Protein 6M7L (pdb70)

Sequence (792 aa):
PLPVTARQRRMWLLSRIGDEAEGLHVRVALRLRGRLDRDALAGALADVGGRHEILRTRFPGSRRDVRQEILDAETGRPPLEICPATEDELPGLLADRAGRPFDLTGEVPWRAHLFPLTDREQVLLVVAHRIAADEESVDVLVRDLAAAYGARREGRIPERAPLALQFADYALWERELLAGADERDSLIWDQIEFWRDRLRPVLPSRRAGSVPLRLPADSHARLLEAARSAGGTMFTAVHAALAMLLSRLDGRTSVTIGTRLPRDEEQTGLVPMVGPFSRWLALPVDLSGDPAFTEILGRARDVSEDAHRHQDLPFERLAELVVPVPSITRHPIFQVALQLDEDDVRPEESWALPGLRTSPVPMPEEAMELDLWLKLLDHRTDEGDADGLVGSLVYAEDRFDRAGAEALAQRLVALLEQVGAAPEVRLSQVDVPHRVLHLRDRLDLAAELKLLCERGPLVRIPLSAVHWFALGYDVVREVLGSEKFDKPGNLLQLDPPEHTRLRRMVAPAYSVRRMQALEPRVQAIVDDHLDTMASTGPPVEFLREVAGPMAARVACEFLGIPLDDRGELIRLTAHRGGKRRRVLNGHAYLAYMRELAARLRRDPGDGMLGMVARDHGADISDEELAGLCAVVMNSSVEQTESCLAAGTLLLLEHPEQFALLRERPELGEQAVEEIVRYLSVFEGLDPRTATEDVEIGGQVIKKGEAVFCSLLAANRADDGFDITRKESRHVAFGHGIHHCLGAPLARMELRIAFTTLVSRFPSLRTAVPAEEIRFRPPSSNVFTLLELPLTW

B-factor: mean 73.12, std 18.53, range [33.08, 157.38]

CATH classification: 1.10.630.10

Structure (mmCIF, N/CA/C/O backbone):
data_6M7L
#
_entry.id   6M7L
#
_cell.length_a   118.834
_cell.length_b   87.344
_cell.length_c   95.955
_cell.angle_alpha   90.000
_cell.angle_beta   95.769
_cell.angle_gamma   90.000
#
_symmetry.space_group_name_H-M   'C 1 2 1'
#
loop_
_entity.id
_entity.type
_entity.pdbx_description
1 polymer 'Putative non-ribosomal peptide synthetase'
2 polymer 'Putative cytochrome P450 hydroxylase'
3 non-polymer 'PROTOPORPHYRIN IX CONTAINING FE'
#
loop_
_atom_site.group_PDB
_atom_site.id
_atom_site.type_symbol
_atom_site.label_atom_id
_atom_site.label_alt_id
_atom_site.label_comp_id
_atom_site.label_asym_id
_atom_site.label_entity_id
_atom_site.label_seq_id
_atom_site.pdbx_PDB_ins_code
_atom_site.Cartn_x
_atom_site.Cartn_y
_atom_site.Cartn_z
_atom_site.occupancy
_atom_site.B_iso_or_equiv
_atom_site.auth_seq_id
_atom_site.auth_comp_id
_atom_site.auth_asym_id
_atom_site.auth_atom_id
_atom_site.pdbx_PDB_model_num
ATOM 1 N N . PRO A 1 21 ? 27.98384 30.19755 46.78098 1.000 103.04326 1040 PRO B N 1
ATOM 2 C CA . PRO A 1 21 ? 28.87391 29.03709 46.89243 1.000 94.38165 1040 PRO B CA 1
ATOM 3 C C . PRO A 1 21 ? 28.99313 28.26644 45.57805 1.000 93.39113 1040 PRO B C 1
ATOM 4 O O . PRO A 1 21 ? 28.33676 27.23865 45.39987 1.000 96.49381 1040 PRO B O 1
ATOM 8 N N . LEU A 1 22 ? 29.82715 28.76282 44.66675 1.000 83.78728 1041 LEU B N 1
ATOM 9 C CA . LEU A 1 22 ? 29.98590 28.13869 43.35960 1.000 74.96052 1041 LEU B CA 1
ATOM 10 C C . LEU A 1 22 ? 31.06278 27.06475 43.43026 1.000 78.79652 1041 LEU B C 1
ATOM 11 O O . LEU A 1 22 ? 32.22673 27.38854 43.70353 1.000 77.28912 1041 LEU B O 1
ATOM 16 N N . PRO A 1 23 ? 30.73509 25.79931 43.18892 1.000 75.17462 1042 PRO B N 1
ATOM 17 C CA . PRO A 1 23 ? 31.73411 24.73644 43.33179 1.000 76.91379 1042 PRO B CA 1
ATOM 18 C C . PRO A 1 23 ? 32.75277 24.75492 42.20479 1.000 73.90820 1042 PRO B C 1
ATOM 19 O O . PRO A 1 23 ? 32.52069 25.29438 41.11927 1.000 71.09284 1042 PRO B O 1
ATOM 23 N N . VAL A 1 24 ? 33.89970 24.14879 42.48233 1.000 73.16251 1043 VAL B N 1
ATOM 24 C CA . VAL A 1 24 ? 34.90841 23.90758 41.47354 1.000 67.08894 1043 VAL B CA 1
ATOM 25 C C . VAL A 1 24 ? 34.78557 22.45939 41.01547 1.000 66.08210 1043 VAL B C 1
ATOM 26 O O . VAL A 1 24 ? 33.99320 21.68391 41.54196 1.000 70.21297 1043 VAL B O 1
ATOM 30 N N . THR A 1 25 ? 35.57384 22.08816 40.01207 1.000 65.97209 1044 THR B N 1
ATOM 31 C CA . THR A 1 25 ? 35.56754 20.73308 39.48640 1.000 62.21943 1044 THR B CA 1
ATOM 32 C C . THR A 1 25 ? 36.70786 19.92411 40.09310 1.000 68.26233 1044 THR B C 1
ATOM 33 O O . THR A 1 25 ? 37.59981 20.45373 40.76089 1.000 57.81749 1044 THR B O 1
ATOM 37 N N . ALA A 1 26 ? 36.65952 18.61261 39.85397 1.000 67.47713 1045 ALA B N 1
ATOM 38 C CA . ALA A 1 26 ? 37.71791 17.73258 40.33747 1.000 59.84685 1045 ALA B CA 1
ATOM 39 C C . ALA A 1 26 ? 39.07229 18.13995 39.77296 1.000 65.28498 1045 ALA B C 1
ATOM 40 O O . ALA A 1 26 ? 40.07270 18.17807 40.50072 1.000 71.84240 1045 ALA B O 1
ATOM 42 N N . ARG A 1 27 ? 39.12188 18.45907 38.47753 1.000 60.93221 1046 ARG B N 1
ATOM 43 C CA . ARG A 1 27 ? 40.36964 18.92389 37.88426 1.000 59.03882 1046 ARG B CA 1
ATOM 44 C C . ARG A 1 27 ? 40.79378 20.26254 38.47163 1.000 61.02332 1046 ARG B C 1
ATOM 45 O O . ARG A 1 27 ? 41.97097 20.45759 38.79426 1.000 59.84572 1046 ARG B O 1
ATOM 53 N N . GLN A 1 28 ? 39.85128 21.19617 38.61753 1.000 62.05990 1047 GLN B N 1
ATOM 54 C CA . GLN A 1 28 ? 40.17044 22.47212 39.24996 1.000 64.73294 1047 GLN B CA 1
ATOM 55 C C . GLN A 1 28 ? 40.66963 22.27067 40.67348 1.000 66.30406 1047 GLN B C 1
ATOM 56 O O . GLN A 1 28 ? 41.59868 22.95679 41.11855 1.000 65.22926 1047 GLN B O 1
ATOM 62 N N . ARG A 1 29 ? 40.05352 21.33940 41.40507 1.000 66.30660 1048 ARG B N 1
ATOM 63 C CA . ARG A 1 29 ? 40.49404 21.03839 42.76274 1.000 63.46693 1048 ARG B CA 1
ATOM 64 C C . ARG A 1 29 ? 41.96010 20.62392 42.78054 1.000 65.08133 1048 ARG B C 1
ATOM 65 O O . ARG A 1 29 ? 42.75378 21.13327 43.58093 1.000 61.99808 1048 ARG B O 1
ATOM 73 N N . ARG A 1 30 ? 42.34423 19.71160 41.88595 1.000 57.94445 1049 ARG B N 1
ATOM 74 C CA . ARG A 1 30 ? 43.73388 19.27155 41.84892 1.000 55.00142 1049 ARG B CA 1
ATOM 75 C C . ARG A 1 30 ? 44.65290 20.38358 41.35917 1.000 58.44457 1049 ARG B C 1
ATOM 76 O O . ARG A 1 30 ? 45.75389 20.56600 41.89207 1.000 59.35451 1049 ARG B O 1
ATOM 84 N N . MET A 1 31 ? 44.21498 21.14316 40.35237 1.000 57.68182 1050 MET B N 1
ATOM 85 C CA . MET A 1 31 ? 45.04216 22.22727 39.83429 1.000 58.15330 1050 MET B CA 1
ATOM 86 C C . MET A 1 31 ? 45.27397 23.29758 40.88971 1.000 54.95397 1050 MET B C 1
ATOM 87 O O . MET A 1 31 ? 46.37903 23.84190 40.99880 1.000 51.03653 1050 MET B O 1
ATOM 92 N N . TRP A 1 32 ? 44.24284 23.61688 41.67352 1.000 60.86353 1051 TRP B N 1
ATOM 93 C CA . TRP A 1 32 ? 44.39935 24.61265 42.72756 1.000 66.79038 1051 TRP B CA 1
ATOM 94 C C . TRP A 1 32 ? 45.42631 24.15736 43.75719 1.000 60.03477 1051 TRP B C 1
ATOM 95 O O . TRP A 1 32 ? 46.30753 24.92702 44.15755 1.000 47.62973 1051 TRP B O 1
ATOM 106 N N . LEU A 1 33 ? 45.33252 22.89602 44.18570 1.000 62.79354 1052 LEU B N 1
ATOM 107 C CA . LEU A 1 33 ? 46.25920 22.37250 45.18397 1.000 61.43164 1052 LEU B CA 1
ATOM 108 C C . LEU A 1 33 ? 47.69640 22.41573 44.67860 1.000 59.10802 1052 LEU B C 1
ATOM 109 O O . LEU A 1 33 ? 48.58657 22.94689 45.35231 1.000 60.23265 1052 LEU B O 1
ATOM 114 N N . LEU A 1 34 ? 47.94042 21.87771 43.48099 1.000 55.11508 1053 LEU B N 1
ATOM 115 C CA . LEU A 1 34 ? 49.28811 21.88045 42.92558 1.000 48.49027 1053 LEU B CA 1
ATOM 116 C C . LEU A 1 34 ? 49.79436 23.27853 42.59973 1.000 52.69514 1053 LEU B C 1
ATOM 117 O O . LEU A 1 34 ? 50.99679 23.43899 42.36251 1.000 62.49242 1053 LEU B O 1
ATOM 122 N N . SER A 1 35 ? 48.92081 24.28629 42.57621 1.000 54.73841 1054 SER B N 1
ATOM 123 C CA . SER A 1 35 ? 49.36312 25.65562 42.34984 1.000 56.66766 1054 SER B CA 1
ATOM 124 C C . SER A 1 35 ? 50.03561 26.26275 43.57259 1.000 61.76328 1054 SER B C 1
ATOM 125 O O . SER A 1 35 ? 50.67893 27.30997 43.45001 1.000 66.50158 1054 SER B O 1
ATOM 128 N N . ARG A 1 36 ? 49.90236 25.63785 44.73963 1.000 57.18810 1055 ARG B N 1
ATOM 129 C CA . ARG A 1 36 ? 50.50192 26.15244 45.96770 1.000 68.30884 1055 ARG B CA 1
ATOM 130 C C . ARG A 1 36 ? 51.79182 25.38689 46.25988 1.000 72.68524 1055 ARG B C 1
ATOM 131 O O . ARG A 1 36 ? 51.88708 24.60427 47.20331 1.000 71.27389 1055 ARG B O 1
ATOM 139 N N . ILE A 1 37 ? 52.79762 25.61623 45.41406 1.000 74.86726 1056 ILE B N 1
ATOM 140 C CA . ILE A 1 37 ? 54.05080 24.87417 45.52601 1.000 73.77572 1056 ILE B CA 1
ATOM 141 C C . ILE A 1 37 ? 55.25109 25.80578 45.37777 1.000 78.78332 1056 ILE B C 1
ATOM 142 O O . ILE A 1 37 ? 56.27179 25.62341 46.04909 1.000 84.75482 1056 ILE B O 1
ATOM 147 N N . GLY A 1 38 ? 55.15182 26.80677 44.51470 1.000 85.65523 1057 GLY B N 1
ATOM 148 C CA . GLY A 1 38 ? 56.11844 27.88683 44.49215 1.000 87.58581 1057 GLY B CA 1
ATOM 149 C C . GLY A 1 38 ? 56.91789 27.94502 43.20348 1.000 87.39529 1057 GLY B C 1
ATOM 150 O O . GLY A 1 38 ? 56.76573 27.12670 42.29728 1.000 92.40262 1057 GLY B O 1
ATOM 151 N N . ASP A 1 39 ? 57.80784 28.94450 43.15966 1.000 88.64147 1058 ASP B N 1
ATOM 152 C CA . ASP A 1 39 ? 58.54236 29.27891 41.94101 1.000 91.77573 1058 ASP B CA 1
ATOM 153 C C . ASP A 1 39 ? 59.40331 28.12620 41.44295 1.000 98.89208 1058 ASP B C 1
ATOM 154 O O . ASP A 1 39 ? 59.57157 27.96134 40.22851 1.000 102.20876 1058 ASP B O 1
ATOM 159 N N . GLU A 1 40 ? 59.96882 27.33631 42.35761 1.000 104.34361 1059 GLU B N 1
ATOM 160 C CA . GLU A 1 40 ? 60.85063 26.24224 41.95937 1.000 104.81009 1059 GLU B CA 1
ATOM 161 C C . GLU A 1 40 ? 60.15237 25.28846 40.99714 1.000 94.78107 1059 GLU B C 1
ATOM 162 O O . GLU A 1 40 ? 60.73477 24.87394 39.98751 1.000 85.88191 1059 GLU B O 1
ATOM 168 N N . ALA A 1 41 ? 58.90360 24.93664 41.28819 1.000 88.23265 1060 ALA B N 1
ATOM 169 C CA . ALA A 1 41 ? 58.11074 24.12760 40.37561 1.000 85.20920 1060 ALA B CA 1
ATOM 170 C C . ALA A 1 41 ? 57.48234 25.01843 39.31338 1.000 79.45754 1060 ALA B C 1
ATOM 171 O O . ALA A 1 41 ? 56.80115 25.99666 39.63681 1.000 76.20182 1060 ALA B O 1
ATOM 173 N N . GLU A 1 42 ? 57.72210 24.68721 38.04625 1.000 80.15347 1061 GLU B N 1
ATOM 174 C CA . GLU A 1 42 ? 57.11356 25.43925 36.95746 1.000 80.65107 1061 GLU B CA 1
ATOM 175 C C . GLU A 1 42 ? 55.59730 25.36830 37.05884 1.000 69.69556 1061 GLU B C 1
ATOM 176 O O . GLU A 1 42 ? 55.02711 24.29826 37.29467 1.000 62.22196 1061 GLU B O 1
ATOM 182 N N . GLY A 1 43 ? 54.94930 26.51894 36.90127 1.000 63.62472 1062 GLY B N 1
ATOM 183 C CA . GLY A 1 43 ? 53.50046 26.54738 36.96886 1.000 55.44801 1062 GLY B CA 1
ATOM 184 C C . GLY A 1 43 ? 52.88391 25.67697 35.88899 1.000 59.53672 1062 GLY B C 1
ATOM 185 O O . GLY A 1 43 ? 53.36847 25.61694 34.75620 1.000 63.77015 1062 GLY B O 1
ATOM 186 N N . LEU A 1 44 ? 51.81623 24.97533 36.25678 1.000 61.02975 1063 LEU B N 1
ATOM 187 C CA . LEU A 1 44 ? 51.05775 24.17166 35.30113 1.000 57.00344 1063 LEU B CA 1
ATOM 188 C C . LEU A 1 44 ? 50.15208 25.11951 34.52957 1.000 55.30433 1063 LEU B C 1
ATOM 189 O O . LEU A 1 44 ? 49.01228 25.38772 34.91589 1.000 55.31447 1063 LEU B O 1
ATOM 194 N N . HIS A 1 45 ? 50.68111 25.64649 33.42790 1.000 55.77002 1064 HIS B N 1
ATOM 195 C CA . HIS A 1 45 ? 50.00702 26.65935 32.63460 1.000 53.32221 1064 HIS B CA 1
ATOM 196 C C . HIS A 1 45 ? 49.94671 26.23059 31.17513 1.000 54.92846 1064 HIS B C 1
ATOM 197 O O . HIS A 1 45 ? 50.77710 25.45252 30.69634 1.000 57.70893 1064 HIS B O 1
ATOM 204 N N . VAL A 1 46 ? 48.95519 26.74952 30.47393 1.000 52.98928 1065 VAL B N 1
ATOM 205 C CA . VAL A 1 46 ? 48.96862 26.78353 29.01893 1.000 51.91220 1065 VAL B CA 1
ATOM 206 C C . VAL A 1 46 ? 49.41787 28.17579 28.60729 1.000 50.67362 1065 VAL B C 1
ATOM 207 O O . VAL A 1 46 ? 49.18220 29.16107 29.31777 1.000 47.06287 1065 VAL B O 1
ATOM 211 N N . ARG A 1 47 ? 50.09102 28.26787 27.46451 1.000 52.81936 1066 ARG B N 1
ATOM 212 C CA . ARG A 1 47 ? 50.60372 29.56675 27.05496 1.000 52.58051 1066 ARG B CA 1
ATOM 213 C C . ARG A 1 47 ? 50.82140 29.59030 25.54903 1.000 49.36416 1066 ARG B C 1
ATOM 214 O O . ARG A 1 47 ? 51.08099 28.55917 24.92355 1.000 47.75800 1066 ARG B O 1
ATOM 222 N N . VAL A 1 48 ? 50.70123 30.78606 24.97938 1.000 44.58333 1067 VAL B N 1
ATOM 223 C CA . VAL A 1 48 ? 50.85969 31.00353 23.54723 1.000 47.95687 1067 VAL B CA 1
ATOM 224 C C . VAL A 1 48 ? 51.60635 32.31327 23.34175 1.000 46.37224 1067 VAL B C 1
ATOM 225 O O . VAL A 1 48 ? 51.27706 33.32858 23.96395 1.000 52.51338 1067 VAL B O 1
ATOM 229 N N . ALA A 1 49 ? 52.62132 32.28782 22.48638 1.000 52.14466 1068 ALA B N 1
ATOM 230 C CA . ALA A 1 49 ? 53.36585 33.48050 22.11335 1.000 51.87211 1068 ALA B CA 1
ATOM 231 C C . ALA A 1 49 ? 53.07387 33.80105 20.65458 1.000 53.86352 1068 ALA B C 1
ATOM 232 O O . ALA A 1 49 ? 53.22486 32.93897 19.78274 1.000 48.53852 1068 ALA B O 1
ATOM 234 N N . LEU A 1 50 ? 52.64584 35.03337 20.39526 1.000 55.27680 1069 LEU B N 1
ATOM 235 C CA . LEU A 1 50 ? 52.23664 35.46674 19.06486 1.000 51.77805 1069 LEU B CA 1
ATOM 236 C C . LEU A 1 50 ? 53.15791 36.57893 18.59102 1.000 52.16390 1069 LEU B C 1
ATOM 237 O O . LEU A 1 50 ? 53.28075 37.61244 19.25634 1.000 61.51232 1069 LEU B O 1
ATOM 242 N N . ARG A 1 51 ? 53.79182 36.37564 17.44069 1.000 57.44522 1070 ARG B N 1
ATOM 243 C CA . ARG A 1 51 ? 54.52246 37.45374 16.78990 1.000 52.96920 1070 ARG B CA 1
ATOM 244 C C . ARG A 1 51 ? 53.54007 38.31257 16.00505 1.000 52.99897 1070 ARG B C 1
ATOM 245 O O . ARG A 1 51 ? 52.77971 37.80132 15.17750 1.000 60.20589 1070 ARG B O 1
ATOM 253 N N . LEU A 1 52 ? 53.54063 39.61251 16.28454 1.000 54.27989 1071 LEU B N 1
ATOM 254 C CA . LEU A 1 52 ? 52.59379 40.55456 15.69428 1.000 50.58446 1071 LEU B CA 1
ATOM 255 C C . LEU A 1 52 ? 53.38402 41.63633 14.96721 1.000 59.60701 1071 LEU B C 1
ATOM 256 O O . LEU A 1 52 ? 53.85811 42.59165 15.58869 1.000 65.83475 1071 LEU B O 1
ATOM 261 N N . ARG A 1 53 ? 53.52125 41.49446 13.65269 1.000 70.34648 1072 ARG B N 1
ATOM 262 C CA . ARG A 1 53 ? 54.19776 42.49591 12.84065 1.000 64.15496 1072 ARG B CA 1
ATOM 263 C C . ARG A 1 53 ? 53.17602 43.49635 12.31443 1.000 65.31090 1072 ARG B C 1
ATOM 264 O O . ARG A 1 53 ? 52.17837 43.10987 11.69663 1.000 68.65222 1072 ARG B O 1
ATOM 272 N N . GLY A 1 54 ? 53.42286 44.77592 12.57343 1.000 63.51163 1073 GLY B N 1
ATOM 273 C CA . GLY A 1 54 ? 52.53537 45.84847 12.18133 1.000 66.61015 1073 GLY B CA 1
ATOM 274 C C . GLY A 1 54 ? 52.27198 46.80072 13.32633 1.000 67.84006 1073 GLY B C 1
ATOM 275 O O . GLY A 1 54 ? 52.72499 46.61001 14.45334 1.000 77.02499 1073 GLY B O 1
ATOM 276 N N . ARG A 1 55 ? 51.51516 47.85181 13.01741 1.000 74.43170 1074 ARG B N 1
ATOM 277 C CA . ARG A 1 55 ? 51.16037 48.85197 14.02064 1.000 74.04155 1074 ARG B CA 1
ATOM 278 C C . ARG A 1 55 ? 50.10253 48.28279 14.95780 1.000 73.55985 1074 ARG B C 1
ATOM 279 O O . ARG A 1 55 ? 48.93703 48.13358 14.57686 1.000 75.33898 1074 ARG B O 1
ATOM 287 N N . LEU A 1 56 ? 50.50498 47.97077 16.18628 1.000 72.19646 1075 LEU B N 1
ATOM 288 C CA . LEU A 1 56 ? 49.59942 47.42002 17.18369 1.000 67.95151 1075 LEU B CA 1
ATOM 289 C C . LEU A 1 56 ? 48.95754 48.54376 17.98509 1.000 63.86086 1075 LEU B C 1
ATOM 290 O O . LEU A 1 56 ? 49.65213 49.43067 18.49166 1.000 65.82636 1075 LEU B O 1
ATOM 295 N N . ASP A 1 57 ? 47.63193 48.50027 18.09824 1.000 59.28885 1076 ASP B N 1
ATOM 296 C CA . ASP A 1 57 ? 46.88556 49.44559 18.92623 1.000 66.22980 1076 ASP B CA 1
ATOM 297 C C . ASP A 1 57 ? 46.87718 48.88937 20.34450 1.000 71.64985 1076 ASP B C 1
ATOM 298 O O . ASP A 1 57 ? 46.03660 48.06482 20.70772 1.000 68.42995 1076 ASP B O 1
ATOM 303 N N . ARG A 1 58 ? 47.83687 49.34875 21.15595 1.000 68.73575 1077 ARG B N 1
ATOM 304 C CA . ARG A 1 58 ? 48.02005 48.78493 22.49028 1.000 67.44048 1077 ARG B CA 1
ATOM 305 C C . ARG A 1 58 ? 46.77181 48.94831 23.34638 1.000 68.42393 1077 ARG B C 1
ATOM 306 O O . ARG A 1 58 ? 46.41464 48.04612 24.11278 1.000 70.09870 1077 ARG B O 1
ATOM 314 N N . ASP A 1 59 ? 46.09281 50.09027 23.23333 1.000 69.81254 1078 ASP B N 1
ATOM 315 C CA . ASP A 1 59 ? 44.88585 50.29108 24.02627 1.000 74.80986 1078 ASP B CA 1
ATOM 316 C C . ASP A 1 59 ? 43.73288 49.43540 23.52088 1.000 69.80024 1078 ASP B C 1
ATOM 317 O O . ASP A 1 59 ? 42.84160 49.08064 24.30032 1.000 67.75285 1078 ASP B O 1
ATOM 322 N N . ALA A 1 60 ? 43.72929 49.09159 22.23156 1.000 69.15503 1079 ALA B N 1
ATOM 323 C CA . ALA A 1 60 ? 42.73562 48.14786 21.73199 1.000 68.38430 1079 ALA B CA 1
ATOM 324 C C . ALA A 1 60 ? 43.06358 46.72415 22.16469 1.000 68.44542 1079 ALA B C 1
ATOM 325 O O . ALA A 1 60 ? 42.15881 45.94627 22.48913 1.000 65.18883 1079 ALA B O 1
ATOM 327 N N . LEU A 1 61 ? 44.35233 46.37018 22.17283 1.000 66.42965 1080 LEU B N 1
ATOM 328 C CA . LEU A 1 61 ? 44.76227 45.06003 22.66703 1.000 63.79071 1080 LEU B CA 1
ATOM 329 C C . LEU A 1 61 ? 44.37436 44.88001 24.12872 1.000 66.30417 1080 LEU B C 1
ATOM 330 O O . LEU A 1 61 ? 43.92588 43.80006 24.53095 1.000 64.02943 1080 LEU B O 1
ATOM 335 N N . ALA A 1 62 ? 44.53587 45.93073 24.93823 1.000 60.65707 1081 ALA B N 1
ATOM 336 C CA . ALA A 1 62 ? 44.10573 45.86371 26.33061 1.000 59.60837 1081 ALA B CA 1
ATOM 337 C C . ALA A 1 62 ? 42.59515 45.69400 26.43104 1.000 65.18151 1081 ALA B C 1
ATOM 338 O O . ALA A 1 62 ? 42.10386 44.88798 27.23063 1.000 64.94880 1081 ALA B O 1
ATOM 340 N N . GLY A 1 63 ? 41.84133 46.44251 25.62394 1.000 66.82672 1082 GLY B N 1
ATOM 341 C CA . GLY A 1 63 ? 40.39758 46.27974 25.62237 1.000 65.96781 1082 GLY B CA 1
ATOM 342 C C . GLY A 1 63 ? 39.96953 44.90982 25.13462 1.000 63.54619 1082 GLY B C 1
ATOM 343 O O . GLY A 1 63 ? 39.04516 44.30481 25.68383 1.000 63.65712 1082 GLY B O 1
ATOM 344 N N . ALA A 1 64 ? 40.64014 44.39939 24.09896 1.000 63.95349 1083 ALA B N 1
ATOM 345 C CA . ALA A 1 64 ? 40.31056 43.07450 23.58329 1.000 67.54663 1083 ALA B CA 1
ATOM 346 C C . ALA A 1 64 ? 40.60055 41.99228 24.61500 1.000 67.57515 1083 ALA B C 1
ATOM 347 O O . ALA A 1 64 ? 39.82587 41.03746 24.75427 1.000 60.22092 1083 ALA B O 1
ATOM 349 N N . LEU A 1 65 ? 41.71400 42.12106 25.34212 1.000 65.06564 1084 LEU B N 1
ATOM 350 C CA . LEU A 1 65 ? 42.00663 41.18347 26.42142 1.000 55.70523 1084 LEU B CA 1
ATOM 351 C C . LEU A 1 65 ? 40.88668 41.18015 27.45462 1.000 62.41174 1084 LEU B C 1
ATOM 352 O O . LEU A 1 65 ? 40.40421 40.11654 27.86433 1.000 61.25695 1084 LEU B O 1
ATOM 357 N N . ALA A 1 66 ? 40.44780 42.36978 27.87591 1.000 54.51312 1085 ALA B N 1
ATOM 358 C CA . ALA A 1 66 ? 39.32008 42.45586 28.79662 1.000 51.65028 1085 ALA B CA 1
ATOM 359 C C . ALA A 1 66 ? 38.04980 41.87798 28.18593 1.000 60.00014 1085 ALA B C 1
ATOM 360 O O . ALA A 1 66 ? 37.21820 41.31390 28.90724 1.000 61.82955 1085 ALA B O 1
ATOM 362 N N . ASP A 1 67 ? 37.88395 42.00199 26.86385 1.000 60.69046 1086 ASP B N 1
ATOM 363 C CA . ASP A 1 67 ? 36.69226 41.46670 26.20935 1.000 60.25200 1086 ASP B CA 1
ATOM 364 C C . ASP A 1 67 ? 36.67847 39.94459 26.23712 1.000 59.31179 1086 ASP B C 1
ATOM 365 O O . ASP A 1 67 ? 35.62424 39.33301 26.44877 1.000 62.21509 1086 ASP B O 1
ATOM 370 N N . VAL A 1 68 ? 37.83425 39.31538 26.00855 1.000 58.54949 1087 VAL B N 1
ATOM 371 C CA . VAL A 1 68 ? 37.92715 37.86459 26.14522 1.000 56.44866 1087 VAL B CA 1
ATOM 372 C C . VAL A 1 68 ? 37.57335 37.44620 27.56493 1.000 63.37517 1087 VAL B C 1
ATOM 373 O O . VAL A 1 68 ? 36.84937 36.46521 27.77799 1.000 63.83639 1087 VAL B O 1
ATOM 377 N N . GLY A 1 69 ? 38.07340 38.18678 28.55750 1.000 54.86998 1088 GLY B N 1
ATOM 378 C CA . GLY A 1 69 ? 37.71423 37.89709 29.93517 1.000 60.52112 1088 GLY B CA 1
ATOM 379 C C . GLY A 1 69 ? 36.23241 38.07750 30.20256 1.000 67.84003 1088 GLY B C 1
ATOM 380 O O . GLY A 1 69 ? 35.62282 37.28790 30.92835 1.000 60.64987 1088 GLY B O 1
ATOM 381 N N . GLY A 1 70 ? 35.63124 39.11984 29.62230 1.000 62.71153 1089 GLY B N 1
ATOM 382 C CA . GLY A 1 70 ? 34.19574 39.29495 29.75401 1.000 53.19956 1089 GLY B CA 1
ATOM 383 C C . GLY A 1 70 ? 33.40448 38.19649 29.07575 1.000 56.45147 1089 GLY B C 1
ATOM 384 O O . GLY A 1 70 ? 32.31643 37.83668 29.53295 1.000 63.09578 1089 GLY B O 1
ATOM 385 N N . ARG A 1 71 ? 33.94182 37.63947 27.99000 1.000 60.01254 1090 ARG B N 1
ATOM 386 C CA . ARG A 1 71 ? 33.23346 36.59686 27.25551 1.000 60.13994 1090 ARG B CA 1
ATOM 387 C C . ARG A 1 71 ? 33.25533 35.27179 28.00819 1.000 62.55350 1090 ARG B C 1
ATOM 388 O O . ARG A 1 71 ? 32.26584 34.52979 27.99808 1.000 67.06270 1090 ARG B O 1
ATOM 396 N N . HIS A 1 72 ? 34.37086 34.95614 28.66347 1.000 61.01522 1091 HIS B N 1
ATOM 397 C CA . HIS A 1 72 ? 34.52985 33.71385 29.41423 1.000 65.87336 1091 HIS B CA 1
ATOM 398 C C . HIS A 1 72 ? 34.62865 34.05808 30.89405 1.000 62.48431 1091 HIS B C 1
ATOM 399 O O . HIS A 1 72 ? 35.65225 34.58323 31.34338 1.000 61.88517 1091 HIS B O 1
ATOM 406 N N . GLU A 1 73 ? 33.56831 33.75486 31.64896 1.000 66.81297 1092 GLU B N 1
ATOM 407 C CA . GLU A 1 73 ? 33.57321 34.03345 33.08250 1.000 65.04075 1092 GLU B CA 1
ATOM 408 C C . GLU A 1 73 ? 34.76256 33.38956 33.78059 1.000 65.46307 1092 GLU B C 1
ATOM 409 O O . GLU A 1 73 ? 35.31014 33.96395 34.72899 1.000 69.78938 1092 GLU B O 1
ATOM 415 N N . ILE A 1 74 ? 35.18374 32.20858 33.32178 1.000 64.37927 1093 ILE B N 1
ATOM 416 C CA . ILE A 1 74 ? 36.24886 31.48413 34.00748 1.000 63.70891 1093 ILE B CA 1
ATOM 417 C C . ILE A 1 74 ? 37.55851 32.26224 33.97109 1.000 62.91888 1093 ILE B C 1
ATOM 418 O O . ILE A 1 74 ? 38.38755 32.13687 34.87971 1.000 61.96072 1093 ILE B O 1
ATOM 423 N N . LEU A 1 75 ? 37.76536 33.08694 32.94188 1.000 62.93206 1094 LEU B N 1
ATOM 424 C CA . LEU A 1 75 ? 38.98266 33.88619 32.88206 1.000 61.11427 1094 LEU B CA 1
ATOM 425 C C . LEU A 1 75 ? 38.96118 35.04763 33.86678 1.000 61.78280 1094 LEU B C 1
ATOM 426 O O . LEU A 1 75 ? 40.02635 35.57453 34.20541 1.000 62.36414 1094 LEU B O 1
ATOM 431 N N . ARG A 1 76 ? 37.78124 35.46142 34.32945 1.000 60.65572 1095 ARG B N 1
ATOM 432 C CA . ARG A 1 76 ? 37.66572 36.43667 35.40646 1.000 67.91325 1095 ARG B CA 1
ATOM 433 C C . ARG A 1 76 ? 37.20120 35.79047 36.70687 1.000 64.59473 1095 ARG B C 1
ATOM 434 O O . ARG A 1 76 ? 36.63252 36.46832 37.56736 1.000 66.69798 1095 ARG B O 1
ATOM 442 N N . THR A 1 77 ? 37.43718 34.49066 36.86162 1.000 63.59169 1096 THR B N 1
ATOM 443 C CA . THR A 1 77 ? 37.06597 33.74546 38.05510 1.000 64.43395 1096 THR B CA 1
ATOM 444 C C . THR A 1 77 ? 38.25999 33.64020 38.99541 1.000 64.37327 1096 THR B C 1
ATOM 445 O O . THR A 1 77 ? 39.39214 33.42463 38.55556 1.000 64.52597 1096 THR B O 1
ATOM 449 N N . ARG A 1 78 ? 38.00334 33.80163 40.28886 1.000 64.24430 1097 ARG B N 1
ATOM 450 C CA . ARG A 1 78 ? 39.02215 33.66327 41.31597 1.000 67.42289 1097 ARG B CA 1
ATOM 451 C C . ARG A 1 78 ? 38.69628 32.47237 42.20681 1.000 69.60075 1097 ARG B C 1
ATOM 452 O O . ARG A 1 78 ? 37.54245 32.04623 42.31031 1.000 67.86028 1097 ARG B O 1
ATOM 460 N N . PHE A 1 79 ? 39.73001 31.93329 42.85635 1.000 64.46507 1098 PHE B N 1
ATOM 461 C CA . PHE A 1 79 ? 39.62384 30.67495 43.59677 1.000 69.18359 1098 PHE B CA 1
ATOM 462 C C . PHE A 1 79 ? 40.10487 30.84817 45.03048 1.000 67.22788 1098 PHE B C 1
ATOM 463 O O . PHE A 1 79 ? 41.19949 30.39361 45.38974 1.000 62.52447 1098 PHE B O 1
ATOM 471 N N . PRO A 1 80 ? 39.30683 31.48413 45.88185 1.000 71.37031 1099 PRO B N 1
ATOM 472 C CA . PRO A 1 80 ? 39.64821 31.55297 47.30327 1.000 72.67677 1099 PRO B CA 1
ATOM 473 C C . PRO A 1 80 ? 39.17911 30.30781 48.04367 1.000 73.76889 1099 PRO B C 1
ATOM 474 O O . PRO A 1 80 ? 38.27414 29.59055 47.61136 1.000 75.51882 1099 PRO B O 1
ATOM 478 N N . GLY A 1 81 ? 39.82466 30.05391 49.16927 1.000 81.87500 1100 GLY B N 1
ATOM 479 C CA . GLY A 1 81 ? 39.49615 28.90563 49.98564 1.000 88.78385 1100 GLY B CA 1
ATOM 480 C C . GLY A 1 81 ? 40.72959 28.39749 50.70523 1.000 88.87535 1100 GLY B C 1
ATOM 481 O O . GLY A 1 81 ? 41.68766 29.13597 50.91510 1.000 87.69714 1100 GLY B O 1
ATOM 482 N N . SER A 1 82 ? 40.68547 27.11937 51.07121 1.000 91.91914 1101 SER B N 1
ATOM 483 C CA . SER A 1 82 ? 41.75843 26.50963 51.84423 1.000 97.49902 1101 SER B CA 1
ATOM 484 C C . SER A 1 82 ? 41.88578 25.04303 51.44595 1.000 102.74312 1101 SER B C 1
ATOM 485 O O . SER A 1 82 ? 41.30170 24.59474 50.45434 1.000 97.34951 1101 SER B O 1
ATOM 488 N N . ARG A 1 83 ? 42.65753 24.29495 52.24103 1.000 106.69908 1102 ARG B N 1
ATOM 489 C CA . ARG A 1 83 ? 42.92391 22.88940 51.95039 1.000 107.39660 1102 ARG B CA 1
ATOM 490 C C . ARG A 1 83 ? 41.64527 22.06967 51.87278 1.000 108.31111 1102 ARG B C 1
ATOM 491 O O . ARG A 1 83 ? 41.57187 21.10758 51.10076 1.000 102.95103 1102 ARG B O 1
ATOM 493 N N . ARG A 1 84 ? 40.63363 22.42687 52.66089 1.000 109.75763 1103 ARG B N 1
ATOM 494 C CA . ARG A 1 84 ? 39.41130 21.64105 52.72188 1.000 107.35483 1103 ARG B CA 1
ATOM 495 C C . ARG A 1 84 ? 38.37415 22.05590 51.68952 1.000 105.89007 1103 ARG B C 1
ATOM 496 O O . ARG A 1 84 ? 37.51832 21.23720 51.33575 1.000 111.35870 1103 ARG B O 1
ATOM 498 N N . ASP A 1 85 ? 38.42888 23.28820 51.18618 1.000 100.52775 1104 ASP B N 1
ATOM 499 C CA . ASP A 1 85 ? 37.35398 23.77609 50.33201 1.000 96.81840 1104 ASP B CA 1
ATOM 500 C C . ASP A 1 85 ? 37.84871 24.93805 49.48369 1.000 95.68209 1104 ASP B C 1
ATOM 501 O O . ASP A 1 85 ? 38.48946 25.85816 50.00105 1.000 90.35801 1104 ASP B O 1
ATOM 506 N N . VAL A 1 86 ? 37.54536 24.89043 48.18648 1.000 94.38444 1105 VAL B N 1
ATOM 507 C CA . VAL A 1 86 ? 37.87128 25.95393 47.24357 1.000 89.63626 1105 VAL B CA 1
ATOM 508 C C . VAL A 1 86 ? 36.58157 26.41831 46.57996 1.000 83.47072 1105 VAL B C 1
ATOM 509 O O . VAL A 1 86 ? 35.70286 25.60527 46.27167 1.000 81.56011 1105 VAL B O 1
ATOM 513 N N . ARG A 1 87 ? 36.47336 27.72652 46.35898 1.000 83.40842 1106 ARG B N 1
ATOM 514 C CA . ARG A 1 87 ? 35.27164 28.34980 45.82555 1.000 85.70537 1106 ARG B CA 1
ATOM 515 C C . ARG A 1 87 ? 35.59359 29.09158 44.53231 1.000 83.11582 1106 ARG B C 1
ATOM 516 O O . ARG A 1 87 ? 36.69814 29.61542 44.35782 1.000 79.04099 1106 ARG B O 1
ATOM 524 N N . GLN A 1 88 ? 34.62079 29.11929 43.61910 1.000 77.14796 1107 GLN B N 1
ATOM 525 C CA . GLN A 1 88 ? 34.74025 29.84498 42.35602 1.000 75.42959 1107 GLN B CA 1
ATOM 526 C C . GLN A 1 88 ? 34.12099 31.23060 42.52010 1.000 77.10213 1107 GLN B C 1
ATOM 527 O O . GLN A 1 88 ? 32.89452 31.36649 42.57600 1.000 80.80218 1107 GLN B O 1
ATOM 533 N N . GLU A 1 89 ? 34.96537 32.25950 42.59208 1.000 73.01453 1108 GLU B N 1
ATOM 534 C CA . GLU A 1 89 ? 34.51740 33.64336 42.72386 1.000 70.17091 1108 GLU B CA 1
ATOM 535 C C . GLU A 1 89 ? 34.63649 34.32734 41.36492 1.000 75.19239 1108 GLU B C 1
ATOM 536 O O . GLU A 1 89 ? 35.74684 34.60296 40.89767 1.000 77.64513 1108 GLU B O 1
ATOM 542 N N . ILE A 1 90 ? 33.49785 34.61318 40.73935 1.000 65.51597 1109 ILE B N 1
ATOM 543 C CA . ILE A 1 90 ? 33.47230 35.21684 39.41083 1.000 63.45536 1109 ILE B CA 1
ATOM 544 C C . ILE A 1 90 ? 33.41771 36.73303 39.55208 1.000 60.56628 1109 ILE B C 1
ATOM 545 O O . ILE A 1 90 ? 32.46580 37.28018 40.11905 1.000 63.55867 1109 ILE B O 1
ATOM 550 N N . LEU A 1 91 ? 34.43201 37.41083 39.02625 1.000 64.16399 1110 LEU B N 1
ATOM 551 C CA . LEU A 1 91 ? 34.47717 38.86319 39.00985 1.000 64.92829 1110 LEU B CA 1
ATOM 552 C C . LEU A 1 91 ? 33.81071 39.40041 37.74489 1.000 67.71395 1110 LEU B C 1
ATOM 553 O O . LEU A 1 91 ? 33.48298 38.65680 36.81851 1.000 72.64631 1110 LEU B O 1
ATOM 558 N N . ASP A 1 92 ? 33.60850 40.71566 37.71219 1.000 72.18415 1111 ASP B N 1
ATOM 559 C CA . ASP A 1 92 ? 33.09618 41.35347 36.51016 1.000 78.90600 1111 ASP B CA 1
ATOM 560 C C . ASP A 1 92 ? 34.23388 41.54861 35.50893 1.000 77.74032 1111 ASP B C 1
ATOM 561 O O . ASP A 1 92 ? 35.39064 41.20344 35.76611 1.000 80.01616 1111 ASP B O 1
ATOM 566 N N . ALA A 1 93 ? 33.90210 42.10666 34.34355 1.000 74.36257 1112 ALA B N 1
ATOM 567 C CA . ALA A 1 93 ? 34.90383 42.25665 33.29371 1.000 65.05874 1112 ALA B CA 1
ATOM 568 C C . ALA A 1 93 ? 35.98036 43.26219 33.68591 1.000 73.22667 1112 ALA B C 1
ATOM 569 O O . ALA A 1 93 ? 37.16939 43.03210 33.43592 1.000 78.75572 1112 ALA B O 1
ATOM 571 N N . GLU A 1 94 ? 35.58970 44.37733 34.30481 1.000 73.99252 1113 GLU B N 1
ATOM 572 C CA . GLU A 1 94 ? 36.54392 45.43317 34.62423 1.000 76.43123 1113 GLU B CA 1
ATOM 573 C C . GLU A 1 94 ? 37.45390 45.01456 35.77262 1.000 83.71004 1113 GLU B C 1
ATOM 574 O O . GLU A 1 94 ? 38.64574 44.76737 35.56148 1.000 90.29864 1113 GLU B O 1
ATOM 580 N N . THR A 1 95 ? 36.91523 44.94248 36.98917 1.000 79.79702 1114 THR B N 1
ATOM 581 C CA . THR A 1 95 ? 37.66398 44.37213 38.10372 1.000 75.83477 1114 THR B CA 1
ATOM 582 C C . THR A 1 95 ? 37.80974 42.87799 37.85813 1.000 81.55476 1114 THR B C 1
ATOM 583 O O . THR A 1 95 ? 36.84920 42.11881 38.00521 1.000 89.00510 1114 THR B O 1
ATOM 587 N N . GLY A 1 96 ? 39.00296 42.44913 37.46974 1.000 74.46532 1115 GLY B N 1
ATOM 588 C CA . GLY A 1 96 ? 39.19958 41.08848 37.00038 1.000 79.96837 1115 GLY B CA 1
ATOM 589 C C . GLY A 1 96 ? 39.62453 40.99672 35.55383 1.000 70.87195 1115 GLY B C 1
ATOM 590 O O . GLY A 1 96 ? 39.70703 39.88150 35.01934 1.000 63.16970 1115 GLY B O 1
ATOM 591 N N . ARG A 1 97 ? 39.87207 42.11899 34.88849 1.000 68.22948 1116 ARG B N 1
ATOM 592 C CA . ARG A 1 97 ? 40.55225 42.08552 33.60923 1.000 75.07985 1116 ARG B CA 1
ATOM 593 C C . ARG A 1 97 ? 41.95181 41.50483 33.80933 1.000 67.62778 1116 ARG B C 1
ATOM 594 O O . ARG A 1 97 ? 42.53761 41.63840 34.88835 1.000 72.31456 1116 ARG B O 1
ATOM 602 N N . PRO A 1 98 ? 42.50814 40.83762 32.79731 1.000 67.35889 1117 PRO B N 1
ATOM 603 C CA . PRO A 1 98 ? 43.84907 40.28830 32.94888 1.000 60.33154 1117 PRO B CA 1
ATOM 604 C C . PRO A 1 98 ? 44.87803 41.40185 32.99751 1.000 61.94828 1117 PRO B C 1
ATOM 605 O O . PRO A 1 98 ? 44.71210 42.44781 32.34679 1.000 68.90924 1117 PRO B O 1
ATOM 609 N N . PRO A 1 99 ? 45.94486 41.23642 33.77324 1.000 56.07073 1118 PRO B N 1
ATOM 610 C CA . PRO A 1 99 ? 47.04727 42.19834 33.70707 1.000 53.10000 1118 PRO B CA 1
ATOM 611 C C . PRO A 1 99 ? 47.76655 42.10588 32.37191 1.000 55.04950 1118 PRO B C 1
ATOM 612 O O . PRO A 1 99 ? 47.82028 41.04979 31.73785 1.000 56.25241 1118 PRO B O 1
ATOM 616 N N . LEU A 1 100 ? 48.31530 43.23899 31.94113 1.000 55.39247 1119 LEU B N 1
ATOM 617 C CA . LEU A 1 100 ? 49.03438 43.33799 30.67233 1.000 50.88848 1119 LEU B CA 1
ATOM 618 C C . LEU A 1 100 ? 50.37957 44.00502 30.93606 1.000 54.26069 1119 LEU B C 1
ATOM 619 O O . LEU A 1 100 ? 50.46191 45.23327 31.03344 1.000 55.96350 1119 LEU B O 1
ATOM 624 N N . GLU A 1 101 ? 51.42873 43.19763 31.05485 1.000 51.47998 1120 GLU B N 1
ATOM 625 C CA . GLU A 1 101 ? 52.77560 43.73154 31.16679 1.000 47.10457 1120 GLU B CA 1
ATOM 626 C C . GLU A 1 101 ? 53.27270 44.18406 29.80127 1.000 60.85334 1120 GLU B C 1
ATOM 627 O O . GLU A 1 101 ? 53.07916 43.49869 28.79185 1.000 59.62169 1120 GLU B O 1
ATOM 633 N N . ILE A 1 102 ? 53.90580 45.35061 29.77541 1.000 57.16465 1121 ILE B N 1
ATOM 634 C CA . ILE A 1 102 ? 54.55254 45.87965 28.58325 1.000 60.33931 1121 ILE B CA 1
ATOM 635 C C . ILE A 1 102 ? 56.04298 45.93272 28.88121 1.000 61.11343 1121 ILE B C 1
ATOM 636 O O . ILE A 1 102 ? 56.49707 46.75494 29.68626 1.000 64.29338 1121 ILE B O 1
ATOM 641 N N . CYS A 1 103 ? 56.80542 45.04692 28.24231 1.000 61.20872 1122 CYS B N 1
ATOM 642 C CA . CYS A 1 103 ? 58.21323 44.82583 28.56995 1.000 56.04689 1122 CYS B CA 1
ATOM 643 C C . CYS A 1 103 ? 59.05751 44.96138 27.31005 1.000 57.03887 1122 CYS B C 1
ATOM 644 O O . CYS A 1 103 ? 59.28548 43.97680 26.59336 1.000 60.76812 1122 CYS B O 1
ATOM 647 N N . PRO A 1 104 ? 59.53483 46.16950 27.00594 1.000 58.62114 1123 PRO B N 1
ATOM 648 C CA . PRO A 1 104 ? 60.37953 46.35645 25.81859 1.000 55.26729 1123 PRO B CA 1
ATOM 649 C C . PRO A 1 104 ? 61.59484 45.44286 25.85150 1.000 56.12442 1123 PRO B C 1
ATOM 650 O O . PRO A 1 104 ? 62.25567 45.29323 26.88079 1.000 64.42065 1123 PRO B O 1
ATOM 654 N N . ALA A 1 105 ? 61.88253 44.82359 24.70898 1.000 59.87889 1124 ALA B N 1
ATOM 655 C CA . ALA A 1 105 ? 62.92057 43.80754 24.64612 1.000 59.78649 1124 ALA B CA 1
ATOM 656 C C . ALA A 1 105 ? 63.54585 43.79062 23.26003 1.000 61.32280 1124 ALA B C 1
ATOM 657 O O . ALA A 1 105 ? 63.06087 44.42988 22.32260 1.000 63.52973 1124 ALA B O 1
ATOM 659 N N . THR A 1 106 ? 64.64629 43.05224 23.15149 1.000 50.45421 1125 THR B N 1
ATOM 660 C CA . THR A 1 106 ? 65.24430 42.68506 21.87957 1.000 57.77046 1125 THR B CA 1
ATOM 661 C C . THR A 1 106 ? 65.06656 41.18818 21.66583 1.000 64.70485 1125 THR B C 1
ATOM 662 O O . THR A 1 106 ? 64.99999 40.41739 22.62881 1.000 61.90304 1125 THR B O 1
ATOM 666 N N . GLU A 1 107 ? 64.97270 40.78954 20.39147 1.000 61.43934 1126 GLU B N 1
ATOM 667 C CA . GLU A 1 107 ? 64.83731 39.37990 20.03010 1.000 61.96084 1126 GLU B CA 1
ATOM 668 C C . GLU A 1 107 ? 65.80133 38.51326 20.82938 1.000 60.02086 1126 GLU B C 1
ATOM 669 O O . GLU A 1 107 ? 65.43374 37.45240 21.34528 1.000 60.75570 1126 GLU B O 1
ATOM 675 N N . ASP A 1 108 ? 67.05036 38.96902 20.91157 1.000 62.06562 1127 ASP B N 1
ATOM 676 C CA . ASP A 1 108 ? 68.08553 38.51446 21.83222 1.000 60.60103 1127 ASP B CA 1
ATOM 677 C C . ASP A 1 108 ? 67.53601 37.85777 23.09475 1.000 65.05827 1127 ASP B C 1
ATOM 678 O O . ASP A 1 108 ? 67.84654 36.69794 23.38512 1.000 63.07824 1127 ASP B O 1
ATOM 683 N N . GLU A 1 109 ? 66.70674 38.58649 23.84220 1.000 62.70348 1128 GLU B N 1
ATOM 684 C CA . GLU A 1 109 ? 66.29433 38.18250 25.18007 1.000 57.55106 1128 GLU B CA 1
ATOM 685 C C . GLU A 1 109 ? 64.86118 37.66743 25.24179 1.000 60.75525 1128 GLU B C 1
ATOM 686 O O . GLU A 1 109 ? 64.33915 37.45329 26.34140 1.000 68.37288 1128 GLU B O 1
ATOM 692 N N . LEU A 1 110 ? 64.21479 37.45658 24.09964 1.000 61.99085 1129 LEU B N 1
ATOM 693 C CA . LEU A 1 110 ? 62.84864 36.94213 24.08616 1.000 56.71089 1129 LEU B CA 1
ATOM 694 C C . LEU A 1 110 ? 62.74854 35.50247 24.59065 1.000 55.56015 1129 LEU B C 1
ATOM 695 O O . LEU A 1 110 ? 61.79406 35.18718 25.31382 1.000 59.30018 1129 LEU B O 1
ATOM 700 N N . PRO A 1 111 ? 63.66951 34.59327 24.23049 1.000 51.28951 1130 PRO B N 1
ATOM 701 C CA . PRO A 1 111 ? 63.59464 33.23643 24.80461 1.000 46.07680 1130 PRO B CA 1
ATOM 702 C C . PRO A 1 111 ? 63.52799 33.21421 26.32299 1.000 54.77996 1130 PRO B C 1
ATOM 703 O O . PRO A 1 111 ? 62.67829 32.51866 26.89356 1.000 61.52362 1130 PRO B O 1
ATOM 707 N N . GLY A 1 112 ? 64.39540 33.97014 26.99707 1.000 56.77325 1131 GLY B N 1
ATOM 708 C CA . GLY A 1 112 ? 64.38924 33.95881 28.45040 1.000 54.05461 1131 GLY B CA 1
ATOM 709 C C . GLY A 1 112 ? 63.15236 34.61082 29.03665 1.000 54.78347 1131 GLY B C 1
ATOM 710 O O . GLY A 1 112 ? 62.59427 34.12749 30.02578 1.000 63.19086 1131 GLY B O 1
ATOM 711 N N . LEU A 1 113 ? 62.70601 35.71523 28.43701 1.000 53.38474 1132 LEU B N 1
ATOM 712 C CA . LEU A 1 113 ? 61.52681 36.40797 28.94480 1.000 51.95993 1132 LEU B CA 1
ATOM 713 C C . LEU A 1 113 ? 60.28245 35.53933 28.82017 1.000 55.02171 1132 LEU B C 1
ATOM 714 O O . LEU A 1 113 ? 59.48511 35.43978 29.75912 1.000 58.73046 1132 LEU B O 1
ATOM 719 N N . LEU A 1 114 ? 60.10293 34.89538 27.66450 1.000 57.19666 1133 LEU B N 1
ATOM 720 C CA . LEU A 1 114 ? 58.92645 34.05576 27.46245 1.000 58.11968 1133 LEU B CA 1
ATOM 721 C C . LEU A 1 114 ? 58.89322 32.90290 28.45618 1.000 55.13061 1133 LEU B C 1
ATOM 722 O O . LEU A 1 114 ? 57.83969 32.59570 29.02565 1.000 55.57570 1133 LEU B O 1
ATOM 727 N N . ALA A 1 115 ? 60.03915 32.25660 28.68286 1.000 54.88555 1134 ALA B N 1
ATOM 728 C CA . ALA A 1 115 ? 60.08531 31.15094 29.63456 1.000 58.67268 1134 ALA B CA 1
ATOM 729 C C . ALA A 1 115 ? 59.79693 31.62920 31.05143 1.000 59.14982 1134 ALA B C 1
ATOM 730 O O . ALA A 1 115 ? 59.02125 30.99929 31.78002 1.000 60.06433 1134 ALA B O 1
ATOM 732 N N . ASP A 1 116 ? 60.40817 32.74401 31.45643 1.000 54.12240 1135 ASP B N 1
ATOM 733 C CA . ASP A 1 116 ? 60.18949 33.26490 32.80137 1.000 58.27446 1135 ASP B CA 1
ATOM 734 C C . ASP A 1 116 ? 58.73466 33.66454 33.00952 1.000 59.86967 1135 ASP B C 1
ATOM 735 O O . ASP A 1 116 ? 58.11001 33.27837 34.00400 1.000 59.50486 1135 ASP B O 1
ATOM 740 N N . ARG A 1 117 ? 58.17769 34.44627 32.07979 1.000 62.47117 1136 ARG B N 1
ATOM 741 C CA . ARG A 1 117 ? 56.80311 34.90916 32.23752 1.000 59.46919 1136 ARG B CA 1
ATOM 742 C C . ARG A 1 117 ? 55.80770 33.75848 32.16872 1.000 58.09089 1136 ARG B C 1
ATOM 743 O O . ARG A 1 117 ? 54.75799 33.81146 32.81817 1.000 64.68787 1136 ARG B O 1
ATOM 751 N N . ALA A 1 118 ? 56.11355 32.71469 31.39563 1.000 56.61476 1137 ALA B N 1
ATOM 752 C CA . ALA A 1 118 ? 55.21763 31.56506 31.33363 1.000 57.79151 1137 ALA B CA 1
ATOM 753 C C . ALA A 1 118 ? 55.25075 30.75858 32.62307 1.000 58.24635 1137 ALA B C 1
ATOM 754 O O . ALA A 1 118 ? 54.25862 30.10843 32.97052 1.000 57.54008 1137 ALA B O 1
ATOM 756 N N . GLY A 1 119 ? 56.37133 30.78925 33.34244 1.000 61.14764 1138 GLY B N 1
ATOM 757 C CA . GLY A 1 119 ? 56.51305 30.02883 34.56584 1.000 59.42871 1138 GLY B CA 1
ATOM 758 C C . GLY A 1 119 ? 56.12198 30.74396 35.83569 1.000 55.67587 1138 GLY B C 1
ATOM 759 O O . GLY A 1 119 ? 55.96447 30.08753 36.86891 1.000 64.17085 1138 GLY B O 1
ATOM 760 N N . ARG A 1 120 ? 55.95919 32.06498 35.78934 1.000 55.53913 1139 ARG B N 1
ATOM 761 C CA . ARG A 1 120 ? 55.62017 32.82182 36.98873 1.000 60.87545 1139 ARG B CA 1
ATOM 762 C C . ARG A 1 120 ? 54.33524 32.27769 37.60514 1.000 64.58429 1139 ARG B C 1
ATOM 763 O O . ARG A 1 120 ? 53.31279 32.17830 36.91164 1.000 62.54271 1139 ARG B O 1
ATOM 771 N N . PRO A 1 121 ? 54.34327 31.91588 38.88466 1.000 71.01546 1140 PRO B N 1
ATOM 772 C CA . PRO A 1 121 ? 53.16842 31.27309 39.48065 1.000 64.18775 1140 PRO B CA 1
ATOM 773 C C . PRO A 1 121 ? 51.99513 32.23231 39.60959 1.000 60.38803 1140 PRO B C 1
ATOM 774 O O . PRO A 1 121 ? 52.14687 33.45550 39.64083 1.000 56.37359 1140 PRO B O 1
ATOM 778 N N . PHE A 1 122 ? 50.80411 31.64583 39.68125 1.000 62.17680 1141 PHE B N 1
ATOM 779 C CA . PHE A 1 122 ? 49.57554 32.38064 39.93973 1.000 61.13886 1141 PHE B CA 1
ATOM 780 C C . PHE A 1 122 ? 49.17772 32.22242 41.40158 1.000 61.40382 1141 PHE B C 1
ATOM 781 O O . PHE A 1 122 ? 49.29929 31.13657 41.97664 1.000 65.40868 1141 PHE B O 1
ATOM 789 N N . ASP A 1 123 ? 48.70351 33.31100 41.99892 1.000 69.31509 1142 ASP B N 1
ATOM 790 C CA . ASP A 1 123 ? 48.03339 33.26490 43.29650 1.000 63.61126 1142 ASP B CA 1
ATOM 791 C C . ASP A 1 123 ? 46.53859 33.21603 43.00020 1.000 60.59983 1142 ASP B C 1
ATOM 792 O O . ASP A 1 123 ? 45.85612 34.24014 42.97381 1.000 68.28768 1142 ASP B O 1
ATOM 797 N N . LEU A 1 124 ? 46.02989 32.00336 42.77329 1.000 57.02181 1143 LEU B N 1
ATOM 798 C CA . LEU A 1 124 ? 44.65347 31.82000 42.32632 1.000 56.77005 1143 LEU B CA 1
ATOM 799 C C . LEU A 1 124 ? 43.61993 32.30440 43.33505 1.000 66.16398 1143 LEU B C 1
ATOM 800 O O . LEU A 1 124 ? 42.44347 32.42837 42.97311 1.000 61.44582 1143 LEU B O 1
ATOM 805 N N . THR A 1 125 ? 44.01597 32.57755 44.58118 1.000 69.54781 1144 THR B N 1
ATOM 806 C CA . THR A 1 125 ? 43.05991 33.10104 45.54978 1.000 68.75678 1144 THR B CA 1
ATOM 807 C C . THR A 1 125 ? 42.75239 34.57240 45.30520 1.000 66.66721 1144 THR B C 1
ATOM 808 O O . THR A 1 125 ? 41.61554 35.00570 45.52238 1.000 72.18899 1144 THR B O 1
ATOM 812 N N . GLY A 1 126 ? 43.73270 35.34650 44.84568 1.000 62.73254 1145 GLY B N 1
ATOM 813 C CA . GLY A 1 126 ? 43.52233 36.76312 44.62131 1.000 70.23868 1145 GLY B CA 1
ATOM 814 C C . GLY A 1 126 ? 43.93794 37.25766 43.24941 1.000 75.49460 1145 GLY B C 1
ATOM 815 O O . GLY A 1 126 ? 44.34629 38.41392 43.10128 1.000 77.65530 1145 GLY B O 1
ATOM 816 N N . GLU A 1 127 ? 43.83314 36.39978 42.23581 1.000 70.12306 1146 GLU B N 1
ATOM 817 C CA . GLU A 1 127 ? 44.20392 36.76795 40.87701 1.000 64.02090 1146 GLU B CA 1
ATOM 818 C C . GLU A 1 127 ? 43.33518 36.00602 39.89127 1.000 61.42873 1146 GLU B C 1
ATOM 819 O O . GLU A 1 127 ? 42.97140 34.85063 40.12821 1.000 62.83729 1146 GLU B O 1
ATOM 825 N N . VAL A 1 128 ? 43.01874 36.65794 38.77651 1.000 62.10564 1147 VAL B N 1
ATOM 826 C CA . VAL A 1 128 ? 42.35273 35.97763 37.66936 1.000 63.03430 1147 VAL B CA 1
ATOM 827 C C . VAL A 1 128 ? 43.35470 34.99346 37.07777 1.000 57.31976 1147 VAL B C 1
ATOM 828 O O . VAL A 1 128 ? 44.56948 35.23484 37.13657 1.000 54.66388 1147 VAL B O 1
ATOM 832 N N . PRO A 1 129 ? 42.90393 33.87980 36.51168 1.000 51.72229 1148 PRO B N 1
ATOM 833 C CA . PRO A 1 129 ? 43.83906 32.80348 36.16122 1.000 54.76622 1148 PRO B CA 1
ATOM 834 C C . PRO A 1 129 ? 44.49785 32.96614 34.79979 1.000 56.80605 1148 PRO B C 1
ATOM 835 O O . PRO A 1 129 ? 44.83089 31.96733 34.15382 1.000 52.37262 1148 PRO B O 1
ATOM 839 N N . TRP A 1 130 ? 44.69868 34.20210 34.34908 1.000 50.87536 1149 TRP B N 1
ATOM 840 C CA . TRP A 1 130 ? 45.46412 34.41364 33.12909 1.000 55.97709 1149 TRP B CA 1
ATOM 841 C C . TRP A 1 130 ? 46.03065 35.82459 33.12734 1.000 54.43815 1149 TRP B C 1
ATOM 842 O O . TRP A 1 130 ? 45.58877 36.69568 33.88015 1.000 52.62670 1149 TRP B O 1
ATOM 853 N N . ARG A 1 131 ? 47.02856 36.02845 32.27195 1.000 54.37559 1150 ARG B N 1
ATOM 854 C CA . ARG A 1 131 ? 47.71598 37.30651 32.16651 1.000 54.33700 1150 ARG B CA 1
ATOM 855 C C . ARG A 1 131 ? 48.40780 37.37367 30.81250 1.000 55.12553 1150 ARG B C 1
ATOM 856 O O . ARG A 1 131 ? 48.57770 36.36000 30.12943 1.000 49.63660 1150 ARG B O 1
ATOM 864 N N . ALA A 1 132 ? 48.80694 38.58444 30.43431 1.000 53.35949 1151 ALA B N 1
ATOM 865 C CA . ALA A 1 132 ? 49.41304 38.83709 29.13652 1.000 55.24575 1151 ALA B CA 1
ATOM 866 C C . ALA A 1 132 ? 50.67974 39.66092 29.30702 1.000 55.97467 1151 ALA B C 1
ATOM 867 O O . ALA A 1 132 ? 50.72638 40.58561 30.12417 1.000 52.23493 1151 ALA B O 1
ATOM 869 N N . HIS A 1 133 ? 51.70320 39.32362 28.52466 1.000 53.58600 1152 HIS B N 1
ATOM 870 C CA . HIS A 1 133 ? 52.98969 40.01074 28.56358 1.000 54.52160 1152 HIS B CA 1
ATOM 871 C C . HIS A 1 133 ? 53.32611 40.46691 27.15185 1.000 62.15255 1152 HIS B C 1
ATOM 872 O O . HIS A 1 133 ? 53.61911 39.64010 26.28145 1.000 59.77854 1152 HIS B O 1
ATOM 879 N N . LEU A 1 134 ? 53.27899 41.77584 26.92527 1.000 54.35794 1153 LEU B N 1
ATOM 880 C CA . LEU A 1 134 ? 53.61121 42.34763 25.62993 1.000 54.52923 1153 LEU B CA 1
ATOM 881 C C . LEU A 1 134 ? 55.08341 42.73391 25.60896 1.000 59.97266 1153 LEU B C 1
ATOM 882 O O . LEU A 1 134 ? 55.58653 43.33676 26.56249 1.000 65.44510 1153 LEU B O 1
ATOM 887 N N . PHE A 1 135 ? 55.77077 42.38445 24.52047 1.000 61.57610 1154 PHE B N 1
ATOM 888 C CA . PHE A 1 135 ? 57.20565 42.62357 24.37228 1.000 61.25067 1154 PHE B CA 1
ATOM 889 C C . PHE A 1 135 ? 57.44565 43.45814 23.12205 1.000 62.61226 1154 PHE B C 1
ATOM 890 O O . PHE A 1 135 ? 57.59740 42.91280 22.01788 1.000 64.12854 1154 PHE B O 1
ATOM 898 N N . PRO A 1 136 ? 57.48112 44.78522 23.24640 1.000 66.35855 1155 PRO B N 1
ATOM 899 C CA . PRO A 1 136 ? 57.74691 45.64275 22.08023 1.000 64.94374 1155 PRO B CA 1
ATOM 900 C C . PRO A 1 136 ? 59.17525 45.46551 21.58660 1.000 67.44025 1155 PRO B C 1
ATOM 901 O O . PRO A 1 136 ? 60.13446 45.62828 22.34509 1.000 60.62126 1155 PRO B O 1
ATOM 905 N N . LEU A 1 137 ? 59.30950 45.12745 20.30502 1.000 6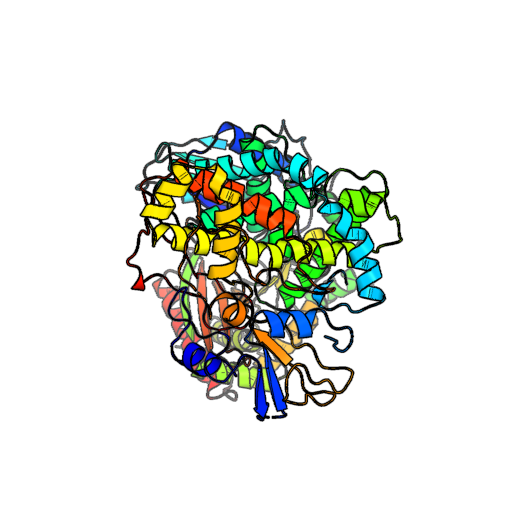9.16475 1156 LEU B N 1
ATOM 906 C CA . LEU A 1 137 ? 60.60442 45.01548 19.64503 1.000 66.12156 1156 LEU B CA 1
ATOM 907 C C . LEU A 1 137 ? 60.91185 46.23751 18.79064 1.000 62.19834 1156 LEU B C 1
ATOM 908 O O . LEU A 1 137 ? 61.99172 46.82398 18.90400 1.000 58.44401 1156 LEU B O 1
ATOM 913 N N . THR A 1 138 ? 59.97946 46.61940 17.92255 1.000 66.27515 1157 THR B N 1
ATOM 914 C CA . THR A 1 138 ? 59.99994 47.88149 17.19879 1.000 61.57892 1157 THR B CA 1
ATOM 915 C C . THR A 1 138 ? 58.60743 48.49343 17.28709 1.000 66.91495 1157 THR B C 1
ATOM 916 O O . THR A 1 138 ? 57.70869 47.94878 17.93517 1.000 66.91160 1157 THR B O 1
ATOM 920 N N . ASP A 1 139 ? 58.42061 49.63535 16.62467 1.000 66.04966 1158 ASP B N 1
ATOM 921 C CA . ASP A 1 139 ? 57.09192 50.23026 16.56206 1.000 71.20235 1158 ASP B CA 1
ATOM 922 C C . ASP A 1 139 ? 56.14513 49.44194 15.66827 1.000 72.26148 1158 ASP B C 1
ATOM 923 O O . ASP A 1 139 ? 54.93107 49.66320 15.73180 1.000 73.09534 1158 ASP B O 1
ATOM 928 N N . ARG A 1 140 ? 56.67038 48.52831 14.85045 1.000 73.83547 1159 ARG B N 1
ATOM 929 C CA . ARG A 1 140 ? 55.86699 47.71874 13.94353 1.000 72.15232 1159 ARG B CA 1
ATOM 930 C C . ARG A 1 140 ? 56.00514 46.22505 14.21186 1.000 70.18396 1159 ARG B C 1
ATOM 931 O O . ARG A 1 140 ? 55.48071 45.41825 13.43714 1.000 68.78886 1159 ARG B O 1
ATOM 939 N N . GLU A 1 141 ? 56.69664 45.83375 15.27933 1.000 73.71759 1160 GLU B N 1
ATOM 940 C CA . GLU A 1 141 ? 56.88858 44.42043 15.58730 1.000 69.90802 1160 GLU B CA 1
ATOM 941 C C . GLU A 1 141 ? 56.89943 44.23654 17.09592 1.000 72.30994 1160 GLU B C 1
ATOM 942 O O . GLU A 1 141 ? 57.68936 44.87705 17.79680 1.000 73.43459 1160 GLU B O 1
ATOM 948 N N . GLN A 1 142 ? 56.01451 43.37191 17.58744 1.000 65.40457 1161 GLN B N 1
ATOM 949 C CA . GLN A 1 142 ? 55.95434 43.01591 18.99513 1.000 61.69774 1161 GLN B CA 1
ATOM 950 C C . GLN A 1 142 ? 55.73979 41.51419 19.10400 1.000 62.86215 1161 GLN B C 1
ATOM 951 O O . GLN A 1 142 ? 55.37217 40.84771 18.13343 1.000 63.10512 1161 GLN B O 1
ATOM 957 N N . VAL A 1 143 ? 55.96705 40.98194 20.30054 1.000 56.29097 1162 VAL B N 1
ATOM 958 C CA . VAL A 1 143 ? 55.62846 39.59911 20.61778 1.000 58.74081 1162 VAL B CA 1
ATOM 959 C C . VAL A 1 143 ? 54.74028 39.59797 21.85146 1.000 59.79235 1162 VAL B C 1
ATOM 960 O O . VAL A 1 143 ? 55.10980 40.15814 22.88985 1.000 59.30766 1162 VAL B O 1
ATOM 964 N N . LEU A 1 144 ? 53.56727 38.98203 21.72715 1.000 54.72255 1163 LEU B N 1
ATOM 965 C CA . LEU A 1 144 ? 52.58613 38.90363 22.79830 1.000 53.18017 1163 LEU B CA 1
ATOM 966 C C . LEU A 1 144 ? 52.58408 37.49839 23.37604 1.000 53.56017 1163 LEU B C 1
ATOM 967 O O . LEU A 1 144 ? 52.51964 36.51615 22.62998 1.000 52.74622 1163 LEU B O 1
ATOM 972 N N . LEU A 1 145 ? 52.65923 37.40710 24.69930 1.000 52.87865 1164 LEU B N 1
ATOM 973 C CA . LEU A 1 145 ? 52.56692 36.14112 25.41034 1.000 49.82616 1164 LEU B CA 1
ATOM 974 C C . LEU A 1 145 ? 51.29666 36.14251 26.24367 1.000 50.92403 1164 LEU B C 1
ATOM 975 O O . LEU A 1 145 ? 51.02913 37.10266 26.97306 1.000 51.78828 1164 LEU B O 1
ATOM 980 N N . VAL A 1 146 ? 50.51355 35.07734 26.12334 1.000 46.57540 1165 VAL B N 1
ATOM 981 C CA . VAL A 1 146 ? 49.31791 34.87872 26.92940 1.000 50.30176 1165 VAL B CA 1
ATOM 982 C C . VAL A 1 146 ? 49.52607 33.60937 27.73832 1.000 51.71326 1165 VAL B C 1
ATOM 983 O O . VAL A 1 146 ? 49.77054 32.53829 27.16913 1.000 47.05680 1165 VAL B O 1
ATOM 987 N N . VAL A 1 147 ? 49.45047 33.73215 29.05932 1.000 50.02068 1166 VAL B N 1
ATOM 988 C CA . VAL A 1 147 ? 49.56881 32.60261 29.97001 1.000 42.25055 1166 VAL B CA 1
ATOM 989 C C . VAL A 1 147 ? 48.23391 32.43018 30.67436 1.000 47.01288 1166 VAL B C 1
ATOM 990 O O . VAL A 1 147 ? 47.61453 33.41313 31.09536 1.000 52.14690 1166 VAL B O 1
ATOM 994 N N . ALA A 1 148 ? 47.78323 31.18380 30.78653 1.000 48.33484 1167 ALA B N 1
ATOM 995 C CA . ALA A 1 148 ? 46.54344 30.86850 31.48133 1.000 52.27146 1167 ALA B CA 1
ATOM 996 C C . ALA A 1 148 ? 46.76412 29.62931 32.33181 1.000 51.55014 1167 ALA B C 1
ATOM 997 O O . ALA A 1 148 ? 47.30099 28.63058 31.84494 1.000 53.56794 1167 ALA B O 1
ATOM 999 N N . HIS A 1 149 ? 46.36293 29.69597 33.59751 1.000 53.72446 1168 HIS B N 1
ATOM 1000 C CA . HIS A 1 149 ? 46.52374 28.54919 34.47771 1.000 53.03477 1168 HIS B CA 1
ATOM 1001 C C . HIS A 1 149 ? 45.59845 27.42274 34.03632 1.000 55.25522 1168 HIS B C 1
ATOM 1002 O O . HIS A 1 149 ? 44.48043 27.66401 33.57276 1.000 53.70088 1168 HIS B O 1
ATOM 1009 N N . ARG A 1 150 ? 46.07195 26.18187 34.17480 1.000 50.74829 1169 ARG B N 1
ATOM 1010 C CA . ARG A 1 150 ? 45.28615 25.04369 33.70883 1.000 53.35266 1169 ARG B CA 1
ATOM 1011 C C . ARG A 1 150 ? 44.04531 24.79272 34.55529 1.000 52.05863 1169 ARG B C 1
ATOM 1012 O O . ARG A 1 150 ? 43.25577 23.90342 34.21595 1.000 58.69766 1169 ARG B O 1
ATOM 1020 N N . ILE A 1 151 ? 43.85532 25.54677 35.64140 1.000 52.59124 1170 ILE B N 1
ATOM 1021 C CA . ILE A 1 151 ? 42.59438 25.51039 36.37029 1.000 53.76352 1170 ILE B CA 1
ATOM 1022 C C . ILE A 1 151 ? 41.48834 26.18035 35.56976 1.000 57.76450 1170 ILE B C 1
ATOM 1023 O O . ILE A 1 151 ? 40.30324 25.97373 35.85232 1.000 56.07778 1170 ILE B O 1
ATOM 1028 N N . ALA A 1 152 ? 41.85000 26.97507 34.56188 1.000 57.75847 1171 ALA B N 1
ATOM 1029 C CA . ALA A 1 152 ? 40.88705 27.70975 33.76197 1.000 54.97068 1171 ALA B CA 1
ATOM 1030 C C . ALA A 1 152 ? 40.93713 27.39188 32.27876 1.000 58.65657 1171 ALA B C 1
ATOM 1031 O O . ALA A 1 152 ? 39.96431 27.68328 31.57644 1.000 56.28929 1171 ALA B O 1
ATOM 1033 N N . ALA A 1 153 ? 42.02517 26.80902 31.78351 1.000 55.78666 1172 ALA B N 1
ATOM 1034 C CA . ALA A 1 153 ? 42.20726 26.63228 30.35082 1.000 51.83675 1172 ALA B CA 1
ATOM 1035 C C . ALA A 1 153 ? 42.95237 25.33305 30.09191 1.000 51.72140 1172 ALA B C 1
ATOM 1036 O O . ALA A 1 153 ? 43.95178 25.04661 30.75816 1.000 51.00682 1172 ALA B O 1
ATOM 1038 N N . ASP A 1 154 ? 42.46480 24.55196 29.13201 1.000 50.17082 1173 ASP B N 1
ATOM 1039 C CA . ASP A 1 154 ? 43.13517 23.33274 28.71554 1.000 46.73740 1173 ASP B CA 1
ATOM 1040 C C . ASP A 1 154 ? 43.92910 23.60362 27.43710 1.000 49.67140 1173 ASP B C 1
ATOM 1041 O O . ASP A 1 154 ? 44.10776 24.75442 27.02424 1.000 49.99320 1173 ASP B O 1
ATOM 1046 N N . GLU A 1 155 ? 44.42110 22.53602 26.80216 1.000 47.56244 1174 GLU B N 1
ATOM 1047 C CA . GLU A 1 155 ? 45.18508 22.70071 25.56895 1.000 54.02418 1174 GLU B CA 1
ATOM 1048 C C . GLU A 1 155 ? 44.32534 23.32878 24.47759 1.000 57.99083 1174 GLU B C 1
ATOM 1049 O O . GLU A 1 155 ? 44.74245 24.28439 23.81219 1.000 58.21882 1174 GLU B O 1
ATOM 1055 N N . GLU A 1 156 ? 43.10745 22.81158 24.29359 1.000 49.06489 1175 GLU B N 1
ATOM 1056 C CA . GLU A 1 156 ? 42.20910 23.32850 23.26758 1.000 49.31267 1175 GLU B CA 1
ATOM 1057 C C . GLU A 1 156 ? 41.77972 24.76346 23.53823 1.000 57.49161 1175 GLU B C 1
ATOM 1058 O O . GLU A 1 156 ? 41.41286 25.47222 22.59557 1.000 55.34691 1175 GLU B O 1
ATOM 1064 N N . SER A 1 157 ? 41.81109 25.20525 24.79883 1.000 56.19725 1176 SER B N 1
ATOM 1065 C CA . SER A 1 157 ? 41.41198 26.56963 25.11917 1.000 50.09214 1176 SER B CA 1
ATOM 1066 C C . SER A 1 157 ? 42.37539 27.60331 24.55685 1.000 49.70882 1176 SER B C 1
ATOM 1067 O O . SER A 1 157 ? 41.97738 28.75602 24.36158 1.000 54.69717 1176 SER B O 1
ATOM 1070 N N . VAL A 1 158 ? 43.62943 27.22465 24.30325 1.000 50.34862 1177 VAL B N 1
ATOM 1071 C CA . VAL A 1 158 ? 44.59371 28.17200 23.74995 1.000 50.01753 1177 VAL B CA 1
ATOM 1072 C C . VAL A 1 158 ? 44.13065 28.64905 22.38185 1.000 51.77460 1177 VAL B C 1
ATOM 1073 O O . VAL A 1 158 ? 44.16290 29.84703 22.07635 1.000 50.32252 1177 VAL B O 1
ATOM 1077 N N . ASP A 1 159 ? 43.68390 27.71274 21.54198 1.000 53.34625 1178 ASP B N 1
ATOM 1078 C CA . ASP A 1 159 ? 43.11448 28.07174 20.24826 1.000 49.93358 1178 ASP B CA 1
ATOM 1079 C C . ASP A 1 159 ? 41.90132 28.97754 20.41775 1.000 50.43763 1178 ASP B C 1
ATOM 1080 O O . ASP A 1 159 ? 41.77620 30.00131 19.73600 1.000 52.63206 1178 ASP B O 1
ATOM 1085 N N . VAL A 1 160 ? 40.99851 28.61598 21.33425 1.000 48.53516 1179 VAL B N 1
ATOM 1086 C CA . VAL A 1 160 ? 39.83227 29.45053 21.61268 1.000 53.61870 1179 VAL B CA 1
ATOM 1087 C C . VAL A 1 160 ? 40.26334 30.81722 22.12861 1.000 57.88195 1179 VAL B C 1
ATOM 1088 O O . VAL A 1 160 ? 39.68743 31.84832 21.75851 1.000 59.74785 1179 VAL B O 1
ATOM 1092 N N . LEU A 1 161 ? 41.28346 30.84454 22.98931 1.000 56.54158 1180 LEU B N 1
ATOM 1093 C CA . LEU A 1 161 ? 41.80044 32.10542 23.50985 1.000 50.84104 1180 LEU B CA 1
ATOM 1094 C C . LEU A 1 161 ? 42.22161 33.03421 22.37781 1.000 55.38116 1180 LEU B C 1
ATOM 1095 O O . LEU A 1 161 ? 41.77777 34.18585 22.30333 1.000 55.04927 1180 LEU B O 1
ATOM 1100 N N . VAL A 1 162 ? 43.07777 32.54126 21.48006 1.000 54.19587 1181 VAL B N 1
ATOM 1101 C CA . VAL A 1 162 ? 43.63360 33.38490 20.42619 1.000 56.85775 1181 VAL B CA 1
ATOM 1102 C C . VAL A 1 162 ? 42.55048 33.80500 19.43907 1.000 63.25570 1181 VAL B C 1
ATOM 1103 O O . VAL A 1 162 ? 42.49635 34.96556 19.01280 1.000 58.91128 1181 VAL B O 1
ATOM 1107 N N . ARG A 1 163 ? 41.67553 32.87225 19.05661 1.000 58.05611 1182 ARG B N 1
ATOM 1108 C CA . ARG A 1 163 ? 40.61293 33.20144 18.11391 1.000 54.12219 1182 ARG B CA 1
ATOM 1109 C C . ARG A 1 163 ? 39.68141 34.26838 18.67808 1.000 63.72026 1182 ARG B C 1
ATOM 1110 O O . ARG A 1 163 ? 39.30828 35.21355 17.97153 1.000 65.42739 1182 ARG B O 1
ATOM 1118 N N . ASP A 1 164 ? 39.30342 34.14351 19.95336 1.000 61.50092 1183 ASP B N 1
ATOM 1119 C CA . ASP A 1 164 ? 38.43044 35.14428 20.55941 1.000 58.15390 1183 ASP B CA 1
ATOM 1120 C C . ASP A 1 164 ? 39.16970 36.44940 20.82551 1.000 61.91248 1183 ASP B C 1
ATOM 1121 O O . ASP A 1 164 ? 38.55198 37.52064 20.81977 1.000 58.52462 1183 ASP B O 1
ATOM 1126 N N . LEU A 1 165 ? 40.48277 36.38507 21.06054 1.000 58.69833 1184 LEU B N 1
ATOM 1127 C CA . LEU A 1 165 ? 41.26143 37.61159 21.19266 1.000 58.74836 1184 LEU B CA 1
ATOM 1128 C C . LEU A 1 165 ? 41.40278 38.31243 19.84901 1.000 64.61186 1184 LEU B C 1
ATOM 1129 O O . LEU A 1 165 ? 41.39716 39.54763 19.78003 1.000 65.15174 1184 LEU B O 1
ATOM 1134 N N . ALA A 1 166 ? 41.52911 37.53777 18.76990 1.000 65.75935 1185 ALA B N 1
ATOM 1135 C CA . ALA A 1 166 ? 41.55764 38.12472 17.43591 1.000 60.48085 1185 ALA B CA 1
ATOM 1136 C C . ALA A 1 166 ? 40.22685 38.78101 17.09726 1.000 62.54084 1185 ALA B C 1
ATOM 1137 O O . ALA A 1 166 ? 40.19582 39.89368 16.55863 1.000 58.44812 1185 ALA B O 1
ATOM 1139 N N . ALA A 1 167 ? 39.11725 38.10763 17.40888 1.000 58.59271 1186 ALA B N 1
ATOM 1140 C CA . ALA A 1 167 ? 37.80453 38.67956 17.13231 1.000 60.88746 1186 ALA B CA 1
ATOM 1141 C C . ALA A 1 167 ? 37.59030 39.96797 17.91529 1.000 68.67532 1186 ALA B C 1
ATOM 1142 O O . ALA A 1 167 ? 37.04187 40.94187 17.38589 1.000 74.87161 1186 ALA B O 1
ATOM 1144 N N . ALA A 1 168 ? 38.02648 39.99641 19.17642 1.000 65.83563 1187 ALA B N 1
ATOM 1145 C CA . ALA A 1 168 ? 37.83572 41.18932 19.99299 1.000 66.27558 1187 ALA B CA 1
ATOM 1146 C C . ALA A 1 168 ? 38.76421 42.31480 19.55610 1.000 65.51910 1187 ALA B C 1
ATOM 1147 O O . ALA A 1 168 ? 38.38361 43.49017 19.59837 1.000 66.64271 1187 ALA B O 1
ATOM 1149 N N . TYR A 1 169 ? 39.98339 41.97969 19.12841 1.000 63.38666 1188 TYR B N 1
ATOM 1150 C CA . TYR A 1 169 ? 40.91963 43.02131 18.71923 1.000 64.95257 1188 TYR B CA 1
ATOM 1151 C C . TYR A 1 169 ? 40.47008 43.69761 17.43206 1.000 67.34440 1188 TYR B C 1
ATOM 1152 O O . TYR A 1 169 ? 40.59585 44.91965 17.29351 1.000 71.69910 1188 TYR B O 1
ATOM 1161 N N . GLY A 1 170 ? 39.95014 42.92149 16.47827 1.000 69.75651 1189 GLY B N 1
ATOM 1162 C CA . GLY A 1 170 ? 39.48379 43.51023 15.23299 1.000 65.72861 1189 GLY B CA 1
ATOM 1163 C C . GLY A 1 170 ? 38.39613 44.54304 15.44870 1.000 65.38612 1189 GLY B C 1
ATOM 1164 O O . GLY A 1 170 ? 38.34602 45.56193 14.75548 1.000 66.14783 1189 GLY B O 1
ATOM 1165 N N . ALA A 1 171 ? 37.51605 44.29925 16.41881 1.000 63.79011 1190 ALA B N 1
ATOM 1166 C CA . ALA A 1 171 ? 36.49172 45.28123 16.74759 1.000 70.77651 1190 ALA B CA 1
ATOM 1167 C C . ALA A 1 171 ? 37.06846 46.44132 17.55088 1.000 73.81030 1190 ALA B C 1
ATOM 1168 O O . ALA A 1 171 ? 36.72239 47.60243 17.30395 1.000 74.10900 1190 ALA B O 1
ATOM 1170 N N . ARG A 1 172 ? 37.95255 46.14690 18.50831 1.000 67.42356 1191 ARG B N 1
ATOM 1171 C CA . ARG A 1 172 ? 38.51877 47.19903 19.34713 1.000 67.94034 1191 ARG B CA 1
ATOM 1172 C C . ARG A 1 172 ? 39.41749 48.13038 18.54408 1.000 69.57277 1191 ARG B C 1
ATOM 1173 O O . ARG A 1 172 ? 39.43363 49.34309 18.78549 1.000 72.09012 1191 ARG B O 1
ATOM 1181 N N . ARG A 1 173 ? 40.17443 47.58761 17.58689 1.000 69.19231 1192 ARG B N 1
ATOM 1182 C CA . ARG A 1 173 ? 41.03823 48.42815 16.76579 1.000 71.77938 1192 ARG B CA 1
ATOM 1183 C C . ARG A 1 173 ? 40.24844 49.36936 15.86830 1.000 67.96097 1192 ARG B C 1
ATOM 1184 O O . ARG A 1 173 ? 40.83208 50.30670 15.31481 1.000 69.22388 1192 ARG B O 1
ATOM 1192 N N . GLU A 1 174 ? 38.94622 49.13808 15.70831 1.000 72.84209 1193 GLU B N 1
ATOM 1193 C CA . GLU A 1 174 ? 38.05770 50.04211 14.99554 1.000 69.30462 1193 GLU B CA 1
ATOM 1194 C C . GLU A 1 174 ? 37.18751 50.85435 15.94715 1.000 72.64816 1193 GLU B C 1
ATOM 1195 O O . GLU A 1 174 ? 36.09984 51.29443 15.56096 1.000 74.98780 1193 GLU B O 1
ATOM 1201 N N . GLY A 1 175 ? 37.64349 51.05261 17.18097 1.000 78.17665 1194 GLY B N 1
ATOM 1202 C CA . GLY A 1 175 ? 36.90849 51.85030 18.15231 1.000 77.27498 1194 GLY B CA 1
ATOM 1203 C C . GLY A 1 175 ? 35.50873 51.35072 18.43038 1.000 80.45123 1194 GLY B C 1
ATOM 1204 O O . GLY A 1 175 ? 34.58562 52.15707 18.60138 1.000 90.56830 1194 GLY B O 1
ATOM 1205 N N . ARG A 1 176 ? 35.32941 50.03356 18.48822 1.000 78.95089 1195 ARG B N 1
ATOM 1206 C CA . ARG A 1 176 ? 34.00766 49.43900 18.60911 1.000 78.09927 1195 ARG B CA 1
ATOM 1207 C C . ARG A 1 176 ? 34.05978 48.27978 19.59307 1.000 79.63796 1195 ARG B C 1
ATOM 1208 O O . ARG A 1 176 ? 35.07720 47.59157 19.71735 1.000 78.40039 1195 ARG B O 1
ATOM 1216 N N . ILE A 1 177 ? 32.95202 48.07736 20.30057 1.000 78.05876 1196 ILE B N 1
ATOM 1217 C CA . ILE A 1 177 ? 32.80032 46.96857 21.23826 1.000 79.40325 1196 ILE B CA 1
ATOM 1218 C C . ILE A 1 177 ? 32.59483 45.69921 20.41782 1.000 83.42629 1196 ILE B C 1
ATOM 1219 O O . ILE A 1 177 ? 31.87068 45.72347 19.41410 1.000 80.93400 1196 ILE B O 1
ATOM 1224 N N . PRO A 1 178 ? 33.23018 44.58558 20.78380 1.000 81.24874 1197 PRO B N 1
ATOM 1225 C CA . PRO A 1 178 ? 33.06991 43.34984 20.00387 1.000 75.71750 1197 PRO B CA 1
ATOM 1226 C C . PRO A 1 178 ? 31.61185 42.92141 19.91450 1.000 75.88032 1197 PRO B C 1
ATOM 1227 O O . PRO A 1 178 ? 30.89612 42.86589 20.91874 1.000 76.40382 1197 PRO B O 1
ATOM 1231 N N . GLU A 1 179 ? 31.18113 42.62534 18.69475 1.000 77.67711 1198 GLU B N 1
ATOM 1232 C CA . GLU A 1 179 ? 29.81165 42.22853 18.38797 1.000 76.32847 1198 GLU B CA 1
ATOM 1233 C C . GLU A 1 179 ? 29.82403 40.73084 18.09963 1.000 72.51164 1198 GLU B C 1
ATOM 1234 O O . GLU A 1 179 ? 30.13810 40.30707 16.98339 1.000 71.11874 1198 GLU B O 1
ATOM 1240 N N . ARG A 1 180 ? 29.49741 39.92952 19.11311 1.000 68.00297 1199 ARG B N 1
ATOM 1241 C CA . ARG A 1 180 ? 29.54094 38.47917 18.99267 1.000 71.54142 1199 ARG B CA 1
ATOM 1242 C C . ARG A 1 180 ? 28.34809 37.85840 19.70132 1.000 65.02076 1199 ARG B C 1
ATOM 1243 O O . ARG A 1 180 ? 27.85885 38.38196 20.70542 1.000 69.62083 1199 ARG B O 1
ATOM 1251 N N . ALA A 1 181 ? 27.89444 36.72981 19.17253 1.000 68.18833 1200 ALA B N 1
ATOM 1252 C CA . ALA A 1 181 ? 26.90473 35.92972 19.87577 1.000 75.32040 1200 ALA B CA 1
ATOM 1253 C C . ALA A 1 181 ? 27.51244 35.41182 21.17564 1.000 78.58842 1200 ALA B C 1
ATOM 1254 O O . ALA A 1 181 ? 28.58961 34.79825 21.14893 1.000 73.82865 1200 ALA B O 1
ATOM 1256 N N . PRO A 1 182 ? 26.87459 35.64215 22.31951 1.000 76.92877 1201 PRO B N 1
ATOM 1257 C CA . PRO A 1 182 ? 27.47633 35.24874 23.59847 1.000 69.46074 1201 PRO B CA 1
ATOM 1258 C C . PRO A 1 182 ? 27.51889 33.73588 23.76008 1.000 69.11606 1201 PRO B C 1
ATOM 1259 O O . PRO A 1 182 ? 26.95468 32.96960 22.97605 1.000 70.93043 1201 PRO B O 1
ATOM 1263 N N . LEU A 1 183 ? 28.21235 33.31321 24.81462 1.000 77.24126 1202 LEU B N 1
ATOM 1264 C CA . LEU A 1 183 ? 28.31853 31.89634 25.13498 1.000 72.31394 1202 LEU B CA 1
ATOM 1265 C C . LEU A 1 183 ? 26.97984 31.36227 25.62819 1.000 72.66932 1202 LEU B C 1
ATOM 1266 O O . LEU A 1 183 ? 26.33721 31.96847 26.49081 1.000 74.72050 1202 LEU B O 1
ATOM 1271 N N . ALA A 1 184 ? 26.55764 30.22294 25.07821 1.000 69.11371 1203 ALA B N 1
ATOM 1272 C CA . ALA A 1 184 ? 25.36522 29.55712 25.59224 1.000 70.43747 1203 ALA B CA 1
ATOM 1273 C C . ALA A 1 184 ? 25.60795 29.02249 26.99760 1.000 70.35361 1203 ALA B C 1
ATOM 1274 O O . ALA A 1 184 ? 24.83792 29.30061 27.92379 1.000 66.43801 1203 ALA B O 1
ATOM 1276 N N . LEU A 1 185 ? 26.67948 28.25739 27.17305 1.000 79.29138 1204 LEU B N 1
ATOM 1277 C CA . LEU A 1 185 ? 27.07289 27.71396 28.46324 1.000 73.48680 1204 LEU B CA 1
ATOM 1278 C C . LEU A 1 185 ? 28.31142 28.44099 28.96586 1.000 65.95214 1204 LEU B C 1
ATOM 1279 O O . LEU A 1 185 ? 29.19733 28.79517 28.18147 1.000 72.77716 1204 LEU B O 1
ATOM 1284 N N . GLN A 1 186 ? 28.36160 28.67300 30.26977 1.000 68.92408 1205 GLN B N 1
ATOM 1285 C CA . GLN A 1 186 ? 29.56624 29.13039 30.94270 1.000 63.89960 1205 GLN B CA 1
ATOM 1286 C C . GLN A 1 186 ? 30.14638 27.97568 31.74504 1.000 66.19321 1205 GLN B C 1
ATOM 1287 O O . GLN A 1 186 ? 29.48835 26.95637 31.96838 1.000 67.56224 1205 GLN B O 1
ATOM 1293 N N . PHE A 1 187 ? 31.40125 28.12880 32.17200 1.000 73.09321 1206 PHE B N 1
ATOM 1294 C CA . PHE A 1 187 ? 32.02798 27.02713 32.89242 1.000 73.54598 1206 PHE B CA 1
ATOM 1295 C C . PHE A 1 187 ? 31.36581 26.78651 34.24131 1.000 69.09151 1206 PHE B C 1
ATOM 1296 O O . PHE A 1 187 ? 31.40098 25.66014 34.75126 1.000 66.71435 1206 PHE B O 1
ATOM 1304 N N . ALA A 1 188 ? 30.76386 27.82250 34.83206 1.000 68.06974 1207 ALA B N 1
ATOM 1305 C CA . ALA A 1 188 ? 29.99409 27.62458 36.05547 1.000 71.42801 1207 ALA B CA 1
ATOM 1306 C C . ALA A 1 188 ? 28.91078 26.57320 35.85350 1.000 71.64346 1207 ALA B C 1
ATOM 1307 O O . ALA A 1 188 ? 28.63066 25.77700 36.75653 1.000 68.77637 1207 ALA B O 1
ATOM 1309 N N . ASP A 1 189 ? 28.30112 26.54455 34.66629 1.000 70.03205 1208 ASP B N 1
ATOM 1310 C CA . ASP A 1 189 ? 27.32915 25.49988 34.36512 1.000 70.46650 1208 ASP B CA 1
ATOM 1311 C C . ASP A 1 189 ? 27.99010 24.12750 34.33471 1.000 71.67018 1208 ASP B C 1
ATOM 1312 O O . ASP A 1 189 ? 27.38690 23.12983 34.74737 1.000 75.95469 1208 ASP B O 1
ATOM 1317 N N . TYR A 1 190 ? 29.23398 24.05551 33.85372 1.000 69.08236 1209 TYR B N 1
ATOM 1318 C CA . TYR A 1 190 ? 29.92571 22.77133 33.80986 1.000 73.54163 1209 TYR B CA 1
ATOM 1319 C C . TYR A 1 190 ? 30.32395 22.30998 35.20628 1.000 74.06437 1209 TYR B C 1
ATOM 1320 O O . TYR A 1 190 ? 30.30851 21.10729 35.49449 1.000 70.83366 1209 TYR B O 1
ATOM 1329 N N . ALA A 1 191 ? 30.69021 23.24905 36.08425 1.000 68.25314 1210 ALA B N 1
ATOM 1330 C CA . ALA A 1 191 ? 31.06194 22.88018 37.44640 1.000 65.75872 1210 ALA B CA 1
ATOM 1331 C C . ALA A 1 191 ? 29.86401 22.33987 38.21599 1.000 74.66804 1210 ALA B C 1
ATOM 1332 O O . ALA A 1 191 ? 29.98860 21.36363 38.96507 1.000 75.32724 1210 ALA B O 1
ATOM 1334 N N . LEU A 1 192 ? 28.69497 22.96157 38.04249 1.000 76.18094 1211 LEU B N 1
ATOM 1335 C CA . LEU A 1 192 ? 27.48255 22.45257 38.67467 1.000 74.99264 1211 LEU B CA 1
ATOM 1336 C C . LEU A 1 192 ? 27.06252 21.12124 38.06461 1.000 77.61607 1211 LEU B C 1
ATOM 1337 O O . LEU A 1 192 ? 26.64081 20.20856 38.78491 1.000 85.59634 1211 LEU B O 1
ATOM 1342 N N . TRP A 1 193 ? 27.16442 20.99527 36.73734 1.000 74.99510 1212 TRP B N 1
ATOM 1343 C CA . TRP A 1 193 ? 26.84798 19.72806 36.08479 1.000 75.98624 1212 TRP B CA 1
ATOM 1344 C C . TRP A 1 193 ? 27.74182 18.60800 36.59765 1.000 78.18203 1212 TRP B C 1
ATOM 1345 O O . TRP A 1 193 ? 27.29655 17.46332 36.74100 1.000 76.63814 1212 TRP B O 1
ATOM 1356 N N . GLU A 1 194 ? 29.00876 18.91627 36.87936 1.000 80.33539 1213 GLU B N 1
ATOM 1357 C CA . GLU A 1 194 ? 29.88470 17.90600 37.45982 1.000 80.45193 1213 GLU B CA 1
ATOM 1358 C C . GLU A 1 194 ? 29.50236 17.61337 38.90394 1.000 80.45905 1213 GLU B C 1
ATOM 1359 O O . GLU A 1 194 ? 29.53312 16.45757 39.33235 1.000 82.52997 1213 GLU B O 1
ATOM 1365 N N . ARG A 1 195 ? 29.13607 18.64144 39.67262 1.000 77.80676 1214 ARG B N 1
ATOM 1366 C CA . ARG A 1 195 ? 28.70911 18.39161 41.04519 1.000 79.07692 1214 ARG B CA 1
ATOM 1367 C C . ARG A 1 195 ? 27.42482 17.57594 41.08676 1.000 84.63439 1214 ARG B C 1
ATOM 1368 O O . ARG A 1 195 ? 27.17608 16.85989 42.06389 1.000 86.53847 1214 ARG B O 1
ATOM 1376 N N . GLU A 1 196 ? 26.61037 17.65339 40.03325 1.000 85.51894 1215 GLU B N 1
ATOM 1377 C CA . GLU A 1 196 ? 25.34380 16.93552 39.98981 1.000 88.80552 1215 GLU B CA 1
ATOM 1378 C C . GLU A 1 196 ? 25.55958 15.47035 39.62995 1.000 88.77118 1215 GLU B C 1
ATOM 1379 O O . GLU A 1 196 ? 25.64131 14.61577 40.51862 1.000 92.99929 1215 GLU B O 1
ATOM 1385 N N . LEU A 1 197 ? 25.66174 15.16800 38.33401 1.000 93.43178 1216 LEU B N 1
ATOM 1386 C CA . LEU A 1 197 ? 25.83765 13.78826 37.89332 1.000 96.47083 1216 LEU B CA 1
ATOM 1387 C C . LEU A 1 197 ? 27.20061 13.26906 38.33864 1.000 87.26373 1216 LEU B C 1
ATOM 1388 O O . LEU A 1 197 ? 28.11689 13.09911 37.52585 1.000 87.18652 1216 LEU B O 1
ATOM 1393 N N . LEU A 1 198 ? 27.31416 13.00687 39.64201 1.000 90.05745 1217 LEU B N 1
ATOM 1394 C CA . LEU A 1 198 ? 28.53421 12.60593 40.33164 1.000 90.42823 1217 LEU B CA 1
ATOM 1395 C C . LEU A 1 198 ? 28.21182 12.52635 41.81605 1.000 92.26011 1217 LEU B C 1
ATOM 1396 O O . LEU A 1 198 ? 28.94148 11.90364 42.59450 1.000 91.98656 1217 LEU B O 1
ATOM 1401 N N . ALA A 1 199 ? 27.11127 13.17506 42.20827 1.000 89.76868 1218 ALA B N 1
ATOM 1402 C CA . ALA A 1 199 ? 26.67990 13.18129 43.59967 1.000 95.30918 1218 ALA B CA 1
ATOM 1403 C C . ALA A 1 199 ? 26.25747 11.80155 44.08221 1.000 90.49857 1218 ALA B C 1
ATOM 1404 O O . ALA A 1 199 ? 26.22671 11.56591 45.29436 1.000 93.70234 1218 ALA B O 1
ATOM 1406 N N . GLY A 1 200 ? 25.93408 10.89037 43.16889 1.000 94.77599 1219 GLY B N 1
ATOM 1407 C CA . GLY A 1 200 ? 25.59413 9.53231 43.54042 1.000 95.72085 1219 GLY B CA 1
ATOM 1408 C C . GLY A 1 200 ? 26.81914 8.65666 43.69344 1.000 99.11821 1219 GLY B C 1
ATOM 1409 O O . GLY A 1 200 ? 26.79834 7.47681 43.33130 1.000 101.50100 1219 GLY B O 1
ATOM 1410 N N . ALA A 1 201 ? 27.90070 9.23247 44.22482 1.000 104.21700 1220 ALA B N 1
ATOM 1411 C CA . ALA A 1 201 ? 29.12623 8.46665 44.42277 1.000 102.85985 1220 ALA B CA 1
ATOM 1412 C C . ALA A 1 201 ? 28.92553 7.36805 45.45745 1.000 108.25820 1220 ALA B C 1
ATOM 1413 O O . ALA A 1 201 ? 29.36417 6.22893 45.25985 1.000 112.47290 1220 ALA B O 1
ATOM 1415 N N . ASP A 1 202 ? 28.25724 7.68838 46.56514 1.000 108.75951 1221 ASP B N 1
ATOM 1416 C CA . ASP A 1 202 ? 27.99979 6.72389 47.63280 1.000 109.67181 1221 ASP B CA 1
ATOM 1417 C C . ASP A 1 202 ? 26.56186 6.22867 47.50365 1.000 112.02081 1221 ASP B C 1
ATOM 1418 O O . ASP A 1 202 ? 25.65522 6.65636 48.21864 1.000 116.52403 1221 ASP B O 1
ATOM 1423 N N . GLU A 1 203 ? 26.36281 5.30438 46.56603 1.000 106.01465 1222 GLU B N 1
ATOM 1424 C CA . GLU A 1 203 ? 25.05380 4.69320 46.34737 1.000 109.34902 1222 GLU B CA 1
ATOM 1425 C C . GLU A 1 203 ? 25.24768 3.41987 45.54358 1.000 112.51841 1222 GLU B C 1
ATOM 1426 O O . GLU A 1 203 ? 25.71139 3.48005 44.40202 1.000 113.16577 1222 GLU B O 1
ATOM 1432 N N . ARG A 1 204 ? 24.88052 2.28166 46.13003 1.000 113.82570 1223 ARG B N 1
ATOM 1433 C CA . ARG A 1 204 ? 25.06382 0.98414 45.48876 1.000 112.62655 1223 ARG B CA 1
ATOM 1434 C C . ARG A 1 204 ? 24.44378 0.96143 44.09600 1.000 114.38825 1223 ARG B C 1
ATOM 1435 O O . ARG A 1 204 ? 23.28988 1.35644 43.90718 1.000 112.35564 1223 ARG B O 1
ATOM 1443 N N . ASP A 1 205 ? 25.23440 0.51082 43.12092 1.000 114.33845 1224 ASP B N 1
ATOM 1444 C CA . ASP A 1 205 ? 24.82637 0.34044 41.72577 1.000 115.28544 1224 ASP B CA 1
ATOM 1445 C C . ASP A 1 205 ? 24.46243 1.65715 41.04247 1.000 115.99389 1224 ASP B C 1
ATOM 1446 O O . ASP A 1 205 ? 23.70762 1.65925 40.06398 1.000 117.61251 1224 ASP B O 1
ATOM 1451 N N . SER A 1 206 ? 24.98805 2.78238 41.52022 1.000 110.97701 1225 SER B N 1
ATOM 1452 C CA . SER A 1 206 ? 24.77381 4.04398 40.82965 1.000 108.71030 1225 SER B CA 1
ATOM 1453 C C . SER A 1 206 ? 25.65735 4.12031 39.58633 1.000 104.29972 1225 SER B C 1
ATOM 1454 O O . SER A 1 206 ? 26.56526 3.30844 39.38572 1.000 103.49767 1225 SER B O 1
ATOM 1457 N N . LEU A 1 207 ? 25.37876 5.11837 38.74321 1.000 95.77911 1226 LEU B N 1
ATOM 1458 C CA . LEU A 1 207 ? 26.13022 5.28653 37.50182 1.000 97.13062 1226 LEU B CA 1
ATOM 1459 C C . LEU A 1 207 ? 27.61468 5.49791 37.78189 1.000 99.20637 1226 LEU B C 1
ATOM 1460 O O . LEU A 1 207 ? 28.46414 4.71615 37.33955 1.000 96.64876 1226 LEU B O 1
ATOM 1465 N N . ILE A 1 208 ? 27.94598 6.55846 38.52038 1.000 96.49353 1227 ILE B N 1
ATOM 1466 C CA . ILE A 1 208 ? 29.34084 6.81308 38.86195 1.000 94.26051 1227 ILE B CA 1
ATOM 1467 C C . ILE A 1 208 ? 29.84548 5.78457 39.86848 1.000 98.88042 1227 ILE B C 1
ATOM 1468 O O . ILE A 1 208 ? 31.02333 5.40670 39.84007 1.000 97.13981 1227 ILE B O 1
ATOM 1473 N N . TRP A 1 209 ? 28.97072 5.29816 40.75582 1.000 103.38630 1228 TRP B N 1
ATOM 1474 C CA . TRP A 1 209 ? 29.36056 4.22678 41.66991 1.000 99.62985 1228 TRP B CA 1
ATOM 1475 C C . TRP A 1 209 ? 29.82233 2.99445 40.90448 1.000 98.47228 1228 TRP B C 1
ATOM 1476 O O . TRP A 1 209 ? 30.82329 2.36750 41.27098 1.000 94.02124 1228 TRP B O 1
ATOM 1487 N N . ASP A 1 210 ? 29.09436 2.62049 39.84699 1.000 98.52230 1229 ASP B N 1
ATOM 1488 C CA . ASP A 1 210 ? 29.55277 1.53397 38.98686 1.000 98.83448 1229 ASP B CA 1
ATOM 1489 C C . ASP A 1 210 ? 30.92709 1.84063 38.41088 1.000 91.71449 1229 ASP B C 1
ATOM 1490 O O . ASP A 1 210 ? 31.77038 0.94583 38.28398 1.000 94.80350 1229 ASP B O 1
ATOM 1495 N N . GLN A 1 211 ? 31.17507 3.10507 38.06697 1.000 86.70333 1230 GLN B N 1
ATOM 1496 C CA . GLN A 1 211 ? 32.45506 3.47242 37.47442 1.000 85.20276 1230 GLN B CA 1
ATOM 1497 C C . GLN A 1 211 ? 33.56508 3.53042 38.51635 1.000 87.37198 1230 GLN B C 1
ATOM 1498 O O . GLN A 1 211 ? 34.68747 3.08554 38.24985 1.000 86.14820 1230 GLN B O 1
ATOM 1504 N N . ILE A 1 212 ? 33.27589 4.07085 39.70328 1.000 86.33681 1231 ILE B N 1
ATOM 1505 C CA . ILE A 1 212 ? 34.26319 4.05840 40.78022 1.000 86.04442 1231 ILE B CA 1
ATOM 1506 C C . ILE A 1 212 ? 34.67292 2.62817 41.10409 1.000 84.72793 1231 ILE B C 1
ATOM 1507 O O . ILE A 1 212 ? 35.85885 2.33287 41.29308 1.000 82.38126 1231 ILE B O 1
ATOM 1512 N N . GLU A 1 213 ? 33.70017 1.71535 41.15655 1.000 88.37281 1232 GLU B N 1
ATOM 1513 C CA . GLU A 1 213 ? 34.01222 0.31000 41.39193 1.000 83.83896 1232 GLU B CA 1
ATOM 1514 C C . GLU A 1 213 ? 34.81020 -0.28071 40.23791 1.000 81.56782 1232 GLU B C 1
ATOM 1515 O O . GLU A 1 213 ? 35.67732 -1.13580 40.45051 1.000 86.77169 1232 GLU B O 1
ATOM 1521 N N . PHE A 1 214 ? 34.53125 0.16073 39.00963 1.000 84.29047 1233 PHE B N 1
ATOM 1522 C CA . PHE A 1 214 ? 35.23961 -0.37305 37.84996 1.000 84.96233 1233 PHE B CA 1
ATOM 1523 C C . PHE A 1 214 ? 36.73422 -0.09710 37.94265 1.000 80.21646 1233 PHE B C 1
ATOM 1524 O O . PHE A 1 214 ? 37.55676 -0.99124 37.71497 1.000 78.94917 1233 PHE B O 1
ATOM 1532 N N . TRP A 1 215 ? 37.10525 1.13934 38.28241 1.000 77.34275 1234 TRP B N 1
ATOM 1533 C CA . TRP A 1 215 ? 38.51536 1.51120 38.30461 1.000 75.08686 1234 TRP B CA 1
ATOM 1534 C C . TRP A 1 215 ? 39.24888 0.95060 39.51594 1.000 76.71276 1234 TRP B C 1
ATOM 1535 O O . TRP A 1 215 ? 40.45310 0.68712 39.43048 1.000 81.68561 1234 TRP B O 1
ATOM 1546 N N . ARG A 1 216 ? 38.55716 0.76909 40.64411 1.000 80.35329 1235 ARG B N 1
ATOM 1547 C CA . ARG A 1 216 ? 39.18111 0.11745 41.79248 1.000 76.15143 1235 ARG B CA 1
ATOM 1548 C C . ARG A 1 216 ? 39.64792 -1.28573 41.42976 1.000 77.28294 1235 ARG B C 1
ATOM 1549 O O . ARG A 1 216 ? 40.82530 -1.62503 41.59552 1.000 80.04185 1235 ARG B O 1
ATOM 1557 N N . ASP A 1 217 ? 38.73083 -2.11624 40.92603 1.000 77.57037 1236 ASP B N 1
ATOM 1558 C CA . ASP A 1 217 ? 39.09589 -3.46317 40.50296 1.000 80.34776 1236 ASP B CA 1
ATOM 1559 C C . ASP A 1 217 ? 40.05750 -3.43658 39.32297 1.000 79.7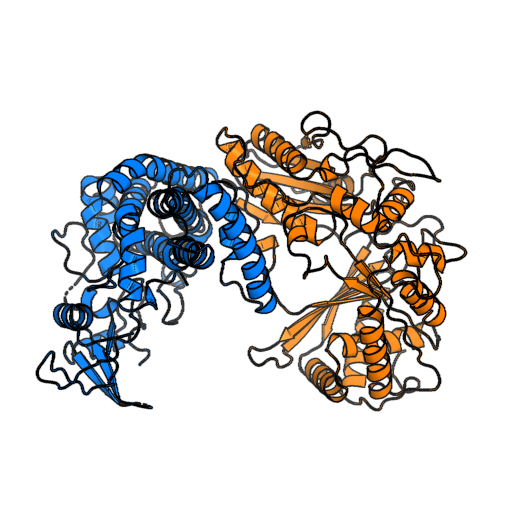9965 1236 ASP B C 1
ATOM 1560 O O . ASP A 1 217 ? 40.91609 -4.31802 39.20412 1.000 79.64821 1236 ASP B O 1
ATOM 1565 N N . ARG A 1 218 ? 39.93430 -2.43691 38.44768 1.000 77.72501 1237 ARG B N 1
ATOM 1566 C CA . ARG A 1 218 ? 40.83274 -2.34619 37.30230 1.000 79.61867 1237 ARG B CA 1
ATOM 1567 C C . ARG A 1 218 ? 42.25784 -2.03359 37.74155 1.000 80.63798 1237 ARG B C 1
ATOM 1568 O O . ARG A 1 218 ? 43.22140 -2.52849 37.14495 1.000 81.74290 1237 ARG B O 1
ATOM 1576 N N . LEU A 1 219 ? 42.40988 -1.22100 38.78089 1.000 77.68474 1238 LEU B N 1
ATOM 1577 C CA . LEU A 1 219 ? 43.72309 -0.86442 39.29779 1.000 76.93476 1238 LEU B CA 1
ATOM 1578 C C . LEU A 1 219 ? 43.96780 -1.53651 40.64594 1.000 80.15758 1238 LEU B C 1
ATOM 1579 O O . LEU A 1 219 ? 45.08063 -1.51605 41.17161 1.000 74.17553 1238 LEU B O 1
ATOM 1584 N N . ARG A 1 238 ? 63.89398 10.53707 43.03809 1.000 61.28821 1257 ARG B N 1
ATOM 1585 C CA . ARG A 1 238 ? 62.94448 11.61176 42.76461 1.000 64.82716 1257 ARG B CA 1
ATOM 1586 C C . ARG A 1 238 ? 63.10628 12.78215 43.72256 1.000 59.91959 1257 ARG B C 1
ATOM 1587 O O . ARG A 1 238 ? 63.19507 12.58878 44.93293 1.000 63.52764 1257 ARG B O 1
ATOM 1595 N N . PRO A 1 239 ? 63.12529 13.99783 43.18526 1.000 64.25454 1258 PRO B N 1
ATOM 1596 C CA . PRO A 1 239 ? 63.22660 15.17405 44.05028 1.000 59.61570 1258 PRO B CA 1
ATOM 1597 C C . PRO A 1 239 ? 61.93465 15.37495 44.82201 1.000 67.37511 1258 PRO B C 1
ATOM 1598 O O . PRO A 1 239 ? 60.84122 15.08848 44.33059 1.000 78.12505 1258 PRO B O 1
ATOM 1602 N N . VAL A 1 240 ? 62.06687 15.86006 46.05695 1.000 66.01427 1259 VAL B N 1
ATOM 1603 C CA . VAL A 1 240 ? 60.86848 16.09227 46.85482 1.000 74.77902 1259 VAL B CA 1
ATOM 1604 C C . VAL A 1 240 ? 60.06933 17.25908 46.28571 1.000 64.57312 1259 VAL B C 1
ATOM 1605 O O . VAL A 1 240 ? 58.84297 17.31206 46.43657 1.000 71.57452 1259 VAL B O 1
ATOM 1609 N N . LEU A 1 241 ? 60.72934 18.19065 45.60777 1.000 60.77263 1260 LEU B N 1
ATOM 1610 C CA . LEU A 1 241 ? 60.04284 19.29745 44.94307 1.000 74.04768 1260 LEU B CA 1
ATOM 1611 C C . LEU A 1 241 ? 60.32350 19.25786 43.45103 1.000 70.74853 1260 LEU B C 1
ATOM 1612 O O . LEU A 1 241 ? 61.48053 19.45685 43.03295 1.000 71.03074 1260 LEU B O 1
ATOM 1617 N N . PRO A 1 242 ? 59.31701 19.02533 42.61836 1.000 65.89791 1261 PRO B N 1
ATOM 1618 C CA . PRO A 1 242 ? 59.55391 18.89762 41.18085 1.000 66.16310 1261 PRO B CA 1
ATOM 1619 C C . PRO A 1 242 ? 59.79789 20.25006 40.53212 1.000 62.49334 1261 PRO B C 1
ATOM 1620 O O . PRO A 1 242 ? 59.39538 21.29758 41.03553 1.000 73.64772 1261 PRO B O 1
ATOM 1624 N N . SER A 1 243 ? 60.48078 20.20682 39.39408 1.000 60.16793 1262 SER B N 1
ATOM 1625 C CA . SER A 1 243 ? 60.54695 21.36914 38.52423 1.000 64.15728 1262 SER B CA 1
ATOM 1626 C C . SER A 1 243 ? 59.49537 21.32167 37.43005 1.000 68.15606 1262 SER B C 1
ATOM 1627 O O . SER A 1 243 ? 59.10189 22.37698 36.91960 1.000 64.93804 1262 SER B O 1
ATOM 1630 N N . ARG A 1 244 ? 59.02630 20.12386 37.07914 1.000 60.92534 1263 ARG B N 1
ATOM 1631 C CA . ARG A 1 244 ? 58.07449 19.89928 35.99570 1.000 57.52319 1263 ARG B CA 1
ATOM 1632 C C . ARG A 1 244 ? 58.60530 20.38744 34.65255 1.000 59.91268 1263 ARG B C 1
ATOM 1633 O O . ARG A 1 244 ? 57.82589 20.64616 33.73183 1.000 63.05653 1263 ARG B O 1
ATOM 1641 N N . ARG A 1 245 ? 59.92250 20.51806 34.51994 1.000 57.30824 1264 ARG B N 1
ATOM 1642 C CA . ARG A 1 245 ? 60.51933 20.92950 33.25832 1.000 62.54708 1264 ARG B CA 1
ATOM 1643 C C . ARG A 1 245 ? 60.54134 19.75569 32.29272 1.000 63.45673 1264 ARG B C 1
ATOM 1644 O O . ARG A 1 245 ? 60.92731 18.64168 32.66059 1.000 62.87397 1264 ARG B O 1
ATOM 1652 N N . ALA A 1 246 ? 60.12212 20.00677 31.05816 1.000 60.60848 1265 ALA B N 1
ATOM 1653 C CA . ALA A 1 246 ? 60.01649 18.97187 30.04367 1.000 63.01759 1265 ALA B CA 1
ATOM 1654 C C . ALA A 1 246 ? 60.88825 19.32869 28.85160 1.000 62.21281 1265 ALA B C 1
ATOM 1655 O O . ALA A 1 246 ? 60.83074 20.45539 28.34822 1.000 66.71122 1265 ALA B O 1
ATOM 1657 N N . GLY A 1 247 ? 61.70835 18.37166 28.41964 1.000 59.30926 1266 GLY B N 1
ATOM 1658 C CA . GLY A 1 247 ? 62.31532 18.40903 27.11091 1.000 59.76476 1266 GLY B CA 1
ATOM 1659 C C . GLY A 1 247 ? 61.60054 17.44843 26.17350 1.000 59.38899 1266 GLY B C 1
ATOM 1660 O O . GLY A 1 247 ? 60.60810 16.81368 26.52142 1.000 59.78427 1266 GLY B O 1
ATOM 1661 N N . SER A 1 248 ? 62.13223 17.34302 24.95956 1.000 60.71610 1267 SER B N 1
ATOM 1662 C CA . SER A 1 248 ? 61.58935 16.38533 24.01024 1.000 56.50467 1267 SER B CA 1
ATOM 1663 C C . SER A 1 248 ? 62.68204 15.94967 23.04840 1.000 59.48244 1267 SER B C 1
ATOM 1664 O O . SER A 1 248 ? 63.57051 16.72988 22.69599 1.000 51.59518 1267 SER B O 1
ATOM 1667 N N . VAL A 1 249 ? 62.60656 14.68864 22.63636 1.000 58.96071 1268 VAL B N 1
ATOM 1668 C CA . VAL A 1 249 ? 63.47387 14.15023 21.59472 1.000 54.28029 1268 VAL B CA 1
ATOM 1669 C C . VAL A 1 249 ? 62.57978 13.63725 20.47242 1.000 59.62725 1268 VAL B C 1
ATOM 1670 O O . VAL A 1 249 ? 61.45439 13.18770 20.73468 1.000 59.61712 1268 VAL B O 1
ATOM 1674 N N . PRO A 1 250 ? 63.01575 13.70164 19.21904 1.000 58.40146 1269 PRO B N 1
ATOM 1675 C CA . PRO A 1 250 ? 62.17552 13.21010 18.12474 1.000 57.11285 1269 PRO B CA 1
ATOM 1676 C C . PRO A 1 250 ? 62.10668 11.69114 18.11452 1.000 55.92587 1269 PRO B C 1
ATOM 1677 O O . PRO A 1 250 ? 62.98983 10.99265 18.61577 1.000 59.17416 1269 PRO B O 1
ATOM 1681 N N . LEU A 1 251 ? 61.02096 11.18191 17.53579 1.000 61.95197 1270 LEU B N 1
ATOM 1682 C CA . LEU A 1 251 ? 60.82541 9.74313 17.37024 1.000 61.85175 1270 LEU B CA 1
ATOM 1683 C C . LEU A 1 251 ? 60.16186 9.51239 16.01993 1.000 67.57463 1270 LEU B C 1
ATOM 1684 O O . LEU A 1 251 ? 59.01052 9.91127 15.81459 1.000 62.08363 1270 LEU B O 1
ATOM 1689 N N . ARG A 1 252 ? 60.88499 8.87288 15.10404 1.000 68.58875 1271 ARG B N 1
ATOM 1690 C CA . ARG A 1 252 ? 60.39022 8.58525 13.76691 1.000 64.01042 1271 ARG B CA 1
ATOM 1691 C C . ARG A 1 252 ? 60.41129 7.08462 13.51676 1.000 66.75948 1271 ARG B C 1
ATOM 1692 O O . ARG A 1 252 ? 61.37989 6.39977 13.85979 1.000 68.94639 1271 ARG B O 1
ATOM 1700 N N . LEU A 1 253 ? 59.33387 6.58173 12.92062 1.000 67.74933 1272 LEU B N 1
ATOM 1701 C CA . LEU A 1 253 ? 59.23546 5.19340 12.49352 1.000 62.43226 1272 LEU B CA 1
ATOM 1702 C C . LEU A 1 253 ? 58.95637 5.17535 10.99767 1.000 69.79205 1272 LEU B C 1
ATOM 1703 O O . LEU A 1 253 ? 57.97824 5.80031 10.55047 1.000 65.79158 1272 LEU B O 1
ATOM 1708 N N . PRO A 1 254 ? 59.77127 4.50213 10.18685 1.000 73.36802 1273 PRO B N 1
ATOM 1709 C CA . PRO A 1 254 ? 59.51874 4.48220 8.74186 1.000 65.74047 1273 PRO B CA 1
ATOM 1710 C C . PRO A 1 254 ? 58.20304 3.79135 8.41227 1.000 64.68891 1273 PRO B C 1
ATOM 1711 O O . PRO A 1 254 ? 57.63261 3.05393 9.22005 1.000 64.08223 1273 PRO B O 1
ATOM 1715 N N . ALA A 1 255 ? 57.72150 4.04533 7.19200 1.000 70.48128 1274 ALA B N 1
ATOM 1716 C CA . ALA A 1 255 ? 56.41846 3.52797 6.78417 1.000 66.72114 1274 ALA B CA 1
ATOM 1717 C C . ALA A 1 255 ? 56.39502 2.00642 6.74890 1.000 66.04943 1274 ALA B C 1
ATOM 1718 O O . ALA A 1 255 ? 55.34103 1.40130 6.97684 1.000 71.09336 1274 ALA B O 1
ATOM 1720 N N . ASP A 1 256 ? 57.53755 1.37436 6.46651 1.000 71.60151 1275 ASP B N 1
ATOM 1721 C CA . ASP A 1 256 ? 57.61536 -0.08329 6.45405 1.000 75.71031 1275 ASP B CA 1
ATOM 1722 C C . ASP A 1 256 ? 57.13646 -0.67261 7.77546 1.000 74.44652 1275 ASP B C 1
ATOM 1723 O O . ASP A 1 256 ? 56.15543 -1.42301 7.82157 1.000 69.40509 1275 ASP B O 1
ATOM 1728 N N . SER A 1 257 ? 57.82671 -0.33543 8.86774 1.000 76.59316 1276 SER B N 1
ATOM 1729 C CA . SER A 1 257 ? 57.42331 -0.83300 10.17754 1.000 74.63437 1276 SER B CA 1
ATOM 1730 C C . SER A 1 257 ? 56.07479 -0.26526 10.59824 1.000 66.99314 1276 SER B C 1
ATOM 1731 O O . SER A 1 257 ? 55.32673 -0.92432 11.32989 1.000 64.85637 1276 SER B O 1
ATOM 1734 N N . HIS A 1 258 ? 55.75093 0.94858 10.14496 1.000 67.12223 1277 HIS B N 1
ATOM 1735 C CA . HIS A 1 258 ? 54.44216 1.52796 10.42666 1.000 61.81903 1277 HIS B CA 1
ATOM 1736 C C . HIS A 1 258 ? 53.33021 0.69450 9.80109 1.000 68.74217 1277 HIS B C 1
ATOM 1737 O O . HIS A 1 258 ? 52.28873 0.46414 10.42756 1.000 68.47973 1277 HIS B O 1
ATOM 1744 N N . ALA A 1 259 ? 53.53758 0.22590 8.56762 1.000 67.91284 1278 ALA B N 1
ATOM 1745 C CA . ALA A 1 259 ? 52.52091 -0.58216 7.90231 1.000 62.94341 1278 ALA B CA 1
ATOM 1746 C C . ALA A 1 259 ? 52.29269 -1.89782 8.63292 1.000 68.48209 1278 ALA B C 1
ATOM 1747 O O . ALA A 1 259 ? 51.14904 -2.34524 8.77755 1.000 70.74730 1278 ALA B O 1
ATOM 1749 N N . ARG A 1 260 ? 53.36961 -2.53044 9.10618 1.000 69.70486 1279 ARG B N 1
ATOM 1750 C CA . ARG A 1 260 ? 53.23045 -3.81334 9.78559 1.000 70.54685 1279 ARG B CA 1
ATOM 1751 C C . ARG A 1 260 ? 52.48929 -3.67697 11.10974 1.000 74.25502 1279 ARG B C 1
ATOM 1752 O O . ARG A 1 260 ? 51.75744 -4.59260 11.50494 1.000 73.58350 1279 ARG B O 1
ATOM 1760 N N . LEU A 1 261 ? 52.65889 -2.55132 11.80505 1.000 69.89457 1280 LEU B N 1
ATOM 1761 C CA . LEU A 1 261 ? 51.90302 -2.32530 13.03243 1.000 67.45833 1280 LEU B CA 1
ATOM 1762 C C . LEU A 1 261 ? 50.43177 -2.07394 12.72654 1.000 71.78377 1280 LEU B C 1
ATOM 1763 O O . LEU A 1 261 ? 49.54580 -2.65460 13.36548 1.000 67.41683 1280 LEU B O 1
ATOM 1768 N N . LEU A 1 262 ? 50.15420 -1.20525 11.74977 1.000 69.61892 1281 LEU B N 1
ATOM 1769 C CA . LEU A 1 262 ? 48.78204 -1.01224 11.29218 1.000 63.08140 1281 LEU B CA 1
ATOM 1770 C C . LEU A 1 262 ? 48.17557 -2.32716 10.81995 1.000 71.77012 1281 LEU B C 1
ATOM 1771 O O . LEU A 1 262 ? 46.98496 -2.58754 11.03419 1.000 69.88881 1281 LEU B O 1
ATOM 1776 N N . GLU A 1 263 ? 48.98825 -3.17180 10.18285 1.000 73.45691 1282 GLU B N 1
ATOM 1777 C CA . GLU A 1 263 ? 48.52818 -4.48920 9.75874 1.000 68.17575 1282 GLU B CA 1
ATOM 1778 C C . GLU A 1 263 ? 48.15049 -5.34829 10.96014 1.000 72.16561 1282 GLU B C 1
ATOM 1779 O O . GLU A 1 263 ? 47.06849 -5.94701 10.99675 1.000 75.55286 1282 GLU B O 1
ATOM 1785 N N . ALA A 1 264 ? 49.03326 -5.41193 11.96196 1.000 69.65003 1283 ALA B N 1
ATOM 1786 C CA . ALA A 1 264 ? 48.74366 -6.19146 13.16103 1.000 68.25432 1283 ALA B CA 1
ATOM 1787 C C . ALA A 1 264 ? 47.61094 -5.57688 13.97340 1.000 70.68405 1283 ALA B C 1
ATOM 1788 O O . ALA A 1 264 ? 46.83335 -6.30663 14.60037 1.000 66.67740 1283 ALA B O 1
ATOM 1790 N N . ALA A 1 265 ? 47.50410 -4.24573 13.98046 1.000 69.10447 1284 ALA B N 1
ATOM 1791 C CA . ALA A 1 265 ? 46.40230 -3.59527 14.68168 1.000 63.84969 1284 ALA B CA 1
ATOM 1792 C C . ALA A 1 265 ? 45.06199 -4.01267 14.09197 1.000 70.19211 1284 ALA B C 1
ATOM 1793 O O . ALA A 1 265 ? 44.15525 -4.43288 14.82029 1.000 68.63154 1284 ALA B O 1
ATOM 1795 N N . ARG A 1 266 ? 44.92177 -3.90549 12.76551 1.000 73.34364 1285 ARG B N 1
ATOM 1796 C CA . ARG A 1 266 ? 43.70020 -4.35691 12.10429 1.000 61.92837 1285 ARG B CA 1
ATOM 1797 C C . ARG A 1 266 ? 43.43797 -5.83208 12.37550 1.000 64.26186 1285 ARG B C 1
ATOM 1798 O O . ARG A 1 266 ? 42.28430 -6.24467 12.54324 1.000 67.16517 1285 ARG B O 1
ATOM 1806 N N . SER A 1 267 ? 44.49984 -6.64237 12.41979 1.000 67.42761 1286 SER B N 1
ATOM 1807 C CA . SER A 1 267 ? 44.33802 -8.07780 12.62840 1.000 68.56641 1286 SER B CA 1
ATOM 1808 C C . SER A 1 267 ? 43.62299 -8.38870 13.93736 1.000 71.07257 1286 SER B C 1
ATOM 1809 O O . SER A 1 267 ? 42.89545 -9.38478 14.02306 1.000 76.60908 1286 SER B O 1
ATOM 1812 N N . ALA A 1 268 ? 43.80545 -7.55287 14.96066 1.000 68.38337 1287 ALA B N 1
ATOM 1813 C CA . ALA A 1 268 ? 43.20855 -7.78509 16.26947 1.000 73.81020 1287 ALA B CA 1
ATOM 1814 C C . ALA A 1 268 ? 42.06003 -6.82782 16.56706 1.000 74.66102 1287 ALA B C 1
ATOM 1815 O O . ALA A 1 268 ? 41.63844 -6.71392 17.72254 1.000 76.06874 1287 ALA B O 1
ATOM 1817 N N . GLY A 1 269 ? 41.54041 -6.14427 15.55062 1.000 72.27882 1288 GLY B N 1
ATOM 1818 C CA . GLY A 1 269 ? 40.45254 -5.20930 15.76777 1.000 71.21205 1288 GLY B CA 1
ATOM 1819 C C . GLY A 1 269 ? 40.83698 -3.98534 16.56700 1.000 72.93349 1288 GLY B C 1
ATOM 1820 O O . GLY A 1 269 ? 40.00335 -3.44172 17.29898 1.000 68.03414 1288 GLY B O 1
ATOM 1821 N N . GLY A 1 270 ? 42.08688 -3.53697 16.45153 1.000 70.78964 1289 GLY B N 1
ATOM 1822 C CA . GLY A 1 270 ? 42.56939 -2.38344 17.17214 1.000 70.14669 1289 GLY B CA 1
ATOM 1823 C C . GLY A 1 270 ? 42.99240 -1.26665 16.23345 1.000 67.53827 1289 GLY B C 1
ATOM 1824 O O . GLY A 1 270 ? 42.91135 -1.37874 15.00760 1.000 70.76675 1289 GLY B O 1
ATOM 1825 N N . THR A 1 271 ? 43.44813 -0.18012 16.84337 1.000 67.99765 1290 THR B N 1
ATOM 1826 C CA . THR A 1 271 ? 43.91078 0.99855 16.12940 1.000 64.29819 1290 THR B CA 1
ATOM 1827 C C . THR A 1 271 ? 45.42980 1.08189 16.19639 1.000 65.96862 1290 THR B C 1
ATOM 1828 O O . THR A 1 271 ? 46.09076 0.29307 16.87735 1.000 70.73480 1290 THR B O 1
ATOM 1832 N N . MET A 1 272 ? 45.98540 2.05418 15.46856 1.000 62.80829 1291 MET B N 1
ATOM 1833 C CA . MET A 1 272 ? 47.41457 2.32017 15.58762 1.000 61.07196 1291 MET B CA 1
ATOM 1834 C C . MET A 1 272 ? 47.78662 2.70818 17.01091 1.000 62.48746 1291 MET B C 1
ATOM 1835 O O . MET A 1 272 ? 48.87819 2.36707 17.48179 1.000 62.77440 1291 MET B O 1
ATOM 1840 N N . PHE A 1 273 ? 46.89371 3.41653 17.70824 1.000 61.70510 1292 PHE B N 1
ATOM 1841 C CA . PHE A 1 273 ? 47.10523 3.68745 19.12586 1.000 63.26902 1292 PHE B CA 1
ATOM 1842 C C . PHE A 1 273 ? 47.30095 2.39296 19.90230 1.000 63.69162 1292 PHE B C 1
ATOM 1843 O O . PHE A 1 273 ? 48.19958 2.29596 20.74502 1.000 66.58444 1292 PHE B O 1
ATOM 1851 N N . THR A 1 274 ? 46.47535 1.38234 19.62067 1.000 63.27000 1293 THR B N 1
ATOM 1852 C CA . THR A 1 274 ? 46.61211 0.10005 20.30279 1.000 67.52459 1293 THR B CA 1
ATOM 1853 C C . THR A 1 274 ? 47.95173 -0.55378 19.98561 1.000 64.19386 1293 THR B C 1
ATOM 1854 O O . THR A 1 274 ? 48.55343 -1.20421 20.84802 1.000 62.85112 1293 THR B O 1
ATOM 1858 N N . ALA A 1 275 ? 48.43942 -0.38615 18.75431 1.000 65.62196 1294 ALA B N 1
ATOM 1859 C CA . ALA A 1 275 ? 49.71886 -0.98167 18.38194 1.000 68.27848 1294 ALA B CA 1
ATOM 1860 C C . ALA A 1 275 ? 50.87606 -0.32558 19.12647 1.000 62.43947 1294 ALA B C 1
ATOM 1861 O O . ALA A 1 275 ? 51.77284 -1.01752 19.62256 1.000 65.89445 1294 ALA B O 1
ATOM 1863 N N . VAL A 1 276 ? 50.87679 1.00563 19.21416 1.000 64.18437 1295 VAL B N 1
ATOM 1864 C CA . VAL A 1 276 ? 51.93579 1.69853 19.94265 1.000 61.86971 1295 VAL B CA 1
ATOM 1865 C C . VAL A 1 276 ? 51.76063 1.51086 21.44569 1.000 65.22043 1295 VAL B C 1
ATOM 1866 O O . VAL A 1 276 ? 52.74270 1.40612 22.19081 1.000 61.46171 1295 VAL B O 1
ATOM 1870 N N . HIS A 1 277 ? 50.51022 1.46986 21.91386 1.000 63.20346 1296 HIS B N 1
ATOM 1871 C CA . HIS A 1 277 ? 50.24169 1.18921 23.32156 1.000 57.18502 1296 HIS B CA 1
ATOM 1872 C C . HIS A 1 277 ? 50.85109 -0.14460 23.73448 1.000 61.60760 1296 HIS B C 1
ATOM 1873 O O . HIS A 1 277 ? 51.52459 -0.23982 24.76715 1.000 63.64375 1296 HIS B O 1
ATOM 1880 N N . ALA A 1 278 ? 50.62879 -1.18739 22.93135 1.000 66.31693 1297 ALA B N 1
ATOM 1881 C CA . ALA A 1 278 ? 51.17565 -2.50174 23.25132 1.000 64.85264 1297 ALA B CA 1
ATOM 1882 C C . ALA A 1 278 ? 52.69903 -2.48106 23.23144 1.000 66.44771 1297 ALA B C 1
ATOM 1883 O O . ALA A 1 278 ? 53.35007 -3.01326 24.13822 1.000 60.50433 1297 ALA B O 1
ATOM 1885 N N . ALA A 1 279 ? 53.28554 -1.86311 22.20310 1.000 63.69488 1298 ALA B N 1
ATOM 1886 C CA . ALA A 1 279 ? 54.74051 -1.78405 22.11572 1.000 69.00221 1298 ALA B CA 1
ATOM 1887 C C . ALA A 1 279 ? 55.32369 -1.05161 23.31798 1.000 65.04177 1298 ALA B C 1
ATOM 1888 O O . ALA A 1 279 ? 56.25915 -1.53846 23.96302 1.000 65.87308 1298 ALA B O 1
ATOM 1890 N N . LEU A 1 280 ? 54.77319 0.12241 23.63751 1.000 63.82263 1299 LEU B N 1
ATOM 1891 C CA . LEU A 1 280 ? 55.25859 0.88872 24.78090 1.000 65.49601 1299 LEU B CA 1
ATOM 1892 C C . LEU A 1 280 ? 55.09185 0.10680 26.07836 1.000 65.74784 1299 LEU B C 1
ATOM 1893 O O . LEU A 1 280 ? 55.96122 0.15275 26.95749 1.000 62.76596 1299 LEU B O 1
ATOM 1898 N N . ALA A 1 281 ? 53.98407 -0.62790 26.20889 1.000 67.61251 1300 ALA B N 1
ATOM 1899 C CA . ALA A 1 281 ? 53.75928 -1.43007 27.40606 1.000 60.17605 1300 ALA B CA 1
ATOM 1900 C C . ALA A 1 281 ? 54.80467 -2.52837 27.55002 1.000 67.91205 1300 ALA B C 1
ATOM 1901 O O . ALA A 1 281 ? 55.16497 -2.89854 28.67278 1.000 64.94331 1300 ALA B O 1
ATOM 1903 N N . MET A 1 282 ? 55.29793 -3.06499 26.43141 1.000 70.72387 1301 MET B N 1
ATOM 1904 C CA . MET A 1 282 ? 56.37414 -4.04712 26.50042 1.000 65.45542 1301 MET B CA 1
ATOM 1905 C C . MET A 1 282 ? 57.68150 -3.39365 26.92445 1.000 72.18810 1301 MET B C 1
ATOM 1906 O O . MET A 1 282 ? 58.40464 -3.93002 27.77227 1.000 78.53200 1301 MET B O 1
ATOM 1911 N N . LEU A 1 283 ? 57.99533 -2.23086 26.34844 1.000 69.06999 1302 LEU B N 1
ATOM 1912 C CA . LEU A 1 283 ? 59.24628 -1.55013 26.66562 1.000 68.50166 1302 LEU B CA 1
ATOM 1913 C C . LEU A 1 283 ? 59.31143 -1.17836 28.14087 1.000 68.38467 1302 LEU B C 1
ATOM 1914 O O . LEU A 1 283 ? 60.30605 -1.45601 28.81951 1.000 69.41915 1302 LEU B O 1
ATOM 1919 N N . LEU A 1 284 ? 58.25615 -0.54313 28.65510 1.000 64.48065 1303 LEU B N 1
ATOM 1920 C CA . LEU A 1 284 ? 58.23702 -0.17516 30.06585 1.000 67.42887 1303 LEU B CA 1
ATOM 1921 C C . LEU A 1 284 ? 58.25106 -1.40287 30.96317 1.000 68.04930 1303 LEU B C 1
ATOM 1922 O O . LEU A 1 284 ? 58.84278 -1.37144 32.04795 1.000 69.48446 1303 LEU B O 1
ATOM 1927 N N . SER A 1 285 ? 57.60778 -2.48902 30.52997 1.000 69.79519 1304 SER B N 1
ATOM 1928 C CA . SER A 1 285 ? 57.59305 -3.70987 31.32778 1.000 71.14941 1304 SER B CA 1
ATOM 1929 C C . SER A 1 285 ? 58.99994 -4.25258 31.52977 1.000 76.86383 1304 SER B C 1
ATOM 1930 O O . SER A 1 285 ? 59.35759 -4.67451 32.63464 1.000 79.58466 1304 SER B O 1
ATOM 1933 N N . ARG A 1 286 ? 59.81437 -4.24623 30.47404 1.000 79.29783 1305 ARG B N 1
ATOM 1934 C CA . ARG A 1 286 ? 61.16641 -4.78303 30.57467 1.000 76.33746 1305 ARG B CA 1
ATOM 1935 C C . ARG A 1 286 ? 62.11695 -3.79514 31.24046 1.000 77.22547 1305 ARG B C 1
ATOM 1936 O O . ARG A 1 286 ? 63.01104 -4.20212 31.99109 1.000 80.06679 1305 ARG B O 1
ATOM 1944 N N . LEU A 1 287 ? 61.93978 -2.49817 30.97885 1.000 75.32020 1306 LEU B N 1
ATOM 1945 C CA . LEU A 1 287 ? 62.79007 -1.49104 31.60577 1.000 71.66479 1306 LEU B CA 1
ATOM 1946 C C . LEU A 1 287 ? 62.60318 -1.47918 33.11696 1.000 75.21679 1306 LEU B C 1
ATOM 1947 O O . LEU A 1 287 ? 63.57815 -1.44933 33.87610 1.000 84.12201 1306 LEU B O 1
ATOM 1952 N N . ASP A 1 288 ? 61.35519 -1.50196 33.57208 1.000 76.78884 1307 ASP B N 1
ATOM 1953 C CA . ASP A 1 288 ? 61.04763 -1.45158 34.99376 1.000 78.39548 1307 ASP B CA 1
ATOM 1954 C C . ASP A 1 288 ? 60.85065 -2.83138 35.60866 1.000 78.71978 1307 ASP B C 1
ATOM 1955 O O . ASP A 1 288 ? 60.63354 -2.92631 36.82086 1.000 87.50012 1307 ASP B O 1
ATOM 1960 N N . GLY A 1 289 ? 60.92031 -3.89289 34.81103 1.000 77.14035 1308 GLY B N 1
ATOM 1961 C CA . GLY A 1 289 ? 60.79006 -5.24345 35.33924 1.000 79.13091 1308 GLY B CA 1
ATOM 1962 C C . GLY A 1 289 ? 59.45172 -5.53176 35.98345 1.000 88.63883 1308 GLY B C 1
ATOM 1963 O O . GLY A 1 289 ? 59.39039 -6.26042 36.98170 1.000 95.23435 1308 GLY B O 1
ATOM 1964 N N . ARG A 1 290 ? 58.37288 -4.98392 35.43104 1.000 83.08906 1309 ARG B N 1
ATOM 1965 C CA . ARG A 1 290 ? 57.04594 -5.10248 36.01625 1.000 79.86114 1309 ARG B CA 1
ATOM 1966 C C . ARG A 1 290 ? 56.11271 -5.82371 35.05433 1.000 83.57780 1309 ARG B C 1
ATOM 1967 O O . ARG A 1 290 ? 56.14244 -5.57961 33.84397 1.000 85.31738 1309 ARG B O 1
ATOM 1975 N N . THR A 1 291 ? 55.28408 -6.71347 35.60065 1.000 86.85653 1310 THR B N 1
ATOM 1976 C CA . THR A 1 291 ? 54.31870 -7.46589 34.80831 1.000 84.62068 1310 THR B CA 1
ATOM 1977 C C . THR A 1 291 ? 53.02238 -6.70491 34.56818 1.000 78.12411 1310 THR B C 1
ATOM 1978 O O . THR A 1 291 ? 52.13597 -7.22929 33.88663 1.000 81.57731 1310 THR B O 1
ATOM 1982 N N . SER A 1 292 ? 52.88438 -5.49552 35.10878 1.000 72.94092 1311 SER B N 1
ATOM 1983 C CA . SER A 1 292 ? 51.64084 -4.73096 35.00863 1.000 71.45479 1311 SER B CA 1
ATOM 1984 C C . SER A 1 292 ? 52.00110 -3.26444 34.80056 1.000 70.72375 1311 SER B C 1
ATOM 1985 O O . SER A 1 292 ? 52.36999 -2.57104 35.75134 1.000 80.69738 1311 SER B O 1
ATOM 1988 N N . VAL A 1 293 ? 51.88007 -2.79394 33.56428 1.000 68.15337 1312 VAL B N 1
ATOM 1989 C CA . VAL A 1 293 ? 52.20955 -1.42091 33.20374 1.000 62.74119 1312 VAL B CA 1
ATOM 1990 C C . VAL A 1 293 ? 50.91726 -0.66415 32.92772 1.000 61.98882 1312 VAL B C 1
ATOM 1991 O O . VAL A 1 293 ? 49.97371 -1.21201 32.34549 1.000 70.75465 1312 VAL B O 1
ATOM 1995 N N . THR A 1 294 ? 50.86958 0.59155 33.36735 1.000 61.41468 1313 THR B N 1
ATOM 1996 C CA . THR A 1 294 ? 49.69843 1.44750 33.21209 1.000 55.83242 1313 THR B CA 1
ATOM 1997 C C . THR A 1 294 ? 50.14720 2.76381 32.59430 1.000 56.96526 1313 THR B C 1
ATOM 1998 O O . THR A 1 294 ? 50.77872 3.58373 33.26880 1.000 53.73823 1313 THR B O 1
ATOM 2002 N N . ILE A 1 295 ? 49.83568 2.96415 31.32011 1.000 60.81774 1314 ILE B N 1
ATOM 2003 C CA . ILE A 1 295 ? 50.02431 4.24796 30.67835 1.000 52.79105 1314 ILE B CA 1
ATOM 2004 C C . ILE A 1 295 ? 48.69177 4.98759 30.67829 1.000 55.58424 1314 ILE B C 1
ATOM 2005 O O . ILE A 1 295 ? 47.63831 4.42405 30.97389 1.000 56.23300 1314 ILE B O 1
ATOM 2010 N N . GLY A 1 296 ? 48.73631 6.27855 30.33983 1.000 56.47293 1315 GLY B N 1
ATOM 2011 C CA . GLY A 1 296 ? 47.54111 7.08212 30.25264 1.000 48.91987 1315 GLY B CA 1
ATOM 2012 C C . GLY A 1 296 ? 47.48227 7.79821 28.91564 1.000 52.76299 1315 GLY B C 1
ATOM 2013 O O . GLY A 1 296 ? 48.40686 7.72502 28.10351 1.000 48.57368 1315 GLY B O 1
ATOM 2014 N N . THR A 1 297 ? 46.36601 8.48286 28.69461 1.000 54.23060 1316 THR B N 1
ATOM 2015 C CA . THR A 1 297 ? 46.21234 9.30601 27.50590 1.000 48.36390 1316 THR B CA 1
ATOM 2016 C C . THR A 1 297 ? 45.30538 10.47272 27.85567 1.000 51.43115 1316 THR B C 1
ATOM 2017 O O . THR A 1 297 ? 44.35941 10.31811 28.63423 1.000 55.49206 1316 THR B O 1
ATOM 2021 N N . ARG A 1 298 ? 45.61622 11.64200 27.30491 1.000 51.67355 1317 ARG B N 1
ATOM 2022 C CA . ARG A 1 298 ? 44.79771 12.82616 27.51834 1.000 51.13188 1317 ARG B CA 1
ATOM 2023 C C . ARG A 1 298 ? 43.72757 12.88987 26.43848 1.000 55.90491 1317 ARG B C 1
ATOM 2024 O O . ARG A 1 298 ? 44.04257 12.93007 25.24430 1.000 61.17246 1317 ARG B O 1
ATOM 2032 N N . LEU A 1 299 ? 42.47229 12.88104 26.85689 1.000 57.78033 1318 LEU B N 1
ATOM 2033 C CA . LEU A 1 299 ? 41.42822 13.13028 25.87947 1.000 57.19935 1318 LEU B CA 1
ATOM 2034 C C . LEU A 1 299 ? 40.98707 14.58463 25.95579 1.000 58.79295 1318 LEU B C 1
ATOM 2035 O O . LEU A 1 299 ? 40.96692 15.17023 27.04479 1.000 64.68973 1318 LEU B O 1
ATOM 2040 N N . PRO A 1 300 ? 40.64273 15.20871 24.83453 1.000 58.85889 1319 PRO B N 1
ATOM 2041 C CA . PRO A 1 300 ? 40.17509 16.59942 24.88964 1.000 57.55117 1319 PRO B CA 1
ATOM 2042 C C . PRO A 1 300 ? 38.76404 16.69544 25.44531 1.000 62.70870 1319 PRO B C 1
ATOM 2043 O O . PRO A 1 300 ? 38.23915 15.72030 25.99437 1.000 62.68773 1319 PRO B O 1
ATOM 2047 N N . ARG A 1 301 ? 38.14320 17.86548 25.31426 1.000 66.12411 1320 ARG B N 1
ATOM 2048 C CA . ARG A 1 301 ? 36.76905 18.03123 25.76678 1.000 68.23972 1320 ARG B CA 1
ATOM 2049 C C . ARG A 1 301 ? 35.84832 17.06570 25.03235 1.000 60.17829 1320 ARG B C 1
ATOM 2050 O O . ARG A 1 301 ? 36.13523 16.62649 23.91498 1.000 63.43288 1320 ARG B O 1
ATOM 2058 N N . ASP A 1 302 ? 34.73657 16.72323 25.68175 1.000 62.00589 1321 ASP B N 1
ATOM 2059 C CA . ASP A 1 302 ? 33.74201 15.85581 25.06486 1.000 74.87570 1321 ASP B CA 1
ATOM 2060 C C . ASP A 1 302 ? 33.26640 16.47954 23.76080 1.000 71.12332 1321 ASP B C 1
ATOM 2061 O O . ASP A 1 302 ? 32.59707 17.51733 23.77085 1.000 77.22941 1321 ASP B O 1
ATOM 2066 N N . GLU A 1 303 ? 33.62596 15.86428 22.63301 1.000 66.86072 1322 GLU B N 1
ATOM 2067 C CA . GLU A 1 303 ? 33.22963 16.40530 21.34001 1.000 81.26083 1322 GLU B CA 1
ATOM 2068 C C . GLU A 1 303 ? 31.73348 16.26502 21.08883 1.000 85.97171 1322 GLU B C 1
ATOM 2069 O O . GLU A 1 303 ? 31.19601 16.97424 20.23221 1.000 84.56271 1322 GLU B O 1
ATOM 2075 N N . GLU A 1 304 ? 31.05003 15.37348 21.81234 1.000 84.87408 1323 GLU B N 1
ATOM 2076 C CA . GLU A 1 304 ? 29.59853 15.27833 21.68527 1.000 87.04100 1323 GLU B CA 1
ATOM 2077 C C . GLU A 1 304 ? 28.91877 16.52663 22.23558 1.000 86.63642 1323 GLU B C 1
ATOM 2078 O O . GLU A 1 304 ? 28.09852 17.15079 21.55177 1.000 94.91685 1323 GLU B O 1
ATOM 2084 N N . GLN A 1 305 ? 29.24056 16.90123 23.47505 1.000 82.20289 1324 GLN B N 1
ATOM 2085 C CA . GLN A 1 305 ? 28.72236 18.13434 24.05495 1.000 83.58017 1324 GLN B CA 1
ATOM 2086 C C . GLN A 1 305 ? 29.17622 19.32543 23.22006 1.000 83.83317 1324 GLN B C 1
ATOM 2087 O O . GLN A 1 305 ? 30.23740 19.90526 23.47471 1.000 84.54588 1324 GLN B O 1
ATOM 2093 N N . THR A 1 306 ? 28.37368 19.69204 22.21662 1.000 87.59492 1325 THR B N 1
ATOM 2094 C CA . THR A 1 306 ? 28.76495 20.73146 21.27098 1.000 76.62344 1325 THR B CA 1
ATOM 2095 C C . THR A 1 306 ? 28.83483 22.11321 21.90791 1.000 72.56756 1325 THR B C 1
ATOM 2096 O O . THR A 1 306 ? 29.49522 23.00001 21.35664 1.000 67.05994 1325 THR B O 1
ATOM 2100 N N . GLY A 1 307 ? 28.17090 22.31918 23.04773 1.000 70.53962 1326 GLY B N 1
ATOM 2101 C CA . GLY A 1 307 ? 28.21888 23.60987 23.71028 1.000 58.71996 1326 GLY B CA 1
ATOM 2102 C C . GLY A 1 307 ? 29.58093 23.96663 24.26447 1.000 68.21454 1326 GLY B C 1
ATOM 2103 O O . GLY A 1 307 ? 29.85706 25.14976 24.48873 1.000 67.25686 1326 GLY B O 1
ATOM 2104 N N . LEU A 1 308 ? 30.43751 22.97122 24.49193 1.000 68.29247 1327 LEU B N 1
ATOM 2105 C CA . LEU A 1 308 ? 31.78662 23.21455 24.98208 1.000 65.73366 1327 LEU B CA 1
ATOM 2106 C C . LEU A 1 308 ? 32.74522 23.64851 23.88150 1.000 63.98935 1327 LEU B C 1
ATOM 2107 O O . LEU A 1 308 ? 33.87195 24.05192 24.19131 1.000 64.89128 1327 LEU B O 1
ATOM 2112 N N . VAL A 1 309 ? 32.32096 23.57903 22.61575 1.000 61.90583 1328 VAL B N 1
ATOM 2113 C CA . VAL A 1 309 ? 33.23171 23.87011 21.50547 1.000 59.55781 1328 VAL B CA 1
ATOM 2114 C C . VAL A 1 309 ? 33.84432 25.26529 21.58979 1.000 61.54682 1328 VAL B C 1
ATOM 2115 O O . VAL A 1 309 ? 35.07520 25.38030 21.46907 1.000 60.90996 1328 VAL B O 1
ATOM 2119 N N . PRO A 1 310 ? 33.08419 26.34343 21.78468 1.000 64.81233 1329 PRO B N 1
ATOM 2120 C CA . PRO A 1 310 ? 33.67781 27.68669 21.70870 1.000 65.96949 1329 PRO B CA 1
ATOM 2121 C C . PRO A 1 310 ? 34.13133 28.28861 23.03233 1.000 63.81615 1329 PRO B C 1
ATOM 2122 O O . PRO A 1 310 ? 34.41324 29.49069 23.06284 1.000 66.94622 1329 PRO B O 1
ATOM 2126 N N . MET A 1 311 ? 34.21836 27.52090 24.11604 1.000 60.93069 1330 MET B N 1
ATOM 2127 C CA . MET A 1 311 ? 34.45320 28.09663 25.43207 1.000 61.60113 1330 MET B CA 1
ATOM 2128 C C . MET A 1 311 ? 35.77679 27.62739 26.02594 1.000 62.79249 1330 MET B C 1
ATOM 2129 O O . MET A 1 311 ? 36.25317 26.52134 25.74926 1.000 54.58258 1330 MET B O 1
ATOM 2134 N N . VAL A 1 312 ? 36.36281 28.49926 26.84682 1.000 58.87022 1331 VAL B N 1
ATOM 2135 C CA . VAL A 1 312 ? 37.58705 28.20054 27.57895 1.000 55.84070 1331 VAL B CA 1
ATOM 2136 C C . VAL A 1 312 ? 37.23336 27.42615 28.84057 1.000 62.92439 1331 VAL B C 1
ATOM 2137 O O . VAL A 1 312 ? 36.22518 27.71050 29.49798 1.000 69.99801 1331 VAL B O 1
ATOM 2141 N N . GLY A 1 313 ? 38.05542 26.43603 29.18252 1.000 58.30976 1332 GLY B N 1
ATOM 2142 C CA . GLY A 1 313 ? 37.84882 25.67000 30.38776 1.000 56.96822 1332 GLY B CA 1
ATOM 2143 C C . GLY A 1 313 ? 38.83548 24.53140 30.54394 1.000 60.17131 1332 GLY B C 1
ATOM 2144 O O . GLY A 1 313 ? 39.45757 24.07937 29.57854 1.000 63.64256 1332 GLY B O 1
ATOM 2145 N N . PRO A 1 314 ? 39.00959 24.05264 31.77722 1.000 64.35227 1333 PRO B N 1
ATOM 2146 C CA . PRO A 1 314 ? 39.83689 22.85225 32.00887 1.000 61.96980 1333 PRO B CA 1
ATOM 2147 C C . PRO A 1 314 ? 39.06660 21.57777 31.68772 1.000 60.57174 1333 PRO B C 1
ATOM 2148 O O . PRO A 1 314 ? 38.67519 20.79708 32.56123 1.000 68.52256 1333 PRO B O 1
ATOM 2152 N N . PHE A 1 315 ? 38.82924 21.35715 30.39720 1.000 60.01638 1334 PHE B N 1
ATOM 2153 C CA . PHE A 1 315 ? 38.05169 20.21371 29.94172 1.000 57.66002 1334 PHE B CA 1
ATOM 2154 C C . PHE A 1 315 ? 38.90454 18.98464 29.66178 1.000 64.69891 1334 PHE B C 1
ATOM 2155 O O . PHE A 1 315 ? 38.36081 17.96012 29.23509 1.000 71.38272 1334 PHE B O 1
ATOM 2163 N N . SER A 1 316 ? 40.21733 19.06363 29.87290 1.000 69.15285 1335 SER B N 1
ATOM 2164 C CA . SER A 1 316 ? 41.07924 17.90426 29.68756 1.000 65.03809 1335 SER B CA 1
ATOM 2165 C C . SER A 1 316 ? 40.59114 16.73933 30.53523 1.000 63.42417 1335 SER B C 1
ATOM 2166 O O . SER A 1 316 ? 40.38952 16.87455 31.74438 1.000 67.21455 1335 SER B O 1
ATOM 2169 N N . ARG A 1 317 ? 40.38270 15.59951 29.88761 1.000 63.00045 1336 ARG B N 1
ATOM 2170 C CA . ARG A 1 317 ? 40.07488 14.35096 30.56715 1.000 61.05600 1336 ARG B CA 1
ATOM 2171 C C . ARG A 1 317 ? 41.24636 13.39917 30.38458 1.000 59.63560 1336 ARG B C 1
ATOM 2172 O O . ARG A 1 317 ? 41.76471 13.25184 29.27279 1.000 62.61061 1336 ARG B O 1
ATOM 2180 N N . TRP A 1 318 ? 41.66957 12.77057 31.47354 1.000 58.78675 1337 TRP B N 1
ATOM 2181 C CA . TRP A 1 318 ? 42.75420 11.80381 31.44577 1.000 57.41005 1337 TRP B CA 1
ATOM 2182 C C . TRP A 1 318 ? 42.19748 10.40837 31.68152 1.000 53.61938 1337 TRP B C 1
ATOM 2183 O O . TRP A 1 318 ? 41.26144 10.22606 32.46577 1.000 60.03726 1337 TRP B O 1
ATOM 2194 N N . LEU A 1 319 ? 42.77344 9.42649 30.99386 1.000 49.81154 1338 LEU B N 1
ATOM 2195 C CA . LEU A 1 319 ? 42.26866 8.06030 31.01327 1.000 56.21501 1338 LEU B CA 1
ATOM 2196 C C . LEU A 1 319 ? 43.42260 7.10481 31.27300 1.000 57.31928 1338 LEU B C 1
ATOM 2197 O O . LEU A 1 319 ? 44.35780 7.02538 30.47015 1.000 59.45511 1338 LEU B O 1
ATOM 2202 N N . ALA A 1 320 ? 43.35830 6.38662 32.39016 1.000 51.47657 1339 ALA B N 1
ATOM 2203 C CA . ALA A 1 320 ? 44.32560 5.33628 32.66881 1.000 56.24804 1339 ALA B CA 1
ATOM 2204 C C . ALA A 1 320 ? 44.00353 4.10460 31.83401 1.000 61.07673 1339 ALA B C 1
ATOM 2205 O O . ALA A 1 320 ? 42.83401 3.76751 31.62628 1.000 64.70240 1339 ALA B O 1
ATOM 2207 N N . LEU A 1 321 ? 45.04714 3.43256 31.35030 1.000 57.32406 1340 LEU B N 1
ATOM 2208 C CA . LEU A 1 321 ? 44.90340 2.25262 30.49621 1.000 52.62219 1340 LEU B CA 1
ATOM 2209 C C . LEU A 1 321 ? 45.75529 1.11533 31.04691 1.000 52.53960 1340 LEU B C 1
ATOM 2210 O O . LEU A 1 321 ? 46.72833 0.68701 30.41390 1.000 55.44978 1340 LEU B O 1
ATOM 2215 N N . PRO A 1 322 ? 45.40773 0.59161 32.22415 1.000 52.44945 1341 PRO B N 1
ATOM 2216 C CA . PRO A 1 322 ? 46.22568 -0.47086 32.82688 1.000 62.25734 1341 PRO B CA 1
ATOM 2217 C C . PRO A 1 322 ? 46.14965 -1.75670 32.01703 1.000 67.72488 1341 PRO B C 1
ATOM 2218 O O . PRO A 1 322 ? 45.06426 -2.24232 31.69096 1.000 65.83521 1341 PRO B O 1
ATOM 2222 N N . VAL A 1 323 ? 47.31643 -2.30856 31.70033 1.000 66.12777 1342 VAL B N 1
ATOM 2223 C CA . VAL A 1 323 ? 47.42900 -3.54512 30.93878 1.000 66.58123 1342 VAL B CA 1
ATOM 2224 C C . VAL A 1 323 ? 48.18762 -4.55723 31.78343 1.000 73.40008 1342 VAL B C 1
ATOM 2225 O O . VAL A 1 323 ? 49.26131 -4.25063 32.31457 1.000 77.84931 1342 VAL B O 1
ATOM 2229 N N . ASP A 1 324 ? 47.62302 -5.75340 31.91679 1.000 75.08192 1343 ASP B N 1
ATOM 2230 C CA . ASP A 1 324 ? 48.26091 -6.83601 32.65115 1.000 70.72111 1343 ASP B CA 1
ATOM 2231 C C . ASP A 1 324 ? 49.07709 -7.67521 31.67746 1.000 71.19043 1343 ASP B C 1
ATOM 2232 O O . ASP A 1 324 ? 48.52560 -8.26109 30.73988 1.000 76.86321 1343 ASP B O 1
ATOM 2237 N N . LEU A 1 325 ? 50.39044 -7.72264 31.89498 1.000 78.00363 1344 LEU B N 1
ATOM 2238 C CA . LEU A 1 325 ? 51.28872 -8.54989 31.10149 1.000 77.25930 1344 LEU B CA 1
ATOM 2239 C C . LEU A 1 325 ? 51.67374 -9.83215 31.82999 1.000 76.72373 1344 LEU B C 1
ATOM 2240 O O . LEU A 1 325 ? 52.75102 -10.38682 31.58566 1.000 77.08530 1344 LEU B O 1
ATOM 2245 N N . SER A 1 326 ? 50.80539 -10.31030 32.72228 1.000 81.22281 1345 SER B N 1
ATOM 2246 C CA . SER A 1 326 ? 51.04957 -11.55057 33.44345 1.000 83.51093 1345 SER B CA 1
ATOM 2247 C C . SER A 1 326 ? 51.21324 -12.71641 32.47347 1.000 85.89693 1345 SER B C 1
ATOM 2248 O O . SER A 1 326 ? 50.78141 -12.66884 31.31626 1.000 86.16085 1345 SER B O 1
ATOM 2251 N N . GLY A 1 327 ? 51.83481 -13.78419 32.96833 1.000 88.18223 1346 GLY B N 1
ATOM 2252 C CA . GLY A 1 327 ? 52.30129 -14.81120 32.05897 1.000 87.37972 1346 GLY B CA 1
ATOM 2253 C C . GLY A 1 327 ? 53.39869 -14.23884 31.18418 1.000 89.74346 1346 GLY B C 1
ATOM 2254 O O . GLY A 1 327 ? 54.20053 -13.40112 31.61692 1.000 91.16356 1346 GLY B O 1
ATOM 2255 N N . ASP A 1 328 ? 53.43345 -14.67403 29.93041 1.000 77.56061 1347 ASP B N 1
ATOM 2256 C CA . ASP A 1 328 ? 54.38046 -14.14528 28.95021 1.000 80.76971 1347 ASP B CA 1
ATOM 2257 C C . ASP A 1 328 ? 53.65215 -13.94924 27.63241 1.000 88.09004 1347 ASP B C 1
ATOM 2258 O O . ASP A 1 328 ? 53.74852 -14.77317 26.71471 1.000 88.83709 1347 ASP B O 1
ATOM 2263 N N . PRO A 1 329 ? 52.91345 -12.85304 27.49940 1.000 87.08234 1348 PRO B N 1
ATOM 2264 C CA . PRO A 1 329 ? 52.09448 -12.65229 26.30351 1.000 80.93374 1348 PRO B CA 1
ATOM 2265 C C . PRO A 1 329 ? 52.92965 -12.22367 25.10979 1.000 83.02085 1348 PRO B C 1
ATOM 2266 O O . PRO A 1 329 ? 53.99381 -11.61533 25.24403 1.000 84.26497 1348 PRO B O 1
ATOM 2270 N N . ALA A 1 330 ? 52.42805 -12.55826 23.92682 1.000 80.07962 1349 ALA B N 1
ATOM 2271 C CA . ALA A 1 330 ? 53.02781 -12.09412 22.68831 1.000 80.31433 1349 ALA B CA 1
ATOM 2272 C C . ALA A 1 330 ? 52.45834 -10.72799 22.31576 1.000 82.11441 1349 ALA B C 1
ATOM 2273 O O . ALA A 1 330 ? 51.45439 -10.27426 22.86897 1.000 80.35857 1349 ALA B O 1
ATOM 2275 N N . PHE A 1 331 ? 53.11932 -10.06656 21.36106 1.000 78.19094 1350 PHE B N 1
ATOM 2276 C CA . PHE A 1 331 ? 52.67927 -8.73771 20.94689 1.000 73.32263 1350 PHE B CA 1
ATOM 2277 C C . PHE A 1 331 ? 51.22909 -8.75354 20.48104 1.000 77.78433 1350 PHE B C 1
ATOM 2278 O O . PHE A 1 331 ? 50.45311 -7.85163 20.81804 1.000 75.58138 1350 PHE B O 1
ATOM 2286 N N . THR A 1 332 ? 50.84398 -9.77189 19.70665 1.000 76.36201 1351 THR B N 1
ATOM 2287 C CA . THR A 1 332 ? 49.44513 -9.90894 19.31353 1.000 77.51096 1351 THR B CA 1
ATOM 2288 C C . THR A 1 332 ? 48.54707 -10.05989 20.53356 1.000 77.82142 1351 THR B C 1
ATOM 2289 O O . THR A 1 332 ? 47.45382 -9.48329 20.58639 1.000 73.14050 1351 THR B O 1
ATOM 2293 N N . GLU A 1 333 ? 48.99625 -10.82831 21.52865 1.000 79.64676 1352 GLU B N 1
ATOM 2294 C CA . GLU A 1 333 ? 48.19970 -11.01413 22.73619 1.000 77.12175 1352 GLU B CA 1
ATOM 2295 C C . GLU A 1 333 ? 48.17758 -9.74670 23.57989 1.000 73.14092 1352 GLU B C 1
ATOM 2296 O O . GLU A 1 333 ? 47.14438 -9.40322 24.16460 1.000 71.99203 1352 GLU B O 1
ATOM 2302 N N . ILE A 1 334 ? 49.30651 -9.03792 23.65288 1.000 74.71395 1353 ILE B N 1
ATOM 2303 C CA . ILE A 1 334 ? 49.33867 -7.76331 24.36393 1.000 75.44213 1353 ILE B CA 1
ATOM 2304 C C . ILE A 1 334 ? 48.49438 -6.72837 23.63223 1.000 69.79148 1353 ILE B C 1
ATOM 2305 O O . ILE A 1 334 ? 47.82009 -5.89938 24.25702 1.000 64.11911 1353 ILE B O 1
ATOM 2310 N N . LEU A 1 335 ? 48.50921 -6.76752 22.29752 1.000 71.42932 1354 LEU B N 1
ATOM 2311 C CA . LEU A 1 335 ? 47.64660 -5.88715 21.51681 1.000 71.31379 1354 LEU B CA 1
ATOM 2312 C C . LEU A 1 335 ? 46.17981 -6.11746 21.85840 1.000 68.39878 1354 LEU B C 1
ATOM 2313 O O . LEU A 1 335 ? 45.37859 -5.17567 21.86159 1.000 68.25332 1354 LEU B O 1
ATOM 2318 N N . GLY A 1 336 ? 45.81172 -7.36373 22.15675 1.000 66.68077 1355 GLY B N 1
ATOM 2319 C CA . GLY A 1 336 ? 44.44432 -7.63816 22.56469 1.000 68.53454 1355 GLY B CA 1
ATOM 2320 C C . GLY A 1 336 ? 44.12638 -7.06736 23.93303 1.000 68.03822 1355 GLY B C 1
ATOM 2321 O O . GLY A 1 336 ? 43.07915 -6.44543 24.13091 1.000 67.35542 1355 GLY B O 1
ATOM 2322 N N . ARG A 1 337 ? 45.02943 -7.27144 24.89743 1.000 68.23016 1356 ARG B N 1
ATOM 2323 C CA . ARG A 1 337 ? 44.82635 -6.71179 26.22975 1.000 68.95693 1356 ARG B CA 1
ATOM 2324 C C . ARG A 1 337 ? 44.76008 -5.19179 26.17709 1.000 67.98825 1356 ARG B C 1
ATOM 2325 O O . ARG A 1 337 ? 43.94466 -4.57280 26.87135 1.000 66.68938 1356 ARG B O 1
ATOM 2333 N N . ALA A 1 338 ? 45.61171 -4.57287 25.35555 1.000 65.54864 1357 ALA B N 1
ATOM 2334 C CA . ALA A 1 338 ? 45.54735 -3.12668 25.17902 1.000 62.11571 1357 ALA B CA 1
ATOM 2335 C C . ALA A 1 338 ? 44.21495 -2.70896 24.57121 1.000 65.67475 1357 ALA B C 1
ATOM 2336 O O . ALA A 1 338 ? 43.59567 -1.73620 25.01856 1.000 64.92902 1357 ALA B O 1
ATOM 2338 N N . ARG A 1 339 ? 43.75343 -3.44077 23.55503 1.000 64.33486 1358 ARG B N 1
ATOM 2339 C CA . ARG A 1 339 ? 42.48465 -3.10763 22.91774 1.000 64.57942 1358 ARG B CA 1
ATOM 2340 C C . ARG A 1 339 ? 41.32181 -3.24511 23.89213 1.000 66.53491 1358 ARG B C 1
ATOM 2341 O O . ARG A 1 339 ? 40.41398 -2.40571 23.90753 1.000 70.27553 1358 ARG B O 1
ATOM 2349 N N . ASP A 1 340 ? 41.33685 -4.29211 24.72247 1.000 71.87560 1359 ASP B N 1
ATOM 2350 C CA . ASP A 1 340 ? 40.19854 -4.55444 25.59883 1.000 71.06820 1359 ASP B CA 1
ATOM 2351 C C . ASP A 1 340 ? 40.08992 -3.51756 26.71000 1.000 72.38024 1359 ASP B C 1
ATOM 2352 O O . ASP A 1 340 ? 38.97983 -3.12422 27.08791 1.000 73.37312 1359 ASP B O 1
ATOM 2357 N N . VAL A 1 341 ? 41.22270 -3.06678 27.25452 1.000 63.91008 1360 VAL B N 1
ATOM 2358 C CA . VAL A 1 341 ? 41.14759 -2.09414 28.33889 1.000 66.65691 1360 VAL B CA 1
ATOM 2359 C C . VAL A 1 341 ? 40.74328 -0.72734 27.80538 1.000 65.03110 1360 VAL B C 1
ATOM 2360 O O . VAL A 1 341 ? 40.12235 0.06527 28.52374 1.000 67.33418 1360 VAL B O 1
ATOM 2364 N N . SER A 1 342 ? 41.06382 -0.42923 26.54300 1.000 63.99284 1361 SER B N 1
ATOM 2365 C CA . SER A 1 342 ? 40.67395 0.85878 25.98050 1.000 66.71737 1361 SER B CA 1
ATOM 2366 C C . SER A 1 342 ? 39.16822 0.93916 25.76032 1.000 68.99625 1361 SER B C 1
ATOM 2367 O O . SER A 1 342 ? 38.57756 2.01436 25.91253 1.000 63.32935 1361 SER B O 1
ATOM 2370 N N . GLU A 1 343 ? 38.53104 -0.18162 25.41381 1.000 65.83545 1362 GLU B N 1
ATOM 2371 C CA . GLU A 1 343 ? 37.08033 -0.18660 25.26001 1.000 68.22783 1362 GLU B CA 1
ATOM 2372 C C . GLU A 1 343 ? 36.38252 -0.04275 26.60576 1.000 69.36112 1362 GLU B C 1
ATOM 2373 O O . GLU A 1 343 ? 35.42411 0.72777 26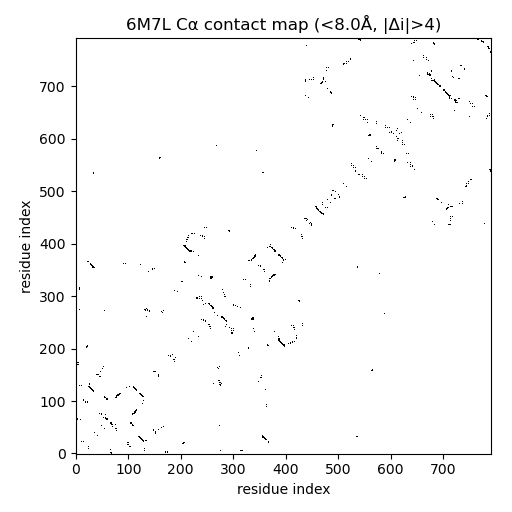.73511 1.000 71.75652 1362 GLU B O 1
ATOM 2379 N N . ASP A 1 344 ? 36.85129 -0.77087 27.62107 1.000 74.60007 1363 ASP B N 1
ATOM 2380 C CA . ASP A 1 344 ? 36.23439 -0.67520 28.93990 1.000 72.84269 1363 ASP B CA 1
ATOM 2381 C C . ASP A 1 344 ? 36.48445 0.68894 29.57008 1.000 70.26569 1363 ASP B C 1
ATOM 2382 O O . ASP A 1 344 ? 35.60392 1.23614 30.24350 1.000 71.67653 1363 ASP B O 1
ATOM 2387 N N . ALA A 1 345 ? 37.67625 1.25484 29.36092 1.000 73.41677 1364 ALA B N 1
ATOM 2388 C CA . ALA A 1 345 ? 37.99056 2.55996 29.93545 1.000 66.21928 1364 ALA B CA 1
ATOM 2389 C C . ALA A 1 345 ? 37.12341 3.65314 29.32461 1.000 68.17213 1364 ALA B C 1
ATOM 2390 O O . ALA A 1 345 ? 36.57682 4.49977 30.04197 1.000 67.25644 1364 ALA B O 1
ATOM 2392 N N . HIS A 1 346 ? 36.98785 3.65455 27.99529 1.000 72.42056 1365 HIS B N 1
ATOM 2393 C CA . HIS A 1 346 ? 36.13252 4.63907 27.34190 1.000 74.17291 1365 HIS B CA 1
ATOM 2394 C C . HIS A 1 346 ? 34.66141 4.44093 27.68150 1.000 71.77124 1365 HIS B C 1
ATOM 2395 O O . HIS A 1 346 ? 33.86632 5.36870 27.49769 1.000 71.71843 1365 HIS B O 1
ATOM 2402 N N . ARG A 1 347 ? 34.28360 3.25979 28.16962 1.000 72.18885 1366 ARG B N 1
ATOM 2403 C CA . ARG A 1 347 ? 32.95016 3.04064 28.71318 1.000 74.82914 1366 ARG B CA 1
ATOM 2404 C C . ARG A 1 347 ? 32.81378 3.52505 30.15039 1.000 74.43525 1366 ARG B C 1
ATOM 2405 O O . ARG A 1 347 ? 31.73926 3.36510 30.73954 1.000 76.97195 1366 ARG B O 1
ATOM 2413 N N . HIS A 1 348 ? 33.86358 4.11339 30.72354 1.000 74.26758 1367 HIS B N 1
ATOM 2414 C CA . HIS A 1 348 ? 33.88578 4.47952 32.13676 1.000 75.13661 1367 HIS B CA 1
ATOM 2415 C C . HIS A 1 348 ? 34.60730 5.80433 32.34509 1.000 70.88722 1367 HIS B C 1
ATOM 2416 O O . HIS A 1 348 ? 35.37360 5.96597 33.29971 1.000 72.50701 1367 HIS B O 1
ATOM 2423 N N . GLN A 1 349 ? 34.36993 6.77975 31.46774 1.000 75.14133 1368 GLN B N 1
ATOM 2424 C CA . GLN A 1 349 ? 35.11747 8.03116 31.50124 1.000 74.28398 1368 GLN B CA 1
ATOM 2425 C C . GLN A 1 349 ? 34.29691 9.20290 32.03297 1.000 71.39255 1368 GLN B C 1
ATOM 2426 O O . GLN A 1 349 ? 34.63558 10.36053 31.76808 1.000 73.96692 1368 GLN B O 1
ATOM 2432 N N . ASP A 1 350 ? 33.23247 8.93396 32.78573 1.000 71.63320 1369 ASP B N 1
ATOM 2433 C CA . ASP A 1 350 ? 32.47090 10.01608 33.39666 1.000 72.71004 1369 ASP B CA 1
ATOM 2434 C C . ASP A 1 350 ? 33.00281 10.38901 34.77195 1.000 72.62547 1369 ASP B C 1
ATOM 2435 O O . ASP A 1 350 ? 32.86625 11.54454 35.19038 1.000 74.60601 1369 ASP B O 1
ATOM 2440 N N . LEU A 1 351 ? 33.60330 9.44252 35.47737 1.000 79.00748 1370 LEU B N 1
ATOM 2441 C CA . LEU A 1 351 ? 34.33176 9.75477 36.69937 1.000 73.10469 1370 LEU B CA 1
ATOM 2442 C C . LEU A 1 351 ? 35.60488 10.51071 36.34140 1.000 74.57816 1370 LEU B C 1
ATOM 2443 O O . LEU A 1 351 ? 36.43106 9.98435 35.58348 1.000 76.11922 1370 LEU B O 1
ATOM 2448 N N . PRO A 1 352 ? 35.80375 11.73008 36.83809 1.000 70.05867 1371 PRO B N 1
ATOM 2449 C CA . PRO A 1 352 ? 37.00318 12.48613 36.46640 1.000 69.33012 1371 PRO B CA 1
ATOM 2450 C C . PRO A 1 352 ? 38.25944 11.83551 37.01947 1.000 72.76564 1371 PRO B C 1
ATOM 2451 O O . PRO A 1 352 ? 38.25913 11.24837 38.10481 1.000 74.17023 1371 PRO B O 1
ATOM 2455 N N . PHE A 1 353 ? 39.34316 11.94784 36.24695 1.000 70.92852 1372 PHE B N 1
ATOM 2456 C CA . PHE A 1 353 ? 40.60474 11.33210 36.64625 1.000 65.41202 1372 PHE B CA 1
ATOM 2457 C C . PHE A 1 353 ? 41.08142 11.86122 37.99160 1.000 63.45583 1372 PHE B C 1
ATOM 2458 O O . PHE A 1 353 ? 41.58693 11.09805 38.82320 1.000 64.39120 1372 PHE B O 1
ATOM 2466 N N . GLU A 1 354 ? 40.92787 13.16602 38.22458 1.000 60.46362 1373 GLU B N 1
ATOM 2467 C CA . GLU A 1 354 ? 41.38333 13.74863 39.48205 1.000 66.64447 1373 GLU B CA 1
ATOM 2468 C C . GLU A 1 354 ? 40.57477 13.23655 40.66750 1.000 70.27511 1373 GLU B C 1
ATOM 2469 O O . GLU A 1 354 ? 41.12035 13.08651 41.76620 1.000 68.72843 1373 GLU B O 1
ATOM 2475 N N . ARG A 1 355 ? 39.28217 12.96361 40.47283 1.000 73.43866 1374 ARG B N 1
ATOM 2476 C CA . ARG A 1 355 ? 38.49752 12.37342 41.55146 1.000 73.43601 1374 ARG B CA 1
ATOM 2477 C C . ARG A 1 355 ? 38.89136 10.91953 41.77881 1.000 73.48164 1374 ARG B C 1
ATOM 2478 O O . ARG A 1 355 ? 39.02486 10.47974 42.92716 1.000 67.42062 1374 ARG B O 1
ATOM 2486 N N . LEU A 1 356 ? 39.08129 10.15940 40.69561 1.000 74.69481 1375 LEU B N 1
ATOM 2487 C CA . LEU A 1 356 ? 39.56869 8.78983 40.82642 1.000 67.66006 1375 LEU B CA 1
ATOM 2488 C C . LEU A 1 356 ? 40.91589 8.75231 41.53433 1.000 68.42683 1375 LEU B C 1
ATOM 2489 O O . LEU A 1 356 ? 41.17029 7.86189 42.35406 1.000 69.66036 1375 LEU B O 1
ATOM 2494 N N . ALA A 1 357 ? 41.79169 9.71302 41.22966 1.000 75.12980 1376 ALA B N 1
ATOM 2495 C CA . ALA A 1 357 ? 43.08342 9.78438 41.90443 1.000 69.07446 1376 ALA B CA 1
ATOM 2496 C C . ALA A 1 357 ? 42.90405 9.88071 43.41381 1.000 67.86424 1376 ALA B C 1
ATOM 2497 O O . ALA A 1 357 ? 43.52446 9.12783 44.17139 1.000 72.22872 1376 ALA B O 1
ATOM 2499 N N . GLU A 1 358 ? 42.03123 10.78685 43.86717 1.000 67.71292 1377 GLU B N 1
ATOM 2500 C CA . GLU A 1 358 ? 41.76202 10.91806 45.29681 1.000 67.39733 1377 GLU B CA 1
ATOM 2501 C C . GLU A 1 358 ? 41.28830 9.60715 45.91334 1.000 72.94849 1377 GLU B C 1
ATOM 2502 O O . GLU A 1 358 ? 41.48144 9.38439 47.11345 1.000 82.36837 1377 GLU B O 1
ATOM 2508 N N . LEU A 1 359 ? 40.67978 8.72668 45.11754 1.000 68.62473 1378 LEU B N 1
ATOM 2509 C CA . LEU A 1 359 ? 40.05403 7.52486 45.65292 1.000 65.52143 1378 LEU B CA 1
ATOM 2510 C C . LEU A 1 359 ? 40.96225 6.30260 45.65070 1.000 71.50631 1378 LEU B C 1
ATOM 2511 O O . LEU A 1 359 ? 40.67892 5.34366 46.37703 1.000 80.18869 1378 LEU B O 1
ATOM 2516 N N . VAL A 1 360 ? 42.03567 6.29553 44.85758 1.000 70.98720 1379 VAL B N 1
ATOM 2517 C CA . VAL A 1 360 ? 42.89561 5.12403 44.74589 1.000 61.69715 1379 VAL B CA 1
ATOM 2518 C C . VAL A 1 360 ? 44.36015 5.42599 45.01903 1.000 66.96227 1379 VAL B C 1
ATOM 2519 O O . VAL A 1 360 ? 45.17197 4.49922 45.04290 1.000 65.08413 1379 VAL B O 1
ATOM 2523 N N . VAL A 1 361 ? 44.73724 6.68238 45.22165 1.000 69.07546 1380 VAL B N 1
ATOM 2524 C CA . VAL A 1 361 ? 46.09058 7.02777 45.64858 1.000 68.45690 1380 VAL B CA 1
ATOM 2525 C C . VAL A 1 361 ? 46.07405 7.15795 47.16940 1.000 72.23398 1380 VAL B C 1
ATOM 2526 O O . VAL A 1 361 ? 45.23043 7.89214 47.70932 1.000 75.09402 1380 VAL B O 1
ATOM 2530 N N . PRO A 1 362 ? 46.89610 6.40380 47.89214 1.000 77.20462 1381 PRO B N 1
ATOM 2531 C CA . PRO A 1 362 ? 46.89669 6.51791 49.35611 1.000 74.18080 1381 PRO B CA 1
ATOM 2532 C C . PRO A 1 362 ? 47.77328 7.66719 49.82361 1.000 72.44617 1381 PRO B C 1
ATOM 2533 O O . PRO A 1 362 ? 47.33526 8.52739 50.59500 1.000 69.48121 1381 PRO B O 1
ATOM 2537 N N . VAL A 1 363 ? 49.01440 7.68866 49.35107 1.000 66.50040 1382 VAL B N 1
ATOM 2538 C CA . VAL A 1 363 ? 49.93872 8.78190 49.62612 1.000 71.19486 1382 VAL B CA 1
ATOM 2539 C C . VAL A 1 363 ? 50.22043 9.49310 48.30870 1.000 70.01145 1382 VAL B C 1
ATOM 2540 O O . VAL A 1 363 ? 51.15434 9.11184 47.58745 1.000 64.97866 1382 VAL B O 1
ATOM 2544 N N . PRO A 1 364 ? 49.43804 10.50639 47.94516 1.000 69.54318 1383 PRO B N 1
ATOM 2545 C CA . PRO A 1 364 ? 49.70591 11.22728 46.69849 1.000 70.82628 1383 PRO B CA 1
ATOM 2546 C C . PRO A 1 364 ? 51.03388 11.95921 46.76324 1.000 69.82591 1383 PRO B C 1
ATOM 2547 O O . PRO A 1 364 ? 51.50043 12.36445 47.83074 1.000 69.82731 1383 PRO B O 1
ATOM 2551 N N . SER A 1 365 ? 51.64543 12.11826 45.59658 1.000 68.94899 1384 SER B N 1
ATOM 2552 C CA . SER A 1 365 ? 52.95554 12.73459 45.47919 1.000 60.06459 1384 SER B CA 1
ATOM 2553 C C . SER A 1 365 ? 52.89065 13.87927 44.48270 1.000 60.86078 1384 SER B C 1
ATOM 2554 O O . SER A 1 365 ? 52.27090 13.75593 43.42306 1.000 70.32149 1384 SER B O 1
ATOM 2557 N N . ILE A 1 366 ? 53.52665 15.00166 44.83303 1.000 59.19870 1385 ILE B N 1
ATOM 2558 C CA . ILE A 1 366 ? 53.65659 16.10987 43.88960 1.000 56.43532 1385 ILE B CA 1
ATOM 2559 C C . ILE A 1 366 ? 54.82939 15.92214 42.94593 1.000 56.23483 1385 ILE B C 1
ATOM 2560 O O . ILE A 1 366 ? 55.06143 16.77841 42.08424 1.000 59.15229 1385 ILE B O 1
ATOM 2565 N N . THR A 1 367 ? 55.57792 14.82842 43.07965 1.000 56.69329 1386 THR B N 1
ATOM 2566 C CA . THR A 1 367 ? 56.74681 14.57600 42.25326 1.000 61.18462 1386 THR B CA 1
ATOM 2567 C C . THR A 1 367 ? 56.60705 13.31813 41.40583 1.000 61.48906 1386 THR B C 1
ATOM 2568 O O . THR A 1 367 ? 57.52542 12.99547 40.64263 1.000 65.50577 1386 THR B O 1
ATOM 2572 N N . ARG A 1 368 ? 55.49044 12.60136 41.51886 1.000 56.52689 1387 ARG B N 1
ATOM 2573 C CA . ARG A 1 368 ? 55.17438 11.47875 40.64650 1.000 55.33735 1387 ARG B CA 1
ATOM 2574 C C . ARG A 1 368 ? 53.68796 11.51944 40.32933 1.000 55.30075 1387 ARG B C 1
ATOM 2575 O O . ARG A 1 368 ? 52.85963 11.59579 41.24159 1.000 54.02893 1387 ARG B O 1
ATOM 2583 N N . HIS A 1 369 ? 53.35709 11.46834 39.04226 1.000 61.29942 1388 HIS B N 1
ATOM 2584 C CA . HIS A 1 369 ? 51.96796 11.59362 38.62428 1.000 53.59836 1388 HIS B CA 1
ATOM 2585 C C . HIS A 1 369 ? 51.16246 10.38086 39.08924 1.000 52.93754 1388 HIS B C 1
ATOM 2586 O O . HIS A 1 369 ? 51.68125 9.25884 39.10972 1.000 48.63981 1388 HIS B O 1
ATOM 2593 N N . PRO A 1 370 ? 49.90288 10.57328 39.47794 1.000 53.58811 1389 PRO B N 1
ATOM 2594 C CA . PRO A 1 370 ? 49.10622 9.44849 39.98018 1.000 54.15734 1389 PRO B CA 1
ATOM 2595 C C . PRO A 1 370 ? 48.78500 8.42940 38.89675 1.000 51.42779 1389 PRO B C 1
ATOM 2596 O O . PRO A 1 370 ? 48.66883 8.75402 37.71192 1.000 52.98763 1389 PRO B O 1
ATOM 2600 N N . ILE A 1 371 ? 48.66110 7.17398 39.33172 1.000 50.49179 1390 ILE B N 1
ATOM 2601 C CA . ILE A 1 371 ? 48.18773 6.04580 38.53053 1.000 44.74452 1390 ILE B CA 1
ATOM 2602 C C . ILE A 1 371 ? 49.11595 5.74055 37.35886 1.000 48.86349 1390 ILE B C 1
ATOM 2603 O O . ILE A 1 371 ? 49.50605 4.58571 37.15581 1.000 49.58323 1390 ILE B O 1
ATOM 2608 N N . PHE A 1 372 ? 49.46568 6.75224 36.56825 1.000 50.12449 1391 PHE B N 1
ATOM 2609 C CA . PHE A 1 372 ? 50.40112 6.55440 35.47198 1.000 48.24579 1391 PHE B CA 1
ATOM 2610 C C . PHE A 1 372 ? 51.39927 7.69997 35.43484 1.000 49.27565 1391 PHE B C 1
ATOM 2611 O O . PHE A 1 372 ? 51.10284 8.82321 35.84916 1.000 48.62369 1391 PHE B O 1
ATOM 2619 N N . GLN A 1 373 ? 52.59559 7.39129 34.94103 1.000 48.46878 1392 GLN B N 1
ATOM 2620 C CA . GLN A 1 373 ? 53.64287 8.37800 34.74587 1.000 50.53076 1392 GLN B CA 1
ATOM 2621 C C . GLN A 1 373 ? 54.04917 8.51381 33.29031 1.000 53.21538 1392 GLN B C 1
ATOM 2622 O O . GLN A 1 373 ? 54.83470 9.41180 32.96322 1.000 57.74228 1392 GLN B O 1
ATOM 2628 N N . VAL A 1 374 ? 53.54511 7.64726 32.41777 1.000 48.83073 1393 VAL B N 1
ATOM 2629 C CA . VAL A 1 374 ? 53.78534 7.70329 30.98428 1.000 45.94741 1393 VAL B CA 1
ATOM 2630 C C . VAL A 1 374 ? 52.44014 7.87180 30.29579 1.000 50.05141 1393 VAL B C 1
ATOM 2631 O O . VAL A 1 374 ? 51.46112 7.21256 30.66039 1.000 49.56075 1393 VAL B O 1
ATOM 2635 N N . ALA A 1 375 ? 52.38477 8.77039 29.31817 1.000 50.95901 1394 ALA B N 1
ATOM 2636 C CA . ALA A 1 375 ? 51.16812 9.00949 28.56187 1.000 50.22699 1394 ALA B CA 1
ATOM 2637 C C . ALA A 1 375 ? 51.47155 8.94053 27.07284 1.000 50.00659 1394 ALA B C 1
ATOM 2638 O O . ALA A 1 375 ? 52.59781 9.19505 26.63696 1.000 50.39372 1394 ALA B O 1
ATOM 2640 N N . LEU A 1 376 ? 50.45209 8.58725 26.29493 1.000 50.73329 1395 LEU B N 1
ATOM 2641 C CA . LEU A 1 376 ? 50.59701 8.38163 24.86135 1.000 52.75626 1395 LEU B CA 1
ATOM 2642 C C . LEU A 1 376 ? 49.50445 9.13475 24.11972 1.000 55.20960 1395 LEU B C 1
ATOM 2643 O O . LEU A 1 376 ? 48.32019 9.00073 24.44642 1.000 54.96660 1395 LEU B O 1
ATOM 2648 N N . GLN A 1 377 ? 49.90593 9.92657 23.12828 1.000 54.02427 1396 GLN B N 1
ATOM 2649 C CA . GLN A 1 377 ? 48.98291 10.56236 22.19867 1.000 55.96634 1396 GLN B CA 1
ATOM 2650 C C . GLN A 1 377 ? 49.31424 10.09507 20.79013 1.000 58.44844 1396 GLN B C 1
ATOM 2651 O O . GLN A 1 377 ? 50.46389 10.20347 20.35003 1.000 58.66374 1396 GLN B O 1
ATOM 2657 N N . LEU A 1 378 ? 48.31307 9.56955 20.09202 1.000 57.62660 1397 LEU B N 1
ATOM 2658 C CA . LEU A 1 378 ? 48.44794 9.16782 18.69633 1.000 63.50260 1397 LEU B CA 1
ATOM 2659 C C . LEU A 1 378 ? 47.37698 9.90433 17.90452 1.000 64.58830 1397 LEU B C 1
ATOM 2660 O O . LEU A 1 378 ? 46.18418 9.61337 18.04339 1.000 64.48270 1397 LEU B O 1
ATOM 2665 N N . ASP A 1 379 ? 47.80101 10.85651 17.08165 1.000 66.14542 1398 ASP B N 1
ATOM 2666 C CA . ASP A 1 379 ? 46.89271 11.72921 16.35637 1.000 68.42135 1398 ASP B CA 1
ATOM 2667 C C . ASP A 1 379 ? 46.98530 11.47466 14.85904 1.000 74.07755 1398 ASP B C 1
ATOM 2668 O O . ASP A 1 379 ? 48.07472 11.25372 14.31986 1.000 67.65555 1398 ASP B O 1
ATOM 2673 N N . GLU A 1 380 ? 45.83554 11.50102 14.19473 1.000 80.79952 1399 GLU B N 1
ATOM 2674 C CA . GLU A 1 380 ? 45.81347 11.56668 12.74465 1.000 84.61269 1399 GLU B CA 1
ATOM 2675 C C . GLU A 1 380 ? 46.16927 12.98111 12.30557 1.000 79.35082 1399 GLU B C 1
ATOM 2676 O O . GLU A 1 380 ? 45.91935 13.95415 13.02206 1.000 75.39319 1399 GLU B O 1
ATOM 2682 N N . ASP A 1 381 ? 46.77194 13.09107 11.12528 1.000 88.88425 1400 ASP B N 1
ATOM 2683 C CA . ASP A 1 381 ? 47.15625 14.40298 10.62371 1.000 94.46076 1400 ASP B CA 1
ATOM 2684 C C . ASP A 1 381 ? 45.91500 15.25263 10.37871 1.000 89.85927 1400 ASP B C 1
ATOM 2685 O O . ASP A 1 381 ? 44.89351 14.76396 9.88850 1.000 94.56388 1400 ASP B O 1
ATOM 2690 N N . ASP A 1 382 ? 46.00150 16.53044 10.73957 1.000 88.98259 1401 ASP B N 1
ATOM 2691 C CA . ASP A 1 382 ? 44.85858 17.42737 10.65902 1.000 90.92874 1401 ASP B CA 1
ATOM 2692 C C . ASP A 1 382 ? 45.36441 18.85508 10.50138 1.000 87.51215 1401 ASP B C 1
ATOM 2693 O O . ASP A 1 382 ? 46.57182 19.11261 10.49918 1.000 81.91195 1401 ASP B O 1
ATOM 2698 N N . VAL A 1 383 ? 44.42179 19.78975 10.36938 1.000 89.64424 1402 VAL B N 1
ATOM 2699 C CA . VAL A 1 383 ? 44.77649 21.19410 10.21392 1.000 93.81761 1402 VAL B CA 1
ATOM 2700 C C . VAL A 1 383 ? 45.37488 21.71819 11.51365 1.000 90.14815 1402 VAL B C 1
ATOM 2701 O O . VAL A 1 383 ? 44.91444 21.38686 12.61544 1.000 88.91554 1402 VAL B O 1
ATOM 2705 N N . ARG A 1 384 ? 46.42499 22.52056 11.39196 1.000 90.11872 1403 ARG B N 1
ATOM 2706 C CA . ARG A 1 384 ? 47.06081 23.08929 12.57492 1.000 85.17598 1403 ARG B CA 1
ATOM 2707 C C . ARG A 1 384 ? 46.36755 24.38887 12.96103 1.000 82.89699 1403 ARG B C 1
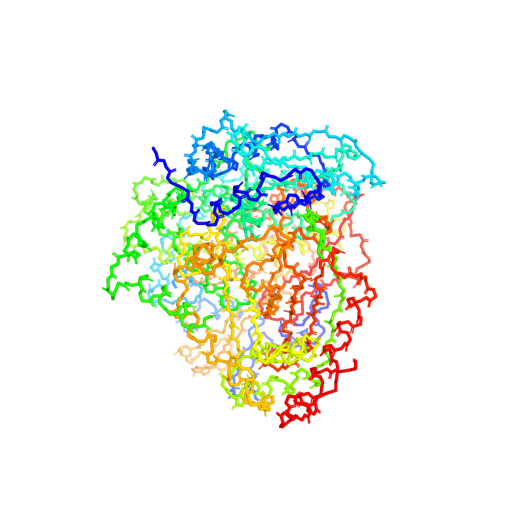ATOM 2708 O O . ARG A 1 384 ? 46.20714 25.27231 12.11079 1.000 81.15868 1403 ARG B O 1
ATOM 2716 N N . PRO A 1 385 ? 45.94192 24.53931 14.21825 1.000 83.23774 1404 PRO B N 1
ATOM 2717 C CA . PRO A 1 385 ? 45.25138 25.77917 14.60714 1.000 75.07682 1404 PRO B CA 1
ATOM 2718 C C . PRO A 1 385 ? 46.13985 27.00743 14.54342 1.000 70.68807 1404 PRO B C 1
ATOM 2719 O O . PRO A 1 385 ? 45.62735 28.11914 14.36448 1.000 70.28609 1404 PRO B O 1
ATOM 2723 N N . GLU A 1 386 ? 47.45773 26.83866 14.67582 1.000 75.30628 1405 GLU B N 1
ATOM 2724 C CA . GLU A 1 386 ? 48.36375 27.98282 14.68488 1.000 73.69766 1405 GLU B CA 1
ATOM 2725 C C . GLU A 1 386 ? 48.41843 28.67156 13.32830 1.000 78.16276 1405 GLU B C 1
ATOM 2726 O O . GLU A 1 386 ? 48.72657 29.86660 13.25438 1.000 78.32093 1405 GLU B O 1
ATOM 2732 N N . GLU A 1 387 ? 48.13127 27.94009 12.24950 1.000 80.99341 1406 GLU B N 1
ATOM 2733 C CA . GLU A 1 387 ? 48.15509 28.53482 10.92031 1.000 80.50233 1406 GLU B CA 1
ATOM 2734 C C . GLU A 1 387 ? 47.01270 29.51812 10.71055 1.000 81.91081 1406 GLU B C 1
ATOM 2735 O O . GLU A 1 387 ? 47.13096 30.41935 9.87265 1.000 85.72488 1406 GLU B O 1
ATOM 2741 N N . SER A 1 388 ? 45.91617 29.36803 11.45326 1.000 76.14286 1407 SER B N 1
ATOM 2742 C CA . SER A 1 388 ? 44.71713 30.17494 11.27041 1.000 74.86267 1407 SER B CA 1
ATOM 2743 C C . SER A 1 388 ? 44.50086 31.15536 12.42180 1.000 77.33939 1407 SER B C 1
ATOM 2744 O O . SER A 1 388 ? 43.36171 31.50020 12.74601 1.000 77.02913 1407 SER B O 1
ATOM 2747 N N . TRP A 1 389 ? 45.58390 31.60475 13.05130 1.000 72.25645 1408 TRP B N 1
ATOM 2748 C CA . TRP A 1 389 ? 45.53414 32.65648 14.05941 1.000 65.48104 1408 TRP B CA 1
ATOM 2749 C C . TRP A 1 389 ? 45.92716 33.97143 13.39845 1.000 65.43926 1408 TRP B C 1
ATOM 2750 O O . TRP A 1 389 ? 47.04235 34.09900 12.88157 1.000 68.67355 1408 TRP B O 1
ATOM 2761 N N . ALA A 1 390 ? 45.01788 34.94398 13.41417 1.000 65.58689 1409 ALA B N 1
ATOM 2762 C CA . ALA A 1 390 ? 45.26238 36.21480 12.73599 1.000 67.27926 1409 ALA B CA 1
ATOM 2763 C C . ALA A 1 390 ? 44.55567 37.32873 13.49449 1.000 62.32998 1409 ALA B C 1
ATOM 2764 O O . ALA A 1 390 ? 43.32201 37.35879 13.53970 1.000 58.36455 1409 ALA B O 1
ATOM 2766 N N . LEU A 1 391 ? 45.33116 38.23831 14.08115 1.000 55.12557 1410 LEU B N 1
ATOM 2767 C CA . LEU A 1 391 ? 44.76349 39.46168 14.63593 1.000 60.46015 1410 LEU B CA 1
ATOM 2768 C C . LEU A 1 391 ? 44.52256 40.45125 13.50315 1.000 63.01765 1410 LEU B C 1
ATOM 2769 O O . LEU A 1 391 ? 45.47095 40.79467 12.78708 1.000 66.59931 1410 LEU B O 1
ATOM 2774 N N . PRO A 1 392 ? 43.29141 40.91724 13.29745 1.000 61.32663 1411 PRO B N 1
ATOM 2775 C CA . PRO A 1 392 ? 43.02141 41.85635 12.20014 1.000 59.64560 1411 PRO B CA 1
ATOM 2776 C C . PRO A 1 392 ? 43.94743 43.06398 12.23342 1.000 63.26066 1411 PRO B C 1
ATOM 2777 O O . PRO A 1 392 ? 44.08976 43.73637 13.25700 1.000 70.00079 1411 PRO B O 1
ATOM 2781 N N . GLY A 1 393 ? 44.59561 43.32508 11.09999 1.000 58.80421 1412 GLY B N 1
ATOM 2782 C CA . GLY A 1 393 ? 45.50928 44.43877 10.97085 1.000 54.58359 1412 GLY B CA 1
ATOM 2783 C C . GLY A 1 393 ? 46.95455 44.13492 11.29945 1.000 63.83861 1412 GLY B C 1
ATOM 2784 O O . GLY A 1 393 ? 47.80343 45.02432 11.15647 1.000 65.23267 1412 GLY B O 1
ATOM 2785 N N . LEU A 1 394 ? 47.26684 42.91448 11.72892 1.000 63.22370 1413 LEU B N 1
ATOM 2786 C CA . LEU A 1 394 ? 48.61881 42.54685 12.12166 1.000 62.73285 1413 LEU B CA 1
ATOM 2787 C C . LEU A 1 394 ? 48.99724 41.21380 11.49589 1.000 57.65805 1413 LEU B C 1
ATOM 2788 O O . LEU A 1 394 ? 48.19022 40.27985 11.46254 1.000 57.95120 1413 LEU B O 1
ATOM 2793 N N . ARG A 1 395 ? 50.22772 41.13517 10.99792 1.000 57.98040 1414 ARG B N 1
ATOM 2794 C CA . ARG A 1 395 ? 50.78298 39.87565 10.51605 1.000 54.54450 1414 ARG B CA 1
ATOM 2795 C C . ARG A 1 395 ? 51.06259 38.97665 11.71549 1.000 62.01473 1414 ARG B C 1
ATOM 2796 O O . ARG A 1 395 ? 51.98052 39.24135 12.49918 1.000 55.47355 1414 ARG B O 1
ATOM 2804 N N . THR A 1 396 ? 50.26734 37.92107 11.86888 1.000 56.56460 1415 THR B N 1
ATOM 2805 C CA . THR A 1 396 ? 50.28496 37.07722 13.05720 1.000 53.00893 1415 THR B CA 1
ATOM 2806 C C . THR A 1 396 ? 50.95434 35.74570 12.74691 1.000 57.33046 1415 THR B C 1
ATOM 2807 O O . THR A 1 396 ? 50.63513 35.10597 11.74025 1.000 63.26994 1415 THR B O 1
ATOM 2811 N N . SER A 1 397 ? 51.87121 35.32323 13.62103 1.000 58.81307 1416 SER B N 1
ATOM 2812 C CA . SER A 1 397 ? 52.53008 34.03085 13.48469 1.000 51.00087 1416 SER B CA 1
ATOM 2813 C C . SER A 1 397 ? 52.95668 33.53916 14.86127 1.000 64.46195 1416 SER B C 1
ATOM 2814 O O . SER A 1 397 ? 53.34109 34.35775 15.71176 1.000 58.03242 1416 SER B O 1
ATOM 2817 N N . PRO A 1 398 ? 52.90408 32.23209 15.11074 1.000 63.70205 1417 PRO B N 1
ATOM 2818 C CA . PRO A 1 398 ? 53.21215 31.72299 16.45255 1.000 58.08687 1417 PRO B CA 1
ATOM 2819 C C . PRO A 1 398 ? 54.70653 31.68732 16.73291 1.000 56.18791 1417 PRO B C 1
ATOM 2820 O O . PRO A 1 398 ? 55.52223 31.38931 15.85691 1.000 57.25315 1417 PRO B O 1
ATOM 2824 N N . VAL A 1 399 ? 55.05577 31.99319 17.97620 1.000 60.43254 1418 VAL B N 1
ATOM 2825 C CA . VAL A 1 399 ? 56.43357 31.94060 18.45629 1.000 56.40736 1418 VAL B CA 1
ATOM 2826 C C . VAL A 1 399 ? 56.59849 30.65383 19.25761 1.000 64.68835 1418 VAL B C 1
ATOM 2827 O O . VAL A 1 399 ? 55.83486 30.43287 20.21080 1.000 64.81825 1418 VAL B O 1
ATOM 2831 N N . PRO A 1 400 ? 57.55562 29.79143 18.91787 1.000 73.25293 1419 PRO B N 1
ATOM 2832 C CA . PRO A 1 400 ? 57.70585 28.53452 19.65660 1.000 69.28025 1419 PRO B CA 1
ATOM 2833 C C . PRO A 1 400 ? 58.12972 28.78406 21.09408 1.000 63.75731 1419 PRO B C 1
ATOM 2834 O O . PRO A 1 400 ? 58.89100 29.70713 21.38800 1.000 72.13750 1419 PRO B O 1
ATOM 2838 N N . MET A 1 401 ? 57.61434 27.95233 21.98817 1.000 69.47785 1420 MET B N 1
ATOM 2839 C CA . MET A 1 401 ? 57.95377 27.93135 23.39893 1.000 68.29676 1420 MET B CA 1
ATOM 2840 C C . MET A 1 401 ? 58.54291 26.57193 23.74726 1.000 69.85441 1420 MET B C 1
ATOM 2841 O O . MET A 1 401 ? 58.33182 25.59242 23.02157 1.000 71.53004 1420 MET B O 1
ATOM 2846 N N . PRO A 1 402 ? 59.29308 26.47160 24.84322 1.000 70.27209 1421 PRO B N 1
ATOM 2847 C CA . PRO A 1 402 ? 59.73069 25.15107 25.31010 1.000 70.99931 1421 PRO B CA 1
ATOM 2848 C C . PRO A 1 402 ? 58.53636 24.27505 25.65758 1.000 74.01019 1421 PRO B C 1
ATOM 2849 O O . PRO A 1 402 ? 57.39707 24.73527 25.76538 1.000 69.23772 1421 PRO B O 1
ATOM 2853 N N . GLU A 1 403 ? 58.81287 22.98235 25.82515 1.000 74.79248 1422 GLU B N 1
ATOM 2854 C CA . GLU A 1 403 ? 57.75839 22.02520 26.13371 1.000 66.36486 1422 GLU B CA 1
ATOM 2855 C C . GLU A 1 403 ? 57.01295 22.43634 27.39722 1.000 68.65512 1422 GLU B C 1
ATOM 2856 O O . GLU A 1 403 ? 57.60143 22.97650 28.33819 1.000 69.00509 1422 GLU B O 1
ATOM 2862 N N . GLU A 1 404 ? 55.70513 22.18658 27.40458 1.000 64.16848 1423 GLU B N 1
ATOM 2863 C CA . GLU A 1 404 ? 54.87116 22.56175 28.53739 1.000 65.55354 1423 GLU B CA 1
ATOM 2864 C C . GLU A 1 404 ? 55.32599 21.85360 29.80756 1.000 68.08819 1423 GLU B C 1
ATOM 2865 O O . GLU A 1 404 ? 55.84649 20.73538 29.77370 1.000 69.31222 1423 GLU B O 1
ATOM 2871 N N . ALA A 1 405 ? 55.13119 22.52675 30.93841 1.000 67.08978 1424 ALA B N 1
ATOM 2872 C CA . ALA A 1 405 ? 55.36374 21.89561 32.22773 1.000 58.89826 1424 ALA B CA 1
ATOM 2873 C C . ALA A 1 405 ? 54.40703 20.72521 32.40064 1.000 57.64563 1424 ALA B C 1
ATOM 2874 O O . ALA A 1 405 ? 53.21544 20.83170 32.09435 1.000 64.18631 1424 ALA B O 1
ATOM 2876 N N . MET A 1 406 ? 54.93130 19.59985 32.87828 1.000 54.94967 1425 MET B N 1
ATOM 2877 C CA . MET A 1 406 ? 54.12159 18.40366 33.03861 1.000 58.90078 1425 MET B CA 1
ATOM 2878 C C . MET A 1 406 ? 54.54676 17.66209 34.29536 1.000 55.46523 1425 MET B C 1
ATOM 2879 O O . MET A 1 406 ? 55.66049 17.83010 34.79589 1.000 57.04916 1425 MET B O 1
ATOM 2884 N N . GLU A 1 407 ? 53.63035 16.83993 34.80601 1.000 54.91517 1426 GLU B N 1
ATOM 2885 C CA . GLU A 1 407 ? 53.92571 15.95857 35.92550 1.000 50.55479 1426 GLU B CA 1
ATOM 2886 C C . GLU A 1 407 ? 54.38881 14.58287 35.47946 1.000 51.54379 1426 GLU B C 1
ATOM 2887 O O . GLU A 1 407 ? 54.96958 13.84589 36.28440 1.000 51.40993 1426 GLU B O 1
ATOM 2893 N N . LEU A 1 408 ? 54.13526 14.22051 34.22676 1.000 54.36096 1427 LEU B N 1
ATOM 2894 C CA . LEU A 1 408 ? 54.51606 12.91295 33.72754 1.000 51.34705 1427 LEU B CA 1
ATOM 2895 C C . LEU A 1 408 ? 56.02883 12.82326 33.56631 1.000 53.06027 1427 LEU B C 1
ATOM 2896 O O . LEU A 1 408 ? 56.73145 13.83146 33.45351 1.000 52.23218 1427 LEU B O 1
ATOM 2901 N N . ASP A 1 409 ? 56.53123 11.58776 33.57280 1.000 52.78824 1428 ASP B N 1
ATOM 2902 C CA . ASP A 1 409 ? 57.93537 11.36748 33.24987 1.000 50.37839 1428 ASP B CA 1
ATOM 2903 C C . ASP A 1 409 ? 58.14414 11.32275 31.74495 1.000 58.78020 1428 ASP B C 1
ATOM 2904 O O . ASP A 1 409 ? 59.15363 11.82334 31.23569 1.000 60.04814 1428 ASP B O 1
ATOM 2909 N N . LEU A 1 410 ? 57.19681 10.72838 31.02451 1.000 54.52509 1429 LEU B N 1
ATOM 2910 C CA . LEU A 1 410 ? 57.29235 10.55652 29.58560 1.000 53.46938 1429 LEU B CA 1
ATOM 2911 C C . LEU A 1 410 ? 55.92689 10.79378 28.96175 1.000 56.78493 1429 LEU B C 1
ATOM 2912 O O . LEU A 1 410 ? 54.90859 10.31632 29.47111 1.000 52.42044 1429 LEU B O 1
ATOM 2917 N N . TRP A 1 411 ? 55.91149 11.54091 27.86212 1.000 50.92926 1430 TRP B N 1
ATOM 2918 C CA . TRP A 1 411 ? 54.68926 11.80817 27.11053 1.000 46.58059 1430 TRP B CA 1
ATOM 2919 C C . TRP A 1 411 ? 55.01102 11.58787 25.63696 1.000 50.97851 1430 TRP B C 1
ATOM 2920 O O . TRP A 1 411 ? 55.63243 12.43955 24.99469 1.000 53.15219 1430 TRP B O 1
ATOM 2931 N N . LEU A 1 412 ? 54.59453 10.44315 25.10631 1.000 47.09717 1431 LEU B N 1
ATOM 2932 C CA . LEU A 1 412 ? 54.85550 10.09034 23.71636 1.000 53.44915 1431 LEU B CA 1
ATOM 2933 C C . LEU A 1 412 ? 53.71034 10.60975 22.85299 1.000 49.43459 1431 LEU B C 1
ATOM 2934 O O . LEU A 1 412 ? 52.58253 10.11368 22.93785 1.000 50.15091 1431 LEU B O 1
ATOM 2939 N N . LYS A 1 413 ? 54.00097 11.60898 22.02593 1.000 46.84314 1432 LYS B N 1
ATOM 2940 C CA . LYS A 1 413 ? 53.02846 12.21522 21.12475 1.000 50.15272 1432 LYS B CA 1
ATOM 2941 C C . LYS A 1 413 ? 53.43530 11.89727 19.69247 1.000 52.59463 1432 LYS B C 1
ATOM 2942 O O . LYS A 1 413 ? 54.50441 12.32212 19.24328 1.000 53.57883 1432 LYS B O 1
ATOM 2948 N N . LEU A 1 414 ? 52.58853 11.15947 18.97777 1.000 48.48674 1433 LEU B N 1
ATOM 2949 C CA . LEU A 1 414 ? 52.92266 10.68193 17.64349 1.000 58.18080 1433 LEU B CA 1
ATOM 2950 C C . LEU A 1 414 ? 51.84311 11.06970 16.64375 1.000 59.62003 1433 LEU B C 1
ATOM 2951 O O . LEU A 1 414 ? 50.65165 11.08662 16.96945 1.000 55.24724 1433 LEU B O 1
ATOM 2956 N N . LEU A 1 415 ? 52.27474 11.38439 15.42597 1.000 60.38628 1434 LEU B N 1
ATOM 2957 C CA . LEU A 1 415 ? 51.37960 11.65639 14.30986 1.000 62.96014 1434 LEU B CA 1
ATOM 2958 C C . LEU A 1 415 ? 51.26977 10.41312 13.43742 1.000 67.00880 1434 LEU B C 1
ATOM 2959 O O . LEU A 1 415 ? 52.28552 9.86682 12.99180 1.000 65.14498 1434 LEU B O 1
ATOM 2964 N N . ASP A 1 416 ? 50.03473 9.97212 13.19729 1.000 66.48542 1435 ASP B N 1
ATOM 2965 C CA . ASP A 1 416 ? 49.76698 8.77485 12.40141 1.000 60.60620 1435 ASP B CA 1
ATOM 2966 C C . ASP A 1 416 ? 49.53055 9.20266 10.95433 1.000 66.78649 1435 ASP B C 1
ATOM 2967 O O . ASP A 1 416 ? 48.39947 9.37796 10.49480 1.000 68.40396 1435 ASP B O 1
ATOM 2972 N N . HIS A 1 417 ? 50.63303 9.37777 10.22731 1.000 65.19528 1436 HIS B N 1
ATOM 2973 C CA . HIS A 1 417 ? 50.55623 9.80866 8.83690 1.000 70.91128 1436 HIS B CA 1
ATOM 2974 C C . HIS A 1 417 ? 49.98229 8.70502 7.95711 1.000 68.65407 1436 HIS B C 1
ATOM 2975 O O . HIS A 1 417 ? 50.32380 7.52752 8.10289 1.000 62.70456 1436 HIS B O 1
ATOM 2982 N N . ARG A 1 418 ? 49.11180 9.09457 7.02840 1.000 71.57419 1437 ARG B N 1
ATOM 2983 C CA . ARG A 1 418 ? 48.46013 8.15478 6.13077 1.000 71.64809 1437 ARG B CA 1
ATOM 2984 C C . ARG A 1 418 ? 48.47833 8.68515 4.70492 1.000 68.43663 1437 ARG B C 1
ATOM 2985 O O . ARG A 1 418 ? 48.48261 9.89695 4.47282 1.000 73.18751 1437 ARG B O 1
ATOM 2993 N N . THR A 1 419 ? 48.49509 7.75936 3.75097 1.000 77.58890 1438 THR B N 1
ATOM 2994 C CA . THR A 1 419 ? 48.20926 8.09727 2.36755 1.000 75.47038 1438 THR B CA 1
ATOM 2995 C C . THR A 1 419 ? 46.70530 8.30487 2.20356 1.000 77.54305 1438 THR B C 1
ATOM 2996 O O . THR A 1 419 ? 45.90744 7.93067 3.06770 1.000 83.84891 1438 THR B O 1
ATOM 3000 N N . ASP A 1 420 ? 46.32064 8.92040 1.08120 1.000 87.78078 1439 ASP B N 1
ATOM 3001 C CA . ASP A 1 420 ? 44.90952 9.18398 0.81597 1.000 91.70975 1439 ASP B CA 1
ATOM 3002 C C . ASP A 1 420 ? 44.05472 7.92533 0.89255 1.000 90.24778 1439 ASP B C 1
ATOM 3003 O O . ASP A 1 420 ? 42.84686 8.02076 1.13951 1.000 88.47245 1439 ASP B O 1
ATOM 3008 N N . GLU A 1 421 ? 44.65191 6.75091 0.69777 1.000 87.46524 1440 GLU B N 1
ATOM 3009 C CA . GLU A 1 421 ? 43.93763 5.48705 0.80092 1.000 88.51746 1440 GLU B CA 1
ATOM 3010 C C . GLU A 1 421 ? 43.85951 4.95642 2.22646 1.000 83.86059 1440 GLU B C 1
ATOM 3011 O O . GLU A 1 421 ? 43.19301 3.94113 2.45714 1.000 73.93651 1440 GLU B O 1
ATOM 3017 N N . GLY A 1 422 ? 44.51388 5.61077 3.18115 1.000 84.45787 1441 GLY B N 1
ATOM 3018 C CA . GLY A 1 422 ? 44.55662 5.12560 4.54359 1.000 75.53407 1441 GLY B CA 1
ATOM 3019 C C . GLY A 1 422 ? 45.72638 4.22676 4.86554 1.000 75.93166 1441 GLY B C 1
ATOM 3020 O O . GLY A 1 422 ? 45.78117 3.68324 5.97543 1.000 75.34895 1441 GLY B O 1
ATOM 3021 N N . ASP A 1 423 ? 46.65890 4.04879 3.93524 1.000 76.26886 1442 ASP B N 1
ATOM 3022 C CA . ASP A 1 423 ? 47.82458 3.21738 4.17588 1.000 74.34237 1442 ASP B CA 1
ATOM 3023 C C . ASP A 1 423 ? 48.86169 3.97924 4.99495 1.000 72.28804 1442 ASP B C 1
ATOM 3024 O O . ASP A 1 423 ? 48.90258 5.21258 5.00531 1.000 66.32286 1442 ASP B O 1
ATOM 3029 N N . ALA A 1 424 ? 49.70837 3.22039 5.68712 1.000 72.41058 1443 ALA B N 1
ATOM 3030 C CA . ALA A 1 424 ? 50.70870 3.81667 6.56211 1.000 66.49328 1443 ALA B CA 1
ATOM 3031 C C . ALA A 1 424 ? 51.70236 4.64969 5.76308 1.000 66.92505 1443 ALA B C 1
ATOM 3032 O O . ALA A 1 424 ? 52.22500 4.20419 4.73743 1.000 74.14154 1443 ALA B O 1
ATOM 3034 N N . ASP A 1 425 ? 51.96285 5.86400 6.23897 1.000 64.59999 1444 ASP B N 1
ATOM 3035 C CA . ASP A 1 425 ? 52.89363 6.78061 5.59362 1.000 67.83332 1444 ASP B CA 1
ATOM 3036 C C . ASP A 1 425 ? 53.83336 7.39711 6.62142 1.000 73.84252 1444 ASP B C 1
ATOM 3037 O O . ASP A 1 425 ? 54.12217 8.59733 6.59122 1.000 77.57572 1444 ASP B O 1
ATOM 3042 N N . GLY A 1 426 ? 54.32080 6.58447 7.54599 1.000 68.72077 1445 GLY B N 1
ATOM 3043 C CA . GLY A 1 426 ? 55.26749 7.04025 8.54250 1.000 63.40398 1445 GLY B CA 1
ATOM 3044 C C . GLY A 1 426 ? 54.59716 7.41779 9.85086 1.000 69.73821 1445 GLY B C 1
ATOM 3045 O O . GLY A 1 426 ? 53.44308 7.86001 9.89090 1.000 67.86176 1445 GLY B O 1
ATOM 3046 N N . LEU A 1 427 ? 55.33280 7.23429 10.94598 1.000 65.31404 1446 LEU B N 1
ATOM 3047 C CA . LEU A 1 427 ? 54.88381 7.59154 12.28881 1.000 61.13139 1446 LEU B CA 1
ATOM 3048 C C . LEU A 1 427 ? 55.89769 8.57360 12.86254 1.000 60.63211 1446 LEU B C 1
ATOM 3049 O O . LEU A 1 427 ? 57.02099 8.18390 13.19874 1.000 57.03325 1446 LEU B O 1
ATOM 3054 N N . VAL A 1 428 ? 55.51020 9.84439 12.96482 1.000 60.59942 1447 VAL B N 1
ATOM 3055 C CA . VAL A 1 428 ? 56.41811 10.92194 13.33991 1.000 62.64792 1447 VAL B CA 1
ATOM 3056 C C . VAL A 1 428 ? 55.88766 11.61715 14.58535 1.000 59.67924 1447 VAL B C 1
ATOM 3057 O O . VAL A 1 428 ? 54.69357 11.92078 14.67740 1.000 62.27828 1447 VAL B O 1
ATOM 3061 N N . GLY A 1 429 ? 56.77626 11.87529 15.53676 1.000 56.49227 1448 GLY B N 1
ATOM 3062 C CA . GLY A 1 429 ? 56.37296 12.56992 16.74153 1.000 62.35168 1448 GLY B CA 1
ATOM 3063 C C . GLY A 1 429 ? 57.54966 12.88602 17.63546 1.000 62.55733 1448 GLY B C 1
ATOM 3064 O O . GLY A 1 429 ? 58.69434 12.96475 17.18467 1.000 61.65090 1448 GLY B O 1
ATOM 3065 N N . SER A 1 430 ? 57.25062 13.06377 18.92032 1.000 59.31394 1449 SER B N 1
ATOM 3066 C CA . SER A 1 430 ? 58.24264 13.47276 19.90081 1.000 58.72868 1449 SER B CA 1
ATOM 3067 C C . SER A 1 430 ? 58.03115 12.71415 21.20013 1.000 56.96590 1449 SER B C 1
ATOM 3068 O O . SER A 1 430 ? 56.89273 12.49992 21.62640 1.000 55.70936 1449 SER B O 1
ATOM 3071 N N . LEU A 1 431 ? 59.13565 12.30814 21.82225 1.000 50.69536 1450 LEU B N 1
ATOM 3072 C CA . LEU A 1 431 ? 59.11034 11.74831 23.17100 1.000 54.22942 1450 LEU B CA 1
ATOM 3073 C C . LEU A 1 431 ? 59.39625 12.88514 24.14283 1.000 54.11204 1450 LEU B C 1
ATOM 3074 O O . LEU A 1 431 ? 60.54539 13.29735 24.31474 1.000 51.84717 1450 LEU B O 1
ATOM 3079 N N . VAL A 1 432 ? 58.34548 13.40897 24.76466 1.000 53.53033 1451 VAL B N 1
ATOM 3080 C CA . VAL A 1 432 ? 58.49074 14.47925 25.74451 1.000 57.91920 1451 VAL B CA 1
ATOM 3081 C C . VAL A 1 432 ? 58.84323 13.85565 27.08823 1.000 53.08365 1451 VAL B C 1
ATOM 3082 O O . VAL A 1 432 ? 58.09853 13.01924 27.60930 1.000 57.00351 1451 VAL B O 1
ATOM 3086 N N . TYR A 1 433 ? 59.98083 14.25783 27.64937 1.000 54.78120 1452 TYR B N 1
ATOM 3087 C CA . TYR A 1 433 ? 60.51235 13.65250 28.86115 1.000 63.26202 1452 TYR B CA 1
ATOM 3088 C C . TYR A 1 433 ? 60.62052 14.68850 29.97160 1.000 57.32088 1452 TYR B C 1
ATOM 3089 O O . TYR A 1 433 ? 60.80111 15.88292 29.71643 1.000 57.93423 1452 TYR B O 1
ATOM 3098 N N . ALA A 1 434 ? 60.52008 14.21331 31.21026 1.000 61.84428 1453 ALA B N 1
ATOM 3099 C CA . ALA A 1 434 ? 60.67678 15.07239 32.37592 1.000 57.17945 1453 ALA B CA 1
ATOM 3100 C C . ALA A 1 434 ? 62.15562 15.25725 32.68862 1.000 53.47341 1453 ALA B C 1
ATOM 3101 O O . ALA A 1 434 ? 62.90376 14.28023 32.78807 1.000 55.11816 1453 ALA B O 1
ATOM 3103 N N . GLU A 1 435 ? 62.57522 16.51383 32.85234 1.000 57.13474 1454 GLU B N 1
ATOM 3104 C CA . GLU A 1 435 ? 63.99013 16.78901 33.08026 1.000 59.68170 1454 GLU B CA 1
ATOM 3105 C C . GLU A 1 435 ? 64.45178 16.31907 34.45635 1.000 59.51317 1454 GLU B C 1
ATOM 3106 O O . GLU A 1 435 ? 65.62041 15.94867 34.61701 1.000 60.21911 1454 GLU B O 1
ATOM 3112 N N . ASP A 1 436 ? 63.55570 16.30627 35.45792 1.000 59.73465 1455 ASP B N 1
ATOM 3113 C CA . ASP A 1 436 ? 63.91069 15.77526 36.78565 1.000 55.23150 1455 ASP B CA 1
ATOM 3114 C C . ASP A 1 436 ? 64.07983 14.27681 36.79039 1.000 60.71198 1455 ASP B C 1
ATOM 3115 O O . ASP A 1 436 ? 64.28570 13.68744 37.86152 1.000 70.46213 1455 ASP B O 1
ATOM 3120 N N . ARG A 1 437 ? 63.99721 13.65342 35.61654 1.000 55.51715 1456 ARG B N 1
ATOM 3121 C CA . ARG A 1 437 ? 63.93451 12.20103 35.51463 1.000 56.44267 1456 ARG B CA 1
ATOM 3122 C C . ARG A 1 437 ? 64.78567 11.62450 34.39776 1.000 60.39276 1456 ARG B C 1
ATOM 3123 O O . ARG A 1 437 ? 65.31672 10.52254 34.56534 1.000 63.81959 1456 ARG B O 1
ATOM 3131 N N . PHE A 1 438 ? 64.95062 12.32434 33.27780 1.000 55.06756 1457 PHE B N 1
ATOM 3132 C CA . PHE A 1 438 ? 65.84450 11.91795 32.20625 1.000 55.68712 1457 PHE B CA 1
ATOM 3133 C C . PHE A 1 438 ? 66.62671 13.13671 31.74774 1.000 54.44033 1457 PHE B C 1
ATOM 3134 O O . PHE A 1 438 ? 66.27692 14.27321 32.06781 1.000 54.35379 1457 PHE B O 1
ATOM 3142 N N . ASP A 1 439 ? 67.69004 12.89108 30.99252 1.000 60.67498 1458 ASP B N 1
ATOM 3143 C CA . ASP A 1 439 ? 68.33636 13.92127 30.19218 1.000 68.89661 1458 ASP B CA 1
ATOM 3144 C C . ASP A 1 439 ? 68.16254 13.56971 28.71908 1.000 66.99406 1458 ASP B C 1
ATOM 3145 O O . ASP A 1 439 ? 67.56494 12.54738 28.37382 1.000 67.04116 1458 ASP B O 1
ATOM 3150 N N . ARG A 1 440 ? 68.69652 14.42778 27.84465 1.000 66.94972 1459 ARG B N 1
ATOM 3151 C CA . ARG A 1 440 ? 68.53770 14.21095 26.40790 1.000 72.10489 1459 ARG B CA 1
ATOM 3152 C C . ARG A 1 440 ? 69.09486 12.85869 25.97904 1.000 74.32238 1459 ARG B C 1
ATOM 3153 O O . ARG A 1 440 ? 68.45840 12.13449 25.20300 1.000 73.01393 1459 ARG B O 1
ATOM 3161 N N . ALA A 1 441 ? 70.28085 12.49994 26.47641 1.000 69.49807 1460 ALA B N 1
ATOM 3162 C CA . ALA A 1 441 ? 70.86856 11.21147 26.12611 1.000 70.42776 1460 ALA B CA 1
ATOM 3163 C C . ALA A 1 441 ? 69.99005 10.05874 26.59497 1.000 68.03101 1460 ALA B C 1
ATOM 3164 O O . ALA A 1 441 ? 69.75137 9.10505 25.84403 1.000 68.64609 1460 ALA B O 1
ATOM 3166 N N . GLY A 1 442 ? 69.49450 10.13117 27.83288 1.000 61.93248 1461 GLY B N 1
ATOM 3167 C CA . GLY A 1 442 ? 68.61325 9.09014 28.33160 1.000 59.35215 1461 GLY B CA 1
ATOM 3168 C C . GLY A 1 442 ? 67.29236 9.02314 27.59356 1.000 70.26846 1461 GLY B C 1
ATOM 3169 O O . GLY A 1 442 ? 66.68648 7.95175 27.49628 1.000 73.40314 1461 GLY B O 1
ATOM 3170 N N . ALA A 1 443 ? 66.82717 10.15689 27.06404 1.000 70.83474 1462 ALA B N 1
ATOM 3171 C CA . ALA A 1 443 ? 65.59702 10.16207 26.28151 1.000 60.18685 1462 ALA B CA 1
ATOM 3172 C C . ALA A 1 443 ? 65.83787 9.66350 24.86206 1.000 69.67583 1462 ALA B C 1
ATOM 3173 O O . ALA A 1 443 ? 65.03288 8.89028 24.33041 1.000 68.69681 1462 ALA B O 1
ATOM 3175 N N . GLU A 1 444 ? 66.93292 10.10183 24.23223 1.000 71.23511 1463 GLU B N 1
ATOM 3176 C CA . GLU A 1 444 ? 67.29805 9.56774 22.92342 1.000 67.50379 1463 GLU B CA 1
ATOM 3177 C C . GLU A 1 444 ? 67.48356 8.05848 22.98122 1.000 73.63992 1463 GLU B C 1
ATOM 3178 O O . GLU A 1 444 ? 67.01605 7.33259 22.09562 1.000 76.11759 1463 GLU B O 1
ATOM 3184 N N . ALA A 1 445 ? 68.17302 7.56943 24.01526 1.000 74.95252 1464 ALA B N 1
ATOM 3185 C CA . ALA A 1 445 ? 68.32295 6.12916 24.19144 1.000 78.17006 1464 ALA B CA 1
ATOM 3186 C C . ALA A 1 445 ? 66.96783 5.45375 24.34496 1.000 72.17851 1464 ALA B C 1
ATOM 3187 O O . ALA A 1 445 ? 66.76248 4.33595 23.85838 1.000 78.20742 1464 ALA B O 1
ATOM 3189 N N . LEU A 1 446 ? 66.02788 6.12174 25.01469 1.000 68.43294 1465 LEU B N 1
ATOM 3190 C CA . LEU A 1 446 ? 64.68796 5.56659 25.16490 1.000 72.24786 1465 LEU B CA 1
ATOM 3191 C C . LEU A 1 446 ? 63.93499 5.58378 23.83944 1.000 73.50330 1465 LEU B C 1
ATOM 3192 O O . LEU A 1 446 ? 63.32211 4.58269 23.44886 1.000 71.91502 1465 LEU B O 1
ATOM 3197 N N . ALA A 1 447 ? 63.96792 6.71849 23.13607 1.000 63.35501 1466 ALA B N 1
ATOM 3198 C CA . ALA A 1 447 ? 63.30222 6.81308 21.84138 1.000 66.62536 1466 ALA B CA 1
ATOM 3199 C C . ALA A 1 447 ? 63.83994 5.76835 20.87254 1.000 70.63181 1466 ALA B C 1
ATOM 3200 O O . ALA A 1 447 ? 63.07018 5.06250 20.21116 1.000 74.76031 1466 ALA B O 1
ATOM 3202 N N . GLN A 1 448 ? 65.16624 5.65038 20.78313 1.000 75.52491 1467 GLN B N 1
ATOM 3203 C CA . GLN A 1 448 ? 65.76319 4.64242 19.91340 1.000 73.94446 1467 GLN B CA 1
ATOM 3204 C C . GLN A 1 448 ? 65.38567 3.23489 20.36139 1.000 75.17757 1467 GLN B C 1
ATOM 3205 O O . GLN A 1 448 ? 65.16673 2.34698 19.52792 1.000 71.45802 1467 GLN B O 1
ATOM 3211 N N . ARG A 1 449 ? 65.29003 3.01637 21.67605 1.000 78.59005 1468 ARG B N 1
ATOM 3212 C CA . ARG A 1 449 ? 64.92124 1.69891 22.18568 1.000 75.20452 1468 ARG B CA 1
ATOM 3213 C C . ARG A 1 449 ? 63.48852 1.34223 21.80877 1.000 76.15432 1468 ARG B C 1
ATOM 3214 O O . ARG A 1 449 ? 63.18710 0.17646 21.52577 1.000 79.66843 1468 ARG B O 1
ATOM 3222 N N . LEU A 1 450 ? 62.59084 2.33093 21.79776 1.000 73.47894 1469 LEU B N 1
ATOM 3223 C CA . LEU A 1 450 ? 61.20502 2.06652 21.42585 1.000 74.33223 1469 LEU B CA 1
ATOM 3224 C C . LEU A 1 450 ? 61.05610 1.86481 19.92266 1.000 71.40419 1469 LEU B C 1
ATOM 3225 O O . LEU A 1 450 ? 60.28952 0.99996 19.48411 1.000 67.84152 1469 LEU B O 1
ATOM 3230 N N . VAL A 1 451 ? 61.77123 2.66025 19.12322 1.000 70.83211 1470 VAL B N 1
ATOM 3231 C CA . VAL A 1 451 ? 61.74825 2.48028 17.67369 1.000 67.07399 1470 VAL B CA 1
ATOM 3232 C C . VAL A 1 451 ? 62.20929 1.07697 17.30683 1.000 73.70882 1470 VAL B C 1
ATOM 3233 O O . VAL A 1 451 ? 61.63321 0.42792 16.42472 1.000 72.94530 1470 VAL B O 1
ATOM 3237 N N . ALA A 1 452 ? 63.25037 0.58446 17.98259 1.000 76.47184 1471 ALA B N 1
ATOM 3238 C CA . ALA A 1 452 ? 63.69134 -0.78912 17.76858 1.000 70.27349 1471 ALA B CA 1
ATOM 3239 C C . ALA A 1 452 ? 62.58506 -1.77465 18.11891 1.000 72.13539 1471 ALA B C 1
ATOM 3240 O O . ALA A 1 452 ? 62.29486 -2.70143 17.35303 1.000 80.19669 1471 ALA B O 1
ATOM 3242 N N . LEU A 1 453 ? 61.94659 -1.58014 19.27417 1.000 71.14607 1472 LEU B N 1
ATOM 3243 C CA . LEU A 1 453 ? 60.87094 -2.47503 19.68488 1.000 75.01081 1472 LEU B CA 1
ATOM 3244 C C . LEU A 1 453 ? 59.70274 -2.42154 18.70676 1.000 77.09064 1472 LEU B C 1
ATOM 3245 O O . LEU A 1 453 ? 59.11712 -3.45817 18.37088 1.000 73.08540 1472 LEU B O 1
ATOM 3250 N N . LEU A 1 454 ? 59.35117 -1.22043 18.23964 1.000 74.21557 1473 LEU B N 1
ATOM 3251 C CA . LEU A 1 454 ? 58.28704 -1.08317 17.24909 1.000 71.68102 1473 LEU B CA 1
ATOM 3252 C C . LEU A 1 454 ? 58.61454 -1.86187 15.98231 1.000 75.90283 1473 LEU B C 1
ATOM 3253 O O . LEU A 1 454 ? 57.76365 -2.57571 15.43843 1.000 77.93573 1473 LEU B O 1
ATOM 3258 N N . GLU A 1 455 ? 59.84941 -1.72931 15.49336 1.000 75.02822 1474 GLU B N 1
ATOM 3259 C CA . GLU A 1 455 ? 60.24737 -2.44731 14.28886 1.000 76.97663 1474 GLU B CA 1
ATOM 3260 C C . GLU A 1 455 ? 60.26110 -3.95369 14.51108 1.000 80.66985 1474 GLU B C 1
ATOM 3261 O O . GLU A 1 455 ? 59.95063 -4.71765 13.58990 1.000 80.46306 1474 GLU B O 1
ATOM 3267 N N . GLN A 1 456 ? 60.60418 -4.39871 15.72089 1.000 79.49694 1475 GLN B N 1
ATOM 3268 C CA . GLN A 1 456 ? 60.68617 -5.83147 15.98070 1.000 80.26650 1475 GLN B CA 1
ATOM 3269 C C . GLN A 1 456 ? 59.30244 -6.46878 16.01528 1.000 81.98290 1475 GLN B C 1
ATOM 3270 O O . GLN A 1 456 ? 59.03946 -7.43950 15.29578 1.000 83.20204 1475 GLN B O 1
ATOM 3276 N N . VAL A 1 457 ? 58.40237 -5.93828 16.84815 1.000 82.46074 1476 VAL B N 1
ATOM 3277 C CA . VAL A 1 457 ? 57.08203 -6.54776 16.98226 1.000 82.22234 1476 VAL B CA 1
ATOM 3278 C C . VAL A 1 457 ? 56.28052 -6.40357 15.69488 1.000 80.78100 1476 VAL B C 1
ATOM 3279 O O . VAL A 1 457 ? 55.38538 -7.21193 15.42078 1.000 79.83665 1476 VAL B O 1
ATOM 3283 N N . GLY A 1 458 ? 56.57479 -5.38378 14.88739 1.000 79.29811 1477 GLY B N 1
ATOM 3284 C CA . GLY A 1 458 ? 55.91641 -5.27291 13.59710 1.000 77.43350 1477 GLY B CA 1
ATOM 3285 C C . GLY A 1 458 ? 56.32403 -6.38453 12.65028 1.000 81.40066 1477 GLY B C 1
ATOM 3286 O O . GLY A 1 458 ? 55.47897 -6.98088 11.97643 1.000 78.89027 1477 GLY B O 1
ATOM 3287 N N . ALA A 1 459 ? 57.62194 -6.69051 12.60013 1.000 88.71891 1478 ALA B N 1
ATOM 3288 C CA . ALA A 1 459 ? 58.14167 -7.74068 11.73504 1.000 85.10195 1478 ALA B CA 1
ATOM 3289 C C . ALA A 1 459 ? 57.98029 -9.13708 12.32149 1.000 82.98188 1478 ALA B C 1
ATOM 3290 O O . ALA A 1 459 ? 58.19884 -10.11758 11.60261 1.000 88.62564 1478 ALA B O 1
ATOM 3292 N N . ALA A 1 460 ? 57.61137 -9.25517 13.59509 1.000 80.33561 1479 ALA B N 1
ATOM 3293 C CA . ALA A 1 460 ? 57.39777 -10.55759 14.22904 1.000 81.96814 1479 ALA B CA 1
ATOM 3294 C C . ALA A 1 460 ? 56.39061 -10.39835 15.35569 1.000 86.99222 1479 ALA B C 1
ATOM 3295 O O . ALA A 1 460 ? 56.74987 -10.37072 16.53851 1.000 87.12494 1479 ALA B O 1
ATOM 3297 N N . PRO A 1 461 ? 55.09945 -10.29437 15.02222 1.000 85.80124 1480 PRO B N 1
ATOM 3298 C CA . PRO A 1 461 ? 54.08483 -10.03894 16.05975 1.000 83.20413 1480 PRO B CA 1
ATOM 3299 C C . PRO A 1 461 ? 53.90334 -11.17538 17.05591 1.000 84.89399 1480 PRO B C 1
ATOM 3300 O O . PRO A 1 461 ? 53.24290 -10.96641 18.08243 1.000 79.42443 1480 PRO B O 1
ATOM 3304 N N . GLU A 1 462 ? 54.45563 -12.35852 16.79755 1.000 89.25683 1481 GLU B N 1
ATOM 3305 C CA . GLU A 1 462 ? 54.34309 -13.47328 17.72756 1.000 88.71716 1481 GLU B CA 1
ATOM 3306 C C . GLU A 1 462 ? 55.41042 -13.44669 18.81348 1.000 94.64329 1481 GLU B C 1
ATOM 3307 O O . GLU A 1 462 ? 55.42377 -14.33914 19.66873 1.000 90.84427 1481 GLU B O 1
ATOM 3313 N N . VAL A 1 463 ? 56.29717 -12.44651 18.80195 1.000 94.94348 1482 VAL B N 1
ATOM 3314 C CA . VAL A 1 463 ? 57.36655 -12.38313 19.79046 1.000 89.07872 1482 VAL B CA 1
ATOM 3315 C C . VAL A 1 463 ? 56.76790 -12.23851 21.18165 1.000 88.33957 1482 VAL B C 1
ATOM 3316 O O . VAL A 1 463 ? 55.87351 -11.41574 21.41513 1.000 86.71074 1482 VAL B O 1
ATOM 3320 N N . ARG A 1 464 ? 57.24042 -13.06369 22.10983 1.000 90.40746 1483 ARG B N 1
ATOM 3321 C CA . ARG A 1 464 ? 56.76807 -12.97984 23.48010 1.000 93.05803 1483 ARG B CA 1
ATOM 3322 C C . ARG A 1 464 ? 57.36260 -11.75361 24.17011 1.000 89.36443 1483 ARG B C 1
ATOM 3323 O O . ARG A 1 464 ? 58.30630 -11.12365 23.68336 1.000 89.22810 1483 ARG B O 1
ATOM 3331 N N . LEU A 1 465 ? 56.78809 -11.41569 25.32695 1.000 90.01199 1484 LEU B N 1
ATOM 3332 C CA . LEU A 1 465 ? 57.29258 -10.28799 26.10350 1.000 80.93050 1484 LEU B CA 1
ATOM 3333 C C . LEU A 1 465 ? 58.72206 -10.52403 26.57139 1.000 87.72651 1484 LEU B C 1
ATOM 3334 O O . LEU A 1 465 ? 59.51280 -9.57701 26.65379 1.000 89.67470 1484 LEU B O 1
ATOM 3339 N N . SER A 1 466 ? 59.07629 -11.77702 26.86445 1.000 93.50692 1485 SER B N 1
ATOM 3340 C CA . SER A 1 466 ? 60.39685 -12.07727 27.40756 1.000 91.22150 1485 SER B CA 1
ATOM 3341 C C . SER A 1 466 ? 61.47958 -12.03535 26.33595 1.000 89.15589 1485 SER B C 1
ATOM 3342 O O . SER A 1 466 ? 62.58540 -11.54547 26.58923 1.000 90.21786 1485 SER B O 1
ATOM 3345 N N . GLN A 1 467 ? 61.18770 -12.54781 25.14089 1.000 94.39561 1486 GLN B N 1
ATOM 3346 C CA . GLN A 1 467 ? 62.17534 -12.66479 24.07701 1.000 98.12742 1486 GLN B CA 1
ATOM 3347 C C . GLN A 1 467 ? 62.28136 -11.40479 23.22230 1.000 97.38564 1486 GLN B C 1
ATOM 3348 O O . GLN A 1 467 ? 62.72004 -11.48396 22.06879 1.000 101.46613 1486 GLN B O 1
ATOM 3354 N N . VAL A 1 468 ? 61.90415 -10.25553 23.75776 1.000 90.87613 1487 VAL B N 1
ATOM 3355 C CA . VAL A 1 468 ? 61.95345 -9.00125 23.01763 1.000 94.33807 1487 VAL B CA 1
ATOM 3356 C C . VAL A 1 468 ? 63.27716 -8.30473 23.30865 1.000 98.60368 1487 VAL B C 1
ATOM 3357 O O . VAL A 1 468 ? 63.85970 -8.45137 24.38828 1.000 101.18430 1487 VAL B O 1
ATOM 3361 N N . ASP A 1 469 ? 63.76820 -7.54890 22.32735 1.000 99.64162 1488 ASP B N 1
ATOM 3362 C CA . ASP A 1 469 ? 65.11763 -6.98479 22.36831 1.000 103.86502 1488 ASP B CA 1
ATOM 3363 C C . ASP A 1 469 ? 65.07430 -5.61225 23.03375 1.000 107.96558 1488 ASP B C 1
ATOM 3364 O O . ASP A 1 469 ? 64.74582 -4.60853 22.39537 1.000 110.77464 1488 ASP B O 1
ATOM 3369 N N . VAL A 1 470 ? 65.41242 -5.56646 24.32058 1.000 107.11321 1489 VAL B N 1
ATOM 3370 C CA . VAL A 1 470 ? 65.55575 -4.30858 25.05368 1.000 105.18188 1489 VAL B CA 1
ATOM 3371 C C . VAL A 1 470 ? 66.82686 -4.37220 25.89370 1.000 105.96840 1489 VAL B C 1
ATOM 3372 O O . VAL A 1 470 ? 66.80338 -4.91035 27.01038 1.000 108.79408 1489 VAL B O 1
ATOM 3376 N N . PRO A 1 471 ? 67.96212 -3.85627 25.40009 1.000 106.65311 1490 PRO B N 1
ATOM 3377 C CA . PRO A 1 471 ? 69.19692 -3.81861 26.19131 1.000 104.66513 1490 PRO B CA 1
ATOM 3378 C C . PRO A 1 471 ? 69.17324 -2.72414 27.25478 1.000 104.28326 1490 PRO B C 1
ATOM 3379 O O . PRO A 1 471 ? 69.01471 -3.03555 28.43560 1.000 101.68269 1490 PRO B O 1
ATOM 3383 N N . HIS B 2 26 ? 39.66471 15.38633 -21.63238 1.000 102.43843 6 HIS A N 1
ATOM 3384 C CA . HIS B 2 26 ? 38.53512 16.02802 -20.97118 1.000 107.12349 6 HIS A CA 1
ATOM 3385 C C . HIS B 2 26 ? 39.01422 17.04374 -19.93673 1.000 110.53523 6 HIS A C 1
ATOM 3386 O O . HIS B 2 26 ? 38.25252 17.90901 -19.50119 1.000 106.02304 6 HIS A O 1
ATOM 3393 N N . ARG B 2 27 ? 40.28110 16.92836 -19.54107 1.000 109.41643 7 ARG A N 1
ATOM 3394 C CA . ARG B 2 27 ? 40.89160 17.89037 -18.63281 1.000 95.88809 7 ARG A CA 1
ATOM 3395 C C . ARG B 2 27 ? 41.37495 19.14228 -19.34855 1.000 93.51894 7 ARG A C 1
ATOM 3396 O O . ARG B 2 27 ? 41.83342 20.07765 -18.68474 1.000 92.38748 7 ARG A O 1
ATOM 3404 N N . VAL B 2 28 ? 41.26974 19.17983 -20.67947 1.000 97.44038 8 VAL A N 1
ATOM 3405 C CA . VAL B 2 28 ? 41.80962 20.28595 -21.46514 1.000 94.65141 8 VAL A CA 1
ATOM 3406 C C . VAL B 2 28 ? 41.09992 21.59494 -21.14060 1.000 91.25078 8 VAL A C 1
ATOM 3407 O O . VAL B 2 28 ? 41.67875 22.67884 -21.29003 1.000 88.14886 8 VAL A O 1
ATOM 3411 N N . LEU B 2 29 ? 39.85296 21.52248 -20.66951 1.000 91.12242 9 LEU A N 1
ATOM 3412 C CA . LEU B 2 29 ? 39.07906 22.72577 -20.38560 1.000 92.54024 9 LEU A CA 1
ATOM 3413 C C . LEU B 2 29 ? 39.66442 23.55884 -19.25200 1.000 88.67126 9 LEU A C 1
ATOM 3414 O O . LEU B 2 29 ? 39.21451 24.69139 -19.04465 1.000 89.15824 9 LEU A O 1
ATOM 3419 N N . HIS B 2 30 ? 40.64975 23.03805 -18.52073 1.000 88.87382 10 HIS A N 1
ATOM 3420 C CA . HIS B 2 30 ? 41.25291 23.75446 -17.40361 1.000 90.62727 10 HIS A CA 1
ATOM 3421 C C . HIS B 2 30 ? 42.75734 23.93447 -17.56454 1.000 88.97012 10 HIS A C 1
ATOM 3422 O O . HIS B 2 30 ? 43.41263 24.43814 -16.64434 1.000 87.65851 10 HIS A O 1
ATOM 3429 N N . LEU B 2 31 ? 43.32193 23.53650 -18.70164 1.000 92.13329 11 LEU A N 1
ATOM 3430 C CA . LEU B 2 31 ? 44.73598 23.75979 -18.96683 1.000 93.19286 11 LEU A CA 1
ATOM 3431 C C . LEU B 2 31 ? 44.95484 25.20102 -19.40566 1.000 88.52314 11 LEU A C 1
ATOM 3432 O O . LEU B 2 31 ? 44.30652 25.68067 -20.34150 1.000 86.07403 11 LEU A O 1
ATOM 3437 N N . ARG B 2 32 ? 45.86380 25.89276 -18.72389 1.000 81.86880 12 ARG A N 1
ATOM 3438 C CA . ARG B 2 32 ? 46.15617 27.28724 -19.01155 1.000 75.06619 12 ARG A CA 1
ATOM 3439 C C . ARG B 2 32 ? 47.66193 27.49179 -19.07218 1.000 76.64351 12 ARG A C 1
ATOM 3440 O O . ARG B 2 32 ? 48.43118 26.75880 -18.44426 1.000 72.37388 12 ARG A O 1
ATOM 3448 N N . ASP B 2 33 ? 48.07546 28.48824 -19.85336 1.000 77.78569 13 ASP A N 1
ATOM 3449 C CA . ASP B 2 33 ? 49.46764 28.91644 -19.86597 1.000 79.88004 13 ASP A CA 1
ATOM 3450 C C . ASP B 2 33 ? 49.80684 29.46974 -18.48938 1.000 81.92166 13 ASP A C 1
ATOM 3451 O O . ASP B 2 33 ? 50.46267 28.80227 -17.68259 1.000 93.42643 13 ASP A O 1
ATOM 3456 N N . ARG B 2 34 ? 49.35949 30.69312 -18.21931 1.000 72.45115 14 ARG A N 1
ATOM 3457 C CA . ARG B 2 34 ? 49.31193 31.22375 -16.86389 1.000 72.24046 14 ARG A CA 1
ATOM 3458 C C . ARG B 2 34 ? 47.90063 31.74596 -16.63088 1.000 69.14614 14 ARG A C 1
ATOM 3459 O O . ARG B 2 34 ? 47.01254 30.98606 -16.23172 1.000 67.41100 14 ARG A O 1
ATOM 3467 N N . LEU B 2 35 ? 47.67513 33.03103 -16.90115 1.000 74.46830 15 LEU A N 1
ATOM 3468 C CA . LEU B 2 35 ? 46.31623 33.54374 -17.00990 1.000 68.64777 15 LEU A CA 1
ATOM 3469 C C . LEU B 2 35 ? 45.70038 33.26387 -18.37335 1.000 73.61334 15 LEU A C 1
ATOM 3470 O O . LEU B 2 35 ? 44.49480 33.47294 -18.54609 1.000 78.21130 15 LEU A O 1
ATOM 3475 N N . ASP B 2 36 ? 46.49067 32.78725 -19.32961 1.000 70.60262 16 ASP A N 1
ATOM 3476 C CA . ASP B 2 36 ? 46.08690 32.67022 -20.72151 1.000 72.80408 16 ASP A CA 1
ATOM 3477 C C . ASP B 2 36 ? 45.74106 31.22685 -21.07136 1.000 75.66542 16 ASP A C 1
ATOM 3478 O O . ASP B 2 36 ? 46.08318 30.28622 -20.35232 1.000 78.86229 16 ASP A O 1
ATOM 3483 N N . LEU B 2 37 ? 45.05349 31.06610 -22.19991 1.000 86.08148 17 LEU A N 1
ATOM 3484 C CA . LEU B 2 37 ? 44.66433 29.74192 -22.66705 1.000 85.45001 17 LEU A CA 1
ATOM 3485 C C . LEU B 2 37 ? 45.89147 28.93396 -23.06768 1.000 80.23274 17 LEU A C 1
ATOM 3486 O O . LEU B 2 37 ? 46.78323 29.43841 -23.75693 1.000 80.70998 17 LEU A O 1
ATOM 3491 N N . ALA B 2 38 ? 45.93481 27.67705 -22.63537 1.000 80.18542 18 ALA A N 1
ATOM 3492 C CA . ALA B 2 38 ? 46.98587 26.77700 -23.07833 1.000 80.64796 18 ALA A CA 1
ATOM 3493 C C . ALA B 2 38 ? 46.81004 26.45167 -24.55961 1.000 87.70767 18 ALA A C 1
ATOM 3494 O O . ALA B 2 38 ? 45.72357 26.59002 -25.13097 1.000 85.60724 18 ALA A O 1
ATOM 3496 N N . ALA B 2 39 ? 47.90605 26.01194 -25.18346 1.000 89.93293 19 ALA A N 1
ATOM 3497 C CA . ALA B 2 39 ? 47.88256 25.74869 -26.61901 1.000 82.55893 19 ALA A CA 1
ATOM 3498 C C . ALA B 2 39 ? 46.91881 24.62041 -26.96343 1.000 88.08258 19 ALA A C 1
ATOM 3499 O O . ALA B 2 39 ? 46.20820 24.68988 -27.97295 1.000 94.47051 19 ALA A O 1
ATOM 3501 N N . GLU B 2 40 ? 46.87378 23.57562 -26.13290 1.000 89.12632 20 GLU A N 1
ATOM 3502 C CA . GLU B 2 40 ? 45.98877 22.44915 -26.41321 1.000 91.06191 20 GLU A CA 1
ATOM 3503 C C . GLU B 2 40 ? 44.52624 22.87706 -26.39590 1.000 88.71041 20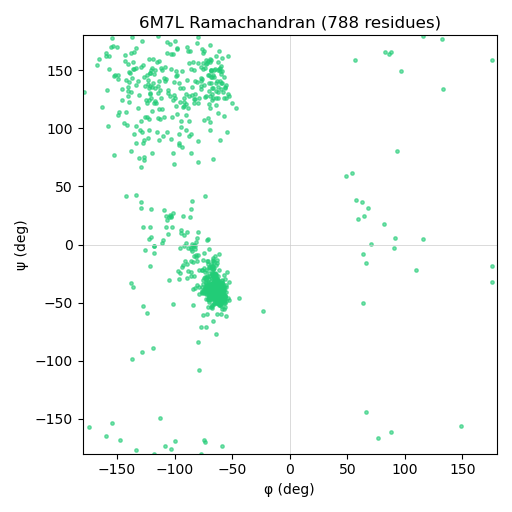 GLU A C 1
ATOM 3504 O O . GLU B 2 40 ? 43.71637 22.38213 -27.18917 1.000 85.79668 20 GLU A O 1
ATOM 3510 N N . LEU B 2 41 ? 44.17011 23.80073 -25.50040 1.000 89.77859 21 LEU A N 1
ATOM 3511 C CA . LEU B 2 41 ? 42.79405 24.28207 -25.44395 1.000 86.82198 21 LEU A CA 1
ATOM 3512 C C . LEU B 2 41 ? 42.47508 25.17454 -26.63623 1.000 91.43131 21 LEU A C 1
ATOM 3513 O O . LEU B 2 41 ? 41.34663 25.16340 -27.14304 1.000 88.18608 21 LEU A O 1
ATOM 3518 N N . LYS B 2 42 ? 43.45762 25.95264 -27.09867 1.000 90.04373 22 LYS A N 1
ATOM 3519 C CA . LYS B 2 42 ? 43.24876 26.78617 -28.27801 1.000 89.15635 22 LYS A CA 1
ATOM 3520 C C . LYS B 2 42 ? 43.03673 25.93638 -29.52435 1.000 96.88306 22 LYS A C 1
ATOM 3521 O O . LYS B 2 42 ? 42.19778 26.26684 -30.36993 1.000 97.21490 22 LYS A O 1
ATOM 3527 N N . LEU B 2 43 ? 43.78490 24.83688 -29.65506 1.000 99.18893 23 LEU A N 1
ATOM 3528 C CA . LEU B 2 43 ? 43.56646 23.92584 -30.77407 1.000 101.94404 23 LEU A CA 1
ATOM 3529 C C . LEU B 2 43 ? 42.18423 23.28996 -30.70946 1.000 99.83722 23 LEU A C 1
ATOM 3530 O O . LEU B 2 43 ? 41.56350 23.04266 -31.75011 1.000 105.62184 23 LEU A O 1
ATOM 3535 N N . LEU B 2 44 ? 41.68561 23.02255 -29.50017 1.000 96.41763 24 LEU A N 1
ATOM 3536 C CA . LEU B 2 44 ? 40.35827 22.43306 -29.35978 1.000 101.34924 24 LEU A CA 1
ATOM 3537 C C . LEU B 2 44 ? 39.26763 23.41725 -29.76213 1.000 102.21065 24 LEU A C 1
ATOM 3538 O O . LEU B 2 44 ? 38.29660 23.03740 -30.42641 1.000 104.70970 24 LEU A O 1
ATOM 3543 N N . CYS B 2 45 ? 39.40468 24.68424 -29.36379 1.000 103.70930 25 CYS A N 1
ATOM 3544 C CA . CYS B 2 45 ? 38.39970 25.68483 -29.70385 1.000 100.27897 25 CYS A CA 1
ATOM 3545 C C . CYS B 2 45 ? 38.35022 25.97120 -31.19896 1.000 97.94974 25 CYS A C 1
ATOM 3546 O O . CYS B 2 45 ? 37.31090 26.41797 -31.69567 1.000 97.85659 25 CYS A O 1
ATOM 3549 N N . GLU B 2 46 ? 39.44513 25.72413 -31.92454 1.000 102.33509 26 GLU A N 1
ATOM 3550 C CA . GLU B 2 46 ? 39.41054 25.84054 -33.37880 1.000 106.21663 26 GLU A CA 1
ATOM 3551 C C . GLU B 2 46 ? 38.42902 24.84918 -33.98916 1.000 104.79752 26 GLU A C 1
ATOM 3552 O O . GLU B 2 46 ? 37.83762 25.12470 -35.03923 1.000 105.12372 26 GLU A O 1
ATOM 3558 N N . ARG B 2 47 ? 38.23726 23.69930 -33.34436 1.000 101.75541 27 ARG A N 1
ATOM 3559 C CA . ARG B 2 47 ? 37.30538 22.67110 -33.80500 1.000 103.62478 27 ARG A CA 1
ATOM 3560 C C . ARG B 2 47 ? 35.84658 23.05110 -33.58334 1.000 105.22802 27 ARG A C 1
ATOM 3561 O O . ARG B 2 47 ? 35.04056 22.21187 -33.17283 1.000 107.59324 27 ARG A O 1
ATOM 3569 N N . GLY B 2 48 ? 35.47111 24.30351 -33.83836 1.000 104.05274 28 GLY A N 1
ATOM 3570 C CA . GLY B 2 48 ? 34.09981 24.73017 -33.64804 1.000 102.87501 28 GLY A CA 1
ATOM 3571 C C . GLY B 2 48 ? 33.79654 25.09221 -32.20780 1.000 103.57437 28 GLY A C 1
ATOM 3572 O O . GLY B 2 48 ? 34.56366 24.78736 -31.28908 1.000 99.52860 28 GLY A O 1
ATOM 3573 N N . PRO B 2 49 ? 32.66624 25.76234 -31.98678 1.000 104.07747 29 PRO A N 1
ATOM 3574 C CA . PRO B 2 49 ? 32.27172 26.16613 -30.63124 1.000 96.04181 29 PRO A CA 1
ATOM 3575 C C . PRO B 2 49 ? 31.50572 25.11098 -29.84712 1.000 95.95686 29 PRO A C 1
ATOM 3576 O O . PRO B 2 49 ? 31.16554 25.35699 -28.68370 1.000 92.02112 29 PRO A O 1
ATOM 3580 N N . LEU B 2 50 ? 31.22550 23.95683 -30.44741 1.000 105.40846 30 LEU A N 1
ATOM 3581 C CA . LEU B 2 50 ? 30.48182 22.89406 -29.77531 1.000 104.59324 30 LEU A CA 1
ATOM 3582 C C . LEU B 2 50 ? 30.96521 21.56536 -30.33671 1.000 108.58969 30 LEU A C 1
ATOM 3583 O O . LEU B 2 50 ? 30.71252 21.25759 -31.50559 1.000 111.81019 30 LEU A O 1
ATOM 3588 N N . VAL B 2 51 ? 31.65698 20.78420 -29.51206 1.000 104.01739 31 VAL A N 1
ATOM 3589 C CA . VAL B 2 51 ? 32.20988 19.50701 -29.93931 1.000 108.81516 31 VAL A CA 1
ATOM 3590 C C . VAL B 2 51 ? 31.58084 18.39018 -29.11867 1.000 113.71030 31 VAL A C 1
ATOM 3591 O O . VAL B 2 51 ? 31.24019 18.56549 -27.94362 1.000 110.83654 31 VAL A O 1
ATOM 3595 N N . ARG B 2 52 ? 31.40777 17.23793 -29.75727 1.000 116.51863 32 ARG A N 1
ATOM 3596 C CA . ARG B 2 52 ? 31.02030 16.02190 -29.06227 1.000 117.79985 32 ARG A CA 1
ATOM 3597 C C . ARG B 2 52 ? 32.26583 15.18796 -28.79954 1.000 115.07051 32 ARG A C 1
ATOM 3598 O O . ARG B 2 52 ? 33.20932 15.18534 -29.59428 1.000 118.15278 32 ARG A O 1
ATOM 3606 N N . ILE B 2 53 ? 32.27236 14.49446 -27.66664 1.000 112.63836 33 ILE A N 1
ATOM 3607 C CA . ILE B 2 53 ? 33.44813 13.72593 -27.27033 1.000 119.55282 33 ILE A CA 1
ATOM 3608 C C . ILE B 2 53 ? 33.01181 12.44416 -26.56851 1.000 121.52270 33 ILE A C 1
ATOM 3609 O O . ILE B 2 53 ? 32.56518 12.48175 -25.41199 1.000 118.20686 33 ILE A O 1
ATOM 3614 N N . PRO B 2 54 ? 33.09767 11.29543 -27.23533 1.000 121.22392 34 PRO A N 1
ATOM 3615 C CA . PRO B 2 54 ? 32.82834 10.02566 -26.55404 1.000 119.40068 34 PRO A CA 1
ATOM 3616 C C . PRO B 2 54 ? 34.03422 9.56763 -25.74886 1.000 116.13368 34 PRO A C 1
ATOM 3617 O O . PRO B 2 54 ? 35.18287 9.69329 -26.18134 1.000 114.95004 34 PRO A O 1
ATOM 3621 N N . LEU B 2 55 ? 33.76123 9.03540 -24.56233 1.000 114.90285 35 LEU A N 1
ATOM 3622 C CA . LEU B 2 55 ? 34.81952 8.55379 -23.68188 1.000 113.45607 35 LEU A CA 1
ATOM 3623 C C . LEU B 2 55 ? 35.31099 7.17741 -24.12064 1.000 117.57135 35 LEU A C 1
ATOM 3624 O O . LEU B 2 55 ? 36.22554 6.61197 -23.51997 1.000 117.52078 35 LEU A O 1
ATOM 3629 N N . SER B 2 59 ? 32.13634 5.60048 -18.76848 1.000 105.55494 39 SER A N 1
ATOM 3630 C CA . SER B 2 59 ? 32.33069 6.01767 -20.15235 1.000 109.59972 39 SER A CA 1
ATOM 3631 C C . SER B 2 59 ? 30.99867 6.29195 -20.84550 1.000 107.52403 39 SER A C 1
ATOM 3632 O O . SER B 2 59 ? 30.06959 5.48675 -20.77591 1.000 96.94916 39 SER A O 1
ATOM 3635 N N . ALA B 2 60 ? 30.91958 7.43807 -21.51228 1.000 111.59404 40 ALA A N 1
ATOM 3636 C CA . ALA B 2 60 ? 29.72424 7.84924 -22.23710 1.000 109.05798 40 ALA A CA 1
ATOM 3637 C C . ALA B 2 60 ? 30.14232 8.89818 -23.26576 1.000 112.99561 40 ALA A C 1
ATOM 3638 O O . ALA B 2 60 ? 31.33321 9.04556 -23.56315 1.000 110.35342 40 ALA A O 1
ATOM 3640 N N . VAL B 2 61 ? 29.17025 9.62572 -23.80843 1.000 116.88948 41 VAL A N 1
ATOM 3641 C CA . VAL B 2 61 ? 29.42833 10.68296 -24.77998 1.000 119.60401 41 VAL A CA 1
ATOM 3642 C C . VAL B 2 61 ? 29.12392 12.02246 -24.12025 1.000 121.37879 41 VAL A C 1
ATOM 3643 O O . VAL B 2 61 ? 27.98001 12.29148 -23.73067 1.000 113.95494 41 VAL A O 1
ATOM 3647 N N . HIS B 2 62 ? 30.15137 12.85350 -23.98327 1.000 119.84973 42 HIS A N 1
ATOM 3648 C CA . HIS B 2 62 ? 30.02348 14.18187 -23.40581 1.000 115.60068 42 HIS A CA 1
ATOM 3649 C C . HIS B 2 62 ? 30.05153 15.24255 -24.50211 1.000 116.11120 42 HIS A C 1
ATOM 3650 O O . HIS B 2 62 ? 30.29888 14.95938 -25.67655 1.000 116.23804 42 HIS A O 1
ATOM 3657 N N . TRP B 2 63 ? 29.79248 16.48433 -24.09782 1.000 117.65190 43 TRP A N 1
ATOM 3658 C CA . TRP B 2 63 ? 29.76570 17.61309 -25.01565 1.000 114.55682 43 TRP A CA 1
ATOM 3659 C C . TRP B 2 63 ? 30.47414 18.80126 -24.38713 1.000 109.04476 43 TRP A C 1
ATOM 3660 O O . TRP B 2 63 ? 30.38123 19.02111 -23.17625 1.000 108.83610 43 TRP A O 1
ATOM 3671 N N . PHE B 2 64 ? 31.18213 19.56288 -25.21717 1.000 105.75655 44 PHE A N 1
ATOM 3672 C CA . PHE B 2 64 ? 31.87552 20.77020 -24.78666 1.000 96.81966 44 PHE A CA 1
ATOM 3673 C C . PHE B 2 64 ? 31.25574 21.96746 -25.49101 1.000 97.79398 44 PHE A C 1
ATOM 3674 O O . PHE B 2 64 ? 31.22821 22.01967 -26.72515 1.000 93.52064 44 PHE A O 1
ATOM 3682 N N . ALA B 2 65 ? 30.75681 22.92031 -24.70895 1.000 94.84345 45 ALA A N 1
ATOM 3683 C CA . ALA B 2 65 ? 30.27695 24.19658 -25.22551 1.000 93.86953 45 ALA A CA 1
ATOM 3684 C C . ALA B 2 65 ? 31.40032 25.21270 -25.05202 1.000 92.54186 45 ALA A C 1
ATOM 3685 O O . ALA B 2 65 ? 31.75544 25.56810 -23.92290 1.000 83.50786 45 ALA A O 1
ATOM 3687 N N . LEU B 2 66 ? 31.96588 25.67103 -26.16951 1.000 89.32872 46 LEU A N 1
ATOM 3688 C CA . LEU B 2 66 ? 33.14912 26.51824 -26.14308 1.000 86.06341 46 LEU A CA 1
ATOM 3689 C C . LEU B 2 66 ? 32.92793 27.90389 -26.73411 1.000 83.33428 46 LEU A C 1
ATOM 3690 O O . LEU B 2 66 ? 33.86460 28.71133 -26.73913 1.000 80.85547 46 LEU A O 1
ATOM 3695 N N . GLY B 2 67 ? 31.73026 28.20751 -27.22701 1.000 78.43789 47 GLY A N 1
ATOM 3696 C CA . GLY B 2 67 ? 31.44813 29.47968 -27.86579 1.000 81.95285 47 GLY A CA 1
ATOM 3697 C C . GLY B 2 67 ? 30.48858 30.31816 -27.04351 1.000 80.96376 47 GLY A C 1
ATOM 3698 O O . GLY B 2 67 ? 29.66026 29.78727 -26.30069 1.000 77.97640 47 GLY A O 1
ATOM 3699 N N . TYR B 2 68 ? 30.60105 31.64113 -27.19165 1.000 78.18609 48 TYR A N 1
ATOM 3700 C CA . TYR B 2 68 ? 29.76217 32.55692 -26.42281 1.000 76.37372 48 TYR A CA 1
ATOM 3701 C C . TYR B 2 68 ? 28.28322 32.32368 -26.70664 1.000 82.49226 48 TYR A C 1
ATOM 3702 O O . TYR B 2 68 ? 27.47998 32.15587 -25.78136 1.000 80.15108 48 TYR A O 1
ATOM 3711 N N . ASP B 2 69 ? 27.90448 32.30525 -27.98657 1.000 86.08915 49 ASP A N 1
ATOM 3712 C CA . ASP B 2 69 ? 26.50485 32.08677 -28.33414 1.000 83.70912 49 ASP A CA 1
ATOM 3713 C C . ASP B 2 69 ? 26.05475 30.67099 -27.99842 1.000 83.52552 49 ASP A C 1
ATOM 3714 O O . ASP B 2 69 ? 24.89795 30.46501 -27.61397 1.000 80.92470 49 ASP A O 1
ATOM 3719 N N . VAL B 2 70 ? 26.95053 29.69037 -28.12167 1.000 85.13754 50 VAL A N 1
ATOM 3720 C CA . VAL B 2 70 ? 26.58416 28.30948 -27.82343 1.000 86.53793 50 VAL A CA 1
ATOM 3721 C C . VAL B 2 70 ? 26.38534 28.11739 -26.32464 1.000 87.32905 50 VAL A C 1
ATOM 3722 O O . VAL B 2 70 ? 25.45589 27.42416 -25.89331 1.000 87.32493 50 VAL A O 1
ATOM 3726 N N . VAL B 2 71 ? 27.24930 28.72511 -25.50701 1.000 82.49751 51 VAL A N 1
ATOM 3727 C CA . VAL B 2 71 ? 27.12043 28.58159 -24.05959 1.000 80.73314 51 VAL A CA 1
ATOM 3728 C C . VAL B 2 71 ? 25.87218 29.29953 -23.55830 1.000 77.73975 51 VAL A C 1
ATOM 3729 O O . VAL B 2 71 ? 25.17980 28.81021 -22.65694 1.000 79.70642 51 VAL A O 1
ATOM 3733 N N . ARG B 2 72 ? 25.55812 30.46406 -24.13336 1.000 73.49350 52 ARG A N 1
ATOM 3734 C CA . ARG B 2 72 ? 24.32732 31.15570 -23.76006 1.000 83.33365 52 ARG A CA 1
ATOM 3735 C C . ARG B 2 72 ? 23.10377 30.30135 -24.05958 1.000 87.16440 52 ARG A C 1
ATOM 3736 O O . ARG B 2 72 ? 22.17007 30.23395 -23.25106 1.000 86.47529 52 ARG A O 1
ATOM 3744 N N . GLU B 2 73 ? 23.09087 29.64369 -25.22087 1.000 88.25170 53 GLU A N 1
ATOM 3745 C CA . GLU B 2 73 ? 21.95754 28.80194 -25.58801 1.000 91.76101 53 GLU A CA 1
ATOM 3746 C C . GLU B 2 73 ? 21.77799 27.65885 -24.59751 1.000 89.75673 53 GLU A C 1
ATOM 3747 O O . GLU B 2 73 ? 20.68526 27.45689 -24.05529 1.000 93.43811 53 GLU A O 1
ATOM 3753 N N . VAL B 2 74 ? 22.84992 26.90670 -24.33616 1.000 84.06250 54 VAL A N 1
ATOM 3754 C CA . VAL B 2 74 ? 22.74075 25.72957 -23.48445 1.000 82.76547 54 VAL A CA 1
ATOM 3755 C C . VAL B 2 74 ? 22.44693 26.09481 -22.03549 1.000 87.30903 54 VAL A C 1
ATOM 3756 O O . VAL B 2 74 ? 22.01334 25.23406 -21.26130 1.000 93.56389 54 VAL A O 1
ATOM 3760 N N . LEU B 2 75 ? 22.66720 27.34837 -21.64295 1.000 87.32399 55 LEU A N 1
ATOM 3761 C CA . LEU B 2 75 ? 22.31453 27.80568 -20.30474 1.000 83.73610 55 LEU A CA 1
ATOM 3762 C C . LEU B 2 75 ? 20.96194 28.49931 -20.24834 1.000 83.89212 55 LEU A C 1
ATOM 3763 O O . LEU B 2 75 ? 20.28868 28.43677 -19.21419 1.000 75.06449 55 LEU A O 1
ATOM 3768 N N . GLY B 2 76 ? 20.54756 29.15172 -21.33045 1.000 85.31015 56 GLY A N 1
ATOM 3769 C CA . GLY B 2 76 ? 19.26401 29.81327 -21.39124 1.000 90.96199 56 GLY A CA 1
ATOM 3770 C C . GLY B 2 76 ? 18.11338 28.95582 -21.86107 1.000 94.79288 56 GLY A C 1
ATOM 3771 O O . GLY B 2 76 ? 16.97121 29.42483 -21.87886 1.000 93.67380 56 GLY A O 1
ATOM 3772 N N . SER B 2 77 ? 18.37299 27.70736 -22.24024 1.000 97.39245 57 SER A N 1
ATOM 3773 C CA . SER B 2 77 ? 17.33368 26.81670 -22.73499 1.000 102.51304 57 SER A CA 1
ATOM 3774 C C . SER B 2 77 ? 16.69914 26.04322 -21.58752 1.000 109.95862 57 SER A C 1
ATOM 3775 O O . SER B 2 77 ? 17.38243 25.62411 -20.64835 1.000 102.68375 57 SER A O 1
ATOM 3778 N N . GLU B 2 78 ? 15.38425 25.85195 -21.67589 1.000 115.57999 58 GLU A N 1
ATOM 3779 C CA . GLU B 2 78 ? 14.63531 25.07948 -20.69334 1.000 114.64529 58 GLU A CA 1
ATOM 3780 C C . GLU B 2 78 ? 14.75337 23.57424 -20.90961 1.000 116.02759 58 GLU A C 1
ATOM 3781 O O . GLU B 2 78 ? 14.02033 22.81230 -20.27007 1.000 115.53430 58 GLU A O 1
ATOM 3787 N N . LYS B 2 79 ? 15.65789 23.13236 -21.78525 1.000 117.31262 59 LYS A N 1
ATOM 3788 C CA . LYS B 2 79 ? 15.80209 21.72583 -22.14036 1.000 119.33792 59 LYS A CA 1
ATOM 3789 C C . LYS B 2 79 ? 17.00613 21.07159 -21.46967 1.000 120.46674 59 LYS A C 1
ATOM 3790 O O . LYS B 2 79 ? 17.53784 20.08094 -21.98413 1.000 121.35888 59 LYS A O 1
ATOM 3796 N N . PHE B 2 80 ? 17.45168 21.60388 -20.33318 1.000 114.33489 60 PHE A N 1
ATOM 3797 C CA . PHE B 2 80 ? 18.62304 21.07790 -19.64818 1.000 115.22989 60 PHE A CA 1
ATOM 3798 C C . PHE B 2 80 ? 18.38182 21.09371 -18.14480 1.000 115.75323 60 PHE A C 1
ATOM 3799 O O . PHE B 2 80 ? 17.57820 21.87589 -17.63114 1.000 115.38645 60 PHE A O 1
ATOM 3807 N N . ASP B 2 81 ? 19.09329 20.21250 -17.44281 1.000 112.98613 61 ASP A N 1
ATOM 3808 C CA . ASP B 2 81 ? 19.01460 20.11715 -15.99196 1.000 115.25721 61 ASP A CA 1
ATOM 3809 C C . ASP B 2 81 ? 20.39264 19.79512 -15.43015 1.000 112.62005 61 ASP A C 1
ATOM 3810 O O . ASP B 2 81 ? 21.29030 19.34520 -16.14669 1.000 115.05229 61 ASP A O 1
ATOM 3815 N N . LYS B 2 82 ? 20.54893 20.02920 -14.13062 1.000 100.34534 62 LYS A N 1
ATOM 3816 C CA . LYS B 2 82 ? 21.81618 19.77419 -13.45431 1.000 99.63192 62 LYS A CA 1
ATOM 3817 C C . LYS B 2 82 ? 21.58933 19.10889 -12.10039 1.000 98.92706 62 LYS A C 1
ATOM 3818 O O . LYS B 2 82 ? 22.47980 18.44793 -11.56546 1.000 100.66087 62 LYS A O 1
ATOM 3824 N N . PRO B 2 97 ? 20.75262 21.81694 1.58461 1.000 86.41366 77 PRO A N 1
ATOM 3825 C CA . PRO B 2 97 ? 19.82734 22.94740 1.69659 1.000 86.41249 77 PRO A CA 1
ATOM 3826 C C . PRO B 2 97 ? 20.53710 24.28514 1.51956 1.000 85.82730 77 PRO A C 1
ATOM 3827 O O . PRO B 2 97 ? 21.72258 24.39433 1.83350 1.000 88.05412 77 PRO A O 1
ATOM 3831 N N . GLY B 2 98 ? 19.82064 25.28941 1.02027 1.000 78.58350 78 GLY A N 1
ATOM 3832 C CA . GLY B 2 98 ? 20.40373 26.59613 0.80605 1.000 76.25559 78 GLY A CA 1
ATOM 3833 C C . GLY B 2 98 ? 21.41002 26.68139 -0.31949 1.000 73.38118 78 GLY A C 1
ATOM 3834 O O . GLY B 2 98 ? 21.96009 27.76334 -0.55216 1.000 75.12622 78 GLY A O 1
ATOM 3835 N N . ASN B 2 99 ? 21.67198 25.58213 -1.02388 1.000 72.37863 79 ASN A N 1
ATOM 3836 C CA . ASN B 2 99 ? 22.62493 25.56676 -2.13290 1.000 77.35524 79 ASN A CA 1
ATOM 3837 C C . ASN B 2 99 ? 21.83395 25.74150 -3.42188 1.000 83.50965 79 ASN A C 1
ATOM 3838 O O . ASN B 2 99 ? 21.31509 24.78330 -3.99705 1.000 83.69881 79 ASN A O 1
ATOM 3843 N N . LEU B 2 100 ? 21.74157 26.99417 -3.88023 1.000 81.46120 80 LEU A N 1
ATOM 3844 C CA . LEU B 2 100 ? 20.96706 27.29810 -5.07789 1.000 79.81251 80 LEU A CA 1
ATOM 3845 C C . LEU B 2 100 ? 21.52470 26.60174 -6.31144 1.000 80.88684 80 LEU A C 1
ATOM 3846 O O . LEU B 2 100 ? 20.76142 26.23265 -7.21177 1.000 75.45261 80 LEU A O 1
ATOM 3851 N N . LEU B 2 101 ? 22.84376 26.40642 -6.37160 1.000 80.29162 81 LEU A N 1
ATOM 3852 C CA . LEU B 2 101 ? 23.45705 25.91102 -7.59900 1.000 79.21348 81 LEU A CA 1
ATOM 3853 C C . LEU B 2 101 ? 23.08708 24.45876 -7.87705 1.000 84.96988 81 LEU A C 1
ATOM 3854 O O . LEU B 2 101 ? 22.97753 24.06410 -9.04315 1.000 87.96579 81 LEU A O 1
ATOM 3859 N N . GLN B 2 102 ? 22.88729 23.65333 -6.83710 1.000 89.09848 82 GLN A N 1
ATOM 3860 C CA . GLN B 2 102 ? 22.48557 22.26446 -7.01541 1.000 91.05214 82 GLN A CA 1
ATOM 3861 C C . GLN B 2 102 ? 20.97346 22.07937 -6.99798 1.000 88.67944 82 GLN A C 1
ATOM 3862 O O . GLN B 2 102 ? 20.50024 20.95145 -7.17100 1.000 92.32796 82 GLN A O 1
ATOM 3868 N N . LEU B 2 103 ? 20.21062 23.14862 -6.79548 1.000 87.16738 83 LEU A N 1
ATOM 3869 C CA . LEU B 2 103 ? 18.75813 23.08933 -6.84165 1.000 90.63939 83 LEU A CA 1
ATOM 3870 C C . LEU B 2 103 ? 18.25842 23.29269 -8.26961 1.000 92.60301 83 LEU A C 1
ATOM 3871 O O . LEU B 2 103 ? 18.93098 23.88798 -9.11432 1.000 92.44529 83 LEU A O 1
ATOM 3876 N N . ASP B 2 104 ? 17.06218 22.78531 -8.52898 1.000 93.58699 84 ASP A N 1
ATOM 3877 C CA . ASP B 2 104 ? 16.40400 22.91780 -9.81779 1.000 92.77170 84 ASP A CA 1
ATOM 3878 C C . ASP B 2 104 ? 14.94723 23.28055 -9.58118 1.000 95.65364 84 ASP A C 1
ATOM 3879 O O . ASP B 2 104 ? 14.41102 23.03559 -8.49469 1.000 90.35878 84 ASP A O 1
ATOM 3884 N N . PRO B 2 105 ? 14.28950 23.89047 -10.56754 1.000 90.68846 85 PRO A N 1
ATOM 3885 C CA . PRO B 2 105 ? 12.90149 24.29677 -10.37171 1.000 89.49973 85 PRO A CA 1
ATOM 3886 C C . PRO B 2 105 ? 12.03214 23.10221 -10.03741 1.000 96.23517 85 PRO A C 1
ATOM 3887 O O . PRO B 2 105 ? 12.30374 21.96983 -10.47960 1.000 96.24236 85 PRO A O 1
ATOM 3891 N N . PRO B 2 106 ? 10.96005 23.30737 -9.25420 1.000 96.83033 86 PRO A N 1
ATOM 3892 C CA . PRO B 2 106 ? 10.53513 24.61228 -8.73604 1.000 94.78578 86 PRO A CA 1
ATOM 3893 C C . PRO B 2 106 ? 11.21922 25.01936 -7.43083 1.000 91.42347 86 PRO A C 1
ATOM 3894 O O . PRO B 2 106 ? 10.98932 26.12985 -6.95013 1.000 90.11109 86 PRO A O 1
ATOM 3898 N N . GLU B 2 107 ? 12.04338 24.13440 -6.86403 1.000 87.44456 87 GLU A N 1
ATOM 3899 C CA . GLU B 2 107 ? 12.70906 24.46211 -5.60698 1.000 88.77028 87 GLU A CA 1
ATOM 3900 C C . GLU B 2 107 ? 13.74400 25.56211 -5.80087 1.000 88.30771 87 GLU A C 1
ATOM 3901 O O . GLU B 2 107 ? 13.90287 26.42983 -4.93344 1.000 90.10219 87 GLU A O 1
ATOM 3907 N N . HIS B 2 108 ? 14.46368 25.53900 -6.92726 1.000 86.19947 88 HIS A N 1
ATOM 3908 C CA . HIS B 2 108 ? 15.41930 26.60560 -7.20849 1.000 85.07395 88 HIS A CA 1
ATOM 3909 C C . HIS B 2 108 ? 14.72147 27.95418 -7.29382 1.000 80.76997 88 HIS A C 1
ATOM 3910 O O . HIS B 2 108 ? 15.25672 28.96987 -6.83492 1.000 77.76072 88 HIS A O 1
ATOM 3917 N N . THR B 2 109 ? 13.52432 27.98357 -7.88120 1.000 82.65054 89 THR A N 1
ATOM 3918 C CA . THR B 2 109 ? 12.76276 29.22500 -7.93297 1.000 81.15349 89 THR A CA 1
ATOM 3919 C C . THR B 2 109 ? 12.37306 29.68350 -6.53391 1.000 81.06953 89 THR A C 1
ATOM 3920 O O . THR B 2 109 ? 12.46710 30.87348 -6.21404 1.000 78.61684 89 THR A O 1
ATOM 3924 N N . ARG B 2 110 ? 11.95998 28.74542 -5.67732 1.000 80.99458 90 ARG A N 1
ATOM 3925 C CA . ARG B 2 110 ? 11.48483 29.10554 -4.34434 1.000 81.89727 90 ARG A CA 1
ATOM 3926 C C . ARG B 2 110 ? 12.57949 29.76703 -3.51459 1.000 86.72154 90 ARG A C 1
ATOM 3927 O O . ARG B 2 110 ? 12.31053 30.70476 -2.75198 1.000 83.62753 90 ARG A O 1
ATOM 3935 N N . LEU B 2 111 ? 13.81864 29.29363 -3.64279 1.000 84.29165 91 LEU A N 1
ATOM 3936 C CA . LEU B 2 111 ? 14.91480 29.85827 -2.86532 1.000 79.70978 91 LEU A CA 1
ATOM 3937 C C . LEU B 2 111 ? 15.51045 31.09801 -3.52346 1.000 80.16384 91 LEU A C 1
ATOM 3938 O O . LEU B 2 111 ? 15.86668 32.05437 -2.82806 1.000 80.84738 91 LEU A O 1
ATOM 3943 N N . ARG B 2 112 ? 15.61991 31.09722 -4.85613 1.000 73.65262 92 ARG A N 1
ATOM 3944 C CA . ARG B 2 112 ? 16.13369 32.26343 -5.56819 1.000 73.70479 92 ARG A 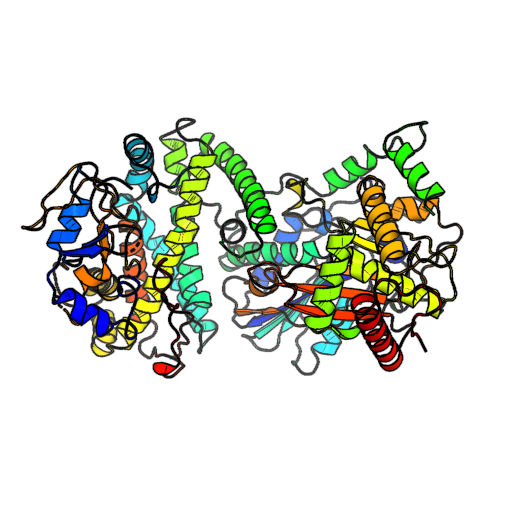CA 1
ATOM 3945 C C . ARG B 2 112 ? 15.22019 33.47072 -5.39462 1.000 73.37134 92 ARG A C 1
ATOM 3946 O O . ARG B 2 112 ? 15.70060 34.60820 -5.34919 1.000 69.02377 92 ARG A O 1
ATOM 3954 N N . ARG B 2 113 ? 13.90625 33.24550 -5.28950 1.000 73.01022 93 ARG A N 1
ATOM 3955 C CA . ARG B 2 113 ? 12.97435 34.35487 -5.10268 1.000 72.94137 93 ARG A CA 1
ATOM 3956 C C . ARG B 2 113 ? 13.21304 35.06714 -3.77701 1.000 72.85377 93 ARG A C 1
ATOM 3957 O O . ARG B 2 113 ? 13.12799 36.29811 -3.70182 1.000 72.43611 93 ARG A O 1
ATOM 3965 N N . MET B 2 114 ? 13.50867 34.31029 -2.71792 1.000 75.54747 94 MET A N 1
ATOM 3966 C CA . MET B 2 114 ? 13.65443 34.90647 -1.39566 1.000 75.15682 94 MET A CA 1
ATOM 3967 C C . MET B 2 114 ? 14.97359 35.64735 -1.22624 1.000 76.09404 94 MET A C 1
ATOM 3968 O O . MET B 2 114 ? 15.06838 36.52540 -0.36189 1.000 76.08672 94 MET A O 1
ATOM 3973 N N . VAL B 2 115 ? 15.98639 35.32283 -2.02608 1.000 71.78272 95 VAL A N 1
ATOM 3974 C CA . VAL B 2 115 ? 17.33394 35.82725 -1.79106 1.000 72.49868 95 VAL A CA 1
ATOM 3975 C C . VAL B 2 115 ? 17.68009 36.92431 -2.78966 1.000 72.93682 95 VAL A C 1
ATOM 3976 O O . VAL B 2 115 ? 18.44146 37.84572 -2.47155 1.000 70.95670 95 VAL A O 1
ATOM 3980 N N . ALA B 2 116 ? 17.11842 36.83726 -3.99679 1.000 71.58601 96 ALA A N 1
ATOM 3981 C CA . ALA B 2 116 ? 17.47789 37.76038 -5.07462 1.000 66.36125 96 ALA A CA 1
ATOM 3982 C C . ALA B 2 116 ? 17.34639 39.23622 -4.71024 1.000 71.19450 96 ALA A C 1
ATOM 3983 O O . ALA B 2 116 ? 18.27528 40.00121 -5.01637 1.000 68.33686 96 ALA A O 1
ATOM 3985 N N . PRO B 2 117 ? 16.26135 39.70878 -4.08039 1.000 72.44761 97 PRO A N 1
ATOM 3986 C CA . PRO B 2 117 ? 16.17099 41.14856 -3.77262 1.000 69.54027 97 PRO A CA 1
ATOM 3987 C C . PRO B 2 117 ? 17.26382 41.66173 -2.84505 1.000 73.06312 97 PRO A C 1
ATOM 3988 O O . PRO B 2 117 ? 17.36198 42.88241 -2.66243 1.000 68.71681 97 PRO A O 1
ATOM 3992 N N . ALA B 2 118 ? 18.08615 40.78384 -2.26345 1.000 71.30759 98 ALA A N 1
ATOM 3993 C CA . ALA B 2 118 ? 19.19579 41.24364 -1.43714 1.000 64.38715 98 ALA A CA 1
ATOM 3994 C C . ALA B 2 118 ? 20.29688 41.89960 -2.25667 1.000 59.97383 98 ALA A C 1
ATOM 3995 O O . ALA B 2 118 ? 21.10112 42.65384 -1.69992 1.000 61.52835 98 ALA A O 1
ATOM 3997 N N . TYR B 2 119 ? 20.35125 41.63458 -3.56067 1.000 67.49692 99 TYR A N 1
ATOM 3998 C CA . TYR B 2 119 ? 21.36839 42.19788 -4.43629 1.000 68.57124 99 TYR A CA 1
ATOM 3999 C C . TYR B 2 119 ? 20.83217 43.34694 -5.28033 1.000 61.98905 99 TYR A C 1
ATOM 4000 O O . TYR B 2 119 ? 21.39446 43.64251 -6.34034 1.000 67.93104 99 TYR A O 1
ATOM 4009 N N . SER B 2 120 ? 19.76098 43.99905 -4.83096 1.000 65.76577 100 SER A N 1
ATOM 4010 C CA . SER B 2 120 ? 19.13783 45.05813 -5.61109 1.000 59.92826 100 SER A CA 1
ATOM 4011 C C . SER B 2 120 ? 20.11055 46.21380 -5.82524 1.000 60.34715 100 SER A C 1
ATOM 4012 O O . SER B 2 120 ? 21.06756 46.40604 -5.06965 1.000 68.85588 100 SER A O 1
ATOM 4015 N N . VAL B 2 121 ? 19.84980 46.98840 -6.88236 1.000 59.52823 101 VAL A N 1
ATOM 4016 C CA . VAL B 2 121 ? 20.71275 48.11788 -7.21843 1.000 53.06587 101 VAL A CA 1
ATOM 4017 C C . VAL B 2 121 ? 20.79159 49.09451 -6.05322 1.000 61.36103 101 VAL A C 1
ATOM 4018 O O . VAL B 2 121 ? 21.87664 49.56344 -5.68964 1.000 63.98097 101 VAL A O 1
ATOM 4022 N N . ARG B 2 122 ? 19.64824 49.40205 -5.43694 1.000 65.26959 102 ARG A N 1
ATOM 4023 C CA . ARG B 2 122 ? 19.63995 50.36101 -4.33688 1.000 72.61597 102 ARG A CA 1
ATOM 4024 C C . ARG B 2 122 ? 20.37658 49.81679 -3.11857 1.000 67.31446 102 ARG A C 1
ATOM 4025 O O . ARG B 2 122 ? 21.06199 50.56856 -2.41516 1.000 63.97979 102 ARG A O 1
ATOM 4033 N N . ARG B 2 123 ? 20.25083 48.51409 -2.85324 1.000 69.16896 103 ARG A N 1
ATOM 4034 C CA . ARG B 2 123 ? 20.91770 47.93388 -1.69145 1.000 65.12923 103 ARG A CA 1
ATOM 4035 C C . ARG B 2 123 ? 22.42500 47.86045 -1.89337 1.000 62.88240 103 ARG A C 1
ATOM 4036 O O . ARG B 2 123 ? 23.19316 48.10995 -0.95756 1.000 64.24783 103 ARG A O 1
ATOM 4044 N N . MET B 2 124 ? 22.86911 47.51489 -3.10354 1.000 60.65756 104 MET A N 1
ATOM 4045 C CA . MET B 2 124 ? 24.30137 47.50536 -3.37883 1.000 58.36161 104 MET A CA 1
ATOM 4046 C C . MET B 2 124 ? 24.88331 48.90911 -3.28990 1.000 60.92901 104 MET A C 1
ATOM 4047 O O . MET B 2 124 ? 25.99938 49.09604 -2.79052 1.000 64.82883 104 MET A O 1
ATOM 4052 N N . GLN B 2 125 ? 24.13616 49.91093 -3.76271 1.000 61.77763 105 GLN A N 1
ATOM 4053 C CA . GLN B 2 125 ? 24.58081 51.29430 -3.63015 1.000 61.26873 105 GLN A CA 1
ATOM 4054 C C . GLN B 2 125 ? 24.68536 51.70157 -2.16620 1.000 59.63813 105 GLN A C 1
ATOM 4055 O O . GLN B 2 125 ? 25.62042 52.41056 -1.77763 1.000 59.77858 105 GLN A O 1
ATOM 4061 N N . ALA B 2 126 ? 23.73395 51.26371 -1.33745 1.000 57.58539 106 ALA A N 1
ATOM 4062 C CA . ALA B 2 126 ? 23.80865 51.56098 0.08813 1.000 67.13070 106 ALA A CA 1
ATOM 4063 C C . ALA B 2 126 ? 25.00814 50.88475 0.73838 1.000 67.97931 106 ALA A C 1
ATOM 4064 O O . ALA B 2 126 ? 25.51583 51.36741 1.75639 1.000 64.55028 106 ALA A O 1
ATOM 4066 N N . LEU B 2 127 ? 25.47643 49.77878 0.16086 1.000 66.33834 107 LEU A N 1
ATOM 4067 C CA . LEU B 2 127 ? 26.58227 49.01995 0.72777 1.000 66.15349 107 LEU A CA 1
ATOM 4068 C C . LEU B 2 127 ? 27.94457 49.54450 0.28970 1.000 66.21467 107 LEU A C 1
ATOM 4069 O O . LEU B 2 127 ? 28.95703 49.18211 0.90036 1.000 67.72408 107 LEU A O 1
ATOM 4074 N N . GLU B 2 128 ? 27.98954 50.39623 -0.73715 1.000 63.80236 108 GLU A N 1
ATOM 4075 C CA . GLU B 2 128 ? 29.27120 50.84519 -1.28144 1.000 65.99857 108 GLU A CA 1
ATOM 4076 C C . GLU B 2 128 ? 30.15816 51.54467 -0.25788 1.000 62.17295 108 GLU A C 1
ATOM 4077 O O . GLU B 2 128 ? 31.34786 51.19301 -0.17026 1.000 59.24024 108 GLU A O 1
ATOM 4083 N N . PRO B 2 129 ? 29.68517 52.52834 0.51927 1.000 64.85190 109 PRO A N 1
ATOM 4084 C CA . PRO B 2 129 ? 30.60226 53.19232 1.46151 1.000 59.35483 109 PRO A CA 1
ATOM 4085 C C . PRO B 2 129 ? 31.15743 52.25941 2.52065 1.000 63.45040 109 PRO A C 1
ATOM 4086 O O . PRO B 2 129 ? 32.27730 52.47970 2.99886 1.000 66.46123 109 PRO A O 1
ATOM 4090 N N . ARG B 2 130 ? 30.41207 51.22009 2.90099 1.000 60.71136 110 ARG A N 1
ATOM 4091 C CA . ARG B 2 130 ? 30.94721 50.22972 3.82909 1.000 63.02558 110 ARG A CA 1
ATOM 4092 C C . ARG B 2 130 ? 32.05817 49.41715 3.17628 1.000 64.92373 110 ARG A C 1
ATOM 4093 O O . ARG B 2 130 ? 33.12716 49.22089 3.76648 1.000 69.32215 110 ARG A O 1
ATOM 4101 N N . VAL B 2 131 ? 31.82218 48.93585 1.95343 1.000 60.26503 111 VAL A N 1
ATOM 4102 C CA . VAL B 2 131 ? 32.84910 48.17926 1.24322 1.000 60.94981 111 VAL A CA 1
ATOM 4103 C C . VAL B 2 131 ? 34.06456 49.05555 0.97266 1.000 59.57417 111 VAL A C 1
ATOM 4104 O O . VAL B 2 131 ? 35.21128 48.59985 1.06777 1.000 62.10065 111 VAL A O 1
ATOM 4108 N N . GLN B 2 132 ? 33.83583 50.32625 0.63291 1.000 60.56949 112 GLN A N 1
ATOM 4109 C CA . GLN B 2 132 ? 34.95240 51.23650 0.40391 1.000 61.12494 112 GLN A CA 1
ATOM 4110 C C . GLN B 2 132 ? 35.81564 51.37034 1.65045 1.000 58.10337 112 GLN A C 1
ATOM 4111 O O . GLN B 2 132 ? 37.04921 51.36917 1.56402 1.000 55.79609 112 GLN A O 1
ATOM 4117 N N . ALA B 2 133 ? 35.18300 51.48719 2.82009 1.000 59.75001 113 ALA A N 1
ATOM 4118 C CA . ALA B 2 133 ? 35.93895 51.58338 4.06254 1.000 56.41609 113 ALA A CA 1
ATOM 4119 C C . ALA B 2 133 ? 36.67140 50.28228 4.35996 1.000 60.11368 113 ALA A C 1
ATOM 4120 O O . ALA B 2 133 ? 37.80720 50.30000 4.84851 1.000 58.66824 113 ALA A O 1
ATOM 4122 N N . ILE B 2 134 ? 36.03741 49.14452 4.06722 1.000 59.55173 114 ILE A N 1
ATOM 4123 C CA . ILE B 2 134 ? 36.68653 47.85224 4.26806 1.000 56.78545 114 ILE A CA 1
ATOM 4124 C C . ILE B 2 134 ? 37.90104 47.71933 3.35895 1.000 59.19565 114 ILE A C 1
ATOM 4125 O O . ILE B 2 134 ? 38.96308 47.24325 3.78009 1.000 61.48434 114 ILE A O 1
ATOM 4130 N N . VAL B 2 135 ? 37.76580 48.14082 2.09974 1.000 57.84421 115 VAL A N 1
ATOM 4131 C CA . VAL B 2 135 ? 38.89436 48.10276 1.17269 1.000 60.30457 115 VAL A CA 1
ATOM 4132 C C . VAL B 2 135 ? 40.01516 49.00756 1.66820 1.000 59.75893 115 VAL A C 1
ATOM 4133 O O . VAL B 2 135 ? 41.19009 48.62121 1.68164 1.000 62.03121 115 VAL A O 1
ATOM 4137 N N . ASP B 2 136 ? 39.66415 50.22504 2.09185 1.000 59.46360 116 ASP A N 1
ATOM 4138 C CA . ASP B 2 136 ? 40.66994 51.16400 2.58050 1.000 62.23158 116 ASP A CA 1
ATOM 4139 C C . ASP B 2 136 ? 41.40415 50.61223 3.79483 1.000 60.72668 116 ASP A C 1
ATOM 4140 O O . ASP B 2 136 ? 42.62246 50.77869 3.92088 1.000 60.35346 116 ASP A O 1
ATOM 4145 N N . ASP B 2 137 ? 40.67960 49.95248 4.69944 1.000 59.55926 117 ASP A N 1
ATOM 4146 C CA . ASP B 2 137 ? 41.30813 49.40615 5.89668 1.000 56.34825 117 ASP A CA 1
ATOM 4147 C C . ASP B 2 137 ? 42.33395 48.33672 5.53923 1.000 60.25003 117 ASP A C 1
ATOM 4148 O O . ASP B 2 137 ? 43.48131 48.38405 5.99670 1.000 59.63001 117 ASP A O 1
ATOM 4153 N N . HIS B 2 138 ? 41.94022 47.36752 4.70749 1.000 62.24314 118 HIS A N 1
ATOM 4154 C CA . HIS B 2 138 ? 42.85144 46.28663 4.34235 1.000 58.15692 118 HIS A CA 1
ATOM 4155 C C . HIS B 2 138 ? 44.05557 46.79708 3.56187 1.000 57.15902 118 HIS A C 1
ATOM 4156 O O . HIS B 2 138 ? 45.15010 46.23527 3.67875 1.000 61.10620 118 HIS A O 1
ATOM 4163 N N . LEU B 2 139 ? 43.88014 47.84642 2.76090 1.000 56.57384 119 LEU A N 1
ATOM 4164 C CA . LEU B 2 139 ? 45.01980 48.45355 2.09021 1.000 57.52933 119 LEU A CA 1
ATOM 4165 C C . LEU B 2 139 ? 45.84819 49.30932 3.03667 1.000 59.63758 119 LEU A C 1
ATOM 4166 O O . LEU B 2 139 ? 47.02907 49.54864 2.76201 1.000 66.55693 119 LEU A O 1
ATOM 4171 N N . ASP B 2 140 ? 45.25773 49.77002 4.14261 1.000 62.17276 120 ASP A N 1
ATOM 4172 C CA . ASP B 2 140 ? 46.04547 50.39445 5.20140 1.000 62.30054 120 ASP A CA 1
ATOM 4173 C C . ASP B 2 140 ? 46.90285 49.35876 5.91715 1.000 59.29229 120 ASP A C 1
ATOM 4174 O O . ASP B 2 140 ? 48.09794 49.57687 6.14623 1.000 62.12163 120 ASP A O 1
ATOM 4179 N N . THR B 2 141 ? 46.29911 48.22643 6.28991 1.000 55.14838 121 THR A N 1
ATOM 4180 C CA . THR B 2 141 ? 47.06434 47.12271 6.85919 1.000 56.07022 121 THR A CA 1
ATOM 4181 C C . THR B 2 141 ? 48.17338 46.68478 5.91399 1.000 67.99541 121 THR A C 1
ATOM 4182 O O . THR B 2 141 ? 49.31257 46.45963 6.34026 1.000 68.36876 121 THR A O 1
ATOM 4186 N N . MET B 2 142 ? 47.85418 46.56612 4.62359 1.000 64.27877 122 MET A N 1
ATOM 4187 C CA . MET B 2 142 ? 48.84980 46.18823 3.62689 1.000 62.83234 122 MET A CA 1
ATOM 4188 C C . MET B 2 142 ? 50.03459 47.14817 3.63899 1.000 65.47621 122 MET A C 1
ATOM 4189 O O . MET B 2 142 ? 51.19612 46.72308 3.62962 1.000 57.67941 122 MET A O 1
ATOM 4194 N N . ALA B 2 143 ? 49.75678 48.45309 3.68092 1.000 63.24024 123 ALA A N 1
ATOM 4195 C CA . ALA B 2 143 ? 50.82336 49.44550 3.62631 1.000 61.91707 123 ALA A CA 1
ATOM 4196 C C . ALA B 2 143 ? 51.58619 49.53641 4.94297 1.000 65.59082 123 ALA A C 1
ATOM 4197 O O . ALA B 2 143 ? 52.81763 49.64232 4.93954 1.000 62.45638 123 ALA A O 1
ATOM 4199 N N . SER B 2 144 ? 50.87676 49.50323 6.07442 1.000 64.94967 124 SER A N 1
ATOM 4200 C CA . SER B 2 144 ? 51.53876 49.64344 7.36847 1.000 70.88650 124 SER A CA 1
ATOM 4201 C C . SER B 2 144 ? 52.41833 48.43627 7.66699 1.000 70.10642 124 SER A C 1
ATOM 4202 O O . SER B 2 144 ? 53.57174 48.58597 8.08775 1.000 74.60834 124 SER A O 1
ATOM 4205 N N . THR B 2 145 ? 51.88341 47.22750 7.46676 1.000 62.57124 125 THR A N 1
ATOM 4206 C CA . THR B 2 145 ? 52.71027 46.02764 7.53837 1.000 63.46810 125 THR A CA 1
ATOM 4207 C C . THR B 2 145 ? 53.92957 46.15215 6.63439 1.000 73.48545 125 THR A C 1
ATOM 4208 O O . THR B 2 145 ? 55.00930 45.64529 6.96467 1.000 76.36320 125 THR A O 1
ATOM 4212 N N . GLY B 2 146 ? 53.78775 46.85723 5.51431 1.000 72.08168 126 GLY A N 1
ATOM 4213 C CA . GLY B 2 146 ? 54.89957 47.14521 4.64466 1.000 56.87312 126 GLY A CA 1
ATOM 4214 C C . GLY B 2 146 ? 55.11034 46.05409 3.62224 1.000 57.84422 126 GLY A C 1
ATOM 4215 O O . GLY B 2 146 ? 54.55719 44.95450 3.72717 1.000 66.38864 126 GLY A O 1
ATOM 4216 N N . PRO B 2 147 ? 55.90454 46.34486 2.59902 1.000 56.09885 127 PRO A N 1
ATOM 4217 C CA . PRO B 2 147 ? 56.23285 45.32823 1.60496 1.000 55.13861 127 PRO A CA 1
ATOM 4218 C C . PRO B 2 147 ? 57.37756 44.45743 2.09018 1.000 52.30773 127 PRO A C 1
ATOM 4219 O O . PRO B 2 147 ? 58.23139 44.91658 2.86300 1.000 49.68600 127 PRO A O 1
ATOM 4223 N N . PRO B 2 148 ? 57.43184 43.18619 1.66675 1.000 55.98882 128 PRO A N 1
ATOM 4224 C CA . PRO B 2 148 ? 56.44007 42.56800 0.78212 1.000 52.00256 128 PRO A CA 1
ATOM 4225 C C . PRO B 2 148 ? 55.18578 42.12326 1.52079 1.000 54.06468 128 PRO A C 1
ATOM 4226 O O . PRO B 2 148 ? 55.12462 42.18920 2.74716 1.000 53.51490 128 PRO A O 1
ATOM 4230 N N . VAL B 2 149 ? 54.19080 41.67831 0.76263 1.000 59.23254 129 VAL A N 1
ATOM 4231 C CA . VAL B 2 149 ? 52.94149 41.17696 1.31676 1.000 52.09422 129 VAL A CA 1
ATOM 4232 C C . VAL B 2 149 ? 52.49597 39.99707 0.46722 1.000 52.42457 129 VAL A C 1
ATOM 4233 O O . VAL B 2 149 ? 52.68251 39.99137 -0.75429 1.000 59.41266 129 VAL A O 1
ATOM 4237 N N . GLU B 2 150 ? 51.94797 38.97558 1.11792 1.000 51.47888 130 GLU A N 1
ATOM 4238 C CA . GLU B 2 150 ? 51.31357 37.87221 0.40180 1.000 55.59833 130 GLU A CA 1
ATOM 4239 C C . GLU B 2 150 ? 49.86902 38.29937 0.17791 1.000 58.78039 130 GLU A C 1
ATOM 4240 O O . GLU B 2 150 ? 48.99775 38.10729 1.02846 1.000 50.67826 130 GLU A O 1
ATOM 4246 N N . PHE B 2 151 ? 49.62368 38.89737 -0.99160 1.000 55.35226 131 PHE A N 1
ATOM 4247 C CA . PHE B 2 151 ? 48.38156 39.62794 -1.22872 1.000 52.26135 131 PHE A CA 1
ATOM 4248 C C . PHE B 2 151 ? 47.14981 38.74885 -1.06088 1.000 48.85289 131 PHE A C 1
ATOM 4249 O O . PHE B 2 151 ? 46.10482 39.23205 -0.61110 1.000 57.08493 131 PHE A O 1
ATOM 4257 N N . LEU B 2 152 ? 47.24766 37.46503 -1.40079 1.000 50.96899 132 LEU A N 1
ATOM 4258 C CA . LEU B 2 152 ? 46.08060 36.59272 -1.38063 1.000 53.36737 132 LEU A CA 1
ATOM 4259 C C . LEU B 2 152 ? 45.55817 36.36900 0.03560 1.000 56.25179 132 LEU A C 1
ATOM 4260 O O . LEU B 2 152 ? 44.45063 36.80294 0.36695 1.000 57.50664 132 LEU A O 1
ATOM 4265 N N . ARG B 2 153 ? 46.34193 35.70123 0.88329 1.000 60.55949 133 ARG A N 1
ATOM 4266 C CA . ARG B 2 153 ? 45.85238 35.35771 2.21344 1.000 61.29592 133 ARG A CA 1
ATOM 4267 C C . ARG B 2 153 ? 45.89565 36.52675 3.18831 1.000 55.24237 133 ARG A C 1
ATOM 4268 O O . ARG B 2 153 ? 45.15188 36.51474 4.17497 1.000 53.00735 133 ARG A O 1
ATOM 4276 N N . GLU B 2 154 ? 46.72985 37.53629 2.93793 1.000 53.29161 134 GLU A N 1
ATOM 4277 C CA . GLU B 2 154 ? 46.86448 38.65154 3.86562 1.000 52.75090 134 GLU A CA 1
ATOM 4278 C C . GLU B 2 154 ? 46.01933 39.86240 3.49373 1.000 55.47158 134 GLU A C 1
ATOM 4279 O O . GLU B 2 154 ? 45.71287 40.67257 4.37562 1.000 56.87676 134 GLU A O 1
ATOM 4285 N N . VAL B 2 155 ? 45.63578 40.01030 2.22517 1.000 54.20484 135 VAL A N 1
ATOM 4286 C CA . VAL B 2 155 ? 44.84803 41.16321 1.79936 1.000 50.55137 135 VAL A CA 1
ATOM 4287 C C . VAL B 2 155 ? 43.55740 40.70869 1.12987 1.000 51.97036 135 VAL A C 1
ATOM 4288 O O . VAL B 2 155 ? 42.45887 41.04865 1.58160 1.000 53.36612 135 VAL A O 1
ATOM 4292 N N . ALA B 2 156 ? 43.68454 39.93469 0.04983 1.000 53.83496 136 ALA A N 1
ATOM 4293 C CA . ALA B 2 156 ? 42.53195 39.62300 -0.79209 1.000 50.27242 136 ALA A CA 1
ATOM 4294 C C . ALA B 2 156 ? 41.50339 38.77748 -0.04888 1.000 54.39670 136 ALA A C 1
ATOM 4295 O O . ALA B 2 156 ? 40.31073 39.10313 -0.03190 1.000 55.30210 136 ALA A O 1
ATOM 4297 N N . GLY B 2 157 ? 41.94501 37.67983 0.55858 1.000 54.95250 137 GLY A N 1
ATOM 4298 C CA . GLY B 2 157 ? 41.07027 36.79419 1.29284 1.000 53.32757 137 GLY A CA 1
ATOM 4299 C C . GLY B 2 157 ? 40.30326 37.46962 2.41584 1.000 54.15035 137 GLY A C 1
ATOM 4300 O O . GLY B 2 157 ? 39.07227 37.39312 2.48205 1.000 56.44101 137 GLY A O 1
ATOM 4301 N N . PRO B 2 158 ? 41.01631 38.12398 3.34009 1.000 52.76073 138 PRO A N 1
ATOM 4302 C CA . PRO B 2 158 ? 40.31057 38.84446 4.41452 1.000 59.27370 138 PRO A CA 1
ATOM 4303 C C . PRO B 2 158 ? 39.32944 39.88136 3.89778 1.000 56.01672 138 PRO A C 1
ATOM 4304 O O . PRO B 2 158 ? 38.23355 40.02728 4.45484 1.000 55.82902 138 PRO A O 1
ATOM 4308 N N . MET B 2 159 ? 39.69628 40.60391 2.83751 1.000 57.54239 139 MET A N 1
ATOM 4309 C CA . MET B 2 159 ? 38.81351 41.62432 2.28097 1.000 53.70362 139 MET A CA 1
ATOM 4310 C C . MET B 2 159 ? 37.52725 41.00841 1.74352 1.000 52.74882 139 MET A C 1
ATOM 4311 O O . MET B 2 159 ? 36.42486 41.47866 2.04821 1.000 52.97820 139 MET A O 1
ATOM 4316 N N . ALA B 2 160 ? 37.65128 39.94674 0.94321 1.000 49.33302 140 ALA A N 1
ATOM 4317 C CA . ALA B 2 160 ? 36.47259 39.30369 0.37322 1.000 46.35639 140 ALA A CA 1
ATOM 4318 C C . ALA B 2 160 ? 35.55290 38.76564 1.46047 1.000 52.30593 140 ALA A C 1
ATOM 4319 O O . ALA B 2 160 ? 34.32745 38.90341 1.37225 1.000 61.57951 140 ALA A O 1
ATOM 4321 N N . ALA B 2 161 ? 36.12539 38.15562 2.49871 1.000 61.04490 141 ALA A N 1
ATOM 4322 C CA . ALA B 2 161 ? 35.30783 37.58674 3.56366 1.000 52.29911 141 ALA A CA 1
ATOM 4323 C C . ALA B 2 161 ? 34.69064 38.66697 4.44196 1.000 53.51517 141 ALA A C 1
ATOM 4324 O O . ALA B 2 161 ? 33.58092 38.48608 4.95509 1.000 56.34817 141 ALA A O 1
ATOM 4326 N N . ARG B 2 162 ? 35.38936 39.78800 4.63363 1.000 52.65095 142 ARG A N 1
ATOM 4327 C CA . ARG B 2 162 ? 34.82015 40.88524 5.40939 1.000 49.94711 142 ARG A CA 1
ATOM 4328 C C . ARG B 2 162 ? 33.66008 41.53919 4.66718 1.000 58.82264 142 ARG A C 1
ATOM 4329 O O . ARG B 2 162 ? 32.63921 41.87930 5.27670 1.000 56.78035 142 ARG A O 1
ATOM 4337 N N . VAL B 2 163 ? 33.79565 41.72031 3.35130 1.000 57.23311 143 VAL A N 1
ATOM 4338 C CA . VAL B 2 163 ? 32.69164 42.25640 2.55696 1.000 59.37256 143 VAL A CA 1
ATOM 4339 C C . VAL B 2 163 ? 31.51328 41.29040 2.56957 1.000 61.26030 143 VAL A C 1
ATOM 4340 O O . VAL B 2 163 ? 30.35704 41.69184 2.75268 1.000 57.42627 143 VAL A O 1
ATOM 4344 N N . ALA B 2 164 ? 31.79247 39.99748 2.37727 1.000 56.68649 144 ALA A N 1
ATOM 4345 C CA . ALA B 2 164 ? 30.72298 39.00608 2.33728 1.000 56.36628 144 ALA A CA 1
ATOM 4346 C C . ALA B 2 164 ? 29.95959 38.94402 3.65298 1.000 56.10866 144 ALA A C 1
ATOM 4347 O O . ALA B 2 164 ? 28.75120 38.69119 3.65548 1.000 59.60928 144 ALA A O 1
ATOM 4349 N N . CYS B 2 165 ? 30.63488 39.18322 4.77709 1.000 58.16038 145 CYS A N 1
ATOM 4350 C CA . CYS B 2 165 ? 29.95713 39.09628 6.06612 1.000 63.66862 145 CYS A CA 1
ATOM 4351 C C . CYS B 2 165 ? 29.15728 40.35704 6.36864 1.000 60.48491 145 CYS A C 1
ATOM 4352 O O . CYS B 2 165 ? 28.09441 40.28050 6.99437 1.000 66.81119 145 CYS A O 1
ATOM 4355 N N . GLU B 2 166 ? 29.65090 41.52378 5.94506 1.000 65.42030 146 GLU A N 1
ATOM 4356 C CA . GLU B 2 166 ? 28.85427 42.74004 6.07010 1.000 68.46698 146 GLU A CA 1
ATOM 4357 C C . GLU B 2 166 ? 27.61555 42.67377 5.18689 1.000 64.26042 146 GLU A C 1
ATOM 4358 O O . GLU B 2 166 ? 26.54710 43.16889 5.56353 1.000 65.40235 146 GLU A O 1
ATOM 4364 N N . PHE B 2 167 ? 27.73690 42.05672 4.00901 1.000 62.38287 147 PHE A N 1
ATOM 4365 C CA . PHE B 2 167 ? 26.57483 41.89085 3.14507 1.000 60.56891 147 PHE A CA 1
ATOM 4366 C C . PHE B 2 167 ? 25.55501 40.94027 3.76025 1.000 64.90644 147 PHE A C 1
ATOM 4367 O O . PHE B 2 167 ? 24.34502 41.17119 3.66034 1.000 63.99958 147 PHE A O 1
ATOM 4375 N N . LEU B 2 168 ? 26.02040 39.85823 4.38670 1.000 65.09648 148 LEU A N 1
ATOM 4376 C CA . LEU B 2 168 ? 25.10166 38.87039 4.93878 1.000 65.63772 148 LEU A CA 1
ATOM 4377 C C . LEU B 2 168 ? 24.38697 39.36871 6.18502 1.000 65.84287 148 LEU A C 1
ATOM 4378 O O . LEU B 2 168 ? 23.31379 38.85207 6.51345 1.000 65.71283 148 LEU A O 1
ATOM 4383 N N . GLY B 2 169 ? 24.94605 40.35715 6.87878 1.000 66.63307 149 GLY A N 1
ATOM 4384 C CA . GLY B 2 169 ? 24.41844 40.73716 8.17233 1.000 66.16104 149 GLY A CA 1
ATOM 4385 C C . GLY B 2 169 ? 24.88936 39.85906 9.30499 1.000 72.27881 149 GLY A C 1
ATOM 4386 O O . GLY B 2 169 ? 24.27227 39.85597 10.37506 1.000 71.23953 149 GLY A O 1
ATOM 4387 N N . ILE B 2 170 ? 25.96131 39.10103 9.09316 1.000 73.79489 150 ILE A N 1
ATOM 4388 C CA . ILE B 2 170 ? 26.51567 38.24867 10.14862 1.000 67.50233 150 ILE A CA 1
ATOM 4389 C C . ILE B 2 170 ? 26.99190 39.12460 11.29656 1.000 70.88155 150 ILE A C 1
ATOM 4390 O O . ILE B 2 170 ? 27.51518 40.23133 11.04914 1.000 80.16150 150 ILE A O 1
ATOM 4395 N N . PRO B 2 171 ? 26.79654 38.71865 12.56757 1.000 70.21994 151 PRO A N 1
ATOM 4396 C CA . PRO B 2 171 ? 27.45003 39.42411 13.67919 1.000 66.36849 151 PRO A CA 1
ATOM 4397 C C . PRO B 2 171 ? 28.91758 39.66478 13.37183 1.000 64.67286 151 PRO A C 1
ATOM 4398 O O . PRO B 2 171 ? 29.68896 38.71688 13.19747 1.000 68.50075 151 PRO A O 1
ATOM 4402 N N . LEU B 2 172 ? 29.30381 40.93963 13.29593 1.000 65.68818 152 LEU A N 1
ATOM 4403 C CA . LEU B 2 172 ? 30.50599 41.31673 12.56108 1.000 72.27897 152 LEU A CA 1
ATOM 4404 C C . LEU B 2 172 ? 31.78411 40.73823 13.15295 1.000 71.15502 152 LEU A C 1
ATOM 4405 O O . LEU B 2 172 ? 32.80401 40.69611 12.45856 1.000 69.39258 152 LEU A O 1
ATOM 4410 N N . ASP B 2 173 ? 31.76607 40.28725 14.40370 1.000 68.87040 153 ASP A N 1
ATOM 4411 C CA . ASP B 2 173 ? 32.95975 39.71511 15.00757 1.000 71.69118 153 ASP A CA 1
ATOM 4412 C C . ASP B 2 173 ? 32.85502 38.21291 15.22888 1.000 69.94853 153 ASP A C 1
ATOM 4413 O O . ASP B 2 173 ? 33.77316 37.61768 15.80303 1.000 66.72224 153 ASP A O 1
ATOM 4418 N N . ASP B 2 174 ? 31.76635 37.58691 14.78998 1.000 69.87964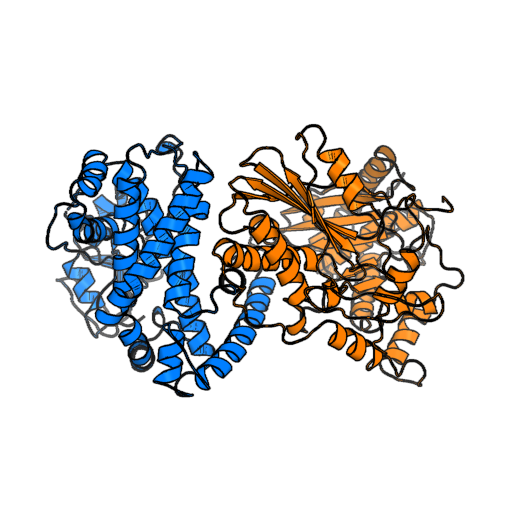 154 ASP A N 1
ATOM 4419 C CA . ASP B 2 174 ? 31.70616 36.14272 14.62851 1.000 63.20334 154 ASP A CA 1
ATOM 4420 C C . ASP B 2 174 ? 32.09096 35.71087 13.22041 1.000 59.16385 154 ASP A C 1
ATOM 4421 O O . ASP B 2 174 ? 31.94740 34.53057 12.88453 1.000 60.53420 154 ASP A O 1
ATOM 4426 N N . ARG B 2 175 ? 32.58040 36.64311 12.39672 1.000 61.10502 155 ARG A N 1
ATOM 4427 C CA . ARG B 2 175 ? 32.89893 36.32924 11.00711 1.000 63.56634 155 ARG A CA 1
ATOM 4428 C C . ARG B 2 175 ? 34.05274 35.33986 10.91326 1.000 63.20133 155 ARG A C 1
ATOM 4429 O O . ARG B 2 175 ? 33.98343 34.36444 10.15525 1.000 56.89350 155 ARG A O 1
ATOM 4437 N N . GLY B 2 176 ? 35.12584 35.57594 11.67308 1.000 61.02596 156 GLY A N 1
ATOM 4438 C CA . GLY B 2 176 ? 36.22848 34.62962 11.68212 1.000 52.15438 156 GLY A CA 1
ATOM 4439 C C . GLY B 2 176 ? 35.78178 33.23830 12.08326 1.000 53.78925 156 GLY A C 1
ATOM 4440 O O . GLY B 2 176 ? 36.20927 32.24148 11.49452 1.000 58.06818 156 GLY A O 1
ATOM 4441 N N . GLU B 2 177 ? 34.88696 33.15555 13.06931 1.000 57.07137 157 GLU A N 1
ATOM 4442 C CA . GLU B 2 177 ? 34.41930 31.85824 13.54206 1.000 62.73800 157 GLU A CA 1
ATOM 4443 C C . GLU B 2 177 ? 33.55828 31.16052 12.49479 1.000 62.11834 157 GLU A C 1
ATOM 4444 O O . GLU B 2 177 ? 33.64037 29.93706 12.33192 1.000 59.99461 157 GLU A O 1
ATOM 4450 N N . LEU B 2 178 ? 32.73391 31.91912 11.76823 1.000 58.84436 158 LEU A N 1
ATOM 4451 C CA . LEU B 2 178 ? 31.89444 31.31141 10.73987 1.000 66.91673 158 LEU A CA 1
ATOM 4452 C C . LEU B 2 178 ? 32.71018 30.88422 9.52745 1.000 62.94202 158 LEU A C 1
ATOM 4453 O O . LEU B 2 178 ? 32.37178 29.89178 8.87181 1.000 63.02063 158 LEU A O 1
ATOM 4458 N N . ILE B 2 179 ? 33.77896 31.61729 9.21338 1.000 61.17555 159 ILE A N 1
ATOM 4459 C CA . ILE B 2 179 ? 34.71403 31.16647 8.18652 1.000 65.15242 159 ILE A CA 1
ATOM 4460 C C . ILE B 2 179 ? 35.35716 29.84951 8.60244 1.000 73.53003 159 ILE A C 1
ATOM 4461 O O . ILE B 2 179 ? 35.41034 28.88850 7.82451 1.000 70.93019 159 ILE A O 1
ATOM 4466 N N . ARG B 2 180 ? 35.84660 29.78502 9.84570 1.000 68.07067 160 ARG A N 1
ATOM 4467 C CA . ARG B 2 180 ? 36.58585 28.60937 10.29485 1.000 71.49757 160 ARG A CA 1
ATOM 4468 C C . ARG B 2 180 ? 35.68756 27.38199 10.38400 1.000 76.20712 160 ARG A C 1
ATOM 4469 O O . ARG B 2 180 ? 36.12191 26.26631 10.07490 1.000 78.63158 160 ARG A O 1
ATOM 4477 N N . LEU B 2 181 ? 34.43560 27.56287 10.81054 1.000 70.94755 161 LEU A N 1
ATOM 4478 C CA . LEU B 2 181 ? 33.53693 26.42488 10.96501 1.000 76.08469 161 LEU A CA 1
ATOM 4479 C C . LEU B 2 181 ? 33.04579 25.88011 9.63034 1.000 76.88630 161 LEU A C 1
ATOM 4480 O O . LEU B 2 181 ? 32.66506 24.70754 9.56001 1.000 78.39154 161 LEU A O 1
ATOM 4485 N N . THR B 2 182 ? 33.04856 26.69125 8.57391 1.000 75.70940 162 THR A N 1
ATOM 4486 C CA . THR B 2 182 ? 32.52183 26.27431 7.28196 1.000 80.86919 162 THR A CA 1
ATOM 4487 C C . THR B 2 182 ? 33.59423 26.09650 6.21479 1.000 85.38615 162 THR A C 1
ATOM 4488 O O . THR B 2 182 ? 33.25815 25.76471 5.07201 1.000 82.05512 162 THR A O 1
ATOM 4492 N N . ALA B 2 183 ? 34.86631 26.30310 6.54709 1.000 86.19048 163 ALA A N 1
ATOM 4493 C CA . ALA B 2 183 ? 35.92958 26.08545 5.57908 1.000 88.97055 163 ALA A CA 1
ATOM 4494 C C . ALA B 2 183 ? 36.07418 24.59707 5.27108 1.000 97.91897 163 ALA A C 1
ATOM 4495 O O . ALA B 2 183 ? 35.64532 23.72907 6.03712 1.000 88.43976 163 ALA A O 1
ATOM 4497 N N . HIS B 2 184 ? 36.68865 24.30634 4.12443 1.000 109.24616 164 HIS A N 1
ATOM 4498 C CA . HIS B 2 184 ? 36.83525 22.93754 3.65093 1.000 109.40965 164 HIS A CA 1
ATOM 4499 C C . HIS B 2 184 ? 38.14744 22.29461 4.08921 1.000 111.45573 164 HIS A C 1
ATOM 4500 O O . HIS B 2 184 ? 38.62468 21.36916 3.42296 1.000 113.06336 164 HIS A O 1
ATOM 4507 N N . ARG B 2 185 ? 38.73870 22.76023 5.18621 1.000 114.26246 165 ARG A N 1
ATOM 4508 C CA . ARG B 2 185 ? 39.95913 22.14763 5.69241 1.000 105.18014 165 ARG A CA 1
ATOM 4509 C C . ARG B 2 185 ? 39.66807 20.73018 6.17142 1.000 104.70123 165 ARG A C 1
ATOM 4510 O O . ARG B 2 185 ? 38.77882 20.51531 7.00021 1.000 103.24587 165 ARG A O 1
ATOM 4518 N N . GLY B 2 186 ? 40.43078 19.76863 5.65196 1.000 107.16453 166 GLY A N 1
ATOM 4519 C CA . GLY B 2 186 ? 40.15115 18.35220 5.79989 1.000 104.40319 166 GLY A CA 1
ATOM 4520 C C . GLY B 2 186 ? 40.07631 17.81535 7.21527 1.000 97.61630 166 GLY A C 1
ATOM 4521 O O . GLY B 2 186 ? 40.14865 18.56194 8.19634 1.000 100.19730 166 GLY A O 1
ATOM 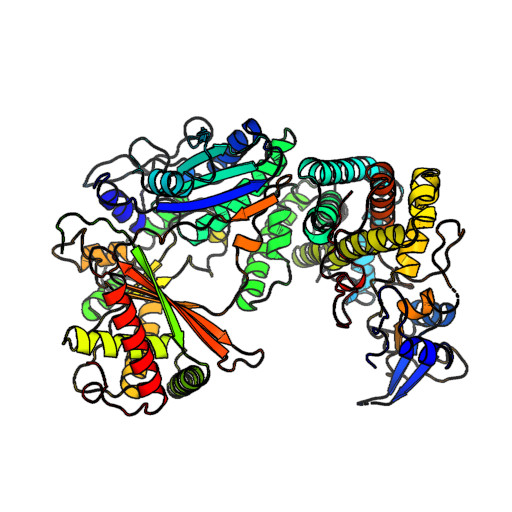4522 N N . GLY B 2 187 ? 39.94844 16.49673 7.32013 1.000 91.31550 167 GLY A N 1
ATOM 4523 C CA . GLY B 2 187 ? 39.62931 15.86122 8.58008 1.000 90.56551 167 GLY A CA 1
ATOM 4524 C C . GLY B 2 187 ? 38.13129 15.67899 8.67859 1.000 90.86817 167 GLY A C 1
ATOM 4525 O O . GLY B 2 187 ? 37.44441 16.47672 9.32100 1.000 92.40948 167 GLY A O 1
ATOM 4526 N N . LYS B 2 188 ? 37.61755 14.62787 8.03391 1.000 89.26646 168 LYS A N 1
ATOM 4527 C CA . LYS B 2 188 ? 36.17800 14.50297 7.82632 1.000 87.98832 168 LYS A CA 1
ATOM 4528 C C . LYS B 2 188 ? 35.40375 14.51010 9.13736 1.000 88.45313 168 LYS A C 1
ATOM 4529 O O . LYS B 2 188 ? 34.28557 15.03401 9.19070 1.000 90.10146 168 LYS A O 1
ATOM 4535 N N . ARG B 2 189 ? 35.97571 13.94620 10.20233 1.000 88.16208 169 ARG A N 1
ATOM 4536 C CA . ARG B 2 189 ? 35.34475 14.05603 11.51299 1.000 87.13565 169 ARG A CA 1
ATOM 4537 C C . ARG B 2 189 ? 35.29828 15.50760 11.97452 1.000 92.12131 169 ARG A C 1
ATOM 4538 O O . ARG B 2 189 ? 34.28268 15.96545 12.51097 1.000 94.45910 169 ARG A O 1
ATOM 4546 N N . ARG B 2 190 ? 36.38699 16.25056 11.76099 1.000 88.68666 170 ARG A N 1
ATOM 4547 C CA . ARG B 2 190 ? 36.40745 17.66669 12.11476 1.000 87.77876 170 ARG A CA 1
ATOM 4548 C C . ARG B 2 190 ? 35.42431 18.46517 11.26601 1.000 87.81495 170 ARG A C 1
ATOM 4549 O O . ARG B 2 190 ? 34.74668 19.36655 11.77414 1.000 86.64786 170 ARG A O 1
ATOM 4557 N N . ARG B 2 191 ? 35.33460 18.15125 9.97086 1.000 88.40830 171 ARG A N 1
ATOM 4558 C CA . ARG B 2 191 ? 34.38020 18.83926 9.10671 1.000 85.78119 171 ARG A CA 1
ATOM 4559 C C . ARG B 2 191 ? 32.94737 18.58387 9.55615 1.000 84.49673 171 ARG A C 1
ATOM 4560 O O . ARG B 2 191 ? 32.09102 19.47102 9.46174 1.000 83.15901 171 ARG A O 1
ATOM 4568 N N . VAL B 2 192 ? 32.66846 17.37692 10.05198 1.000 84.34850 172 VAL A N 1
ATOM 4569 C CA . VAL B 2 192 ? 31.33441 17.07444 10.55997 1.000 86.12926 172 VAL A CA 1
ATOM 4570 C C . VAL B 2 192 ? 31.09354 17.78587 11.88615 1.000 86.46049 172 VAL A C 1
ATOM 4571 O O . VAL B 2 192 ? 30.00429 18.31864 12.13212 1.000 85.86248 172 VAL A O 1
ATOM 4575 N N . LEU B 2 193 ? 32.10449 17.81480 12.75796 1.000 86.99436 173 LEU A N 1
ATOM 4576 C CA . LEU B 2 193 ? 31.95634 18.50458 14.03593 1.000 87.38519 173 LEU A CA 1
ATOM 4577 C C . LEU B 2 193 ? 31.83319 20.01087 13.84111 1.000 84.38660 173 LEU A C 1
ATOM 4578 O O . LEU B 2 193 ? 31.03265 20.66469 14.51969 1.000 86.35823 173 LEU A O 1
ATOM 4583 N N . ASN B 2 194 ? 32.62205 20.58130 12.92608 1.000 80.30901 174 ASN A N 1
ATOM 4584 C CA . ASN B 2 194 ? 32.45782 21.99276 12.59332 1.000 79.51461 174 ASN A CA 1
ATOM 4585 C C . ASN B 2 194 ? 31.08278 22.25471 11.99409 1.000 79.39657 174 ASN A C 1
ATOM 4586 O O . ASN B 2 194 ? 30.46864 23.29531 12.25865 1.000 75.12281 174 ASN A O 1
ATOM 4591 N N . GLY B 2 195 ? 30.58330 21.32000 11.18307 1.000 79.12700 175 GLY A N 1
ATOM 4592 C CA . GLY B 2 195 ? 29.23778 21.45996 10.65452 1.000 72.49886 175 GLY A CA 1
ATOM 4593 C C . GLY B 2 195 ? 28.18451 21.45303 11.74456 1.000 75.24223 175 GLY A C 1
ATOM 4594 O O . GLY B 2 195 ? 27.22619 22.22766 11.70010 1.000 77.21462 175 GLY A O 1
ATOM 4595 N N . HIS B 2 196 ? 28.35013 20.58194 12.74254 1.000 78.37220 176 HIS A N 1
ATOM 4596 C CA . HIS B 2 196 ? 27.41313 20.55770 13.86101 1.000 79.29974 176 HIS A CA 1
ATOM 4597 C C . HIS B 2 196 ? 27.45368 21.86396 14.64426 1.000 78.11626 176 HIS A C 1
ATOM 4598 O O . HIS B 2 196 ? 26.40618 22.40374 15.01901 1.000 81.08300 176 HIS A O 1
ATOM 4605 N N . ALA B 2 197 ? 28.65500 22.39117 14.89531 1.000 75.83615 177 ALA A N 1
ATOM 4606 C CA . ALA B 2 197 ? 28.77722 23.62342 15.66821 1.000 74.65309 177 ALA A CA 1
ATOM 4607 C C . ALA B 2 197 ? 28.22962 24.81934 14.89928 1.000 75.10762 177 ALA A C 1
ATOM 4608 O O . ALA B 2 197 ? 27.57895 25.69406 15.48295 1.000 72.73790 177 ALA A O 1
ATOM 4610 N N . TYR B 2 198 ? 28.48675 24.87609 13.59046 1.000 77.56433 178 TYR A N 1
ATOM 4611 C CA . TYR B 2 198 ? 27.97687 25.97524 12.77653 1.000 74.84364 178 TYR A CA 1
ATOM 4612 C C . TYR B 2 198 ? 26.45743 25.92736 12.67251 1.000 76.70868 178 TYR A C 1
ATOM 4613 O O . TYR B 2 198 ? 25.78857 26.96130 12.79144 1.000 71.62358 178 TYR A O 1
ATOM 4622 N N . LEU B 2 199 ? 25.89669 24.73385 12.45802 1.000 80.39205 179 LEU A N 1
ATOM 4623 C CA . LEU B 2 199 ? 24.44538 24.59156 12.39726 1.000 77.29762 179 LEU A CA 1
ATOM 4624 C C . LEU B 2 199 ? 23.79376 25.01807 13.70635 1.000 77.53323 179 LEU A C 1
ATOM 4625 O O . LEU B 2 199 ? 22.70920 25.61128 13.70428 1.000 83.57471 179 LEU A O 1
ATOM 4630 N N . ALA B 2 200 ? 24.44151 24.72574 14.83622 1.000 78.53683 180 ALA A N 1
ATOM 4631 C CA . ALA B 2 200 ? 23.91264 25.16108 16.12455 1.000 79.72499 180 ALA A CA 1
ATOM 4632 C C . ALA B 2 200 ? 23.93117 26.67954 16.24206 1.000 81.82750 180 ALA A C 1
ATOM 4633 O O . ALA B 2 200 ? 22.95448 27.28404 16.70045 1.000 83.87460 180 ALA A O 1
ATOM 4635 N N . TYR B 2 201 ? 25.03685 27.31030 15.83583 1.000 78.11279 181 TYR A N 1
ATOM 4636 C CA . TYR B 2 201 ? 25.11048 28.76787 15.84131 1.000 74.64660 181 TYR A CA 1
ATOM 4637 C C . TYR B 2 201 ? 24.03617 29.37415 14.94900 1.000 79.37058 181 TYR A C 1
ATOM 4638 O O . TYR B 2 201 ? 23.36993 30.34256 15.33436 1.000 74.47611 181 TYR A O 1
ATOM 4647 N N . MET B 2 202 ? 23.85550 28.81684 13.74948 1.000 81.12513 182 MET A N 1
ATOM 4648 C CA . MET B 2 202 ? 22.88156 29.37030 12.81779 1.000 76.84923 182 MET A CA 1
ATOM 4649 C C . MET B 2 202 ? 21.45714 29.20840 13.32871 1.000 84.02500 182 MET A C 1
ATOM 4650 O O . MET B 2 202 ? 20.60945 30.07235 13.07651 1.000 83.75512 182 MET A O 1
ATOM 4655 N N . ARG B 2 203 ? 21.17449 28.11777 14.04461 1.000 84.00366 183 ARG A N 1
ATOM 4656 C CA . ARG B 2 203 ? 19.84711 27.94418 14.62405 1.000 82.51175 183 ARG A CA 1
ATOM 4657 C C . ARG B 2 203 ? 19.57550 28.98875 15.69935 1.000 81.41254 183 ARG A C 1
ATOM 4658 O O . ARG B 2 203 ? 18.44232 29.46355 15.83926 1.000 86.32739 183 ARG A O 1
ATOM 4666 N N . GLU B 2 204 ? 20.60260 29.36838 16.46168 1.000 74.92084 184 GLU A N 1
ATOM 4667 C CA . GLU B 2 204 ? 20.42771 30.43595 17.43986 1.000 81.20838 184 GLU A CA 1
ATOM 4668 C C . GLU B 2 204 ? 20.31379 31.79279 16.75592 1.000 85.20199 184 GLU A C 1
ATOM 4669 O O . GLU B 2 204 ? 19.53180 32.64803 17.18761 1.000 86.70406 184 GLU A O 1
ATOM 4675 N N . LEU B 2 205 ? 21.07667 32.00455 15.68020 1.000 85.47640 185 LEU A N 1
ATOM 4676 C CA . LEU B 2 205 ? 21.02445 33.28366 14.97846 1.000 83.71513 185 LEU A CA 1
ATOM 4677 C C . LEU B 2 205 ? 19.71794 33.44398 14.21157 1.000 84.39503 185 LEU A C 1
ATOM 4678 O O . LEU B 2 205 ? 19.14984 34.54140 14.16771 1.000 82.87389 185 LEU A O 1
ATOM 4683 N N . ALA B 2 206 ? 19.22973 32.36546 13.59298 1.000 84.20841 186 ALA A N 1
ATOM 4684 C CA . ALA B 2 206 ? 17.96512 32.44380 12.86814 1.000 84.16271 186 ALA A CA 1
ATOM 4685 C C . ALA B 2 206 ? 16.80987 32.74310 13.81331 1.000 87.53499 186 ALA A C 1
ATOM 4686 O O . ALA B 2 206 ? 15.88281 33.47979 13.45817 1.000 85.02281 186 ALA A O 1
ATOM 4688 N N . ALA B 2 207 ? 16.84849 32.17947 15.02295 1.000 92.35093 187 ALA A N 1
ATOM 4689 C CA . ALA B 2 207 ? 15.82740 32.48773 16.01788 1.000 88.87373 187 ALA A CA 1
ATOM 4690 C C . ALA B 2 207 ? 15.88860 33.95462 16.42072 1.000 91.09218 187 ALA A C 1
ATOM 4691 O O . ALA B 2 207 ? 14.85764 34.63082 16.51415 1.000 98.26819 187 ALA A O 1
ATOM 4693 N N . ARG B 2 208 ? 17.09916 34.46387 16.66436 1.000 91.16161 188 ARG A N 1
ATOM 4694 C CA . ARG B 2 208 ? 17.25956 35.87746 16.98699 1.000 91.51542 188 ARG A CA 1
ATOM 4695 C C . ARG B 2 208 ? 16.80092 36.76230 15.83414 1.000 90.47203 188 ARG A C 1
ATOM 4696 O O . ARG B 2 208 ? 16.20997 37.82647 16.05416 1.000 96.35052 188 ARG A O 1
ATOM 4704 N N . LEU B 2 209 ? 17.05874 36.33606 14.59606 1.000 89.17700 189 LEU A N 1
ATOM 4705 C CA . LEU B 2 209 ? 16.68682 37.13884 13.43600 1.000 90.58962 189 LEU A CA 1
ATOM 4706 C C . LEU B 2 209 ? 15.18879 37.08046 13.16129 1.000 92.94281 189 LEU A C 1
ATOM 4707 O O . LEU B 2 209 ? 14.57880 38.10297 12.83278 1.000 92.48375 189 LEU A O 1
ATOM 4712 N N . ARG B 2 210 ? 14.57780 35.89978 13.28658 1.000 94.17429 190 ARG A N 1
ATOM 4713 C CA . ARG B 2 210 ? 13.14281 35.78953 13.05242 1.000 94.25599 190 ARG A CA 1
ATOM 4714 C C . ARG B 2 210 ? 12.32657 36.54660 14.09062 1.000 96.67649 190 ARG A C 1
ATOM 4715 O O . ARG B 2 210 ? 11.16544 36.87413 13.82688 1.000 102.37887 190 ARG A O 1
ATOM 4723 N N . ARG B 2 211 ? 12.90047 36.82871 15.26014 1.000 97.95757 191 ARG A N 1
ATOM 4724 C CA . ARG B 2 211 ? 12.22470 37.68295 16.23583 1.000 98.40327 191 ARG A CA 1
ATOM 4725 C C . ARG B 2 211 ? 12.34133 39.14832 15.82811 1.000 104.09421 191 ARG A C 1
ATOM 4726 O O . ARG B 2 211 ? 11.35973 39.77074 15.41115 1.000 118.01248 191 ARG A O 1
ATOM 4734 N N . ASP B 2 212 ? 13.54309 39.70886 15.93557 1.000 100.49373 192 ASP A N 1
ATOM 4735 C CA . ASP B 2 212 ? 13.80921 41.09129 15.54247 1.000 101.33020 192 ASP A CA 1
ATOM 4736 C C . ASP B 2 212 ? 15.00554 41.10332 14.60152 1.000 97.23984 192 ASP A C 1
ATOM 4737 O O . ASP B 2 212 ? 16.16111 41.09884 15.06143 1.000 87.55373 192 ASP A O 1
ATOM 4742 N N . PRO B 2 213 ? 14.77611 41.11879 13.28557 1.000 96.97120 193 PRO A N 1
ATOM 4743 C CA . PRO B 2 213 ? 15.89705 41.04606 12.33887 1.000 92.47248 193 PRO A CA 1
ATOM 4744 C C . PRO B 2 213 ? 16.68565 42.34156 12.25110 1.000 87.77104 193 PRO A C 1
ATOM 4745 O O . PRO B 2 213 ? 16.50013 43.25605 13.06064 1.000 83.82907 193 PRO A O 1
ATOM 4749 N N . GLY B 2 214 ? 17.56824 42.42114 11.26994 1.000 84.44481 194 GLY A N 1
ATOM 4750 C CA . GLY B 2 214 ? 18.39334 43.59663 11.05461 1.000 79.94623 194 GLY A CA 1
ATOM 4751 C C . GLY B 2 214 ? 18.79904 43.68484 9.60429 1.000 83.84559 194 GLY A C 1
ATOM 4752 O O . GLY B 2 214 ? 18.10076 43.18050 8.71930 1.000 87.33579 194 GLY A O 1
ATOM 4753 N N . ASP B 2 215 ? 19.93861 44.32433 9.35587 1.000 86.73272 195 ASP A N 1
ATOM 4754 C CA . ASP B 2 215 ? 20.42651 44.49785 7.99777 1.000 93.41084 195 ASP A CA 1
ATOM 4755 C C . ASP B 2 215 ? 21.04722 43.19981 7.48459 1.000 81.08394 195 ASP A C 1
ATOM 4756 O O . ASP B 2 215 ? 21.08758 42.17759 8.17485 1.000 74.77252 195 ASP A O 1
ATOM 4761 N N . GLY B 2 216 ? 21.53162 43.24116 6.24951 1.000 81.45682 196 GLY A N 1
ATOM 4762 C CA . GLY B 2 216 ? 22.15204 42.08995 5.63181 1.000 69.24937 196 GLY A CA 1
ATOM 4763 C C . GLY B 2 216 ? 21.14693 41.17699 4.95065 1.000 65.80851 196 GLY A C 1
ATOM 4764 O O . GLY B 2 216 ? 19.93959 41.24605 5.17653 1.000 68.75871 196 GLY A O 1
ATOM 4765 N N . MET B 2 217 ? 21.67482 40.30344 4.08782 1.000 61.94757 197 MET A N 1
ATOM 4766 C CA . MET B 2 217 ? 20.81941 39.35050 3.38789 1.000 60.98059 197 MET A CA 1
ATOM 4767 C C . MET B 2 217 ? 20.04830 38.47871 4.36872 1.000 73.20509 197 MET A C 1
ATOM 4768 O O . MET B 2 217 ? 18.86326 38.19438 4.15950 1.000 79.86321 197 MET A O 1
ATOM 4773 N N . LEU B 2 218 ? 20.70281 38.04961 5.44968 1.000 69.45087 198 LEU A N 1
ATOM 4774 C CA . LEU B 2 218 ? 20.03027 37.20927 6.43288 1.000 72.19587 198 LEU A CA 1
ATOM 4775 C C . LEU B 2 218 ? 18.93289 37.96776 7.16577 1.000 72.26787 198 LEU A C 1
ATOM 4776 O O . LEU B 2 218 ? 17.90548 37.37880 7.52018 1.000 71.27793 198 LEU A O 1
ATOM 4781 N N . GLY B 2 219 ? 19.12792 39.26501 7.40400 1.000 72.43746 199 GLY A N 1
ATOM 4782 C CA . GLY B 2 219 ? 18.08454 40.04689 8.04441 1.000 77.66870 199 GLY A CA 1
ATOM 4783 C C . GLY B 2 219 ? 16.85062 40.18683 7.17465 1.000 79.48799 199 GLY A C 1
ATOM 4784 O O . GLY B 2 219 ? 15.72154 40.08868 7.66209 1.000 85.38245 199 GLY A O 1
ATOM 4785 N N . MET B 2 220 ? 17.04771 40.40818 5.87428 1.000 70.52702 200 MET A N 1
ATOM 4786 C CA . MET B 2 220 ? 15.91538 40.56919 4.96929 1.000 77.57004 200 MET A CA 1
ATOM 4787 C C . MET B 2 220 ? 15.17650 39.25479 4.75695 1.000 82.38014 200 MET A C 1
ATOM 4788 O O . MET B 2 220 ? 13.94005 39.22870 4.73813 1.000 83.60075 200 MET A O 1
ATOM 4793 N N . VAL B 2 221 ? 15.91334 38.15644 4.57649 1.000 78.69113 201 VAL A N 1
ATOM 4794 C CA . VAL B 2 221 ? 15.26759 36.86169 4.37801 1.000 83.04371 201 VAL A CA 1
ATOM 4795 C C . VAL B 2 221 ? 14.48393 36.46418 5.62193 1.000 84.29375 201 VAL A C 1
ATOM 4796 O O . VAL B 2 221 ? 13.40025 35.87659 5.52909 1.000 89.42868 201 VAL A O 1
ATOM 4800 N N . ALA B 2 222 ? 15.00778 36.79245 6.80488 1.000 84.06513 202 ALA A N 1
ATOM 4801 C CA . ALA B 2 222 ? 14.26494 36.53032 8.03245 1.000 89.62994 202 ALA A CA 1
ATOM 4802 C C . ALA B 2 222 ? 13.08922 37.48570 8.19141 1.000 89.45739 202 ALA A C 1
ATOM 4803 O O . ALA B 2 222 ? 12.07435 37.12311 8.79567 1.000 90.83712 202 ALA A O 1
ATOM 4805 N N . ARG B 2 223 ? 13.20652 38.70323 7.66038 1.000 90.90858 203 ARG A N 1
ATOM 4806 C CA . ARG B 2 223 ? 12.12155 39.67393 7.76462 1.000 90.24315 203 ARG A CA 1
ATOM 4807 C C . ARG B 2 223 ? 10.99155 39.33939 6.79803 1.000 90.27756 203 ARG A C 1
ATOM 4808 O O . ARG B 2 223 ? 9.85381 39.09062 7.21388 1.000 95.23844 203 ARG A O 1
ATOM 4816 N N . ASP B 2 224 ? 11.29017 39.31759 5.49681 1.000 91.82926 204 ASP A N 1
ATOM 4817 C CA . ASP B 2 224 ? 10.25922 39.06174 4.49829 1.000 87.20322 204 ASP A CA 1
ATOM 4818 C C . ASP B 2 224 ? 9.72030 37.63928 4.56580 1.000 89.72425 204 ASP A C 1
ATOM 4819 O O . ASP B 2 224 ? 8.63404 37.37723 4.03916 1.000 93.77705 204 ASP A O 1
ATOM 4824 N N . HIS B 2 225 ? 10.44625 36.71968 5.19753 1.000 89.35368 205 HIS A N 1
ATOM 4825 C CA . HIS B 2 225 ? 10.02446 35.32711 5.28636 1.000 92.73846 205 HIS A CA 1
ATOM 4826 C C . HIS B 2 225 ? 10.32529 34.80353 6.68208 1.000 101.71662 205 HIS A C 1
ATOM 4827 O O . HIS B 2 225 ? 11.47387 34.84716 7.13286 1.000 101.87588 205 HIS A O 1
ATOM 4834 N N . GLY B 2 226 ? 9.29232 34.31948 7.36504 1.000 108.47784 206 GLY A N 1
ATOM 4835 C CA . GLY B 2 226 ? 9.45222 33.72986 8.67955 1.000 102.41819 206 GLY A CA 1
ATOM 4836 C C . GLY B 2 226 ? 8.90221 32.32093 8.71161 1.000 105.57267 206 GLY A C 1
ATOM 4837 O O . GLY B 2 226 ? 7.72547 32.10769 8.40289 1.000 105.03979 206 GLY A O 1
ATOM 4838 N N . ALA B 2 227 ? 9.75549 31.35057 9.05078 1.000 108.17513 207 ALA A N 1
ATOM 4839 C CA . ALA B 2 227 ? 9.43037 29.92606 9.00504 1.000 107.61254 207 ALA A CA 1
ATOM 4840 C C . ALA B 2 227 ? 9.13509 29.46327 7.58002 1.000 102.65700 207 ALA A C 1
ATOM 4841 O O . ALA B 2 227 ? 8.98397 28.26182 7.33423 1.000 102.79145 207 ALA A O 1
ATOM 4843 N N . ASP B 2 228 ? 9.04399 30.40543 6.63523 1.000 98.66824 208 ASP A N 1
ATOM 4844 C CA . ASP B 2 228 ? 9.03980 30.03946 5.22412 1.000 101.43999 208 ASP A CA 1
ATOM 4845 C C . ASP B 2 228 ? 10.36790 29.41991 4.81827 1.000 103.77489 208 ASP A C 1
ATOM 4846 O O . ASP B 2 228 ? 10.41167 28.58605 3.90752 1.000 100.74199 208 ASP A O 1
ATOM 4851 N N . ILE B 2 229 ? 11.45291 29.81520 5.47838 1.000 102.63025 209 ILE A N 1
ATOM 4852 C CA . ILE B 2 229 ? 12.77831 29.26074 5.24324 1.000 95.45462 209 ILE A CA 1
ATOM 4853 C C . ILE B 2 229 ? 13.30005 28.70502 6.56098 1.000 90.14976 209 ILE A C 1
ATOM 4854 O O . ILE B 2 229 ? 13.11162 29.31273 7.62087 1.000 89.92194 209 ILE A O 1
ATOM 4859 N N . SER B 2 230 ? 13.93057 27.53731 6.49674 1.000 89.68245 210 SER A N 1
ATOM 4860 C CA . SER B 2 230 ? 14.40502 26.85707 7.69079 1.000 87.74360 210 SER A CA 1
ATOM 4861 C C . SER B 2 230 ? 15.81512 27.31673 8.05317 1.000 86.39588 210 SER A C 1
ATOM 4862 O O . SER B 2 230 ? 16.51057 27.96506 7.26762 1.000 81.14191 210 SER A O 1
ATOM 4865 N N . ASP B 2 231 ? 16.23464 26.97084 9.27428 1.000 89.58311 211 ASP A N 1
ATOM 4866 C CA . ASP B 2 231 ? 17.59753 27.27809 9.69451 1.000 85.77310 211 ASP A CA 1
ATOM 4867 C C . ASP B 2 231 ? 18.61989 26.56532 8.82134 1.000 81.85309 211 ASP A C 1
ATOM 4868 O O . ASP B 2 231 ? 19.71668 27.08874 8.59469 1.000 79.66354 211 ASP A O 1
ATOM 4873 N N . GLU B 2 232 ? 18.27966 25.37569 8.32299 1.000 80.52796 212 GLU A N 1
ATOM 4874 C CA . GLU B 2 232 ? 19.18704 24.65398 7.43838 1.000 82.90834 212 GLU A CA 1
ATOM 4875 C C . GLU B 2 232 ? 19.40210 25.41860 6.13846 1.000 80.36743 212 GLU A C 1
ATOM 4876 O O . GLU B 2 232 ? 20.54263 25.63681 5.71380 1.000 75.86740 212 GLU A O 1
ATOM 4882 N N . GLU B 2 233 ? 18.31030 25.83885 5.49361 1.000 86.20429 213 GLU A N 1
ATOM 4883 C CA . GLU B 2 233 ? 18.42815 26.60077 4.25412 1.000 81.25160 213 GLU A CA 1
ATOM 4884 C C . GLU B 2 233 ? 19.09115 27.94890 4.49826 1.000 76.28806 213 GLU A C 1
ATOM 4885 O O . GLU B 2 233 ? 19.85350 28.43661 3.65580 1.000 76.51113 213 GLU A O 1
ATOM 4891 N N . LEU B 2 234 ? 18.80735 28.56976 5.64489 1.000 73.35095 214 LEU A N 1
ATOM 4892 C CA . LEU B 2 234 ? 19.46028 29.82917 5.98107 1.000 72.16513 214 LEU A CA 1
ATOM 4893 C C . LEU B 2 234 ? 20.96211 29.63497 6.14624 1.000 75.88498 214 LEU A C 1
ATOM 4894 O O . LEU B 2 234 ? 21.75925 30.46386 5.69013 1.000 74.03866 214 LEU A O 1
ATOM 4899 N N . ALA B 2 235 ? 21.36576 28.53225 6.78227 1.000 81.20098 215 ALA A N 1
ATOM 4900 C CA . ALA B 2 235 ? 22.78601 28.24614 6.95309 1.000 75.23739 215 ALA A CA 1
ATOM 4901 C C . ALA B 2 235 ? 23.44181 27.88488 5.62717 1.000 66.92918 215 ALA A C 1
ATOM 4902 O O . ALA B 2 235 ? 24.60445 28.23100 5.38913 1.000 66.28266 215 ALA A O 1
ATOM 4904 N N . GLY B 2 236 ? 22.71710 27.18061 4.75687 1.000 68.95797 216 GLY A N 1
ATOM 4905 C CA . GLY B 2 236 ? 23.27751 26.82764 3.46246 1.000 72.81539 216 GLY A CA 1
ATOM 4906 C C . GLY B 2 236 ? 23.53529 28.04369 2.59570 1.000 73.69108 216 GLY A C 1
ATOM 4907 O O . GLY B 2 236 ? 24.60696 28.18256 2.00088 1.000 67.30083 216 GLY A O 1
ATOM 4908 N N . LEU B 2 237 ? 22.54769 28.94060 2.51091 1.000 76.19551 217 LEU A N 1
ATOM 4909 C CA . LEU B 2 237 ? 22.73258 30.19467 1.78730 1.000 74.49923 217 LEU A CA 1
ATOM 4910 C C . LEU B 2 237 ? 23.91487 30.97539 2.34281 1.000 72.14944 217 LEU A C 1
ATOM 4911 O O . LEU B 2 237 ? 24.76859 31.45760 1.58918 1.000 75.15645 217 LEU A O 1
ATOM 4916 N N . CYS B 2 238 ? 23.97849 31.10780 3.66846 1.000 70.85985 218 CYS A N 1
ATOM 4917 C CA . CYS B 2 238 ? 25.04979 31.87931 4.28554 1.000 68.41615 218 CYS A CA 1
ATOM 4918 C C . CYS B 2 238 ? 26.40767 31.23282 4.04511 1.000 70.93182 218 CYS A C 1
ATOM 4919 O O . CYS B 2 238 ? 27.39797 31.92930 3.79450 1.000 72.66824 218 CYS A O 1
ATOM 4922 N N . ALA B 2 239 ? 26.47260 29.90041 4.10461 1.000 68.07725 219 ALA A N 1
ATOM 4923 C CA . ALA B 2 239 ? 27.75346 29.21969 3.94533 1.000 69.22509 219 ALA A CA 1
ATOM 4924 C C . ALA B 2 239 ? 28.24948 29.29517 2.50664 1.000 69.49659 219 ALA A C 1
ATOM 4925 O O . ALA B 2 239 ? 29.45592 29.42092 2.26875 1.000 68.07557 219 ALA A O 1
ATOM 4927 N N . VAL B 2 240 ? 27.33832 29.21373 1.53390 1.000 70.48101 220 VAL A N 1
ATOM 4928 C CA . VAL B 2 240 ? 27.73737 29.34210 0.13430 1.000 68.70152 220 VAL A CA 1
ATOM 4929 C C . VAL B 2 240 ? 28.33735 30.71886 -0.12029 1.000 65.17458 220 VAL A C 1
ATOM 4930 O O . VAL B 2 240 ? 29.29200 30.86606 -0.89466 1.000 66.31430 220 VAL A O 1
ATOM 4934 N N . VAL B 2 241 ? 27.80587 31.74396 0.54688 1.000 61.97465 221 VAL A N 1
ATOM 4935 C CA . VAL B 2 241 ? 28.30731 33.10077 0.35160 1.000 68.82875 221 VAL A CA 1
ATOM 4936 C C . VAL B 2 241 ? 29.71982 33.23911 0.91021 1.000 65.01455 221 VAL A C 1
ATOM 4937 O O . VAL B 2 241 ? 30.64255 33.66966 0.20971 1.000 64.45077 221 VAL A O 1
ATOM 4941 N N . MET B 2 242 ? 29.91461 32.87792 2.17539 1.000 66.26858 222 MET A N 1
ATOM 4942 C CA . MET B 2 242 ? 31.20678 33.10123 2.81223 1.000 73.28607 222 MET A CA 1
ATOM 4943 C C . MET B 2 242 ? 32.24734 32.03914 2.46814 1.000 69.48184 222 MET A C 1
ATOM 4944 O O . MET B 2 242 ? 33.35251 32.08444 3.02015 1.000 67.73571 222 MET A O 1
ATOM 4949 N N . ASN B 2 243 ? 31.94101 31.10107 1.57058 1.000 69.00653 223 ASN A N 1
ATOM 4950 C CA . ASN B 2 243 ? 32.91379 30.08140 1.19332 1.000 66.77677 223 ASN A CA 1
ATOM 4951 C C . ASN B 2 243 ? 33.25019 30.14011 -0.29089 1.000 69.78240 223 ASN A C 1
ATOM 4952 O O . ASN B 2 243 ? 34.19803 30.82629 -0.68732 1.000 66.28875 223 ASN A O 1
ATOM 4957 N N . SER B 2 244 ? 32.48707 29.41498 -1.11550 1.000 60.02467 224 SER A N 1
ATOM 4958 C CA . SER B 2 244 ? 32.80294 29.34303 -2.53939 1.000 68.86867 224 SER A CA 1
ATOM 4959 C C . SER B 2 244 ? 32.69825 30.71210 -3.19907 1.000 69.12178 224 SER A C 1
ATOM 4960 O O . SER B 2 244 ? 33.47431 31.03292 -4.10750 1.000 68.50726 224 SER A O 1
ATOM 4963 N N . SER B 2 245 ? 31.74628 31.53504 -2.75380 1.000 62.96497 225 SER A N 1
ATOM 4964 C CA . SER B 2 245 ? 31.64290 32.89044 -3.28242 1.000 66.14844 225 SER A CA 1
ATOM 4965 C C . SER B 2 245 ? 32.83428 33.74099 -2.85555 1.000 63.25347 225 SER A C 1
ATOM 4966 O O . SER B 2 245 ? 33.32474 34.56742 -3.63443 1.000 58.63309 225 SER A O 1
ATOM 4969 N N . VAL B 2 246 ? 33.31837 33.55049 -1.62614 1.000 63.86900 226 VAL A N 1
ATOM 4970 C CA . VAL B 2 246 ? 34.51950 34.25803 -1.19215 1.000 63.56148 226 VAL A CA 1
ATOM 4971 C C . VAL B 2 246 ? 35.73762 33.75843 -1.95895 1.000 61.56999 226 VAL A C 1
ATOM 4972 O O . VAL B 2 246 ? 36.62237 34.54329 -2.31986 1.000 64.13816 226 VAL A O 1
ATOM 4976 N N . GLU B 2 247 ? 35.79882 32.45016 -2.23023 1.000 64.68228 227 GLU A N 1
ATOM 4977 C CA . GLU B 2 247 ? 36.90461 31.90495 -3.01390 1.000 67.21126 227 GLU A CA 1
ATOM 4978 C C . GLU B 2 247 ? 36.97645 32.55302 -4.38937 1.000 68.40732 227 GLU A C 1
ATOM 4979 O O . GLU B 2 247 ? 38.06376 32.89584 -4.86800 1.000 66.88927 227 GLU A O 1
ATOM 4985 N N . GLN B 2 248 ? 35.82704 32.72763 -5.04282 1.000 66.57445 228 GLN A N 1
ATOM 4986 C CA . GLN B 2 248 ? 35.82468 33.37203 -6.34992 1.000 62.65616 228 GLN A CA 1
ATOM 4987 C C . GLN B 2 248 ? 36.20000 34.84436 -6.24057 1.000 58.27261 228 GLN A C 1
ATOM 4988 O O . GLN B 2 248 ? 36.95859 35.35842 -7.07167 1.000 60.27172 228 GLN A O 1
ATOM 4994 N N . THR B 2 249 ? 35.69221 35.53706 -5.21835 1.000 54.22275 229 THR A N 1
ATOM 4995 C CA . THR B 2 249 ? 36.00559 36.95481 -5.06568 1.000 55.04477 229 THR A CA 1
ATOM 4996 C C . THR B 2 249 ? 37.49076 37.16145 -4.78987 1.000 56.43734 229 THR A C 1
ATOM 4997 O O . THR B 2 249 ? 38.14562 37.98206 -5.44314 1.000 55.31918 229 THR A O 1
ATOM 5001 N N . GLU B 2 250 ? 38.04500 36.41471 -3.82854 1.000 56.61436 230 GLU A N 1
ATOM 5002 C CA . GLU B 2 250 ? 39.47135 36.53443 -3.54056 1.000 58.07712 230 GLU A CA 1
ATOM 5003 C C . GLU B 2 250 ? 40.32055 36.10675 -4.73190 1.000 54.04290 230 GLU A C 1
ATOM 5004 O O . GLU B 2 250 ? 41.40844 36.65279 -4.94612 1.000 49.88199 230 GLU A O 1
ATOM 5010 N N . SER B 2 251 ? 39.84233 35.14467 -5.52311 1.000 52.29805 231 SER A N 1
ATOM 5011 C CA . SER B 2 251 ? 40.57845 34.75191 -6.71908 1.000 52.62550 231 SER A CA 1
ATOM 5012 C C . SER B 2 251 ? 40.58339 35.87218 -7.75276 1.000 59.19024 231 SER A C 1
ATOM 5013 O O . SER B 2 251 ? 41.61464 36.13870 -8.38266 1.000 59.26071 231 SER A O 1
ATOM 5016 N N . CYS B 2 252 ? 39.44228 36.54294 -7.93808 1.000 52.31925 232 CYS A N 1
ATOM 5017 C CA . CYS B 2 252 ? 39.39749 37.67909 -8.85299 1.000 54.74217 232 CYS A CA 1
ATOM 5018 C C . CYS B 2 252 ? 40.27333 38.82147 -8.35751 1.000 51.05265 232 CYS A C 1
ATOM 5019 O O . CYS B 2 252 ? 40.97626 39.45870 -9.15011 1.000 50.60208 232 CYS A O 1
ATOM 5022 N N . LEU B 2 253 ? 40.24094 39.09599 -7.05111 1.000 40.72398 233 LEU A N 1
ATOM 5023 C CA . LEU B 2 253 ? 41.06419 40.16452 -6.49234 1.000 47.81779 233 LEU A CA 1
ATOM 5024 C C . LEU B 2 253 ? 42.54665 39.89944 -6.72453 1.000 49.41781 233 LEU A C 1
ATOM 5025 O O . LEU B 2 253 ? 43.29375 40.79624 -7.13186 1.000 50.69661 233 LEU A O 1
ATOM 5030 N N . ALA B 2 254 ? 42.99045 38.66696 -6.47057 1.000 44.88573 234 ALA A N 1
ATOM 5031 C CA . ALA B 2 254 ? 44.40509 38.33922 -6.61346 1.000 48.46717 234 ALA A CA 1
ATOM 5032 C C . ALA B 2 254 ? 44.81049 38.28166 -8.08042 1.000 46.12562 234 ALA A C 1
ATOM 5033 O O . ALA B 2 254 ? 45.69094 39.02791 -8.52364 1.000 44.32855 234 ALA A O 1
ATOM 5035 N N . ALA B 2 255 ? 44.17611 37.39463 -8.85232 1.000 49.75599 235 ALA A N 1
ATOM 5036 C CA . ALA B 2 255 ? 44.52908 37.26019 -10.26204 1.000 52.98493 235 ALA A CA 1
ATOM 5037 C C . ALA B 2 255 ? 44.24109 38.53902 -11.03751 1.000 54.19346 235 ALA A C 1
ATOM 5038 O O . ALA B 2 255 ? 44.97562 38.87325 -11.97467 1.000 54.24661 235 ALA A O 1
ATOM 5040 N N . GLY B 2 256 ? 43.18583 39.26725 -10.66504 1.000 51.89901 236 GLY A N 1
ATOM 5041 C CA . GLY B 2 256 ? 42.93139 40.55107 -11.29820 1.000 53.19907 236 GLY A CA 1
ATOM 5042 C C . GLY B 2 256 ? 44.03458 41.55525 -11.02914 1.000 52.55201 236 GLY A C 1
ATOM 5043 O O . GLY B 2 256 ? 44.42365 42.31827 -11.91752 1.000 55.13307 236 GLY A O 1
ATOM 5044 N N . THR B 2 257 ? 44.55450 41.56838 -9.79938 1.000 49.40507 237 THR A N 1
ATOM 5045 C CA . THR B 2 257 ? 45.70236 42.41391 -9.49095 1.000 48.45436 237 THR A CA 1
ATOM 5046 C C . THR B 2 257 ? 46.90073 42.03143 -10.35011 1.000 46.36153 237 THR A C 1
ATOM 5047 O O . THR B 2 257 ? 47.55908 42.89619 -10.93908 1.000 46.95130 237 THR A O 1
ATOM 5051 N N . LEU B 2 258 ? 47.19134 40.73093 -10.44080 1.000 46.25254 238 LEU A N 1
ATOM 5052 C CA . LEU B 2 258 ? 48.27851 40.27099 -11.29934 1.000 51.36289 238 LEU A CA 1
ATOM 5053 C C . LEU B 2 258 ? 48.03841 40.67072 -12.74845 1.000 53.96270 238 LEU A C 1
ATOM 5054 O O . LEU B 2 258 ? 48.96082 41.12461 -13.43691 1.000 52.94017 238 LEU A O 1
ATOM 5059 N N . LEU B 2 259 ? 46.79667 40.52201 -13.22034 1.000 50.84243 239 LEU A N 1
ATOM 5060 C CA . LEU B 2 259 ? 46.46667 40.85770 -14.60144 1.000 47.76977 239 LEU A CA 1
ATOM 5061 C C . LEU B 2 259 ? 46.70797 42.33603 -14.88730 1.000 51.95991 239 LEU A C 1
ATOM 5062 O O . LEU B 2 259 ? 47.22973 42.69378 -15.95077 1.000 51.02910 239 LEU A O 1
ATOM 5067 N N . LEU B 2 260 ? 46.33547 43.21055 -13.94937 1.000 44.95146 240 LEU A N 1
ATOM 5068 C CA . LEU B 2 260 ? 46.63246 44.63060 -14.10786 1.000 51.89401 240 LEU A CA 1
ATOM 5069 C C . LEU B 2 260 ? 48.13182 44.89171 -14.02466 1.000 57.56514 240 LEU A C 1
ATOM 5070 O O . LEU B 2 260 ? 48.66217 45.73615 -14.75645 1.000 55.79707 240 LEU A O 1
ATOM 5075 N N . LEU B 2 261 ? 48.83111 44.17258 -13.14134 1.000 51.32830 241 LEU A N 1
ATOM 5076 C CA . LEU B 2 261 ? 50.27075 44.36630 -12.99509 1.000 51.71178 241 LEU A CA 1
ATOM 5077 C C . LEU B 2 261 ? 51.01723 43.99933 -14.26988 1.000 48.54619 241 LEU A C 1
ATOM 5078 O O . LEU B 2 261 ? 52.01342 44.64217 -14.62002 1.000 47.36907 241 LEU A O 1
ATOM 5083 N N . GLU B 2 262 ? 50.56073 42.96504 -14.97166 1.000 52.30957 242 GLU A N 1
ATOM 5084 C CA . GLU B 2 262 ? 51.21943 42.53927 -16.19882 1.000 52.80587 242 GLU A CA 1
ATOM 5085 C C . GLU B 2 262 ? 50.80713 43.36677 -17.40968 1.000 53.88879 242 GLU A C 1
ATOM 5086 O O . GLU B 2 262 ? 51.30981 43.12175 -18.51087 1.000 62.13326 242 GLU A O 1
ATOM 5092 N N . HIS B 2 263 ? 49.91139 44.33844 -17.23218 1.000 56.76935 243 HIS A N 1
ATOM 5093 C CA . HIS B 2 263 ? 49.61514 45.36216 -18.23090 1.000 52.05610 243 HIS A CA 1
ATOM 5094 C C . HIS B 2 263 ? 49.77470 46.72180 -17.55673 1.000 58.27231 243 HIS A C 1
ATOM 5095 O O . HIS B 2 263 ? 48.78313 47.40906 -17.27073 1.000 55.37845 243 HIS A O 1
ATOM 5102 N N . PRO B 2 264 ? 51.01907 47.13348 -17.28418 1.000 53.68343 244 PRO A N 1
ATOM 5103 C CA . PRO B 2 264 ? 51.23677 48.34344 -16.46899 1.000 48.49725 244 PRO A CA 1
ATOM 5104 C C . PRO B 2 264 ? 50.57603 49.59574 -17.01443 1.000 55.50980 244 PRO A C 1
ATOM 5105 O O . PRO B 2 264 ? 50.08577 50.41574 -16.22771 1.000 55.86251 244 PRO A O 1
ATOM 5109 N N . GLU B 2 265 ? 50.55446 49.77678 -18.33756 1.000 59.04599 245 GLU A N 1
ATOM 5110 C CA . GLU B 2 265 ? 49.92141 50.96475 -18.90019 1.000 53.79526 245 GLU A CA 1
ATOM 5111 C C . GLU B 2 265 ? 48.43508 51.01648 -18.57329 1.000 55.55819 245 GLU A C 1
ATOM 5112 O O . GLU B 2 265 ? 47.86930 52.10703 -18.43529 1.000 60.97535 245 GLU A O 1
ATOM 5118 N N . GLN B 2 266 ? 47.78798 49.85605 -18.43857 1.000 53.37021 246 GLN A N 1
ATOM 5119 C CA . GLN B 2 266 ? 46.39031 49.82906 -18.02281 1.000 53.17909 246 GLN A CA 1
ATOM 5120 C C . GLN B 2 266 ? 46.24948 49.92328 -16.50977 1.000 59.94284 246 GLN A C 1
ATOM 5121 O O . GLN B 2 266 ? 45.21663 50.39001 -16.01481 1.000 62.02596 246 GLN A O 1
ATOM 5127 N N . PHE B 2 267 ? 47.26368 49.47491 -15.76607 1.000 58.09577 247 PHE A N 1
ATOM 5128 C CA . PHE B 2 267 ? 47.29738 49.72084 -14.32875 1.000 57.59512 247 PHE A CA 1
ATOM 5129 C C . PHE B 2 267 ? 47.31386 51.21742 -14.04424 1.000 61.25645 247 PHE A C 1
ATOM 5130 O O . PHE B 2 267 ? 46.57459 51.70943 -13.18362 1.000 58.36648 247 PHE A O 1
ATOM 5138 N N . ALA B 2 268 ? 48.15808 51.95949 -14.76519 1.000 58.83380 248 ALA A N 1
ATOM 5139 C CA . ALA B 2 268 ? 48.21108 53.40591 -14.58512 1.000 60.84675 248 ALA A CA 1
ATOM 5140 C C . ALA B 2 268 ? 46.96132 54.07501 -15.13935 1.000 64.27979 248 ALA A C 1
ATOM 5141 O O . ALA B 2 268 ? 46.47527 55.06213 -14.57412 1.000 62.89839 248 ALA A O 1
ATOM 5143 N N . LEU B 2 269 ? 46.42743 53.54989 -16.24406 1.000 60.35828 249 LEU A N 1
ATOM 5144 C CA . LEU B 2 269 ? 45.23221 54.13499 -16.84054 1.000 56.41144 249 LEU A CA 1
ATOM 5145 C C . LEU B 2 269 ? 44.04987 54.07451 -15.88203 1.000 58.56895 249 LEU A C 1
ATOM 5146 O O . LEU B 2 269 ? 43.25718 55.02104 -15.80030 1.000 58.35277 249 LEU A O 1
ATOM 5151 N N . LEU B 2 270 ? 43.91521 52.96838 -15.14533 1.000 59.11867 250 LEU A N 1
ATOM 5152 C CA . LEU B 2 270 ? 42.83065 52.86006 -14.17611 1.000 55.09557 250 LEU A CA 1
ATOM 5153 C C . LEU B 2 270 ? 43.00841 53.84782 -13.03102 1.000 56.99573 250 LEU A C 1
ATOM 5154 O O . LEU B 2 270 ? 42.01910 54.35242 -12.48844 1.000 51.80821 250 LEU A O 1
ATOM 5159 N N . ARG B 2 271 ? 44.25447 54.13222 -12.64770 1.000 57.85307 251 ARG A N 1
ATOM 5160 C CA . ARG B 2 271 ? 44.49722 55.18588 -11.67013 1.000 60.68809 251 ARG A CA 1
ATOM 5161 C C . ARG B 2 271 ? 44.20046 56.55583 -12.26611 1.000 63.15272 251 ARG A C 1
ATOM 5162 O O . ARG B 2 271 ? 43.63684 57.42611 -11.59183 1.000 60.80012 251 ARG A O 1
ATOM 5170 N N . GLU B 2 272 ? 44.55565 56.75504 -13.53723 1.000 61.73618 252 GLU A N 1
ATOM 5171 C CA . GLU B 2 272 ? 44.35103 58.04757 -14.18162 1.000 60.72790 252 GLU A CA 1
ATOM 5172 C C . GLU B 2 272 ? 42.86842 58.32449 -14.40970 1.000 65.70639 252 GLU A C 1
ATOM 5173 O O . GLU B 2 272 ? 42.38042 59.42468 -14.12506 1.000 64.17799 252 GLU A O 1
ATOM 5179 N N . ARG B 2 273 ? 42.13219 57.33640 -14.92475 1.000 61.65796 253 ARG A N 1
ATOM 5180 C CA . ARG B 2 273 ? 40.70932 57.47344 -15.23020 1.000 64.09835 253 ARG A CA 1
ATOM 5181 C C . ARG B 2 273 ? 39.93316 56.45067 -14.40688 1.000 61.50948 253 ARG A C 1
ATOM 5182 O O . ARG B 2 273 ? 39.52272 55.40083 -14.92540 1.000 60.48537 253 ARG A O 1
ATOM 5190 N N . PRO B 2 274 ? 39.70217 56.72948 -13.12057 1.000 61.69975 254 PRO A N 1
ATOM 5191 C CA . PRO B 2 274 ? 39.00634 55.75126 -12.26717 1.000 53.12241 254 PRO A CA 1
ATOM 5192 C C . PRO B 2 274 ? 37.58209 55.44810 -12.69929 1.000 56.65694 254 PRO A C 1
ATOM 5193 O O . PRO B 2 274 ? 37.01636 54.44923 -12.23715 1.000 59.00567 254 PRO A O 1
ATOM 5197 N N . GLU B 2 275 ? 36.97746 56.26966 -13.56126 1.000 57.97805 255 GLU A N 1
ATOM 5198 C CA . GLU B 2 275 ? 35.65374 55.94205 -14.07745 1.000 64.19921 255 GLU A CA 1
ATOM 5199 C C . GLU B 2 275 ? 35.66758 54.69660 -14.95288 1.000 65.94118 255 GLU A C 1
ATOM 5200 O O . GLU B 2 275 ? 34.59884 54.13872 -15.22515 1.000 59.77012 255 GLU A O 1
ATOM 5206 N N . LEU B 2 276 ? 36.84697 54.24801 -15.38944 1.000 61.87183 256 LEU A N 1
ATOM 5207 C CA . LEU B 2 276 ? 36.99385 53.00339 -16.13359 1.000 59.95426 256 LEU A CA 1
ATOM 5208 C C . LEU B 2 276 ? 36.79911 51.76487 -15.26838 1.000 58.45322 256 LEU A C 1
ATOM 5209 O O . LEU B 2 276 ? 36.96601 50.65143 -15.78045 1.000 57.42056 256 LEU A O 1
ATOM 5214 N N . GLY B 2 277 ? 36.44672 51.92950 -13.99015 1.000 50.44739 257 GLY A N 1
ATOM 5215 C CA . GLY B 2 277 ? 36.40009 50.78983 -13.08607 1.000 55.50321 257 GLY A CA 1
ATOM 5216 C C . GLY B 2 277 ? 35.41965 49.71869 -13.52611 1.000 61.17375 257 GLY A C 1
ATOM 5217 O O . GLY B 2 277 ? 35.75119 48.52994 -13.55495 1.000 59.11161 257 GLY A O 1
ATOM 5218 N N . GLU B 2 278 ? 34.19514 50.12477 -13.87131 1.000 59.92776 258 GLU A N 1
ATOM 5219 C CA . GLU B 2 278 ? 33.18575 49.15853 -14.29553 1.000 51.56407 258 GLU A CA 1
ATOM 5220 C C . GLU B 2 278 ? 33.65126 48.37506 -15.51561 1.000 54.97506 258 GLU A C 1
ATOM 5221 O O . GLU B 2 278 ? 33.51460 47.14699 -15.56984 1.000 53.66461 258 GLU A O 1
ATOM 5227 N N . GLN B 2 279 ? 34.20379 49.07308 -16.50973 1.000 59.82744 259 GLN A N 1
ATOM 5228 C CA . GLN B 2 279 ? 34.71897 48.39027 -17.69139 1.000 59.17870 259 GLN A CA 1
ATOM 5229 C C . GLN B 2 279 ? 35.89784 47.49384 -17.33887 1.000 56.38721 259 GLN A C 1
ATOM 5230 O O . GLN B 2 279 ? 36.01620 46.37960 -17.86289 1.000 55.92045 259 GLN A O 1
ATOM 5236 N N . ALA B 2 280 ? 36.78049 47.96402 -16.45375 1.000 60.98690 260 ALA A N 1
ATOM 5237 C CA . ALA B 2 280 ? 37.94152 47.16657 -16.07450 1.000 54.05212 260 ALA A CA 1
ATOM 5238 C C . ALA B 2 280 ? 37.52037 45.86379 -15.40729 1.000 53.47812 260 ALA A C 1
ATOM 5239 O O . ALA B 2 280 ? 38.11333 44.80961 -15.65953 1.000 52.56538 260 ALA A O 1
ATOM 5241 N N . VAL B 2 281 ? 36.48658 45.91250 -14.56615 1.000 49.27766 261 VAL A N 1
ATOM 5242 C CA . VAL B 2 281 ? 36.02702 44.70587 -13.88559 1.000 45.14639 261 VAL A CA 1
ATOM 5243 C C . VAL B 2 281 ? 35.41206 43.73018 -14.88132 1.000 53.79782 261 VAL A C 1
ATOM 5244 O O . VAL B 2 281 ? 35.69495 42.52654 -14.84752 1.000 56.16532 261 VAL A O 1
ATOM 5248 N N . GLU B 2 282 ? 34.55924 44.23113 -15.78075 1.000 53.36573 262 GLU A N 1
ATOM 5249 C CA . GLU B 2 282 ? 33.98413 43.36750 -16.80838 1.000 51.32601 262 GLU A CA 1
ATOM 5250 C C . GLU B 2 282 ? 35.07409 42.72950 -17.65782 1.000 50.28602 262 GLU A C 1
ATOM 5251 O O . GLU B 2 282 ? 34.96871 41.55903 -18.04343 1.000 54.68401 262 GLU A O 1
ATOM 5257 N N . GLU B 2 283 ? 36.13586 43.48163 -17.94977 1.000 45.18346 263 GLU A N 1
ATOM 5258 C CA . GLU B 2 283 ? 37.23755 42.92664 -18.72568 1.000 49.73827 263 GLU A CA 1
ATOM 5259 C C . GLU B 2 283 ? 38.05037 41.93635 -17.90090 1.000 55.74282 263 GLU A C 1
ATOM 5260 O O . GLU B 2 283 ? 38.50233 40.90940 -18.42259 1.000 52.38259 263 GLU A O 1
ATOM 5266 N N . ILE B 2 284 ? 38.23693 42.22172 -16.61010 1.000 49.40533 264 ILE A N 1
ATOM 5267 C CA . ILE B 2 284 ? 39.01889 41.33387 -15.75363 1.000 52.54603 264 ILE A CA 1
ATOM 5268 C C . ILE B 2 284 ? 38.31442 39.99202 -15.58651 1.000 54.21825 264 ILE A C 1
ATOM 5269 O O . ILE B 2 284 ? 38.91581 38.93000 -15.78700 1.000 49.37329 264 ILE A O 1
ATOM 5274 N N . VAL B 2 285 ? 37.02697 40.01725 -15.22753 1.000 53.21394 265 VAL A N 1
ATOM 5275 C CA . VAL B 2 285 ? 36.29670 38.76711 -15.03430 1.000 51.77229 265 VAL A CA 1
ATOM 5276 C C . VAL B 2 285 ? 36.19474 37.99067 -16.34042 1.000 57.23119 265 VAL A C 1
ATOM 5277 O O . VAL B 2 285 ? 36.22481 36.75360 -16.33753 1.000 58.24397 265 VAL A O 1
ATOM 5281 N N . ARG B 2 286 ? 36.08515 38.69068 -17.47388 1.000 54.74977 266 ARG A N 1
ATOM 5282 C CA . ARG B 2 286 ? 36.10277 38.00474 -18.76080 1.000 52.48031 266 ARG A CA 1
ATOM 5283 C C . ARG B 2 286 ? 37.45463 37.35650 -19.01568 1.000 62.09540 266 ARG A C 1
ATOM 5284 O O . ARG B 2 286 ? 37.52411 36.20144 -19.45289 1.000 60.01134 266 ARG A O 1
ATOM 5292 N N . TYR B 2 287 ? 38.54090 38.08655 -18.75001 1.000 56.72213 267 TYR A N 1
ATOM 5293 C CA . TYR B 2 287 ? 39.86781 37.55663 -19.03795 1.000 54.19667 267 TYR A CA 1
ATOM 5294 C C . TYR B 2 287 ? 40.25074 36.45910 -18.05494 1.000 56.18977 267 TYR A C 1
ATOM 5295 O O . TYR B 2 287 ? 40.81537 35.43260 -18.45102 1.000 58.55528 267 TYR A O 1
ATOM 5304 N N . LEU B 2 288 ? 39.95887 36.65608 -16.76962 1.000 52.53763 268 LEU A N 1
ATOM 5305 C CA . LEU B 2 288 ? 40.32001 35.64835 -15.78025 1.000 59.45525 268 LEU A CA 1
ATOM 5306 C C . LEU B 2 288 ? 39.50357 34.37737 -15.96995 1.000 64.79935 268 LEU A C 1
ATOM 5307 O O . LEU B 2 288 ? 40.06593 33.28618 -16.12607 1.000 63.12355 268 LEU A O 1
ATOM 5312 N N . SER B 2 289 ? 38.17770 34.50474 -15.98803 1.000 60.23260 269 SER A N 1
ATOM 5313 C CA . SER B 2 289 ? 37.27163 33.35996 -15.98481 1.000 62.67615 269 SER A CA 1
ATOM 5314 C C . SER B 2 289 ? 37.67258 32.37544 -14.88732 1.000 68.24612 269 SER A C 1
ATOM 5315 O O . SER B 2 289 ? 38.00004 31.21474 -15.14045 1.000 73.03172 269 SER A O 1
ATOM 5318 N N . VAL B 2 290 ? 37.67534 32.87849 -13.64874 1.000 65.06023 270 VAL A N 1
ATOM 5319 C CA . VAL B 2 290 ? 38.03617 32.03411 -12.51376 1.000 63.51276 270 VAL A CA 1
ATOM 5320 C C . VAL B 2 290 ? 37.07610 30.85984 -12.40428 1.000 68.59028 270 VAL A C 1
ATOM 5321 O O . VAL B 2 290 ? 37.47342 29.75448 -12.01721 1.000 67.41385 270 VAL A O 1
ATOM 5325 N N . PHE B 2 291 ? 35.80704 31.07144 -12.75578 1.000 70.18110 271 PHE A N 1
ATOM 5326 C CA . PHE B 2 291 ? 34.84459 29.98474 -12.91841 1.000 66.73122 271 PHE A CA 1
ATOM 5327 C C . PHE B 2 291 ? 34.99263 29.47603 -14.34996 1.000 66.58697 271 PHE A C 1
ATOM 5328 O O . PHE B 2 291 ? 34.21938 29.80770 -15.25083 1.000 65.91031 271 PHE A O 1
ATOM 5336 N N . GLU B 2 292 ? 36.03410 28.66508 -14.55566 1.000 71.19693 272 GLU A N 1
ATOM 5337 C CA . GLU B 2 292 ? 36.40186 28.22732 -15.90013 1.000 72.32047 272 GLU A CA 1
ATOM 5338 C C . GLU B 2 292 ? 35.29228 27.40155 -16.53704 1.000 70.15613 272 GLU A C 1
ATOM 5339 O O . GLU B 2 292 ? 34.76696 27.75101 -17.59988 1.000 77.60074 272 GLU A O 1
ATOM 5345 N N . GLY B 2 293 ? 34.93718 26.28787 -15.90652 1.000 73.67897 273 GLY A N 1
ATOM 5346 C CA . GLY B 2 293 ? 33.94032 25.38394 -16.44042 1.000 74.27818 273 GLY A CA 1
ATOM 5347 C C . GLY B 2 293 ? 32.78198 25.22080 -15.47716 1.000 75.11263 273 GLY A C 1
ATOM 5348 O O . GLY B 2 293 ? 32.94603 25.32188 -14.25978 1.000 78.27486 273 GLY A O 1
ATOM 5349 N N . LEU B 2 294 ? 31.60562 24.96510 -16.03480 1.000 72.14933 274 LEU A N 1
ATOM 5350 C CA . LEU B 2 294 ? 30.39069 24.79988 -15.25490 1.000 77.05111 274 LEU A CA 1
ATOM 5351 C C . LEU B 2 294 ? 30.04724 23.32464 -15.09752 1.000 83.97656 274 LEU A C 1
ATOM 5352 O O . LEU B 2 294 ? 30.56033 22.45943 -15.81224 1.000 90.01319 274 LEU A O 1
ATOM 5357 N N . ASP B 2 295 ? 29.16665 23.05053 -14.13818 1.000 88.34059 275 ASP A N 1
ATOM 5358 C CA . ASP B 2 295 ? 28.62946 21.71121 -13.98023 1.000 91.08453 275 ASP A CA 1
ATOM 5359 C C . ASP B 2 295 ? 27.88530 21.30358 -15.25159 1.000 90.91970 275 ASP A C 1
ATOM 5360 O O . ASP B 2 295 ? 27.37155 22.15892 -15.97962 1.000 94.60093 275 ASP A O 1
ATOM 5365 N N . PRO B 2 296 ? 27.82275 20.00651 -15.55153 1.000 96.51744 276 PRO A N 1
ATOM 5366 C CA . PRO B 2 296 ? 27.18735 19.57670 -16.80201 1.000 100.50379 276 PRO A CA 1
ATOM 5367 C C . PRO B 2 296 ? 25.69023 19.83799 -16.79307 1.000 101.18549 276 PRO A C 1
ATOM 5368 O O . PRO B 2 296 ? 24.99413 19.56516 -15.81201 1.000 103.89734 276 PRO A O 1
ATOM 5372 N N . ARG B 2 297 ? 25.20084 20.37872 -17.90388 1.000 99.51125 277 ARG A N 1
ATOM 5373 C CA . ARG B 2 297 ? 23.77217 20.59961 -18.10847 1.000 109.74079 277 ARG A CA 1
ATOM 5374 C C . ARG B 2 297 ? 23.24393 19.41119 -18.90538 1.000 116.95680 277 ARG A C 1
ATOM 5375 O O . ARG B 2 297 ? 23.19230 19.43651 -20.13567 1.000 115.72698 277 ARG A O 1
ATOM 5383 N N . THR B 2 298 ? 22.86410 18.35323 -18.19018 1.000 116.15954 278 THR A N 1
ATOM 5384 C CA . THR B 2 298 ? 22.31332 17.17043 -18.83862 1.000 114.90259 278 THR A CA 1
ATOM 5385 C C . THR B 2 298 ? 21.02189 17.52383 -19.56430 1.000 118.10139 278 THR A C 1
ATOM 5386 O O . THR B 2 298 ? 20.09732 18.09019 -18.97433 1.000 119.83823 278 THR A O 1
ATOM 5390 N N . ALA B 2 299 ? 20.96535 17.19274 -20.85128 1.000 120.57052 279 ALA A N 1
ATOM 5391 C CA . ALA B 2 299 ? 19.82314 17.56866 -21.67259 1.000 122.42491 279 ALA A CA 1
ATOM 5392 C C . ALA B 2 299 ? 18.60760 16.71884 -21.32408 1.000 127.72185 279 ALA A C 1
ATOM 5393 O O . ALA B 2 299 ? 18.67761 15.48579 -21.31994 1.000 126.01342 279 ALA A O 1
ATOM 5395 N N . THR B 2 300 ? 17.48839 17.38394 -21.02781 1.000 132.77835 280 THR A N 1
ATOM 5396 C CA . THR B 2 300 ? 16.24147 16.67729 -20.76239 1.000 134.70289 280 THR A CA 1
ATOM 5397 C C . THR B 2 300 ? 15.49045 16.33114 -22.04151 1.000 132.74199 280 THR A C 1
ATOM 5398 O O . THR B 2 300 ? 14.57600 15.50081 -22.00402 1.000 133.32489 280 THR A O 1
ATOM 5402 N N . GLU B 2 301 ? 15.85477 16.94768 -23.16319 1.000 129.72312 281 GLU A N 1
ATOM 5403 C CA . GLU B 2 301 ? 15.31340 16.62172 -24.47267 1.000 127.70308 281 GLU A CA 1
ATOM 5404 C C . GLU B 2 301 ? 16.46134 16.51695 -25.46677 1.000 130.15220 281 GLU A C 1
ATOM 5405 O O . GLU B 2 301 ? 17.60302 16.88332 -25.17476 1.000 130.14201 281 GLU A O 1
ATOM 5411 N N . ASP B 2 302 ? 16.14922 16.00817 -26.65469 1.000 127.81162 282 ASP A N 1
ATOM 5412 C CA . ASP B 2 302 ? 17.12774 15.89093 -27.72996 1.000 128.55109 282 ASP A CA 1
ATOM 5413 C C . ASP B 2 302 ? 17.13584 17.19913 -28.51324 1.000 128.90570 282 ASP A C 1
ATOM 5414 O O . ASP B 2 302 ? 16.20551 17.48154 -29.27558 1.000 130.08847 282 ASP A O 1
ATOM 5419 N N . VAL B 2 303 ? 18.18386 17.99624 -28.32255 1.000 126.89588 283 VAL A N 1
ATOM 5420 C CA . VAL B 2 303 ? 18.25546 19.34146 -28.87312 1.000 126.66184 283 VAL A CA 1
ATOM 5421 C C . VAL B 2 303 ? 19.36703 19.40316 -29.91317 1.000 128.26721 283 VAL A C 1
ATOM 5422 O O . VAL B 2 303 ? 20.30144 18.59573 -29.92095 1.000 128.12417 283 VAL A O 1
ATOM 5426 N N . GLU B 2 304 ? 19.25344 20.38560 -30.80766 1.000 132.04990 284 GLU A N 1
ATOM 5427 C CA . GLU B 2 304 ? 20.24362 20.65069 -31.85197 1.000 137.68984 284 GLU A CA 1
ATOM 5428 C C . GLU B 2 304 ? 20.61582 22.12761 -31.76042 1.000 137.74808 284 GLU A C 1
ATOM 5429 O O . GLU B 2 304 ? 20.01400 22.96529 -32.43831 1.000 138.29119 284 GLU A O 1
ATOM 5435 N N . ILE B 2 305 ? 21.59990 22.44553 -30.91572 1.000 136.43411 285 ILE A N 1
ATOM 5436 C CA . ILE B 2 305 ? 22.06945 23.82579 -30.81328 1.000 134.53633 285 ILE A CA 1
ATOM 5437 C C . ILE B 2 305 ? 22.61025 24.29494 -32.15772 1.000 132.56360 285 ILE A C 1
ATOM 5438 O O . ILE B 2 305 ? 22.21600 25.34603 -32.67676 1.000 129.82495 285 ILE A O 1
ATOM 5443 N N . GLY B 2 306 ? 23.51868 23.51920 -32.74071 1.000 129.96953 286 GLY A N 1
ATOM 5444 C CA . GLY B 2 306 ? 23.94007 23.73558 -34.10868 1.000 130.71769 286 GLY A CA 1
ATOM 5445 C C . GLY B 2 306 ? 23.47612 22.59365 -34.98687 1.000 134.36131 286 GLY A C 1
ATOM 5446 O O . GLY B 2 306 ? 22.43313 21.98810 -34.72145 1.000 133.98737 286 GLY A O 1
ATOM 5447 N N . GLY B 2 307 ? 24.23955 22.28156 -36.03484 1.000 131.95867 287 GLY A N 1
ATOM 5448 C CA . GLY B 2 307 ? 23.92857 21.11295 -36.83693 1.000 131.47306 287 GLY A CA 1
ATOM 5449 C C . GLY B 2 307 ? 24.13398 19.80070 -36.11031 1.000 137.33150 287 GLY A C 1
ATOM 5450 O O . GLY B 2 307 ? 23.58677 18.77785 -36.53254 1.000 140.68312 287 GLY A O 1
ATOM 5451 N N . GLN B 2 308 ? 24.90371 19.80863 -35.02535 1.000 135.44781 288 GLN A N 1
ATOM 5452 C CA . GLN B 2 308 ? 25.19549 18.58769 -34.28670 1.000 135.69100 288 GLN A CA 1
ATOM 5453 C C . GLN B 2 308 ? 24.07905 18.29737 -33.29212 1.000 136.34486 288 GLN A C 1
ATOM 5454 O O . GLN B 2 308 ? 23.69463 19.16662 -32.50258 1.000 130.89050 288 GLN A O 1
ATOM 5460 N N . VAL B 2 309 ? 23.56198 17.07337 -33.33566 1.000 141.20363 289 VAL A N 1
ATOM 5461 C CA . VAL B 2 309 ? 22.43419 16.68010 -32.49934 1.000 141.94758 289 VAL A CA 1
ATOM 5462 C C . VAL B 2 309 ? 22.94563 16.24622 -31.13038 1.000 137.71493 289 VAL A C 1
ATOM 5463 O O . VAL B 2 309 ? 23.93150 15.50617 -31.02559 1.000 137.82257 289 VAL A O 1
ATOM 5467 N N . ILE B 2 310 ? 22.28023 16.70981 -30.07588 1.000 132.50968 290 ILE A N 1
ATOM 5468 C CA . ILE B 2 310 ? 22.60328 16.32766 -28.70459 1.000 132.59225 290 ILE A CA 1
ATOM 5469 C C . ILE B 2 310 ? 21.47639 15.43801 -28.19795 1.000 133.27290 290 ILE A C 1
ATOM 5470 O O . ILE B 2 310 ? 20.35630 15.90886 -27.96423 1.000 133.91379 290 ILE A O 1
ATOM 5475 N N . LYS B 2 311 ? 21.77077 14.15198 -28.02819 1.000 135.14879 291 LYS A N 1
ATOM 5476 C CA . LYS B 2 311 ? 20.77344 13.20036 -27.56508 1.000 132.96028 291 LYS A CA 1
ATOM 5477 C C . LYS B 2 311 ? 20.47053 13.42230 -26.08513 1.000 129.87279 291 LYS A C 1
ATOM 5478 O O . LYS B 2 311 ? 21.28160 13.96841 -25.33107 1.000 129.06317 291 LYS A O 1
ATOM 5484 N N . LYS B 2 312 ? 19.27772 12.99392 -25.67445 1.000 126.69259 292 LYS A N 1
ATOM 5485 C CA . LYS B 2 312 ? 18.86457 13.14945 -24.28528 1.000 127.62247 292 LYS A CA 1
ATOM 5486 C C . LYS B 2 312 ? 19.76989 12.33060 -23.37592 1.000 128.16291 292 LYS A C 1
ATOM 5487 O O . LYS B 2 312 ? 19.85661 11.10587 -23.50895 1.000 126.63279 292 LYS A O 1
ATOM 5493 N N . GLY B 2 313 ? 20.44446 13.00989 -22.45177 1.000 122.89546 293 GLY A N 1
ATOM 5494 C CA . GLY B 2 313 ? 21.40016 12.39155 -21.56061 1.000 122.79124 293 GLY A CA 1
ATOM 5495 C C . GLY B 2 313 ? 22.83839 12.76150 -21.84697 1.000 125.85505 293 GLY A C 1
ATOM 5496 O O . GLY B 2 313 ? 23.68534 12.63802 -20.95208 1.000 118.13264 293 GLY A O 1
ATOM 5497 N N . GLU B 2 314 ? 23.14033 13.20661 -23.06470 1.000 128.18573 294 GLU A N 1
ATOM 5498 C CA . GLU B 2 314 ? 24.48499 13.66117 -23.41046 1.000 128.18002 294 GLU A CA 1
ATOM 5499 C C . GLU B 2 314 ? 24.76064 14.96148 -22.66635 1.000 127.29523 294 GLU A C 1
ATOM 5500 O O . GLU B 2 314 ? 24.33531 16.03855 -23.09012 1.000 125.64250 294 GLU A O 1
ATOM 5506 N N . ALA B 2 315 ? 25.47157 14.86302 -21.54543 1.000 124.15178 295 ALA A N 1
ATOM 5507 C CA . ALA B 2 315 ? 25.74861 16.03312 -20.72312 1.000 122.12080 295 ALA A CA 1
ATOM 5508 C C . ALA B 2 315 ? 26.72052 16.96726 -21.43324 1.000 118.08875 295 ALA A C 1
ATOM 5509 O O . ALA B 2 315 ? 27.79006 16.54400 -21.88230 1.000 114.60481 295 ALA A O 1
ATOM 5511 N N . VAL B 2 316 ? 26.34831 18.24158 -21.53205 1.000 117.10840 296 VAL A N 1
ATOM 5512 C CA . VAL B 2 316 ? 27.17021 19.25646 -22.18165 1.000 114.95936 296 VAL A CA 1
ATOM 5513 C C . VAL B 2 316 ? 27.82394 20.11913 -21.11010 1.000 108.93269 296 VAL A C 1
ATOM 5514 O O . VAL B 2 316 ? 27.14500 20.63880 -20.21449 1.000 104.26716 296 VAL A O 1
ATOM 5518 N N . PHE B 2 317 ? 29.14396 20.26160 -21.19615 1.000 108.05331 297 PHE A N 1
ATOM 5519 C CA . PHE B 2 317 ? 29.92829 21.01410 -20.22646 1.000 103.54411 297 PHE A CA 1
ATOM 5520 C C . PHE B 2 317 ? 30.23919 22.39604 -20.78442 1.000 96.32184 297 PHE A C 1
ATOM 5521 O O . PHE B 2 317 ? 30.74135 22.51922 -21.90621 1.000 95.96974 297 PHE A O 1
ATOM 5529 N N . CYS B 2 318 ? 29.94698 23.42848 -19.99976 1.000 90.91113 298 CYS A N 1
ATOM 5530 C CA . CYS B 2 318 ? 30.16228 24.80671 -20.41981 1.000 86.79177 298 CYS A CA 1
ATOM 5531 C C . CYS B 2 318 ? 31.54488 25.26669 -19.98042 1.000 82.82608 298 CYS A C 1
ATOM 5532 O O . CYS B 2 318 ? 31.86179 25.24436 -18.78646 1.000 79.88180 298 CYS A O 1
ATOM 5535 N N . SER B 2 319 ? 32.35962 25.68997 -20.94223 1.000 85.05548 299 SER A N 1
ATOM 5536 C CA . SER B 2 319 ? 33.67118 26.26774 -20.66091 1.000 77.65945 299 SER A CA 1
ATOM 5537 C C . SER B 2 319 ? 33.54397 27.77794 -20.82404 1.000 71.53311 299 SER A C 1
ATOM 5538 O O . SER B 2 319 ? 33.72207 28.32231 -21.91476 1.000 70.18174 299 SER A O 1
ATOM 5541 N N . LEU B 2 320 ? 33.21362 28.45726 -19.72228 1.000 66.46681 300 LEU A N 1
ATOM 5542 C CA . LEU B 2 320 ? 33.19508 29.91525 -19.73656 1.000 67.81741 300 LEU A CA 1
ATOM 5543 C C . LEU B 2 320 ? 34.55815 30.47633 -20.10761 1.000 68.40100 300 LEU A C 1
ATOM 5544 O O . LEU B 2 320 ? 34.64701 31.55167 -20.71073 1.000 67.87281 300 LEU A O 1
ATOM 5549 N N . LEU B 2 321 ? 35.62660 29.75785 -19.75697 1.000 69.31351 301 LEU A N 1
ATOM 5550 C CA . LEU B 2 321 ? 36.97322 30.19532 -20.10194 1.000 71.73049 301 LEU A CA 1
ATOM 5551 C C . LEU B 2 321 ? 37.16434 30.25220 -21.61158 1.000 67.76889 301 LEU A C 1
ATOM 5552 O O . LEU B 2 321 ? 37.77907 31.19018 -22.13126 1.000 70.78478 301 LEU A O 1
ATOM 5557 N N . ALA B 2 322 ? 36.63615 29.26276 -22.33438 1.000 69.79124 302 ALA A N 1
ATOM 5558 C CA . ALA B 2 322 ? 36.77077 29.25745 -23.78779 1.000 72.43419 302 ALA A CA 1
ATOM 5559 C C . ALA B 2 322 ? 35.88457 30.32087 -24.42624 1.000 73.45765 302 ALA A C 1
ATOM 5560 O O . ALA B 2 322 ? 36.33584 31.08651 -25.28638 1.000 66.04829 302 ALA A O 1
ATOM 5562 N N . ALA B 2 323 ? 34.61779 30.38834 -24.00875 1.000 73.81466 303 ALA A N 1
ATOM 5563 C CA . ALA B 2 323 ? 33.69288 31.35207 -24.59542 1.000 70.92777 303 ALA A CA 1
ATOM 5564 C C . ALA B 2 323 ? 34.13893 32.78764 -24.35091 1.000 67.38789 303 ALA A C 1
ATOM 5565 O O . ALA B 2 323 ? 33.82146 33.67919 -25.14598 1.000 67.79002 303 ALA A O 1
ATOM 5567 N N . ASN B 2 324 ? 34.87567 33.03323 -23.26797 1.000 71.60382 304 ASN A N 1
ATOM 5568 C CA . ASN B 2 324 ? 35.33295 34.38017 -22.95412 1.000 65.73242 304 ASN A CA 1
ATOM 5569 C C . ASN B 2 324 ? 36.67727 34.72524 -23.57939 1.000 70.98477 304 ASN A C 1
ATOM 5570 O O . ASN B 2 324 ? 37.01475 35.91091 -23.66190 1.000 74.77572 304 ASN A O 1
ATOM 5575 N N . ARG B 2 325 ? 37.44823 33.73155 -24.02990 1.000 72.89967 305 ARG A N 1
ATOM 5576 C CA . ARG B 2 325 ? 38.83959 33.95993 -24.40127 1.000 76.08160 305 ARG A CA 1
ATOM 5577 C C . ARG B 2 325 ? 39.20106 33.45890 -25.79606 1.000 80.45128 305 ARG A C 1
ATOM 5578 O O . ARG B 2 325 ? 40.39322 33.35103 -26.10464 1.000 86.62522 305 ARG A O 1
ATOM 5586 N N . ALA B 2 326 ? 38.22392 33.15436 -26.65120 1.000 91.72561 306 ALA A N 1
ATOM 5587 C CA . ALA B 2 326 ? 38.51089 32.55887 -27.95271 1.000 88.94890 306 ALA A CA 1
ATOM 5588 C C . ALA B 2 326 ? 38.00810 33.41623 -29.11148 1.000 83.42758 306 ALA A C 1
ATOM 5589 O O . ALA B 2 326 ? 37.65174 32.89088 -30.16695 1.000 93.92061 306 ALA A O 1
ATOM 5591 N N . ASP B 2 327 ? 37.98315 34.73370 -28.93914 1.000 89.35757 307 ASP A N 1
ATOM 5592 C CA . ASP B 2 327 ? 37.62622 35.63129 -30.03499 1.000 91.23990 307 ASP A CA 1
ATOM 5593 C C . ASP B 2 327 ? 38.69842 36.70289 -30.21728 1.000 98.71166 307 ASP A C 1
ATOM 5594 O O . ASP B 2 327 ? 39.14808 36.96270 -31.33501 1.000 102.20109 307 ASP A O 1
ATOM 5599 N N . ASP B 2 331 ? 40.85140 39.59301 -28.25931 1.000 79.65871 311 ASP A N 1
ATOM 5600 C CA . ASP B 2 331 ? 40.86468 38.75952 -27.06296 1.000 80.82174 311 ASP A CA 1
ATOM 5601 C C . ASP B 2 331 ? 41.69630 39.37572 -25.94177 1.000 93.71511 311 ASP A C 1
ATOM 5602 O O . ASP B 2 331 ? 41.39026 39.19367 -24.75969 1.000 87.79979 311 ASP A O 1
ATOM 5607 N N . GLY B 2 332 ? 42.74759 40.10181 -26.32008 1.000 85.79140 312 GLY A N 1
ATOM 5608 C CA . GLY B 2 332 ? 43.67731 40.67299 -25.36342 1.000 77.34264 312 GLY A CA 1
ATOM 5609 C C . GLY B 2 332 ? 43.03835 41.51230 -24.27520 1.000 72.51723 312 GLY A C 1
ATOM 5610 O O . GLY B 2 332 ? 41.89227 41.95208 -24.40427 1.000 80.96714 312 GLY A O 1
ATOM 5611 N N . PHE B 2 333 ? 43.77787 41.73897 -23.19436 1.000 67.58193 313 PHE A N 1
ATOM 5612 C CA . PHE B 2 333 ? 43.26315 42.50937 -22.07076 1.000 63.15296 313 PHE A CA 1
ATOM 5613 C C . PHE B 2 333 ? 43.18628 43.98770 -22.43595 1.000 57.82376 313 PHE A C 1
ATOM 5614 O O . PHE B 2 333 ? 44.16817 44.57575 -22.89900 1.000 60.85391 313 PHE A O 1
ATOM 5622 N N . ASP B 2 334 ? 42.01340 44.59116 -22.22646 1.000 57.51350 314 ASP A N 1
ATOM 5623 C CA . ASP B 2 334 ? 41.80574 45.99279 -22.59357 1.000 59.89980 314 ASP A CA 1
ATOM 5624 C C . ASP B 2 334 ? 40.63593 46.52212 -21.76378 1.000 60.89978 314 ASP A C 1
ATOM 5625 O O . ASP B 2 334 ? 39.47560 46.25894 -22.09274 1.000 55.11853 314 ASP A O 1
ATOM 5630 N N . ILE B 2 335 ? 40.95323 47.27944 -20.70966 1.000 58.92718 315 ILE A N 1
ATOM 5631 C CA . ILE B 2 335 ? 39.91840 47.82124 -19.83716 1.000 54.63992 315 ILE A CA 1
ATOM 5632 C C . ILE B 2 335 ? 39.17143 48.98742 -20.46177 1.000 56.71985 315 ILE A C 1
ATOM 5633 O O . ILE B 2 335 ? 38.18046 49.45212 -19.88737 1.000 56.39481 315 ILE A O 1
ATOM 5638 N N . THR B 2 336 ? 39.61549 49.47540 -21.62107 1.000 61.32455 316 THR A N 1
ATOM 5639 C CA . THR B 2 336 ? 38.88697 50.52716 -22.31925 1.000 66.34135 316 THR A CA 1
ATOM 5640 C C . THR B 2 336 ? 37.73611 49.99146 -23.16049 1.000 67.03425 316 THR A C 1
ATOM 5641 O O . THR B 2 336 ? 36.93681 50.79127 -23.65956 1.000 66.56869 316 THR A O 1
ATOM 5645 N N . ARG B 2 337 ? 37.63530 48.67352 -23.33276 1.000 60.53241 317 ARG A N 1
ATOM 5646 C CA . ARG B 2 337 ? 36.52002 48.10494 -24.07600 1.000 58.43443 317 ARG A CA 1
ATOM 5647 C C . ARG B 2 337 ? 35.19662 48.49495 -23.43285 1.000 70.54946 317 ARG A C 1
ATOM 5648 O O . ARG B 2 337 ? 35.06082 48.51106 -22.20601 1.000 71.06058 317 ARG A O 1
ATOM 5656 N N . LYS B 2 338 ? 34.22324 48.82172 -24.27399 1.000 79.88444 318 LYS A N 1
ATOM 5657 C CA . LYS B 2 338 ? 32.85898 49.07750 -23.84508 1.000 74.66645 318 LYS A CA 1
ATOM 5658 C C . LYS B 2 338 ? 31.98783 47.87659 -24.18497 1.000 79.44262 318 LYS A C 1
ATOM 5659 O O . LYS B 2 338 ? 32.25701 47.14719 -25.14333 1.000 83.05728 318 LYS A O 1
ATOM 5665 N N . GLU B 2 339 ? 30.94274 47.67681 -23.38460 1.000 84.00414 319 GLU A N 1
ATOM 5666 C CA . GLU B 2 339 ? 29.95875 46.61895 -23.60847 1.000 85.63280 319 GLU A CA 1
ATOM 5667 C C . GLU B 2 339 ? 30.63739 45.25433 -23.72839 1.000 84.38736 319 GLU A C 1
ATOM 5668 O O . GLU B 2 339 ? 30.57151 44.58420 -24.76122 1.000 88.37654 319 GLU A O 1
ATOM 5674 N N . SER B 2 340 ? 31.30395 44.85508 -22.64541 1.000 81.05366 320 SER A N 1
ATOM 5675 C CA . SER B 2 340 ? 32.01313 43.58187 -22.63452 1.000 85.22184 320 SER A CA 1
ATOM 5676 C C . SER B 2 340 ? 31.05219 42.42735 -22.89215 1.000 84.15149 320 SER A C 1
ATOM 5677 O O . SER B 2 340 ? 29.92851 42.40204 -22.38207 1.000 84.19428 320 SER A O 1
ATOM 5680 N N . ARG B 2 341 ? 31.50514 41.46988 -23.69522 1.000 76.33028 321 ARG A N 1
ATOM 5681 C CA . ARG B 2 341 ? 30.69230 40.34527 -24.14959 1.000 76.07310 321 ARG A CA 1
ATOM 5682 C C . ARG B 2 341 ? 31.29015 39.06790 -23.56514 1.000 71.42699 321 ARG A C 1
ATOM 5683 O O . ARG B 2 341 ? 32.24385 38.51219 -24.11730 1.000 72.03598 321 ARG A O 1
ATOM 5691 N N . HIS B 2 342 ? 30.73004 38.60253 -22.44818 1.000 65.83739 322 HIS A N 1
ATOM 5692 C CA . HIS B 2 342 ? 31.29603 37.46461 -21.73695 1.000 65.89286 322 HIS A CA 1
ATOM 5693 C C . HIS B 2 342 ? 30.20765 36.75242 -20.94461 1.000 61.79944 322 HIS A C 1
ATOM 5694 O O . HIS B 2 342 ? 29.08171 37.23825 -20.81170 1.000 58.33834 322 HIS A O 1
ATOM 5701 N N . VAL B 2 343 ? 30.56954 35.58719 -20.40535 1.000 58.13461 323 VAL A N 1
ATOM 5702 C CA . VAL B 2 343 ? 29.66526 34.77721 -19.59562 1.000 60.84473 323 VAL A CA 1
ATOM 5703 C C . VAL B 2 343 ? 30.35600 34.39969 -18.29153 1.000 61.45518 323 VAL A C 1
ATOM 5704 O O . VAL B 2 343 ? 30.16921 33.29239 -17.77528 1.000 63.08831 323 VAL A O 1
ATOM 5708 N N . ALA B 2 344 ? 31.15486 35.32154 -17.74734 1.000 62.54639 324 ALA A N 1
ATOM 5709 C CA . ALA B 2 344 ? 31.91067 35.02856 -16.53295 1.000 59.99568 324 ALA A CA 1
ATOM 5710 C C . ALA B 2 344 ? 30.99831 34.76112 -15.34244 1.000 56.82151 324 ALA A C 1
ATOM 5711 O O . ALA B 2 344 ? 31.38224 34.03400 -14.42070 1.000 61.60894 324 ALA A O 1
ATOM 5713 N N . PHE B 2 345 ? 29.79465 35.33180 -15.33818 1.000 60.35761 325 PHE A N 1
ATOM 5714 C CA . PHE B 2 345 ? 28.83477 35.11670 -14.26461 1.000 59.86368 325 PHE A CA 1
ATOM 5715 C C . PHE B 2 345 ? 27.70644 34.17350 -14.66933 1.000 62.46324 325 PHE A C 1
ATOM 5716 O O . PHE B 2 345 ? 26.62313 34.22315 -14.07762 1.000 66.09791 325 PHE A O 1
ATOM 5724 N N . GLY B 2 346 ? 27.93407 33.32078 -15.66221 1.000 58.40512 326 GLY A N 1
ATOM 5725 C CA . GLY B 2 346 ? 26.93424 32.35358 -16.05907 1.000 63.81365 326 GLY A CA 1
ATOM 5726 C C . GLY B 2 346 ? 25.81306 32.96331 -16.88045 1.000 70.80002 326 GLY A C 1
ATOM 5727 O O . GLY B 2 346 ? 25.88862 34.09433 -17.37209 1.000 71.39562 326 GLY A O 1
ATOM 5728 N N . HIS B 2 347 ? 24.74336 32.18393 -17.02000 1.000 78.40301 327 HIS A N 1
ATOM 5729 C CA . HIS B 2 347 ? 23.62238 32.56665 -17.86562 1.000 74.82572 327 HIS A CA 1
ATOM 5730 C C . HIS B 2 347 ? 22.44815 31.64192 -17.57729 1.000 73.78163 327 HIS A C 1
ATOM 5731 O O . HIS B 2 347 ? 22.63318 30.50775 -17.12624 1.000 77.96073 327 HIS A O 1
ATOM 5738 N N . GLY B 2 348 ? 21.24592 32.13721 -17.84028 1.000 74.15750 328 GLY A N 1
ATOM 5739 C CA . GLY B 2 348 ? 20.04494 31.36006 -17.60512 1.000 74.23149 328 GLY A CA 1
ATOM 5740 C C . GLY B 2 348 ? 19.52783 31.51698 -16.18801 1.000 79.11744 328 GLY A C 1
ATOM 5741 O O . GLY B 2 348 ? 19.86933 32.45653 -15.46352 1.000 83.35812 328 GLY A O 1
ATOM 5742 N N . ILE B 2 349 ? 18.68616 30.55942 -15.78657 1.000 84.72651 329 ILE A N 1
ATOM 5743 C CA . ILE B 2 349 ? 18.07984 30.59991 -14.45983 1.000 79.57533 329 ILE A CA 1
ATOM 5744 C C . ILE B 2 349 ? 19.12594 30.54167 -13.35784 1.000 80.97161 329 ILE A C 1
ATOM 5745 O O . ILE B 2 349 ? 18.85982 30.97186 -12.23041 1.000 82.60119 329 ILE A O 1
ATOM 5750 N N . HIS B 2 350 ? 20.31634 30.02306 -13.65509 1.000 83.81141 330 HIS A N 1
ATOM 5751 C CA . HIS B 2 350 ? 21.37534 29.86768 -12.66886 1.000 80.67279 330 HIS A CA 1
ATOM 5752 C C . HIS B 2 350 ? 22.45179 30.93957 -12.77452 1.000 79.73992 330 HIS A C 1
ATOM 5753 O O . HIS B 2 350 ? 23.53267 30.76658 -12.20044 1.000 77.98772 330 HIS A O 1
ATOM 5760 N N . HIS B 2 351 ? 22.19306 32.03223 -13.49359 1.000 72.07214 331 HIS A N 1
ATOM 5761 C CA . HIS B 2 351 ? 23.19751 33.08017 -13.61699 1.000 71.35471 331 HIS A CA 1
ATOM 5762 C C . HIS B 2 351 ? 23.54849 33.62919 -12.23798 1.000 67.78136 331 HIS A C 1
ATOM 5763 O O . HIS B 2 351 ? 22.70639 33.68445 -11.33708 1.000 69.65582 331 HIS A O 1
ATOM 5770 N N . CYS B 2 352 ? 24.81481 34.01846 -12.07906 1.000 65.37444 332 CYS A N 1
ATOM 5771 C CA . CYS B 2 352 ? 25.37599 34.34072 -10.77021 1.000 60.00278 332 CYS A CA 1
ATOM 5772 C C . CYS B 2 352 ? 24.49988 35.31776 -10.00274 1.000 64.25653 332 CYS A C 1
ATOM 5773 O O . CYS B 2 352 ? 24.22603 36.42755 -10.47043 1.000 66.67736 332 CYS A O 1
ATOM 5776 N N . LEU B 2 353 ? 24.06291 34.89171 -8.81658 1.000 60.26462 333 LEU A N 1
ATOM 5777 C CA . LEU B 2 353 ? 23.21101 35.72639 -7.98185 1.000 61.36276 333 LEU A CA 1
ATOM 5778 C C . LEU B 2 353 ? 23.99155 36.85092 -7.31412 1.000 62.96550 333 LEU A C 1
ATOM 5779 O O . LEU B 2 353 ? 23.42710 37.91771 -7.04485 1.000 60.23505 333 LEU A O 1
ATOM 5784 N N . GLY B 2 354 ? 25.27727 36.63981 -7.05031 1.000 62.59951 334 GLY A N 1
ATOM 5785 C CA . GLY B 2 354 ? 26.11182 37.62363 -6.39708 1.000 58.45669 334 GLY A CA 1
ATOM 5786 C C . GLY B 2 354 ? 26.90602 38.52505 -7.31372 1.000 60.58823 334 GLY A C 1
ATOM 5787 O O . GLY B 2 354 ? 27.77178 39.26289 -6.82649 1.000 54.67819 334 GLY A O 1
ATOM 5788 N N . ALA B 2 355 ? 26.64485 38.49130 -8.62087 1.000 63.39579 335 ALA A N 1
ATOM 5789 C CA . ALA B 2 355 ? 27.35748 39.37293 -9.54241 1.000 58.16790 335 ALA A CA 1
ATOM 5790 C C . ALA B 2 355 ? 27.24473 40.85235 -9.18372 1.000 56.89433 335 ALA A C 1
ATOM 5791 O O . ALA B 2 355 ? 28.25732 41.56328 -9.31572 1.000 53.49301 335 ALA A O 1
ATOM 5793 N N . PRO B 2 356 ? 26.09070 41.38299 -8.75149 1.000 58.91539 336 PRO A N 1
ATOM 5794 C CA . PRO B 2 356 ? 26.07296 42.79780 -8.33337 1.000 55.46106 336 PRO A CA 1
ATOM 5795 C C . PRO B 2 356 ? 27.07158 43.11374 -7.23257 1.000 57.79390 336 PRO A C 1
ATOM 5796 O O . PRO B 2 356 ? 27.80599 44.10512 -7.33557 1.000 61.30571 336 PRO A O 1
ATOM 5800 N N . LEU B 2 357 ? 27.12618 42.29489 -6.17824 1.000 56.92509 337 LEU A N 1
ATOM 5801 C CA . LEU B 2 357 ? 28.10118 42.53403 -5.11743 1.000 53.26201 337 LEU A CA 1
ATOM 5802 C C . LEU B 2 357 ? 29.52447 42.32062 -5.61725 1.000 50.13455 337 LEU A C 1
ATOM 5803 O O . LEU B 2 357 ? 30.42254 43.11123 -5.30324 1.000 47.87538 337 LEU A O 1
ATOM 5808 N N . ALA B 2 358 ? 29.74576 41.26142 -6.40109 1.000 45.62117 338 ALA A N 1
ATOM 5809 C CA . ALA B 2 358 ? 31.08442 40.96991 -6.90405 1.000 47.75538 338 ALA A CA 1
ATOM 5810 C C . ALA B 2 358 ? 31.61659 42.11856 -7.75079 1.000 50.69344 338 ALA A C 1
ATOM 5811 O O . ALA B 2 358 ? 32.71791 42.62494 -7.50682 1.000 48.59055 338 ALA A O 1
ATOM 5813 N N . ARG B 2 359 ? 30.84440 42.54351 -8.75417 1.000 53.46857 339 ARG A N 1
ATOM 5814 C CA . ARG B 2 359 ? 31.23855 43.69204 -9.56571 1.000 52.12134 339 ARG A CA 1
ATOM 5815 C C . ARG B 2 359 ? 31.50246 44.91288 -8.69237 1.000 46.68063 339 ARG A C 1
ATOM 5816 O O . ARG B 2 359 ? 32.53622 45.57884 -8.82180 1.000 51.36325 339 ARG A O 1
ATOM 5824 N N . MET B 2 360 ? 30.57324 45.20486 -7.78187 1.000 45.53959 340 MET A N 1
ATOM 5825 C CA . MET B 2 360 ? 30.71261 46.34816 -6.88694 1.000 46.63063 340 MET A CA 1
ATOM 5826 C C . MET B 2 360 ? 32.01397 46.27439 -6.09202 1.000 57.65544 340 MET A C 1
ATOM 5827 O O . MET B 2 360 ? 32.78665 47.23972 -6.04896 1.000 54.64247 340 MET A O 1
ATOM 5832 N N . GLU B 2 361 ? 32.27806 45.12378 -5.46421 1.000 56.61622 341 GLU A N 1
ATOM 5833 C CA . GLU B 2 361 ? 33.45746 44.98519 -4.61280 1.000 52.23758 341 GLU A CA 1
ATOM 5834 C C . GLU B 2 361 ? 34.74602 45.00041 -5.42856 1.000 50.90009 341 GLU A C 1
ATOM 5835 O O . GLU B 2 361 ? 35.74843 45.58729 -5.00305 1.000 44.59860 341 GLU A O 1
ATOM 5841 N N . LEU B 2 362 ? 34.74304 44.35694 -6.59984 1.000 51.67435 342 LEU A N 1
ATOM 5842 C CA . LEU B 2 362 ? 35.94224 44.33881 -7.43293 1.000 51.04051 342 LEU A CA 1
ATOM 5843 C C . LEU B 2 362 ? 36.28795 45.73503 -7.93653 1.000 53.70138 342 LEU A C 1
ATOM 5844 O O . LEU B 2 362 ? 37.46362 46.11933 -7.95488 1.000 50.39455 342 LEU A O 1
ATOM 5849 N N . ARG B 2 363 ? 35.27849 46.50947 -8.34340 1.000 48.18546 343 ARG A N 1
ATOM 5850 C CA . ARG B 2 363 ? 35.52872 47.86803 -8.81517 1.000 49.40299 343 ARG A CA 1
ATOM 5851 C C . ARG B 2 363 ? 36.16008 48.72323 -7.72313 1.000 50.98268 343 ARG A C 1
ATOM 5852 O O . ARG B 2 363 ? 37.15677 49.41599 -7.95812 1.000 48.60559 343 ARG A O 1
ATOM 5860 N N . ILE B 2 364 ? 35.58982 48.68800 -6.51780 1.000 49.37636 344 ILE A N 1
ATOM 5861 C CA . ILE B 2 364 ? 36.13007 49.48674 -5.42247 1.000 51.00150 344 ILE A CA 1
ATOM 5862 C C . ILE B 2 364 ? 37.54355 49.03600 -5.08009 1.000 54.23403 344 ILE A C 1
ATOM 5863 O O . ILE B 2 364 ? 38.43176 49.86126 -4.83689 1.000 54.42527 344 ILE A O 1
ATOM 5868 N N . ALA B 2 365 ? 37.78270 47.72378 -5.07907 1.000 53.27293 345 ALA A N 1
ATOM 5869 C CA . ALA B 2 365 ? 39.09760 47.21670 -4.70115 1.000 50.84444 345 ALA A CA 1
ATOM 5870 C C . ALA B 2 365 ? 40.14705 47.55329 -5.75375 1.000 51.00672 345 ALA A C 1
ATOM 5871 O O . ALA B 2 365 ? 41.21790 48.08071 -5.42924 1.000 45.59192 345 ALA A O 1
ATOM 5873 N N . PHE B 2 366 ? 39.85259 47.26326 -7.02434 1.000 52.59284 346 PHE A N 1
ATOM 5874 C CA . PHE B 2 366 ? 40.84111 47.46743 -8.07951 1.000 48.66516 346 PHE A CA 1
ATOM 5875 C C . PHE B 2 366 ? 41.18618 48.94141 -8.24324 1.000 48.91076 346 PHE A C 1
ATOM 5876 O O . PHE B 2 366 ? 42.36093 49.29739 -8.39304 1.000 47.77362 346 PHE A O 1
ATOM 5884 N N . THR B 2 367 ? 40.17813 49.81610 -8.21775 1.000 49.88849 347 THR A N 1
ATOM 5885 C CA . THR B 2 367 ? 40.44407 51.23850 -8.41068 1.000 51.79545 347 THR A CA 1
ATOM 5886 C C . THR B 2 367 ? 41.14603 51.83838 -7.19925 1.000 52.13656 347 THR A C 1
ATOM 5887 O O . THR B 2 367 ? 42.03018 52.69074 -7.34813 1.000 47.64191 347 THR A O 1
ATOM 5891 N N . THR B 2 368 ? 40.76969 51.40671 -5.99180 1.000 54.14452 348 THR A N 1
ATOM 5892 C CA . THR B 2 368 ? 41.47086 51.87401 -4.80055 1.000 50.58903 348 THR A CA 1
ATOM 5893 C C . THR B 2 368 ? 42.90357 51.35834 -4.77545 1.000 56.01419 348 THR A C 1
ATOM 5894 O O . THR B 2 368 ? 43.82323 52.08274 -4.37679 1.000 61.30882 348 THR A O 1
ATOM 5898 N N . LEU B 2 369 ? 43.11425 50.11408 -5.21270 1.000 51.92906 349 LEU A N 1
ATOM 5899 C CA . LEU B 2 369 ? 44.45170 49.53044 -5.17578 1.000 50.40455 349 LEU A CA 1
ATOM 5900 C C . LEU B 2 369 ? 45.40067 50.25602 -6.12197 1.000 56.14340 349 LEU A C 1
ATOM 5901 O O . LEU B 2 369 ? 46.52741 50.59686 -5.74243 1.000 54.96173 349 LEU A O 1
ATOM 5906 N N . VAL B 2 370 ? 44.96254 50.50453 -7.36022 1.000 54.68898 350 VAL A N 1
ATOM 5907 C CA . VAL B 2 370 ? 45.87073 51.06437 -8.35798 1.000 56.37387 350 VAL A CA 1
ATOM 5908 C C . VAL B 2 370 ? 46.25457 52.49810 -8.01263 1.000 60.79839 350 VAL A C 1
ATOM 5909 O O . VAL B 2 370 ? 47.34667 52.95588 -8.36812 1.000 65.44820 350 VAL A O 1
ATOM 5913 N N . SER B 2 371 ? 45.38251 53.22856 -7.31799 1.000 57.47877 351 SER A N 1
ATOM 5914 C CA . SER B 2 371 ? 45.70544 54.59326 -6.92454 1.000 56.19968 351 SER A CA 1
ATOM 5915 C C . SER B 2 371 ? 46.48715 54.65559 -5.62004 1.000 59.61064 351 SER A C 1
ATOM 5916 O O . SER B 2 371 ? 47.19451 55.63944 -5.38231 1.000 63.17131 351 SER A O 1
ATOM 5919 N N . ARG B 2 372 ? 46.37698 53.62901 -4.77894 1.000 53.42133 352 ARG A N 1
ATOM 5920 C CA . ARG B 2 372 ? 47.09746 53.59996 -3.51288 1.000 55.25536 352 ARG A CA 1
ATOM 5921 C C . ARG B 2 372 ? 48.50755 53.04475 -3.66161 1.000 60.69290 352 ARG A C 1
ATOM 5922 O O . ARG B 2 372 ? 49.39142 53.39436 -2.87096 1.000 62.46807 352 ARG A O 1
ATOM 5930 N N . PHE B 2 373 ? 48.73500 52.18433 -4.64998 1.000 62.90685 353 PHE A N 1
ATOM 5931 C CA . PHE B 2 373 ? 50.02666 51.53306 -4.86053 1.000 57.66694 353 PHE A CA 1
ATOM 5932 C C . PHE B 2 373 ? 50.42863 51.67284 -6.32262 1.000 58.98933 353 PHE A C 1
ATOM 5933 O O . PHE B 2 373 ? 50.35850 50.71134 -7.09650 1.000 50.27961 353 PHE A O 1
ATOM 5941 N N . PRO B 2 374 ? 50.85787 52.86816 -6.73563 1.000 63.03515 354 PRO A N 1
ATOM 5942 C CA . PRO B 2 374 ? 51.29012 53.04114 -8.13216 1.000 59.82589 354 PRO A CA 1
ATOM 5943 C C . PRO B 2 374 ? 52.51206 52.21491 -8.48360 1.000 53.29170 354 PRO A C 1
ATOM 5944 O O . PRO B 2 374 ? 52.62446 51.73896 -9.62010 1.000 65.12792 354 PRO A O 1
ATOM 5948 N N . SER B 2 375 ? 53.43013 52.02779 -7.54015 1.000 51.12586 355 SER A N 1
ATOM 5949 C CA . SER B 2 375 ? 54.64732 51.26265 -7.76287 1.000 45.68120 355 SER A CA 1
ATOM 5950 C C . SER B 2 375 ? 54.47622 49.78184 -7.45540 1.000 49.37871 355 SER A C 1
ATOM 5951 O O . SER B 2 375 ? 55.47391 49.05302 -7.41192 1.000 52.83073 355 SER A O 1
ATOM 5954 N N . LEU B 2 376 ? 53.24027 49.32796 -7.24454 1.000 49.52353 356 LEU A N 1
ATOM 5955 C CA . LEU B 2 376 ? 52.98062 47.92555 -6.94857 1.000 52.63386 356 LEU A CA 1
ATOM 5956 C C . LEU B 2 376 ? 53.55734 47.02345 -8.03209 1.000 50.04568 356 LEU A C 1
ATOM 5957 O O . LEU B 2 376 ? 53.45657 47.31226 -9.22658 1.000 55.45200 356 LEU A O 1
ATOM 5962 N N . ARG B 2 377 ? 54.17499 45.92889 -7.59940 1.000 53.38069 357 ARG A N 1
ATOM 5963 C CA . ARG B 2 377 ? 54.72398 44.92934 -8.50099 1.000 52.88591 357 ARG A CA 1
ATOM 5964 C C . ARG B 2 377 ? 54.77294 43.60469 -7.75807 1.000 54.39516 357 ARG A C 1
ATOM 5965 O O . ARG B 2 377 ? 54.55035 43.54236 -6.54566 1.000 56.27401 357 ARG A O 1
ATOM 5973 N N . THR B 2 378 ? 55.06088 42.53765 -8.49695 1.000 57.58288 358 THR A N 1
ATOM 5974 C CA . THR B 2 378 ? 55.22918 41.22985 -7.88123 1.000 58.24995 358 THR A CA 1
ATOM 5975 C C . THR B 2 378 ? 56.59232 41.14570 -7.20815 1.000 58.70286 358 THR A C 1
ATOM 5976 O O . THR B 2 378 ? 57.58963 41.65945 -7.72436 1.000 56.39333 358 THR A O 1
ATOM 5980 N N . ALA B 2 379 ? 56.62777 40.50320 -6.04131 1.000 53.56928 359 ALA A N 1
ATOM 5981 C CA . ALA B 2 379 ? 57.87472 40.33510 -5.30748 1.000 58.66430 359 ALA A CA 1
ATOM 5982 C C . ALA B 2 379 ? 58.72349 39.18903 -5.83936 1.000 54.57012 359 ALA A C 1
ATOM 5983 O O . ALA B 2 379 ? 59.90612 39.10538 -5.49786 1.000 62.77378 359 ALA A O 1
ATOM 5985 N N . VAL B 2 380 ? 58.15956 38.31681 -6.66110 1.000 59.32617 360 VAL A N 1
ATOM 5986 C CA . VAL B 2 380 ? 58.89116 37.18018 -7.21218 1.000 60.72099 360 VAL A CA 1
ATOM 5987 C C . VAL B 2 380 ? 58.83572 37.28533 -8.72876 1.000 63.32132 360 VAL A C 1
ATOM 5988 O O . VAL B 2 380 ? 57.97847 37.99176 -9.28772 1.000 56.01740 360 VAL A O 1
ATOM 5992 N N . PRO B 2 381 ? 59.75290 36.61953 -9.43087 1.000 63.28215 361 PRO A N 1
ATOM 5993 C CA . PRO B 2 381 ? 59.64028 36.54334 -10.89089 1.000 63.11103 361 PRO A CA 1
ATOM 5994 C C . PRO B 2 381 ? 58.35636 35.83771 -11.29904 1.000 59.40424 361 PRO A C 1
ATOM 5995 O O . PRO B 2 381 ? 57.83548 34.98450 -10.57692 1.000 60.00744 361 PRO A O 1
ATOM 5999 N N . ALA B 2 382 ? 57.84998 36.20735 -12.48068 1.000 58.91868 362 ALA A N 1
ATOM 6000 C CA . ALA B 2 382 ? 56.55668 35.70296 -12.93595 1.000 58.01143 362 ALA A CA 1
ATOM 6001 C C . ALA B 2 382 ? 56.51614 34.18173 -12.97131 1.000 55.46127 362 ALA A C 1
ATOM 6002 O O . ALA B 2 382 ? 55.44950 33.58576 -12.78574 1.000 60.92901 362 ALA A O 1
ATOM 6004 N N . GLU B 2 383 ? 57.66115 33.53817 -13.20029 1.000 54.05916 363 GLU A N 1
ATOM 6005 C CA . GLU B 2 383 ? 57.69592 32.08040 -13.25342 1.000 53.37197 363 GLU A CA 1
ATOM 6006 C C . GLU B 2 383 ? 57.38463 31.47158 -11.89472 1.000 59.63146 363 GLU A C 1
ATOM 6007 O O . GLU B 2 383 ? 56.72791 30.42673 -11.81212 1.000 56.35972 363 GLU A O 1
ATOM 6013 N N . GLU B 2 384 ? 57.85098 32.11037 -10.81882 1.000 64.92776 364 GLU A N 1
ATOM 6014 C CA . GLU B 2 384 ? 57.60638 31.61478 -9.47165 1.000 57.02820 364 GLU A CA 1
ATOM 6015 C C . GLU B 2 384 ? 56.15787 31.77851 -9.03671 1.000 57.62856 364 GLU A C 1
ATOM 6016 O O . GLU B 2 384 ? 55.76082 31.17350 -8.03440 1.000 59.83431 364 GLU A O 1
ATOM 6022 N N . ILE B 2 385 ? 55.36615 32.57496 -9.75394 1.000 56.88248 365 ILE A N 1
ATOM 6023 C CA . ILE B 2 385 ? 53.93377 32.65930 -9.49662 1.000 61.04064 365 ILE A CA 1
ATOM 6024 C C . ILE B 2 385 ? 53.32504 31.28826 -9.75007 1.000 66.85625 365 ILE A C 1
ATOM 6025 O O . ILE B 2 385 ? 53.30893 30.80201 -10.88715 1.000 64.48155 365 ILE A O 1
ATOM 6030 N N . ARG B 2 386 ? 52.83772 30.65175 -8.69159 1.000 69.43321 366 ARG A N 1
ATOM 6031 C CA . ARG B 2 386 ? 52.23374 29.33275 -8.78238 1.000 67.96519 366 ARG A CA 1
ATOM 6032 C C . ARG B 2 386 ? 50.72398 29.46370 -8.90801 1.000 70.19979 366 ARG A C 1
ATOM 6033 O O . ARG B 2 386 ? 50.09363 30.24482 -8.18953 1.000 67.63182 366 ARG A O 1
ATOM 6041 N N . PHE B 2 387 ? 50.15071 28.69794 -9.82603 1.000 67.57498 367 PHE A N 1
ATOM 6042 C CA . PHE B 2 387 ? 48.71309 28.65479 -10.01935 1.000 67.59285 367 PHE A CA 1
ATOM 6043 C C . PHE B 2 387 ? 48.17890 27.32259 -9.51629 1.000 74.55844 367 PHE A C 1
ATOM 6044 O O . PHE B 2 387 ? 48.89843 26.31963 -9.48255 1.000 78.08786 367 PHE A O 1
ATOM 6052 N N . ARG B 2 388 ? 46.91865 27.33020 -9.10297 1.000 76.60767 368 ARG A N 1
ATOM 6053 C CA . ARG B 2 388 ? 46.26039 26.10279 -8.69148 1.000 79.18770 368 ARG A CA 1
ATOM 6054 C C . ARG B 2 388 ? 46.33161 25.07344 -9.81858 1.000 89.24811 368 ARG A C 1
ATOM 6055 O O . ARG B 2 388 ? 46.10128 25.42443 -10.98504 1.000 91.55319 368 ARG A O 1
ATOM 6063 N N . PRO B 2 389 ? 46.66282 23.81393 -9.52369 1.000 93.45618 369 PRO A N 1
ATOM 6064 C CA . PRO B 2 389 ? 46.64589 22.79566 -10.57084 1.000 95.65715 369 PRO A CA 1
ATOM 6065 C C . PRO B 2 389 ? 45.23129 22.56788 -11.07224 1.000 93.43433 369 PRO A C 1
ATOM 6066 O O . PRO B 2 389 ? 44.25688 22.74349 -10.32084 1.000 96.36687 369 PRO A O 1
ATOM 6070 N N . PRO B 2 390 ? 45.06633 22.17782 -12.34662 1.000 95.09458 370 PRO A N 1
ATOM 6071 C CA . PRO B 2 390 ? 43.71549 22.01006 -12.90978 1.000 96.31223 370 PRO A CA 1
ATOM 6072 C C . PRO B 2 390 ? 42.83541 21.06519 -12.10420 1.000 97.50475 370 PRO A C 1
ATOM 6073 O O . PRO B 2 390 ? 42.90637 19.84382 -12.27240 1.000 101.27365 370 PRO A O 1
ATOM 6077 N N . SER B 2 391 ? 41.99426 21.62638 -11.22922 1.000 99.29646 371 SER A N 1
ATOM 6078 C CA . SER B 2 391 ? 41.16852 20.84084 -10.31726 1.000 102.29810 371 SER A CA 1
ATOM 6079 C C . SER B 2 391 ? 39.67734 21.10966 -10.49908 1.000 106.93633 371 SER A C 1
ATOM 6080 O O . SER B 2 391 ? 38.88173 20.77376 -9.61498 1.000 110.12652 371 SER A O 1
ATOM 6083 N N . SER B 2 392 ? 39.28886 21.73777 -11.61148 1.000 103.41825 372 SER A N 1
ATOM 6084 C CA . SER B 2 392 ? 37.89394 21.89283 -12.02489 1.000 102.27575 372 SER A CA 1
ATOM 6085 C C . SER B 2 392 ? 37.05940 22.78281 -11.10575 1.000 102.23884 372 SER A C 1
ATOM 6086 O O . SER B 2 392 ? 35.97122 23.21879 -11.49620 1.000 97.82020 372 SER A O 1
ATOM 6089 N N . ASN B 2 393 ? 37.53758 23.06343 -9.89635 1.000 102.13235 373 ASN A N 1
ATOM 6090 C CA . ASN B 2 393 ? 36.79694 23.87895 -8.93329 1.000 100.13453 373 ASN A CA 1
ATOM 6091 C C . ASN B 2 393 ? 37.52587 25.21289 -8.77692 1.000 98.98714 373 ASN A C 1
ATOM 6092 O O . ASN B 2 393 ? 38.44225 25.34322 -7.96399 1.000 97.93803 373 ASN A O 1
ATOM 6097 N N . VAL B 2 394 ? 37.09071 26.20101 -9.56872 1.000 94.26315 374 VAL A N 1
ATOM 6098 C CA . VAL B 2 394 ? 37.61767 27.56656 -9.65766 1.000 77.86888 374 VAL A CA 1
ATOM 6099 C C . VAL B 2 394 ? 39.10405 27.58772 -10.00325 1.000 78.43970 374 VAL A C 1
ATOM 6100 O O . VAL B 2 394 ? 39.82206 26.59824 -9.82631 1.000 86.93899 374 VAL A O 1
ATOM 6104 N N . PHE B 2 395 ? 39.56365 28.72044 -10.52653 1.000 72.20416 375 PHE A N 1
ATOM 6105 C CA . PHE B 2 395 ? 40.95424 28.93302 -10.90271 1.000 67.66095 375 PHE A CA 1
ATOM 6106 C C . PHE B 2 395 ? 41.51179 30.05845 -10.04549 1.000 70.91945 375 PHE A C 1
ATOM 6107 O O . PHE B 2 395 ? 40.85418 31.09017 -9.87229 1.000 70.39170 375 PHE A O 1
ATOM 6115 N N . THR B 2 396 ? 42.71160 29.86247 -9.50265 1.000 69.07825 376 THR A N 1
ATOM 6116 C CA . THR B 2 396 ? 43.25671 30.85237 -8.58542 1.000 65.30599 376 THR A CA 1
ATOM 6117 C C . THR B 2 396 ? 44.76594 30.70701 -8.48424 1.000 62.89087 376 THR A C 1
ATOM 6118 O O . THR B 2 396 ? 45.34246 29.68021 -8.85132 1.000 60.28386 376 THR A O 1
ATOM 6122 N N . LEU B 2 397 ? 45.39164 31.76456 -7.97608 1.000 64.95862 377 LEU A N 1
ATOM 6123 C CA . LEU B 2 397 ? 46.78612 31.70563 -7.57403 1.000 63.64370 377 LEU A CA 1
ATOM 6124 C C . LEU B 2 397 ? 46.92183 30.91072 -6.28220 1.000 64.89715 377 LEU A C 1
ATOM 6125 O O . LEU B 2 397 ? 46.00331 30.85800 -5.46074 1.000 65.29849 377 LEU A O 1
ATOM 6130 N N . LEU B 2 398 ? 48.08437 30.28266 -6.10566 1.000 65.50723 378 LEU A N 1
ATOM 6131 C CA . LEU B 2 398 ? 48.40430 29.70975 -4.80359 1.000 62.78350 378 LEU A CA 1
ATOM 6132 C C . LEU B 2 398 ? 48.81015 30.79889 -3.81929 1.000 57.97049 378 LEU A C 1
ATOM 6133 O O . LEU B 2 398 ? 48.47544 30.72444 -2.63200 1.000 69.16641 378 LEU A O 1
ATOM 6138 N N . GLU B 2 399 ? 49.51500 31.81827 -4.30263 1.000 55.36367 379 GLU A N 1
ATOM 6139 C CA . GLU B 2 399 ? 49.88207 32.99171 -3.52080 1.000 59.10811 379 GLU A CA 1
ATOM 6140 C C . GLU B 2 399 ? 50.35492 34.06644 -4.48902 1.000 56.01257 379 GLU A C 1
ATOM 6141 O O . GLU B 2 399 ? 50.73449 33.77314 -5.62654 1.000 51.26015 379 GLU A O 1
ATOM 6147 N N . LEU B 2 400 ? 50.33246 35.31570 -4.02450 1.000 51.98203 380 LEU A N 1
ATOM 6148 C CA . LEU B 2 400 ? 50.73126 36.46282 -4.83939 1.000 52.64152 380 LEU A CA 1
ATOM 6149 C C . LEU B 2 400 ? 51.66246 37.36095 -4.03611 1.000 53.75964 380 LEU A C 1
ATOM 6150 O O . LEU B 2 400 ? 51.21714 38.31575 -3.38376 1.000 56.69002 380 LEU A O 1
ATOM 6155 N N . PRO B 2 401 ? 52.96670 37.08368 -4.05710 1.000 51.32716 381 PRO A N 1
ATOM 6156 C CA . PRO B 2 401 ? 53.93010 37.96199 -3.37395 1.000 51.07934 381 PRO A CA 1
ATOM 6157 C C . PRO B 2 401 ? 54.04230 39.29770 -4.09542 1.000 50.95273 381 PRO A C 1
ATOM 6158 O O . PRO B 2 401 ? 54.45850 39.35802 -5.25442 1.000 50.79479 381 PRO A O 1
ATOM 6162 N N . LEU B 2 402 ? 53.67338 40.37218 -3.40155 1.000 54.92969 382 LEU A N 1
ATOM 6163 C CA . LEU B 2 402 ? 53.67524 41.71174 -3.96904 1.000 54.44427 382 LEU A CA 1
ATOM 6164 C C . LEU B 2 402 ? 54.53151 42.65010 -3.13153 1.000 56.07782 382 LEU A C 1
ATOM 6165 O O . LEU B 2 402 ? 54.59834 42.53339 -1.90379 1.000 58.33399 382 LEU A O 1
ATOM 6170 N N . THR B 2 403 ? 55.17543 43.59371 -3.81309 1.000 49.70957 383 THR A N 1
ATOM 6171 C CA . THR B 2 403 ? 55.92312 44.65967 -3.16582 1.000 54.22915 383 THR A CA 1
ATOM 6172 C C . THR B 2 403 ? 55.61216 45.96735 -3.88199 1.000 56.07854 383 THR A C 1
ATOM 6173 O O . THR B 2 403 ? 54.85342 46.00061 -4.85577 1.000 56.95355 383 THR A O 1
ATOM 6177 N N . TRP B 2 404 ? 56.20307 47.05238 -3.39390 1.000 55.75251 384 TRP A N 1
ATOM 6178 C CA . TRP B 2 404 ? 56.00080 48.36823 -3.99149 1.000 57.45923 384 TRP A CA 1
ATOM 6179 C C . TRP B 2 404 ? 57.09833 49.33511 -3.56563 1.000 58.45579 384 TRP A C 1
ATOM 6180 O O . TRP B 2 404 ? 57.94207 48.99782 -2.73387 1.000 60.56649 384 TRP A O 1
#

Foldseek 3Di:
DQAAFLVLLVLLVLLPFDLLAFAQKDKFKKKWFFQAPVVLLQVLQLLLCQQAQLQQWAWDDDNVGIHTRGDHSPNRRAEEAEAEDAPVCVQVVQRNVQRHGDPRHRHRQKHKYWYDHDSRIIMIMIIGHLSWFDNLVVLLSLVSSLQSSQQSVVVHGRDDDGQPDHVSVVRVVLCPQCVVCPPPPRQLVVLLVVVQVVAADQRARLAKAKDKFWAALVLVQLLCVLQVVQVHHSQLSLVLLVQLQCCVVVVHQKAKAKEKDAADVVPVSCNNHGGSRIAMWIQIFGNPDWAFLSRSSNSSRVSVVVRVVRRSQGPSNSQVVPPPDDGSQADGPHQEYEAEEEDDDDSQVVRDRPRTDIHTDDHGDRRDNHQWYHHWYQYADPVRRGGMIITIIMGGPSHDDPVRNVLVSVQSSQSSSVCSVPRRDISVNTDHD/DLQLQDAPALHRDPVVLVVPVVDQKDWDCPVGIAIEGQALLSQQPLFADPQWDFLLPLQRDDPPVNVLNCVLQLCLLDPVNLVVCQVVLLVLLVVLVVVCPVVAPWDFCQPSRLLVSLQQSLCVQAVPPNVCSVVLCVLLEPDDDVVSVVVSVVVLLVVLQVVLVVLLVPADHHSSNSSSVVDPPSRDSVSSSSNSSCSNYLVSVQLSQLLQVLVVLCQVVLVVLVVCLVPVVLLLLSSLLSLLSNLQLQKDGWTQGNQFDPSDVDIRHHRRTYIYGQNSNSPNVHDRDSPDDPRRGQSQHHHSRGHSCVSVSSSSSSSNSSVVSNSCVPKHFPDPPVPFAWDPSPSSGTGTPTTTMHD

Nearest PDB structures (foldseek):
  6m7l-assembly1_B  TM=1.002E+00  e=2.707E-99  [Actinomadura] parvosata subsp. kistnae
  8rz6-assembly1_B  TM=7.986E-01  e=2.323E-33  Streptomyces regensis
  8rz6-assembly1_A  TM=7.928E-01  e=5.463E-33  Streptomyces regensis
  7c1k-assembly5_D  TM=7.926E-01  e=4.909E-22  Mycetohabitans rhizoxinica HKI 454
  7c1s-assembly1_A  TM=6.950E-01  e=1.113E-23  Mycetohabitans rhizoxinica HKI 454

Radius of gyration: 30.12 Å; Cα contacts (8 Å, |Δi|>4): 1498; chains: 2; bounding box: 62×73×90 Å

Solvent-accessible surface area: 34521 Å² total; per-residue (Å²): 158,36,22,26,5,18,29,0,51,35,3,12,66,21,19,116,40,33,112,105,2,31,13,11,5,2,44,10,1,0,44,0,110,1,185,21,64,97,125,7,0,26,9,0,2,12,24,1,2,25,41,1,44,3,0,37,1,62,0,31,47,70,74,98,101,12,103,7,39,61,28,76,44,113,89,14,98,7,78,45,52,78,22,100,10,79,90,129,83,2,90,48,33,6,44,68,22,10,12,106,49,9,67,0,39,41,82,11,0,1,23,1,6,0,0,13,39,73,122,112,25,5,0,0,0,5,0,3,3,30,0,0,0,3,76,47,0,21,27,5,5,2,36,4,1,10,20,4,1,0,0,74,61,71,78,61,126,31,88,41,13,114,24,99,71,30,2,17,74,34,0,70,110,16,134,117,117,33,79,23,29,147,104,181,101,17,116,10,50,76,9,14,72,32,5,107,133,95,80,127,52,121,71,9,16,11,111,10,12,40,0,96,3,167,3,73,39,101,4,0,43,84,0,12,117,8,0,140,96,26,60,15,83,4,33,7,0,0,1,0,0,6,0,0,0,14,6,84,67,98,68,156,82,53,14,28,0,0,7,26,34,58,21,44,90,151,62,58,23,2,42,41,2,1,0,6,5,12,58,30,7,2,0,14,3,76,0,54,73,63,1,17,0,64,89,0,0,9,68,0,56,69,8,19,80,36,0,76,154,37,55,85,10,28,10,10,89,6,5,90,43,46,38,123,126,90,42,66,31,121,11,10,40,0,38,14,0,0,22,24,73,82,85,52,56,148,57,41,138,67,18,66,2,38,14,11,63,25,45,60,21,121,37,82,59,29,18,13,29,4,12,8,16,1,53,3,66,2,42,78,64,153,147,22,76,14,80,10,0,34,17,38,7,2,10,10,87,58,118,51,91,115,71,30,0,80,41,14,5,114,64,4,27,40,0,0,67,53,0,4,69,30,39,120,9,133,14,65,108,4,85,20,128,96,127,20,6,21,56,33,108,61,8,57,6,16,64,100,0,100,110,15,21,131,155,28,70,14,10,106,57,92,107,138,62,47,38,0,6,0,4,12,45,92,16,0,91,84,1,14,49,38,168,62,20,67,64,101,2,44,22,71,117,41,33,68,103,97,7,62,96,4,37,177,17,1,35,55,2,19,38,105,191,97,11,100,59,8,47,91,99,0,61,60,11,0,45,40,22,2,66,27,1,41,29,20,6,62,78,5,40,7,6,131,67,1,0,5,53,4,1,9,15,0,6,0,34,8,0,27,5,15,27,4,4,41,44,24,0,60,62,11,27,29,108,121,38,29,145,153,84,93,88,58,22,32,106,12,16,45,46,32,2,121,99,6,1,59,76,23,71,196,112,54,48,126,19,3,0,0,11,0,6,154,75,45,48,92,78,0,46,31,57,37,2,6,14,8,0,22,55,14,4,29,49,38,13,46,42,16,19,0,10,3,0,0,0,1,1,2,0,25,72,56,88,150,30,9,38,45,1,82,124,96,76,113,10,1,124,57,0,1,33,0,0,6,18,18,0,1,12,59,10,13,25,73,48,17,54,5,62,87,90,26,112,33,40,84,80,75,0,144,136,50,17,10,0,29,0,0,1,0,0,12,7,8,57,129,71,40,13,48,0,67,95,154,148,36,144,25,5,15,35,20,63,21,99,26,88,40,33,23,6,54,16,17,84,11,5,2,59,6,6,2,23,16,4,0,59,91,8,77,64,11,130,38,44,33,80,40,152,101,8,137,42,68,90,64,47,57,111,16,9,16,2,75,35,0,28,0,25,60

Secondary structure (DSSP, 8-state):
-GGGG-BSSSSBPHHHHHHHHS-SEEEEE---EEEEE-SHHHHHHHHH-TTEE----GGG--TTHHHHHHHHHGGGG-HHHHHHHHHHHHHHHHHHHHHHHHH-S-EEHIIIIIHHHHHHHHHHHHT--TTSHHHHHHHHS--S-HHHHHHHHHHHHHHHHHHHHHHHHS--SHHHHHHHHH-SSSS-HHHHHHHHHHIIIIIHHHHHHHHHHHHHHHHTSHHHHHHHHH-GGGHHHHHHHHHHHH-SS-BPPPBEESS-B-SSSS-B-TT--EEEBHHHHHH------TT-SS----TT--GGGS-TTHHHHHHHHHHHHHHHHHH-TT-EESS-GGG--B--S-SS---BS--EEE-/-----HHHHHHHHHTSS-TTSPP-EEEEEEEEES---HHHHHHHHHHHHHH-GGGGEE--B-SS-B--EE--SSTTPPPEEE----GGGHHHHHHHHHHPPP-TTSS-SEEEEEEE-SSSEEEEEEEEETTT--HHHHHHHHHHHHHHHHHHTTT-----PPPSS-HHHHHHHHHHTTGGGSSTT-HHHHHHHHHHHH---SS----EEEEEEEE-HHHHHHHHHHHHHTT--HHHHHHHHHHHHHHHHHT-SEEEEEEEE-S-SS-GGGTT--S---EEEEEEEE--S--BHHHHHHHHHHHHHHHHTT-SS-HHHHHHHH-SS--SSS-SS-SEEEEEEE----GGGG---TTSEEEEEP-PPPP-S-SEEEEEEEEE-TTS-EEEEEEEEEEETTT--HHHHHHHHHHHHHHHHHHHH-TT-BSTTS---